Protein AF-A0A9Q0LZP1-F1 (afdb_monomer_lite)

Radius of gyration: 126.68 Å; chains: 1; bounding box: 311×79×388 Å

pLDDT: mean 72.62, std 19.18, range [27.41, 95.06]

Sequence (901 aa):
MVENENGGIFPSLSRTEFEFEVNKELASLQNKMEDCNKFNESVKENLKNIKVDFDSAISRENVLKRRLEQEVNKHNKREKESASLISELKDAYDRNMVKLREHHQKKIFEILDKHKLEMQKWKSRYEKLKFEKKVDQGDHDDSFADEKLHAENKTLKLQNETLEQELKQTKKEMKTIQDNYKSLQKDYEKQSAQLITKNKDLSESKQKIEEFEQKIKENESIIKEKTDKLKTKQESYSELKSRFDKVSNDYETLKGRENKFDDDSNAKRQNNDSTSSDMTTADQKNWDLTRYKEELAILRVELRSVNDKFIKKGKVVEYLRDKNSEINSEMSKLQELFDENKRACEEHMKQIENFQSDIDRNNNEIVARNDQILELKSQIEDCFQNMDLKIKEINDIKRSEKKWKDKCSELEKKHQLLLKEIETIKRKNAALQVEIDRRNHENDNLNLEKKKLTRTNETLKKLCTELETQVDTYSKKCSEVLNAKKSLIKQKSSHDDELSFLHEELSRYKEMHGQLKQENEEYLSKLSQTELEMKNSFTEQKIQVDKLIRENQLEQEKCKQLEDTVDWLHESIEDLEQQLVSLNDERFSITAELSQIKEEASKHITKVSELEQEKRQLLEELQVKSEYEEELIERINFLRDHLKSKEDEMNRNQFALGQTFSQQMKLIKLLQEKAECPKKKPSFFHLSSPKILSQNYHQKFQEAQRSYNLEKTKNYKLNEQLKETNLELERNLVEVKNLKMQMYELQKQFAQNKHESQQKVQSSHSGSYKYTHSFVPIKITFPSECVSCLRKIFFGQKARKCQDCKSIIHATCNLANNCGIPIEEVRRRLHEDSSMCSSSEDFNKSDSIEPSAPEIALDTFSNVETKTLEQELDKILSSPKNKSNQEHFSFSDSMMEILKQ

Secondary structure (DSSP, 8-state):
----SS--PPP---HHHHHHHHHHHHHHHHHHHHHHHHHHHHHHHHHHHHHHHHHHHHHHHHHHHHHHHHHHHHHHHHHHHHHHHHHHHHHHHHHHHHHHHHHHHHHHHHHHHHHHHHHHHHHHHHHHHHHHTTS-------TTSHHHHHHHHHHHHHHHHHHHHHHHHHHHHHHHHHHHHHHHHHHHHHHHHHHHHHHHHHHHHHHHHHHHHHHHHHHHHHHHHHHHHHHHHHHHHHHHHHHHHHHHHHHHHHTTS---------------------------------------STTTTTTS---S------SSSGGGTTHHHHHHHHHHHHHHHHHHHHHHHHHHHHHHHHHHHHHHHHHHHHHHHHHHHHHHHHHHHHHHHHHHHHHHHHHHHHHHHHHHHHHHHHHHHHHHHHHHHHHHHHHHHHHHHHHHHHHHHHHHHHHHHHHHHHHHHHHHHHHHHHHHHHHHHHHHHHHHHHHHHHHHHHHHHHHHHHHHHHHHHHHHHHHHHHHHHHHHHHHHHHHHHHHHHHHHHHHHHHHHHHHHHHHHHHHHHHHHHHHHHHHHHHHHHHHHHHHHHHHHHHHHHHHHHHHHHHHHHHHHHHHHHHHHHHHHHHHHHHHHHHHHHHHHHHHHHHHHHHHHHHHHHHHHHHHHHHHHHHHHHHHHHHHTTS-----------------------STHHHHHHHHHHHHHHHHHHHHHHHHHHHHHHHHHHHHHHHHHHHHHHHHHHHHHHHHHTS--SS------------EEEEE-SS-EE-TTT-PEEPTT-EEEEETTT--EEETT---SS-TT--HHHHHHHHHHTT-S-------------PPPPPPPP---------SSSSSSGGGSSS------------TTHHHHHHTT-

Foldseek 3Di:
DDDDPDDDDDDDDDPVVVVVVVVVVVVVVVVLLVVLVVVVVVVVVVVVVVVVVVVVVVVVVVVVVVVVVVVVVVVVVVVVVVVVVVVVVVVVVVVVVVVVVVVVVVVVVVVVVVVVVVVVVVVVVVVVVVVVVVDDPDDDDDPPCVVVVVVVVVVVVVVVVVVCVVVVVVVVVVVVVVVVVVVVVVVVVVVVVVVVVVVVVVVVVVVVVVVVVVVVVVVVVVVVVVVVVVVVVVVVVVVVVVVVVVVVVVVVVVVVDDDDDDDDDDDYDYYDYDYDYYDDDDYDDDDDDDDDDDPDDPDPVVVDDPDDDPDPPPDPPPVPPPVVPVVVVVVVVVVVVVVVVVVVVVVVVVVVVVVVVVVVVVVVVVVVVVVVVVVVVVVVVVVVVVVVVVVVVVVVVVVVVVVVVVVVVVVVVVVVVVVVVVVVVVVVVVVVVVVVVVVVVVVVVVVVVVVVVVVVVVVVVVVVVVVVVVVVVVVVVVVVVVVVVVVVVVVVVVVVVVVVVVVVVSVVSVVSSVVVVVVVVVVVVVVVVVVVVVVVVVVVVVVVVVVVVVVVVVVVVVVVVVVVVVVVVVVVVVVVVVVVVVVVVVVVVVVVVVVVVVVVVVVVVVVVVVVVVVVVVVVVVVVVVVVVVVVVVVVVVVVVVVVVVVVVVVVVVVVVVVVVVVVVVVVVVPVVPDDDDDDYYDDDYDDDDDYDYDDDDDPVPVVVVVVVVVVVVVVVVVVVVVVVVVVVVVVVVVVVVVVVVVVVVVVVVVVVVVVVPPPPDDDDDPDPDQPPFDWDKDADCCWDAALQPRDIDDHRAIWIATPPQRGIHHPPGDPRDRPNPDSVRSVVVVVVVVPPDDDDDDDDDDDDDDDDDDDDDDDDDDDDDDDPPPPPPVVPPDDDDDDDDPPPPPPPPVVVVVVVD

Structure (mmCIF, N/CA/C/O backbone):
data_AF-A0A9Q0LZP1-F1
#
_entry.id   AF-A0A9Q0LZP1-F1
#
loop_
_atom_site.group_PDB
_atom_site.id
_atom_site.type_symbol
_atom_site.label_atom_id
_atom_site.label_alt_id
_atom_site.label_comp_id
_atom_site.label_asym_id
_atom_site.label_entity_id
_atom_site.label_seq_id
_atom_site.pdbx_PDB_ins_code
_atom_site.Cartn_x
_atom_site.Cartn_y
_atom_site.Cartn_z
_atom_site.occupancy
_atom_site.B_iso_or_equiv
_atom_site.auth_seq_id
_atom_site.auth_comp_id
_atom_site.auth_asym_id
_atom_site.auth_atom_id
_atom_site.pdbx_PDB_model_num
ATOM 1 N N . MET A 1 1 ? 9.460 -2.533 60.474 1.00 36.22 1 MET A N 1
ATOM 2 C CA . MET A 1 1 ? 10.678 -1.764 60.146 1.00 36.22 1 MET A CA 1
ATOM 3 C C . MET A 1 1 ? 11.456 -2.581 59.137 1.00 36.22 1 MET A C 1
ATOM 5 O O . MET A 1 1 ? 11.637 -3.765 59.383 1.00 36.22 1 MET A O 1
ATOM 9 N N . VAL A 1 2 ? 11.842 -1.981 58.016 1.00 40.41 2 VAL A N 1
ATOM 10 C CA . VAL A 1 2 ? 12.785 -2.547 57.044 1.00 40.41 2 VAL A CA 1
ATOM 11 C C . VAL A 1 2 ? 13.686 -1.382 56.668 1.00 40.41 2 VAL A C 1
ATOM 13 O O . VAL A 1 2 ? 13.189 -0.374 56.170 1.00 40.41 2 VAL A O 1
ATOM 16 N N . GLU A 1 3 ? 14.968 -1.479 56.992 1.00 38.91 3 GLU A N 1
ATOM 17 C CA . GLU A 1 3 ? 15.951 -0.482 56.577 1.00 38.91 3 GLU A CA 1
ATOM 18 C C . GLU A 1 3 ? 16.380 -0.802 55.145 1.00 38.91 3 GLU A C 1
ATOM 20 O O . GLU A 1 3 ? 16.564 -1.964 54.785 1.00 38.91 3 GLU A O 1
ATOM 25 N N . ASN A 1 4 ? 16.472 0.230 54.313 1.00 44.59 4 ASN A N 1
ATOM 26 C CA . ASN A 1 4 ? 16.834 0.124 52.906 1.00 44.59 4 ASN A CA 1
ATOM 27 C C . ASN A 1 4 ? 17.897 1.197 52.641 1.00 44.59 4 ASN A C 1
ATOM 29 O O . ASN A 1 4 ? 17.727 2.335 53.076 1.00 44.59 4 ASN A O 1
ATOM 33 N N . GLU A 1 5 ? 19.004 0.842 51.989 1.00 48.78 5 GLU A N 1
ATOM 34 C CA . GLU A 1 5 ? 20.276 1.585 52.107 1.00 48.78 5 GLU A CA 1
ATOM 35 C C . GLU A 1 5 ? 20.276 2.995 51.473 1.00 48.78 5 GLU A C 1
ATOM 37 O O . GLU A 1 5 ? 21.212 3.766 51.668 1.00 48.78 5 GLU A O 1
ATOM 42 N N . ASN A 1 6 ? 19.203 3.372 50.769 1.00 48.25 6 ASN A N 1
ATOM 43 C CA . ASN A 1 6 ? 18.994 4.710 50.215 1.00 48.25 6 ASN A CA 1
ATOM 44 C C . ASN A 1 6 ? 17.944 5.483 51.034 1.00 48.25 6 ASN A C 1
ATOM 46 O O . ASN A 1 6 ? 16.740 5.368 50.800 1.00 48.25 6 ASN A O 1
ATOM 50 N N . GLY A 1 7 ? 18.406 6.284 51.999 1.00 48.81 7 GLY A N 1
ATOM 51 C CA . GLY A 1 7 ? 17.559 7.009 52.956 1.00 48.81 7 GLY A CA 1
ATOM 52 C C . GLY A 1 7 ? 16.748 8.171 52.364 1.00 48.81 7 GLY A C 1
ATOM 53 O O . GLY A 1 7 ? 17.130 9.329 52.515 1.00 48.81 7 GLY A O 1
ATOM 54 N N . GLY A 1 8 ? 15.603 7.871 51.743 1.00 47.84 8 GLY A N 1
ATOM 55 C CA . GLY A 1 8 ? 14.593 8.848 51.317 1.00 47.84 8 GLY A CA 1
ATOM 56 C C . GLY A 1 8 ? 13.288 8.713 52.110 1.00 47.84 8 GLY A C 1
ATOM 57 O O . GLY A 1 8 ? 12.644 7.668 52.067 1.00 47.84 8 GLY A O 1
ATOM 58 N N . ILE A 1 9 ? 12.876 9.769 52.818 1.00 45.66 9 ILE A N 1
ATOM 59 C CA . ILE A 1 9 ? 11.615 9.804 53.581 1.00 45.66 9 ILE A CA 1
ATOM 60 C C . ILE A 1 9 ? 10.502 10.379 52.696 1.00 45.66 9 ILE A C 1
ATOM 62 O O . ILE A 1 9 ? 10.604 11.521 52.251 1.00 45.66 9 ILE A O 1
ATOM 66 N N . PHE A 1 10 ? 9.423 9.618 52.486 1.00 43.69 10 PHE A N 1
ATOM 67 C CA . PHE A 1 10 ? 8.209 10.082 51.801 1.00 43.69 10 PHE A CA 1
ATOM 68 C C . PHE A 1 10 ? 7.070 10.406 52.792 1.00 43.69 10 PHE A C 1
ATOM 70 O O . PHE A 1 10 ? 6.988 9.763 53.842 1.00 43.69 10 PHE A O 1
ATOM 77 N N . PRO A 1 11 ? 6.175 11.371 52.489 1.00 51.66 11 PRO A N 1
ATOM 78 C CA . PRO A 1 11 ? 5.047 11.713 53.360 1.00 51.66 11 PRO A CA 1
ATOM 79 C C . PRO A 1 11 ? 3.908 10.687 53.271 1.00 51.66 11 PRO A C 1
ATOM 81 O O . PRO A 1 11 ? 3.591 10.189 52.193 1.00 51.66 11 PRO A O 1
ATOM 84 N N . SER A 1 12 ? 3.230 10.426 54.389 1.00 46.75 12 SER A N 1
ATOM 85 C CA . SER A 1 12 ? 2.031 9.581 54.431 1.00 46.75 12 SER A CA 1
ATOM 86 C C . SER A 1 12 ? 0.772 10.359 54.020 1.00 46.75 12 SER A C 1
ATOM 88 O O . SER A 1 12 ? 0.275 11.175 54.800 1.00 46.75 12 SER A O 1
ATOM 90 N N . LEU A 1 13 ? 0.243 10.087 52.824 1.00 51.31 13 LEU A N 1
ATOM 91 C CA . LEU A 1 13 ? -1.088 10.537 52.383 1.00 51.31 13 LEU A CA 1
ATOM 92 C C . LEU A 1 13 ? -2.214 9.789 53.116 1.00 51.31 13 LEU A C 1
ATOM 94 O O . LEU A 1 13 ? -1.999 8.692 53.642 1.00 51.31 13 LEU A O 1
ATOM 98 N N . SER A 1 14 ? -3.423 10.362 53.157 1.00 66.94 14 SER A N 1
ATOM 99 C CA . SER A 1 14 ? -4.560 9.695 53.799 1.00 66.94 14 SER A CA 1
ATOM 100 C C . SER A 1 14 ? -5.159 8.598 52.911 1.00 66.94 14 SER A C 1
ATOM 102 O O . SER A 1 14 ? -5.146 8.669 51.681 1.00 66.94 14 SER A O 1
ATOM 104 N N . ARG A 1 15 ? -5.732 7.570 53.548 1.00 64.88 15 ARG A N 1
ATOM 105 C CA . ARG A 1 15 ? -6.298 6.401 52.859 1.00 64.88 15 ARG A CA 1
ATOM 106 C C . ARG A 1 15 ? -7.382 6.768 51.836 1.00 64.88 15 ARG A C 1
ATOM 108 O O . ARG A 1 15 ? -7.429 6.171 50.770 1.00 64.88 15 ARG A O 1
ATOM 115 N N . THR A 1 16 ? -8.214 7.762 52.138 1.00 68.19 16 THR A N 1
ATOM 116 C CA . THR A 1 16 ? -9.291 8.231 51.251 1.00 68.19 16 THR A CA 1
ATOM 117 C C . THR A 1 16 ? -8.785 9.014 50.040 1.00 68.19 16 THR A C 1
ATOM 119 O O . THR A 1 16 ? -9.405 8.955 48.983 1.00 68.19 16 THR A O 1
ATOM 122 N N . GLU A 1 17 ? -7.658 9.722 50.159 1.00 67.00 17 GLU A N 1
ATOM 123 C CA . GLU A 1 17 ? -7.008 10.377 49.013 1.00 67.00 17 GLU A CA 1
ATOM 124 C C . GLU A 1 17 ? -6.345 9.333 48.106 1.00 67.00 17 GLU A C 1
ATOM 126 O O . GLU A 1 17 ? -6.479 9.403 46.887 1.00 67.00 17 GLU A O 1
ATOM 131 N N . PHE A 1 18 ? -5.709 8.318 48.703 1.00 72.06 18 PHE A N 1
ATOM 132 C CA . PHE A 1 18 ? -5.137 7.185 47.975 1.00 72.06 18 PHE A CA 1
ATOM 133 C C . PHE A 1 18 ? -6.212 6.389 47.217 1.00 72.06 18 PHE A C 1
ATOM 135 O O . PHE A 1 18 ? -6.070 6.151 46.022 1.00 72.06 18 PHE A O 1
ATOM 142 N N . GLU A 1 19 ? -7.326 6.038 47.869 1.00 74.75 19 GLU A N 1
ATOM 143 C CA . GLU A 1 19 ? -8.447 5.340 47.224 1.00 74.75 19 GLU A CA 1
ATOM 144 C C . GLU A 1 19 ? -9.104 6.190 46.112 1.00 74.75 19 GLU A C 1
ATOM 146 O O . GLU A 1 19 ? -9.536 5.631 45.104 1.00 74.75 19 GLU A O 1
ATOM 151 N N . PHE A 1 20 ? -9.141 7.525 46.218 1.00 78.44 20 PHE A N 1
ATOM 152 C CA . PHE A 1 20 ? -9.637 8.387 45.134 1.00 78.44 20 PHE A CA 1
ATOM 153 C C . PHE A 1 20 ? -8.684 8.426 43.930 1.00 78.44 20 PHE A C 1
ATOM 155 O O . PHE A 1 20 ? -9.118 8.228 42.792 1.00 78.44 20 PHE A O 1
ATOM 162 N N . GLU A 1 21 ? -7.390 8.654 44.164 1.00 75.88 21 GLU A N 1
ATOM 163 C CA . GLU A 1 21 ? -6.410 8.787 43.084 1.00 75.88 21 GLU A CA 1
ATOM 164 C C . GLU A 1 21 ? -6.177 7.440 42.368 1.00 75.88 21 GLU A C 1
ATOM 166 O O . GLU A 1 21 ? -6.128 7.415 41.142 1.00 75.88 21 GLU A O 1
ATOM 171 N N . VAL A 1 22 ? -6.199 6.306 43.086 1.00 76.88 22 VAL A N 1
ATOM 172 C CA . VAL A 1 22 ? -6.161 4.954 42.487 1.00 76.88 22 VAL A CA 1
ATOM 173 C C . VAL A 1 22 ? -7.378 4.682 41.593 1.00 76.88 22 VAL A C 1
ATOM 175 O O . VAL A 1 22 ? -7.220 4.145 40.499 1.00 76.88 22 VAL A O 1
ATOM 178 N N . ASN A 1 23 ? -8.593 5.077 41.993 1.00 80.00 23 ASN A N 1
ATOM 179 C CA . ASN A 1 23 ? -9.781 4.918 41.137 1.00 80.00 23 ASN A CA 1
ATOM 180 C C . ASN A 1 23 ? -9.714 5.801 39.875 1.00 80.00 23 ASN A C 1
ATOM 182 O O . ASN A 1 23 ? -10.155 5.399 38.797 1.00 80.00 23 ASN A O 1
ATOM 186 N N . LYS A 1 24 ? -9.129 6.995 39.992 1.00 85.00 24 LYS A N 1
ATOM 187 C CA . LYS A 1 24 ? -8.890 7.927 38.882 1.00 85.00 24 LYS A CA 1
ATOM 188 C C . LYS A 1 24 ? -7.797 7.426 37.928 1.00 85.00 24 LYS A C 1
ATOM 190 O O . LYS A 1 24 ? -7.949 7.567 36.713 1.00 85.00 24 LYS A O 1
ATOM 195 N N . GLU A 1 25 ? -6.742 6.793 38.441 1.00 83.25 25 GLU A N 1
ATOM 196 C CA . GLU A 1 25 ? -5.766 6.080 37.613 1.00 83.25 25 GLU A CA 1
ATOM 197 C C . GLU A 1 25 ? -6.398 4.862 36.933 1.00 83.25 25 GLU A C 1
ATOM 199 O O . GLU A 1 25 ? -6.281 4.749 35.717 1.00 83.25 25 GLU A O 1
ATOM 204 N N . LEU A 1 26 ? -7.161 4.020 37.639 1.00 80.94 26 LEU A N 1
ATOM 205 C CA . LEU A 1 26 ? -7.878 2.884 37.039 1.00 80.94 26 LEU A CA 1
ATOM 206 C C . LEU A 1 26 ? -8.789 3.310 35.876 1.00 80.94 26 LEU A C 1
ATOM 208 O O . LEU A 1 26 ? -8.725 2.704 34.808 1.00 80.94 26 LEU A O 1
ATOM 212 N N . ALA A 1 27 ? -9.563 4.390 36.022 1.00 80.88 27 ALA A N 1
ATOM 213 C CA . ALA A 1 27 ? -10.381 4.934 34.932 1.00 80.88 27 ALA A CA 1
ATOM 214 C C . ALA A 1 27 ? -9.532 5.461 33.751 1.00 80.88 27 ALA A C 1
ATOM 216 O O . ALA A 1 27 ? -9.872 5.258 32.584 1.00 80.88 27 ALA A O 1
ATOM 217 N N . SER A 1 28 ? -8.391 6.100 34.032 1.00 87.56 28 SER A N 1
ATOM 218 C CA . SER A 1 28 ? -7.420 6.538 33.014 1.00 87.56 28 SER A CA 1
ATOM 219 C C . SER A 1 28 ? -6.804 5.351 32.258 1.00 87.56 28 SER A C 1
ATOM 221 O O . SER A 1 28 ? -6.642 5.394 31.037 1.00 87.56 28 SER A O 1
ATOM 223 N N . LEU A 1 29 ? -6.499 4.264 32.967 1.00 84.44 29 LEU A N 1
ATOM 224 C CA . LEU A 1 29 ? -5.884 3.052 32.430 1.00 84.44 29 LEU A CA 1
ATOM 225 C C . LEU A 1 29 ? -6.899 2.182 31.668 1.00 84.44 29 LEU A C 1
ATOM 227 O O . LEU A 1 29 ? -6.535 1.595 30.650 1.00 84.44 29 LEU A O 1
ATOM 231 N N . GLN A 1 30 ? -8.175 2.172 32.071 1.00 83.75 30 GLN A N 1
ATOM 232 C CA . GLN A 1 30 ? -9.276 1.591 31.292 1.00 83.75 30 GLN A CA 1
ATOM 233 C C . GLN A 1 30 ? -9.459 2.306 29.948 1.00 83.75 30 GLN A C 1
ATOM 235 O O . GLN A 1 30 ? -9.442 1.640 28.914 1.00 83.75 30 GLN A O 1
ATOM 240 N N . ASN A 1 31 ? -9.531 3.644 29.934 1.00 85.50 31 ASN A N 1
ATOM 241 C CA . ASN A 1 31 ? -9.610 4.415 28.685 1.00 85.50 31 ASN A CA 1
ATOM 242 C C . ASN A 1 31 ? -8.403 4.133 27.770 1.00 85.50 31 ASN A C 1
ATOM 244 O O . ASN A 1 31 ? -8.576 3.823 26.592 1.00 85.50 31 ASN A O 1
ATOM 248 N N . LYS A 1 32 ? -7.179 4.127 28.322 1.00 86.69 32 LYS A N 1
ATOM 249 C CA . LYS A 1 32 ? -5.960 3.758 27.576 1.00 86.69 32 LYS A CA 1
ATOM 250 C C . LYS A 1 32 ? -5.997 2.325 27.038 1.00 86.69 32 LYS A C 1
ATOM 252 O O . LYS A 1 32 ? -5.525 2.100 25.927 1.00 86.69 32 LYS A O 1
ATOM 257 N N . MET A 1 33 ? -6.545 1.359 27.781 1.00 81.88 33 MET A N 1
ATOM 258 C CA . MET A 1 33 ? -6.754 -0.007 27.282 1.00 81.88 33 MET A CA 1
ATOM 259 C C . MET A 1 33 ? -7.767 -0.039 26.137 1.00 81.88 33 MET A C 1
ATOM 261 O O . MET A 1 33 ? -7.533 -0.728 25.145 1.00 81.88 33 MET A O 1
ATOM 265 N N . GLU A 1 34 ? -8.875 0.694 26.231 1.00 86.50 34 GLU A N 1
ATOM 266 C CA . GLU A 1 34 ? -9.877 0.726 25.164 1.00 86.50 34 GLU A CA 1
ATOM 267 C C . GLU A 1 34 ? -9.314 1.369 23.887 1.00 86.50 34 GLU A C 1
ATOM 269 O O . GLU A 1 34 ? -9.492 0.831 22.794 1.00 86.50 34 GLU A O 1
ATOM 274 N N . ASP A 1 35 ? -8.540 2.447 24.017 1.00 86.25 35 ASP A N 1
ATOM 275 C CA . ASP A 1 35 ? -7.868 3.096 22.888 1.00 86.25 35 ASP A CA 1
ATOM 276 C C . ASP A 1 35 ? -6.729 2.240 22.310 1.00 86.25 35 ASP A C 1
ATOM 278 O O . ASP A 1 35 ? -6.593 2.150 21.088 1.00 86.25 35 ASP A O 1
ATOM 282 N N . CYS A 1 36 ? -5.986 1.500 23.144 1.00 82.50 36 CYS A N 1
ATOM 283 C CA . CYS A 1 36 ? -5.057 0.470 22.667 1.00 82.50 36 CYS A CA 1
ATOM 284 C C . CYS A 1 36 ? -5.779 -0.635 21.881 1.00 82.50 36 CYS A C 1
ATOM 286 O O . CYS A 1 36 ? -5.254 -1.100 20.871 1.00 82.50 36 CYS A O 1
ATOM 288 N N . ASN A 1 37 ? -6.982 -1.047 22.295 1.00 83.25 37 ASN A N 1
ATOM 289 C CA . ASN A 1 37 ? -7.770 -2.046 21.571 1.00 83.25 37 ASN A CA 1
ATOM 290 C C . ASN A 1 37 ? -8.312 -1.494 20.241 1.00 83.25 37 ASN A C 1
ATOM 292 O O . ASN A 1 37 ? -8.150 -2.152 19.212 1.00 83.25 37 ASN A O 1
ATOM 296 N N . LYS A 1 38 ? -8.841 -0.260 20.213 1.00 86.50 38 LYS A N 1
ATOM 297 C CA . LYS A 1 38 ? -9.226 0.444 18.969 1.00 86.50 38 LYS A CA 1
ATOM 298 C C . LYS A 1 38 ? -8.043 0.560 18.002 1.00 86.50 38 LYS A C 1
ATOM 300 O O . LYS A 1 38 ? -8.186 0.284 16.811 1.00 86.50 38 LYS A O 1
ATOM 305 N N . PHE A 1 39 ? -6.860 0.908 18.510 1.00 87.25 39 PHE A N 1
ATOM 306 C CA . PHE A 1 39 ? -5.629 0.962 17.723 1.00 87.25 39 PHE A CA 1
ATOM 307 C C . PHE A 1 39 ? -5.209 -0.423 17.204 1.00 87.25 39 PHE A C 1
ATOM 309 O O . PHE A 1 39 ? -4.846 -0.556 16.039 1.00 87.25 39 PHE A O 1
ATOM 316 N N . ASN A 1 40 ? -5.304 -1.474 18.021 1.00 83.31 40 ASN A N 1
ATOM 317 C CA . ASN A 1 40 ? -4.928 -2.835 17.629 1.00 83.31 40 ASN A CA 1
ATOM 318 C C . ASN A 1 40 ? -5.875 -3.414 16.554 1.00 83.31 40 ASN A C 1
ATOM 320 O O . ASN A 1 40 ? -5.408 -4.042 15.603 1.00 83.31 40 ASN A O 1
ATOM 324 N N . GLU A 1 41 ? -7.184 -3.143 16.630 1.00 86.69 41 GLU A N 1
ATOM 325 C CA . GLU A 1 41 ? -8.126 -3.461 15.542 1.00 86.69 41 GLU A CA 1
ATOM 326 C C . GLU A 1 41 ? -7.863 -2.624 14.280 1.00 86.69 41 GLU A C 1
ATOM 328 O O . GLU A 1 41 ? -7.864 -3.168 13.176 1.00 86.69 41 GLU A O 1
ATOM 333 N N . SER A 1 42 ? -7.530 -1.335 14.419 1.00 89.12 42 SER A N 1
ATOM 334 C CA . SER A 1 42 ? -7.092 -0.499 13.290 1.00 89.12 42 SER A CA 1
ATOM 335 C C . SER A 1 42 ? -5.836 -1.066 12.611 1.00 89.12 42 SER A C 1
ATOM 337 O O . SER A 1 42 ? -5.776 -1.165 11.386 1.00 89.12 42 SER A O 1
ATOM 339 N N . VAL A 1 43 ? -4.844 -1.535 13.377 1.00 84.94 43 VAL A N 1
ATOM 340 C CA . VAL A 1 43 ? -3.643 -2.201 12.840 1.00 84.94 43 VAL A CA 1
ATOM 341 C C . VAL A 1 43 ? -3.990 -3.523 12.142 1.00 84.94 43 VAL A C 1
ATOM 343 O O . VAL A 1 43 ? -3.457 -3.786 11.063 1.00 84.94 43 VAL A O 1
ATOM 346 N N . LYS A 1 44 ? -4.907 -4.337 12.686 1.00 87.44 44 LYS A N 1
ATOM 347 C CA . LYS A 1 44 ? -5.391 -5.564 12.021 1.00 87.44 44 LYS A CA 1
ATOM 348 C C . LYS A 1 44 ? -6.075 -5.263 10.687 1.00 87.44 44 LYS A C 1
ATOM 350 O O . LYS A 1 44 ? -5.758 -5.911 9.689 1.00 87.44 44 LYS A O 1
ATOM 355 N N . GLU A 1 45 ? -6.975 -4.282 10.650 1.00 89.94 45 GLU A N 1
ATOM 356 C CA . GLU A 1 45 ? -7.691 -3.909 9.426 1.00 89.94 45 GLU A CA 1
ATOM 357 C C . GLU A 1 45 ? -6.734 -3.287 8.393 1.00 89.94 45 GLU A C 1
ATOM 359 O O . GLU A 1 45 ? -6.806 -3.617 7.212 1.00 89.94 45 GLU A O 1
ATOM 364 N N . ASN A 1 46 ? -5.744 -2.499 8.825 1.00 87.31 46 ASN A N 1
ATOM 365 C CA . ASN A 1 46 ? -4.686 -1.994 7.947 1.00 87.31 46 ASN A CA 1
ATOM 366 C C . ASN A 1 46 ? -3.806 -3.118 7.369 1.00 87.31 46 ASN A C 1
ATOM 368 O O . ASN A 1 46 ? -3.539 -3.120 6.169 1.00 87.31 46 ASN A O 1
ATOM 372 N N . LEU A 1 47 ? -3.408 -4.121 8.162 1.00 85.69 47 LEU A N 1
ATOM 373 C CA . LEU A 1 47 ? -2.665 -5.292 7.662 1.00 85.69 47 LEU A CA 1
ATOM 374 C C . LEU A 1 47 ? -3.486 -6.126 6.663 1.00 85.69 47 LEU A C 1
ATOM 376 O O . LEU A 1 47 ? -2.955 -6.620 5.666 1.00 85.69 47 LEU A O 1
ATOM 380 N N . LYS A 1 48 ? -4.792 -6.258 6.905 1.00 89.12 48 LYS A N 1
ATOM 381 C CA . LYS A 1 48 ? -5.756 -6.907 6.006 1.00 89.12 48 LYS A CA 1
ATOM 382 C C . LYS A 1 48 ? -5.925 -6.119 4.699 1.00 89.12 48 LYS A C 1
ATOM 384 O O . LYS A 1 48 ? -5.900 -6.731 3.633 1.00 89.12 48 LYS A O 1
ATOM 389 N N . ASN A 1 49 ? -5.996 -4.788 4.759 1.00 88.50 49 ASN A N 1
ATOM 390 C CA . ASN A 1 49 ? -6.036 -3.912 3.583 1.00 88.50 49 ASN A CA 1
ATOM 391 C C . ASN A 1 49 ? -4.738 -4.000 2.764 1.00 88.50 49 ASN A C 1
ATOM 393 O O . ASN A 1 49 ? -4.800 -4.237 1.561 1.00 88.50 49 ASN A O 1
ATOM 397 N N . ILE A 1 50 ? -3.567 -3.946 3.413 1.00 87.81 50 ILE A N 1
ATOM 398 C CA . ILE A 1 50 ? -2.257 -4.142 2.764 1.00 87.81 50 ILE A CA 1
ATOM 399 C C . ILE A 1 50 ? -2.190 -5.502 2.051 1.00 87.81 50 ILE A C 1
ATOM 401 O O . ILE A 1 50 ? -1.673 -5.591 0.937 1.00 87.81 50 ILE A O 1
ATOM 405 N N . LYS A 1 51 ? -2.753 -6.563 2.647 1.00 89.12 51 LYS A N 1
ATOM 406 C CA . LYS A 1 51 ? -2.850 -7.874 1.993 1.00 89.12 51 LYS A CA 1
ATOM 407 C C . LYS A 1 51 ? -3.757 -7.842 0.756 1.00 89.12 51 LYS A C 1
ATOM 409 O O . LYS A 1 51 ? -3.364 -8.366 -0.283 1.00 89.12 51 LYS A O 1
ATOM 414 N N . VAL A 1 52 ? -4.928 -7.205 0.835 1.00 90.12 52 VAL A N 1
ATOM 415 C CA . VAL A 1 52 ? -5.830 -7.031 -0.320 1.00 90.12 52 VAL A CA 1
ATOM 416 C C . VAL A 1 52 ? -5.153 -6.229 -1.439 1.00 90.12 52 VAL A C 1
ATOM 418 O O . VAL A 1 52 ? -5.271 -6.599 -2.607 1.00 90.12 52 VAL A O 1
ATOM 421 N N . ASP A 1 53 ? -4.389 -5.187 -1.109 1.00 88.56 53 ASP A N 1
ATOM 422 C CA . ASP A 1 53 ? -3.618 -4.410 -2.085 1.00 88.56 53 ASP A CA 1
ATOM 423 C C . ASP A 1 53 ? -2.481 -5.214 -2.729 1.00 88.56 53 ASP A C 1
ATOM 425 O O . ASP A 1 53 ? -2.243 -5.080 -3.934 1.00 88.56 53 ASP A O 1
ATOM 429 N N . PHE A 1 54 ? -1.821 -6.090 -1.966 1.00 88.94 54 PHE A N 1
ATOM 430 C CA . PHE A 1 54 ? -0.788 -7.004 -2.459 1.00 88.94 54 PHE A CA 1
ATOM 431 C C . PHE A 1 54 ? -1.365 -8.070 -3.405 1.00 88.94 54 PHE A C 1
ATOM 433 O O . PHE A 1 54 ? -0.885 -8.222 -4.532 1.00 88.94 54 PHE A O 1
ATOM 440 N N . ASP A 1 55 ? -2.458 -8.732 -3.018 1.00 88.25 55 ASP A N 1
ATOM 441 C CA . ASP A 1 55 ? -3.176 -9.692 -3.870 1.00 88.25 55 ASP A CA 1
ATOM 442 C C . ASP A 1 55 ? -3.732 -8.994 -5.138 1.00 88.25 55 ASP A C 1
ATOM 444 O O . ASP A 1 55 ? -3.670 -9.523 -6.254 1.00 88.25 55 ASP A O 1
ATOM 448 N N . SER A 1 56 ? -4.186 -7.742 -5.004 1.00 90.94 56 SER A N 1
ATOM 449 C CA . SER A 1 56 ? -4.581 -6.859 -6.110 1.00 90.94 56 SER A CA 1
ATOM 450 C C . SER A 1 56 ? -3.404 -6.467 -7.017 1.00 90.94 56 SER A C 1
ATOM 452 O O . SER A 1 56 ? -3.573 -6.351 -8.235 1.00 90.94 56 SER A O 1
ATOM 454 N N . ALA A 1 57 ? -2.201 -6.263 -6.476 1.00 85.00 57 ALA A N 1
ATOM 455 C CA . ALA A 1 57 ? -0.994 -5.992 -7.258 1.00 85.00 57 ALA A CA 1
ATOM 456 C C . ALA A 1 57 ? -0.569 -7.224 -8.074 1.00 85.00 57 ALA A C 1
ATOM 458 O O . ALA A 1 57 ? -0.360 -7.104 -9.282 1.00 85.00 57 ALA A O 1
ATOM 459 N N . ILE A 1 58 ? -0.569 -8.416 -7.465 1.00 87.69 58 ILE A N 1
ATOM 460 C CA . ILE A 1 58 ? -0.323 -9.697 -8.152 1.00 87.69 58 ILE A CA 1
ATOM 461 C C . ILE A 1 58 ? -1.368 -9.935 -9.254 1.00 87.69 58 ILE A C 1
ATOM 463 O O . ILE A 1 58 ? -1.030 -10.353 -10.365 1.00 87.69 58 ILE A O 1
ATOM 467 N N . SER A 1 59 ? -2.643 -9.633 -8.996 1.00 88.75 59 SER A N 1
ATOM 468 C CA . SER A 1 59 ? -3.702 -9.725 -10.009 1.00 88.75 59 SER A CA 1
ATOM 469 C C . SER A 1 59 ? -3.450 -8.773 -11.191 1.00 88.75 59 SER A C 1
ATOM 471 O O . SER A 1 59 ? -3.515 -9.187 -12.354 1.00 88.75 59 SER A O 1
ATOM 473 N N . ARG A 1 60 ? -3.065 -7.517 -10.911 1.00 89.44 60 ARG A N 1
ATOM 474 C CA . ARG A 1 60 ? -2.686 -6.514 -11.925 1.00 89.44 60 ARG A CA 1
ATOM 475 C C . ARG A 1 60 ? -1.471 -6.955 -12.750 1.00 89.44 60 ARG A C 1
ATOM 477 O O . ARG A 1 60 ? -1.529 -6.868 -13.977 1.00 89.44 60 ARG A O 1
ATOM 484 N N . GLU A 1 61 ? -0.425 -7.493 -12.126 1.00 89.88 61 GLU A N 1
ATOM 485 C CA . GLU A 1 61 ? 0.746 -8.051 -12.821 1.00 89.88 61 GLU A CA 1
ATOM 486 C C . GLU A 1 61 ? 0.342 -9.187 -13.777 1.00 89.88 61 GLU A C 1
ATOM 488 O O . GLU A 1 61 ? 0.671 -9.160 -14.964 1.00 89.88 61 GLU A O 1
ATOM 493 N N . ASN A 1 62 ? -0.468 -10.139 -13.305 1.00 87.44 62 ASN A N 1
ATOM 494 C CA . ASN A 1 62 ? -0.958 -11.253 -14.120 1.00 87.44 62 ASN A CA 1
ATOM 495 C C . ASN A 1 62 ? -1.901 -10.816 -15.259 1.00 87.44 62 ASN A C 1
ATOM 497 O O . ASN A 1 62 ? -2.067 -11.547 -16.239 1.00 87.44 62 ASN A O 1
ATOM 501 N N . VAL A 1 63 ? -2.537 -9.643 -15.172 1.00 90.56 63 VAL A N 1
ATOM 502 C CA . VAL A 1 63 ? -3.275 -9.031 -16.293 1.00 90.56 63 VAL A CA 1
ATOM 503 C C . VAL A 1 63 ? -2.320 -8.352 -17.280 1.00 90.56 63 VAL A C 1
ATOM 505 O O . VAL A 1 63 ? -2.491 -8.514 -18.489 1.00 90.56 63 VAL A O 1
ATOM 508 N N . LEU A 1 64 ? -1.295 -7.640 -16.802 1.00 88.50 64 LEU A N 1
ATOM 509 C CA . LEU A 1 64 ? -0.280 -7.013 -17.656 1.00 88.50 64 LEU A CA 1
ATOM 510 C C . LEU A 1 64 ? 0.531 -8.053 -18.441 1.00 88.50 64 LEU A C 1
ATOM 512 O O . LEU A 1 64 ? 0.707 -7.893 -19.647 1.00 88.50 64 LEU A O 1
ATOM 516 N N . LYS A 1 65 ? 0.930 -9.159 -17.803 1.00 86.50 65 LYS A N 1
ATOM 517 C CA . LYS A 1 65 ? 1.631 -10.277 -18.452 1.00 86.50 65 LYS A CA 1
ATOM 518 C C . LYS A 1 65 ? 0.806 -10.892 -19.590 1.00 86.50 65 LYS A C 1
ATOM 520 O O . LYS A 1 65 ? 1.296 -10.998 -20.711 1.00 86.50 65 LYS A O 1
ATOM 525 N N . ARG A 1 66 ? -0.483 -11.167 -19.351 1.00 89.75 66 ARG A N 1
ATOM 526 C CA . ARG A 1 66 ? -1.412 -11.652 -20.391 1.00 89.75 66 ARG A CA 1
ATOM 527 C C . ARG A 1 66 ? -1.645 -10.633 -21.513 1.00 89.75 66 ARG A C 1
ATOM 529 O O . ARG A 1 66 ? -1.786 -11.030 -22.666 1.00 89.75 66 ARG A O 1
ATOM 536 N N . ARG A 1 67 ? -1.656 -9.324 -21.223 1.00 90.06 67 ARG A N 1
ATOM 537 C CA . ARG A 1 67 ? -1.702 -8.276 -22.267 1.00 90.06 67 ARG A CA 1
ATOM 538 C C . ARG A 1 67 ? -0.426 -8.249 -23.111 1.00 90.06 67 ARG A C 1
ATOM 540 O O . ARG A 1 67 ? -0.524 -8.121 -24.327 1.00 90.06 67 ARG A O 1
ATOM 547 N N . LEU A 1 68 ? 0.745 -8.408 -22.494 1.00 88.44 68 LEU A N 1
ATOM 548 C CA . LEU A 1 68 ? 2.026 -8.476 -23.201 1.00 88.44 68 LEU A CA 1
ATOM 549 C C . LEU A 1 68 ? 2.080 -9.697 -24.132 1.00 88.44 68 LEU A C 1
ATOM 551 O O . LEU A 1 68 ? 2.391 -9.553 -25.310 1.00 88.44 68 LEU A O 1
ATOM 555 N N . GLU A 1 69 ? 1.677 -10.873 -23.646 1.00 90.06 69 GLU A N 1
ATOM 556 C CA . GLU A 1 69 ? 1.538 -12.091 -24.457 1.00 90.06 69 GLU A CA 1
ATOM 557 C C . GLU A 1 69 ? 0.545 -11.900 -25.621 1.00 90.06 69 GLU A C 1
ATOM 559 O O . GLU A 1 69 ? 0.793 -12.365 -26.735 1.00 90.06 69 GLU A O 1
ATOM 564 N N . GLN A 1 70 ? -0.560 -11.174 -25.414 1.00 90.81 70 GLN A N 1
ATOM 565 C CA . GLN A 1 70 ? -1.509 -10.842 -26.484 1.00 90.81 70 GLN A CA 1
ATOM 566 C C . GLN A 1 70 ? -0.928 -9.880 -27.532 1.00 90.81 70 GLN A C 1
ATOM 568 O O . GLN A 1 70 ? -1.159 -10.097 -28.721 1.00 90.81 70 GLN A O 1
ATOM 573 N N . GLU A 1 71 ? -0.172 -8.847 -27.145 1.00 89.50 71 GLU A N 1
ATOM 574 C CA . GLU A 1 71 ? 0.470 -7.942 -28.114 1.00 89.50 71 GLU A CA 1
ATOM 575 C C . GLU A 1 71 ? 1.639 -8.602 -28.858 1.00 89.50 71 GLU A C 1
ATOM 577 O O . GLU A 1 71 ? 1.762 -8.400 -30.064 1.00 89.50 71 GLU A O 1
ATOM 582 N N . VAL A 1 72 ? 2.423 -9.473 -28.212 1.00 88.19 72 VAL A N 1
ATOM 583 C CA . VAL A 1 72 ? 3.431 -10.305 -28.901 1.00 88.19 72 VAL A CA 1
ATOM 584 C C . VAL A 1 72 ? 2.761 -11.208 -29.942 1.00 88.19 72 VAL A C 1
ATOM 586 O O . VAL A 1 72 ? 3.187 -11.254 -31.094 1.00 88.19 72 VAL A O 1
ATOM 589 N N . ASN A 1 73 ? 1.650 -11.866 -29.595 1.00 89.50 73 ASN A N 1
ATOM 590 C CA . ASN A 1 73 ? 0.903 -12.684 -30.554 1.00 89.50 73 ASN A CA 1
ATOM 591 C C . ASN A 1 73 ? 0.268 -11.855 -31.690 1.00 89.50 73 ASN A C 1
ATOM 593 O O . ASN A 1 73 ? 0.246 -12.310 -32.835 1.00 89.50 73 ASN A O 1
ATOM 597 N N . LYS A 1 74 ? -0.193 -10.624 -31.422 1.00 90.75 74 LYS A N 1
ATOM 598 C CA . LYS A 1 74 ? -0.641 -9.682 -32.466 1.00 90.75 74 LYS A CA 1
ATOM 599 C C . LYS A 1 74 ? 0.510 -9.240 -33.370 1.00 90.75 74 LYS A C 1
ATOM 601 O O . LYS A 1 74 ? 0.307 -9.173 -34.578 1.00 90.75 74 LYS A O 1
ATOM 606 N N . HIS A 1 75 ? 1.698 -8.973 -32.825 1.00 86.62 75 HIS A N 1
ATOM 607 C CA . HIS A 1 75 ? 2.887 -8.637 -33.612 1.00 86.62 75 HIS A CA 1
ATOM 608 C C . HIS A 1 75 ? 3.254 -9.787 -34.555 1.00 86.62 75 HIS A C 1
ATOM 610 O O . HIS A 1 75 ? 3.283 -9.599 -35.767 1.00 86.62 75 HIS A O 1
ATOM 616 N N . ASN A 1 76 ? 3.386 -11.000 -34.015 1.00 86.69 76 ASN A N 1
ATOM 617 C CA . ASN A 1 76 ? 3.689 -12.213 -34.780 1.00 86.69 76 ASN A CA 1
ATOM 618 C C . ASN A 1 76 ? 2.623 -12.527 -35.853 1.00 86.69 76 ASN A C 1
ATOM 620 O O . ASN A 1 76 ? 2.923 -13.184 -36.852 1.00 86.69 76 ASN A O 1
ATOM 624 N N . LYS A 1 77 ? 1.371 -12.077 -35.666 1.00 91.06 77 LYS A N 1
ATOM 625 C CA . LYS A 1 77 ? 0.311 -12.148 -36.684 1.00 91.06 77 LYS A CA 1
ATOM 626 C C . LYS A 1 77 ? 0.508 -11.095 -37.781 1.00 91.06 77 LYS A C 1
ATOM 628 O O . LYS A 1 77 ? 0.559 -11.478 -38.945 1.00 91.06 77 LYS A O 1
ATOM 633 N N . ARG A 1 78 ? 0.713 -9.820 -37.421 1.00 89.81 78 ARG A N 1
ATOM 634 C CA . ARG A 1 78 ? 0.999 -8.729 -38.379 1.00 89.81 78 ARG A CA 1
ATOM 635 C C . ARG A 1 78 ? 2.254 -8.994 -39.209 1.00 89.81 78 ARG A C 1
ATOM 637 O O . ARG A 1 78 ? 2.293 -8.655 -40.383 1.00 89.81 78 ARG A O 1
ATOM 644 N N . GLU A 1 79 ? 3.272 -9.611 -38.619 1.00 87.44 79 GLU A N 1
ATOM 645 C CA . GLU A 1 79 ? 4.515 -9.982 -39.298 1.00 87.44 79 GLU A CA 1
ATOM 646 C C . GLU A 1 79 ? 4.278 -11.050 -40.378 1.00 87.44 79 GLU A C 1
ATOM 648 O O . GLU A 1 79 ? 4.756 -10.910 -41.503 1.00 87.44 79 GLU A O 1
ATOM 653 N N . LYS A 1 80 ? 3.448 -12.062 -40.088 1.00 88.62 80 LYS A N 1
ATOM 654 C CA . LYS A 1 80 ? 3.010 -13.065 -41.076 1.00 88.62 80 LYS A CA 1
ATOM 655 C C . LYS A 1 80 ? 2.105 -12.470 -42.157 1.00 88.62 80 LYS A C 1
ATOM 657 O O . LYS A 1 80 ? 2.237 -12.833 -43.321 1.00 88.62 80 LYS A O 1
ATOM 662 N N . GLU A 1 81 ? 1.216 -11.548 -41.791 1.00 89.69 81 GLU A N 1
ATOM 663 C CA . GLU A 1 81 ? 0.363 -10.816 -42.739 1.00 89.69 81 GLU A CA 1
ATOM 664 C C . GLU A 1 81 ? 1.206 -9.935 -43.675 1.00 89.69 81 GLU A C 1
ATOM 666 O O . GLU A 1 81 ? 1.022 -9.977 -44.887 1.00 89.69 81 GLU A O 1
ATOM 671 N N . SER A 1 82 ? 2.204 -9.228 -43.136 1.00 85.12 82 SER A N 1
ATOM 672 C CA . SER A 1 82 ? 3.184 -8.454 -43.905 1.00 85.12 82 SER A CA 1
ATOM 673 C C . SER A 1 82 ? 4.000 -9.343 -44.852 1.00 85.12 82 SER A C 1
ATOM 675 O O . SER A 1 82 ? 4.122 -9.033 -46.035 1.00 85.12 82 SER A O 1
ATOM 677 N N . ALA A 1 83 ? 4.484 -10.500 -44.385 1.00 84.44 83 ALA A N 1
ATOM 678 C CA . ALA A 1 83 ? 5.177 -11.469 -45.234 1.00 84.44 83 ALA A CA 1
ATOM 679 C C . ALA A 1 83 ? 4.291 -12.009 -46.380 1.00 84.44 83 ALA A C 1
ATOM 681 O O . ALA A 1 83 ? 4.785 -12.163 -47.498 1.00 84.44 83 ALA A O 1
ATOM 682 N N . SER A 1 84 ? 2.990 -12.240 -46.137 1.00 90.88 84 SER A N 1
ATOM 683 C CA . SER A 1 84 ? 2.023 -12.604 -47.188 1.00 90.88 84 SER A CA 1
ATOM 684 C C . SER A 1 84 ? 1.878 -11.483 -48.214 1.00 90.88 84 SER A C 1
ATOM 686 O O . SER A 1 84 ? 2.098 -11.708 -49.401 1.00 90.88 84 SER A O 1
ATOM 688 N N . LEU A 1 85 ? 1.626 -10.252 -47.755 1.00 88.94 85 LEU A N 1
ATOM 689 C CA . LEU A 1 85 ? 1.471 -9.077 -48.616 1.00 88.94 85 LEU A CA 1
ATOM 690 C C . LEU A 1 85 ? 2.725 -8.798 -49.456 1.00 88.94 85 LEU A C 1
ATOM 692 O O . LEU A 1 85 ? 2.607 -8.466 -50.632 1.00 88.94 85 LEU A O 1
ATOM 696 N N . ILE A 1 86 ? 3.928 -8.984 -48.904 1.00 86.44 86 ILE A N 1
ATOM 697 C CA . ILE A 1 86 ? 5.190 -8.868 -49.654 1.00 86.44 86 ILE A CA 1
ATOM 698 C C . ILE A 1 86 ? 5.275 -9.937 -50.757 1.00 86.44 86 ILE A C 1
ATOM 700 O O . ILE A 1 86 ? 5.707 -9.629 -51.870 1.00 86.44 86 ILE A O 1
ATOM 704 N N . SER A 1 87 ? 4.828 -11.171 -50.494 1.00 89.38 87 SER A N 1
ATOM 705 C CA . SER A 1 87 ? 4.750 -12.220 -51.520 1.00 89.38 87 SER A CA 1
ATOM 706 C C . SER A 1 87 ? 3.694 -11.901 -52.586 1.00 89.38 87 SER A C 1
ATOM 708 O O . SER A 1 87 ? 3.969 -12.007 -53.778 1.00 89.38 87 SER A O 1
ATOM 710 N N . GLU A 1 88 ? 2.508 -11.443 -52.184 1.00 89.69 88 GLU A N 1
ATOM 711 C CA . GLU A 1 88 ? 1.411 -11.082 -53.089 1.00 89.69 88 GLU A CA 1
ATOM 712 C C . GLU A 1 88 ? 1.764 -9.889 -53.991 1.00 89.69 88 GLU A C 1
ATOM 714 O O . GLU A 1 88 ? 1.463 -9.911 -55.189 1.00 89.69 88 GLU A O 1
ATOM 719 N N . LEU A 1 89 ? 2.452 -8.878 -53.445 1.00 86.62 89 LEU A N 1
ATOM 720 C CA . LEU A 1 89 ? 2.985 -7.731 -54.186 1.00 86.62 89 LEU A CA 1
ATOM 721 C C . LEU A 1 89 ? 4.078 -8.146 -55.173 1.00 86.62 89 LEU A C 1
ATOM 723 O O . LEU A 1 89 ? 4.081 -7.661 -56.305 1.00 86.62 89 LEU A O 1
ATOM 727 N N . LYS A 1 90 ? 4.970 -9.066 -54.787 1.00 88.38 90 LYS A N 1
ATOM 728 C CA . LYS A 1 90 ? 5.985 -9.623 -55.690 1.00 88.38 90 LYS A CA 1
ATOM 729 C C . LYS A 1 90 ? 5.335 -10.372 -56.856 1.00 88.38 90 LYS A C 1
ATOM 731 O O . LYS A 1 90 ? 5.623 -10.068 -58.011 1.00 88.38 90 LYS A O 1
ATOM 736 N N . ASP A 1 91 ? 4.388 -11.263 -56.575 1.00 88.81 91 ASP A N 1
ATOM 737 C CA . ASP A 1 91 ? 3.651 -11.983 -57.616 1.00 88.81 91 ASP A CA 1
ATOM 738 C C . ASP A 1 91 ? 2.833 -11.024 -58.502 1.00 88.81 91 ASP A C 1
ATOM 740 O O . ASP A 1 91 ? 2.680 -11.244 -59.705 1.00 88.81 91 ASP A O 1
ATOM 744 N N . ALA A 1 92 ? 2.280 -9.944 -57.938 1.00 86.06 92 ALA A N 1
ATOM 745 C CA . ALA A 1 92 ? 1.574 -8.911 -58.695 1.00 86.06 92 ALA A CA 1
ATOM 746 C C . ALA A 1 92 ? 2.519 -8.119 -59.611 1.00 86.06 92 ALA A C 1
ATOM 748 O O . ALA A 1 92 ? 2.174 -7.883 -60.771 1.00 86.06 92 ALA A O 1
ATOM 749 N N . TYR A 1 93 ? 3.714 -7.771 -59.127 1.00 89.88 93 TYR A N 1
ATOM 750 C CA . TYR A 1 93 ? 4.772 -7.154 -59.921 1.00 89.88 93 TYR A CA 1
ATOM 751 C C . TYR A 1 93 ? 5.194 -8.063 -61.080 1.00 89.88 93 TYR A C 1
ATOM 753 O O . TYR A 1 93 ? 5.137 -7.636 -62.234 1.00 89.88 93 TYR A O 1
ATOM 761 N N . ASP A 1 94 ? 5.506 -9.334 -60.814 1.00 88.25 94 ASP A N 1
ATOM 762 C CA . ASP A 1 94 ? 5.930 -10.287 -61.844 1.00 88.25 94 ASP A CA 1
ATOM 763 C C . ASP A 1 94 ? 4.825 -10.523 -62.894 1.00 88.25 94 ASP A C 1
ATOM 765 O O . ASP A 1 94 ? 5.092 -10.467 -64.101 1.00 88.25 94 ASP A O 1
ATOM 769 N N . ARG A 1 95 ? 3.555 -10.663 -62.473 1.00 89.44 95 ARG A N 1
ATOM 770 C CA . ARG A 1 95 ? 2.391 -10.725 -63.384 1.00 89.44 95 ARG A CA 1
ATOM 771 C C . ARG A 1 95 ? 2.245 -9.462 -64.239 1.00 89.44 95 ARG A C 1
ATOM 773 O O . ARG A 1 95 ? 1.959 -9.564 -65.433 1.00 89.44 95 ARG A O 1
ATOM 780 N N . ASN A 1 96 ? 2.446 -8.276 -63.667 1.00 89.69 96 ASN A N 1
ATOM 781 C CA . ASN A 1 96 ? 2.372 -7.016 -64.409 1.00 89.69 96 ASN A CA 1
ATOM 782 C C . ASN A 1 96 ? 3.551 -6.857 -65.382 1.00 89.69 96 ASN A C 1
ATOM 784 O O . ASN A 1 96 ? 3.347 -6.417 -66.512 1.00 89.69 96 ASN A O 1
ATOM 788 N N . MET A 1 97 ? 4.754 -7.301 -65.011 1.00 88.56 97 MET A N 1
ATOM 789 C CA . MET A 1 97 ? 5.925 -7.318 -65.893 1.00 88.56 97 MET A CA 1
ATOM 790 C C . MET A 1 97 ? 5.792 -8.334 -67.038 1.00 88.56 97 MET A C 1
ATOM 792 O O . MET A 1 97 ? 6.349 -8.116 -68.114 1.00 88.56 97 MET A O 1
ATOM 796 N N . VAL A 1 98 ? 5.051 -9.435 -66.864 1.00 88.94 98 VAL A N 1
ATOM 797 C CA . VAL A 1 98 ? 4.630 -10.305 -67.982 1.00 88.94 98 VAL A CA 1
ATOM 798 C C . VAL A 1 98 ? 3.659 -9.560 -68.905 1.00 88.94 98 VAL A C 1
ATOM 800 O O . VAL A 1 98 ? 3.998 -9.345 -70.068 1.00 88.94 98 VAL A O 1
ATOM 803 N N . LYS A 1 99 ? 2.531 -9.054 -68.385 1.00 88.19 99 LYS A N 1
ATOM 804 C CA . LYS A 1 99 ? 1.524 -8.316 -69.179 1.00 88.19 99 LYS A CA 1
ATOM 805 C C . LYS A 1 99 ? 2.103 -7.123 -69.944 1.00 88.19 99 LYS A C 1
ATOM 807 O O . LYS A 1 99 ? 1.708 -6.860 -71.076 1.00 88.19 99 LYS A O 1
ATOM 812 N N . LEU A 1 100 ? 3.044 -6.394 -69.343 1.00 87.31 100 LEU A N 1
ATOM 813 C CA . LEU A 1 100 ? 3.704 -5.250 -69.973 1.00 87.31 100 LEU A CA 1
ATOM 814 C C . LEU A 1 100 ? 4.557 -5.688 -71.175 1.00 87.31 100 LEU A C 1
ATOM 816 O O . LEU A 1 100 ? 4.488 -5.059 -72.233 1.00 87.31 100 LEU A O 1
ATOM 820 N N . ARG A 1 101 ? 5.302 -6.797 -71.050 1.00 86.94 101 ARG A N 1
ATOM 821 C CA . ARG A 1 101 ? 6.054 -7.403 -72.164 1.00 86.94 101 ARG A CA 1
ATOM 822 C C . ARG A 1 101 ? 5.116 -7.879 -73.275 1.00 86.94 101 ARG A C 1
ATOM 824 O O . ARG A 1 101 ? 5.347 -7.532 -74.430 1.00 86.94 101 ARG A O 1
ATOM 831 N N . GLU A 1 102 ? 4.034 -8.577 -72.933 1.00 88.50 102 GLU A N 1
ATOM 832 C CA . GLU A 1 102 ? 3.012 -9.033 -73.889 1.00 88.50 102 GLU A CA 1
ATOM 833 C C . GLU A 1 102 ? 2.354 -7.862 -74.636 1.00 88.50 102 GLU A C 1
ATOM 835 O O . GLU A 1 102 ? 2.237 -7.893 -75.861 1.00 88.50 102 GLU A O 1
ATOM 840 N N . HIS A 1 103 ? 1.985 -6.788 -73.929 1.00 87.31 103 HIS A N 1
ATOM 841 C CA . HIS A 1 103 ? 1.430 -5.572 -74.527 1.00 87.31 103 HIS A CA 1
ATOM 842 C C . HIS A 1 103 ? 2.422 -4.895 -75.486 1.00 87.31 103 HIS A C 1
ATOM 844 O O . HIS A 1 103 ? 2.045 -4.554 -76.609 1.00 87.31 103 HIS A O 1
ATOM 850 N N . HIS A 1 104 ? 3.691 -4.731 -75.093 1.00 83.38 104 HIS A N 1
ATOM 851 C CA . HIS A 1 104 ? 4.708 -4.174 -75.990 1.00 83.38 104 HIS A CA 1
ATOM 852 C C . HIS A 1 104 ? 4.944 -5.067 -77.214 1.00 83.38 104 HIS A C 1
ATOM 854 O O . HIS A 1 104 ? 5.012 -4.555 -78.330 1.00 83.38 104 HIS A O 1
ATOM 860 N N . GLN A 1 105 ? 4.997 -6.388 -77.036 1.00 86.44 105 GLN A N 1
ATOM 861 C CA . GLN A 1 105 ? 5.154 -7.350 -78.125 1.00 86.44 105 GLN A CA 1
ATOM 862 C C . GLN A 1 105 ? 3.961 -7.311 -79.097 1.00 86.44 105 GLN A C 1
ATOM 864 O O . GLN A 1 105 ? 4.161 -7.220 -80.308 1.00 86.44 105 GLN A O 1
ATOM 869 N N . LYS A 1 106 ? 2.723 -7.275 -78.584 1.00 89.06 106 LYS A N 1
ATOM 870 C CA . LYS A 1 106 ? 1.498 -7.106 -79.384 1.00 89.06 106 LYS A CA 1
ATOM 871 C C . LYS A 1 106 ? 1.503 -5.786 -80.157 1.00 89.06 106 LYS A C 1
ATOM 873 O O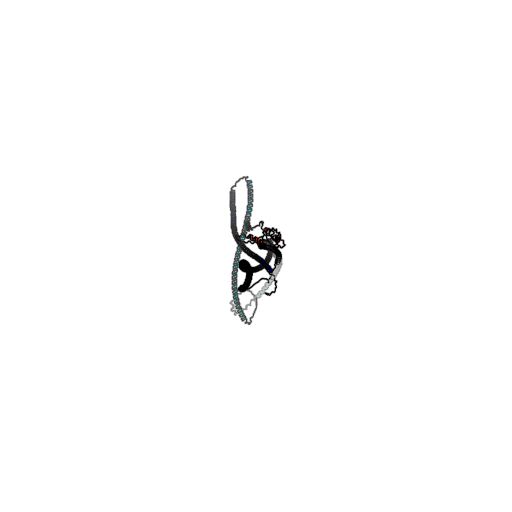 . LYS A 1 106 ? 1.239 -5.785 -81.355 1.00 89.06 106 LYS A O 1
ATOM 878 N N . LYS A 1 107 ? 1.880 -4.679 -79.511 1.00 86.00 107 LYS A N 1
ATOM 879 C CA . LYS A 1 107 ? 1.957 -3.351 -80.140 1.00 86.00 107 LYS A CA 1
ATOM 880 C C . LYS A 1 107 ? 3.047 -3.269 -81.218 1.00 86.00 107 LYS A C 1
ATOM 882 O O . LYS A 1 107 ? 2.860 -2.590 -82.224 1.00 86.00 107 LYS A O 1
ATOM 887 N N . ILE A 1 108 ? 4.157 -3.995 -81.054 1.00 84.62 108 ILE A N 1
ATOM 888 C CA . ILE A 1 108 ? 5.178 -4.166 -82.101 1.00 84.62 108 ILE A CA 1
ATOM 889 C C . ILE A 1 108 ? 4.598 -4.937 -83.297 1.00 84.62 108 ILE A C 1
ATOM 891 O O . ILE A 1 108 ? 4.761 -4.485 -84.430 1.00 84.62 108 ILE A O 1
ATOM 895 N N . PHE A 1 109 ? 3.874 -6.041 -83.075 1.00 85.12 109 PHE A N 1
ATOM 896 C CA . PHE A 1 109 ? 3.208 -6.772 -84.161 1.00 85.12 109 PHE A CA 1
ATOM 897 C C . PHE A 1 109 ? 2.151 -5.926 -84.889 1.00 85.12 109 PHE A C 1
ATOM 899 O O . PHE A 1 109 ? 2.151 -5.896 -86.115 1.00 85.12 109 PHE A O 1
ATOM 906 N N . GLU A 1 110 ? 1.323 -5.162 -84.172 1.00 87.00 110 GLU A N 1
ATOM 907 C CA . GLU A 1 110 ? 0.337 -4.245 -84.770 1.00 87.00 110 GLU A CA 1
ATOM 908 C C . GLU A 1 110 ? 0.991 -3.179 -85.668 1.00 87.00 110 GLU A C 1
ATOM 910 O O . GLU A 1 110 ? 0.493 -2.889 -86.757 1.00 87.00 110 GLU A O 1
ATOM 915 N N . ILE A 1 111 ? 2.138 -2.625 -85.256 1.00 83.56 111 ILE A N 1
ATOM 916 C CA . ILE A 1 111 ? 2.921 -1.683 -86.073 1.00 83.56 111 ILE A CA 1
ATOM 917 C C . ILE A 1 111 ? 3.513 -2.383 -87.307 1.00 83.56 111 ILE A C 1
ATOM 919 O O . ILE A 1 111 ? 3.483 -1.821 -88.404 1.00 83.56 111 ILE A O 1
ATOM 923 N N . LEU A 1 112 ? 4.027 -3.609 -87.157 1.00 82.38 112 LEU A N 1
ATOM 924 C CA . LEU A 1 112 ? 4.580 -4.393 -88.266 1.00 82.38 112 LEU A CA 1
ATOM 925 C C . LEU A 1 112 ? 3.509 -4.761 -89.301 1.00 82.38 112 LEU A C 1
ATOM 927 O O . LEU A 1 112 ? 3.735 -4.556 -90.495 1.00 82.38 112 LEU A O 1
ATOM 931 N N . ASP A 1 113 ? 2.336 -5.239 -88.879 1.00 86.50 113 ASP A N 1
ATOM 932 C CA . ASP A 1 113 ? 1.238 -5.555 -89.796 1.00 86.50 113 ASP A CA 1
ATOM 933 C C . ASP A 1 113 ? 0.616 -4.288 -90.412 1.00 86.50 113 ASP A C 1
ATOM 935 O O . ASP A 1 113 ? 0.282 -4.305 -91.599 1.00 86.50 113 ASP A O 1
ATOM 939 N N . LYS A 1 114 ? 0.563 -3.151 -89.695 1.00 86.00 114 LYS A N 1
ATOM 940 C CA . LYS A 1 114 ? 0.183 -1.860 -90.299 1.00 86.00 114 LYS A CA 1
ATOM 941 C C . LYS A 1 114 ? 1.161 -1.449 -91.406 1.00 86.00 114 LYS A C 1
ATOM 943 O O . LYS A 1 114 ? 0.719 -1.163 -92.517 1.00 86.00 114 LYS A O 1
ATOM 948 N N . HIS A 1 115 ? 2.473 -1.477 -91.154 1.00 80.81 115 HIS A N 1
ATOM 949 C CA . HIS A 1 115 ? 3.483 -1.171 -92.178 1.00 80.81 115 HIS A CA 1
ATOM 950 C C . HIS A 1 115 ? 3.447 -2.158 -93.356 1.00 80.81 115 HIS A C 1
ATOM 952 O O . HIS A 1 115 ? 3.629 -1.761 -94.504 1.00 80.81 115 HIS A O 1
ATOM 958 N N . LYS A 1 116 ? 3.183 -3.442 -93.105 1.00 84.38 116 LYS A N 1
ATOM 959 C CA . LYS A 1 116 ? 3.035 -4.484 -94.134 1.00 84.38 116 LYS A CA 1
ATOM 960 C C . LYS A 1 116 ? 1.799 -4.250 -95.008 1.00 84.38 116 LYS A C 1
ATOM 962 O O . LYS A 1 116 ? 1.904 -4.344 -96.231 1.00 84.38 116 LYS A O 1
ATOM 967 N N . LEU A 1 117 ? 0.667 -3.869 -94.411 1.00 86.50 117 LEU A N 1
ATOM 968 C CA . LEU A 1 117 ? -0.553 -3.483 -95.126 1.00 86.50 117 LEU A CA 1
ATOM 969 C C . LEU A 1 117 ? -0.359 -2.180 -95.917 1.00 86.50 117 LEU A C 1
ATOM 971 O O . LEU A 1 117 ? -0.817 -2.072 -97.054 1.00 86.50 117 LEU A O 1
ATOM 975 N N . GLU A 1 118 ? 0.351 -1.196 -95.363 1.00 82.69 118 GLU A N 1
ATOM 976 C CA . GLU A 1 118 ? 0.722 0.023 -96.087 1.00 82.69 118 GLU A CA 1
ATOM 977 C C . GLU A 1 118 ? 1.666 -0.284 -97.255 1.00 82.69 118 GLU A C 1
ATOM 979 O O . GLU A 1 118 ? 1.400 0.171 -98.364 1.00 82.69 118 GLU A O 1
ATOM 984 N N . MET A 1 119 ? 2.684 -1.133 -97.082 1.00 76.31 119 MET A N 1
ATOM 985 C CA . MET A 1 119 ? 3.528 -1.596 -98.192 1.00 76.31 119 MET A CA 1
ATOM 986 C C . MET A 1 119 ? 2.734 -2.364 -99.259 1.00 76.31 119 MET A C 1
ATOM 988 O O . MET A 1 119 ? 3.021 -2.210 -100.445 1.00 76.31 119 MET A O 1
ATOM 992 N N . GLN A 1 120 ? 1.717 -3.149 -98.890 1.00 80.50 120 GLN A N 1
ATOM 993 C CA . GLN A 1 120 ? 0.808 -3.771 -99.861 1.00 80.50 120 GLN A CA 1
ATOM 994 C C . GLN A 1 120 ? -0.040 -2.731 -100.609 1.00 80.50 120 GLN A C 1
ATOM 996 O O . GLN A 1 120 ? -0.154 -2.814 -101.834 1.00 80.50 120 GLN A O 1
ATOM 1001 N N . LYS A 1 121 ? -0.578 -1.715 -99.920 1.00 83.44 121 LYS A N 1
ATOM 1002 C CA . LYS A 1 121 ? -1.299 -0.593 -100.552 1.00 83.44 121 LYS A CA 1
ATOM 1003 C C . LYS A 1 121 ? -0.392 0.208 -101.493 1.00 83.44 121 LYS A C 1
ATOM 1005 O O . LYS A 1 121 ? -0.813 0.530 -102.600 1.00 83.44 121 LYS A O 1
ATOM 1010 N N . TRP A 1 122 ? 0.855 0.472 -101.101 1.00 78.75 122 TRP A N 1
ATOM 1011 C CA . TRP A 1 122 ? 1.864 1.126 -101.942 1.00 78.75 122 TRP A CA 1
ATOM 1012 C C . TRP A 1 122 ? 2.235 0.282 -103.164 1.00 78.75 122 TRP A C 1
ATOM 1014 O O . TRP A 1 122 ? 2.231 0.815 -104.269 1.00 78.75 122 TRP A O 1
ATOM 1024 N N . LYS A 1 123 ? 2.467 -1.031 -103.014 1.00 75.75 123 LYS A N 1
ATOM 1025 C CA . LYS A 1 123 ? 2.690 -1.939 -104.155 1.00 75.75 123 LYS A CA 1
ATOM 1026 C C . LYS A 1 123 ? 1.490 -1.977 -105.103 1.00 75.75 123 LYS A C 1
ATOM 1028 O O . LYS A 1 123 ? 1.677 -1.884 -106.308 1.00 75.75 123 LYS A O 1
ATOM 1033 N N . SER A 1 124 ? 0.270 -2.041 -104.570 1.00 76.94 124 SER A N 1
ATOM 1034 C CA . SER A 1 124 ? -0.959 -2.053 -105.377 1.00 76.94 124 SER A CA 1
ATOM 1035 C C . SER A 1 124 ? -1.156 -0.737 -106.137 1.00 76.94 124 SER A C 1
ATOM 1037 O O . SER A 1 124 ? -1.479 -0.759 -107.319 1.00 76.94 124 SER A O 1
ATOM 1039 N N . ARG A 1 125 ? -0.899 0.414 -105.496 1.00 78.31 125 ARG A N 1
ATOM 1040 C CA . ARG A 1 125 ? -0.900 1.731 -106.159 1.00 78.31 125 ARG A CA 1
ATOM 1041 C C . ARG A 1 125 ? 0.197 1.843 -107.218 1.00 78.31 125 ARG A C 1
ATOM 1043 O O . ARG A 1 125 ? -0.071 2.361 -108.293 1.00 78.31 125 ARG A O 1
ATOM 1050 N N . TYR A 1 126 ? 1.401 1.347 -106.938 1.00 73.38 126 TYR A N 1
ATOM 1051 C CA . TYR A 1 126 ? 2.518 1.369 -107.883 1.00 73.38 126 TYR A CA 1
ATOM 1052 C C . TYR A 1 126 ? 2.239 0.509 -109.120 1.00 73.38 126 TYR A C 1
ATOM 1054 O O . TYR A 1 126 ? 2.427 0.982 -110.235 1.00 73.38 126 TYR A O 1
ATOM 1062 N N . GLU A 1 127 ? 1.735 -0.716 -108.949 1.00 73.06 127 GLU A N 1
ATOM 1063 C CA . GLU A 1 127 ? 1.346 -1.569 -110.079 1.00 73.06 127 GLU A CA 1
ATOM 1064 C C . GLU A 1 127 ? 0.149 -0.991 -110.852 1.00 73.06 127 GLU A C 1
ATOM 1066 O O . GLU A 1 127 ? 0.164 -1.028 -112.080 1.00 73.06 127 GLU A O 1
ATOM 1071 N N . LYS A 1 128 ? -0.831 -0.364 -110.180 1.00 73.06 128 LYS A N 1
ATOM 1072 C CA . LYS A 1 128 ? -1.940 0.335 -110.856 1.00 73.06 128 LYS A CA 1
ATOM 1073 C C . LYS A 1 128 ? -1.432 1.508 -111.707 1.00 73.06 128 LYS A C 1
ATOM 1075 O O . LYS A 1 128 ? -1.680 1.515 -112.906 1.00 73.06 128 LYS A O 1
ATOM 1080 N N . LEU A 1 129 ? -0.591 2.384 -111.148 1.00 67.50 129 LEU A N 1
ATOM 1081 C CA . LEU A 1 129 ? 0.064 3.481 -111.882 1.00 67.50 129 LEU A CA 1
ATOM 1082 C C . LEU A 1 129 ? 0.980 2.988 -113.019 1.00 67.50 129 LEU A C 1
ATOM 1084 O O . LEU A 1 129 ? 1.142 3.662 -114.030 1.00 67.50 129 LEU A O 1
ATOM 1088 N N . LYS A 1 130 ? 1.590 1.809 -112.874 1.00 63.25 130 LYS A N 1
ATOM 1089 C CA . LYS A 1 130 ? 2.446 1.160 -113.883 1.00 63.25 130 LYS A CA 1
ATOM 1090 C C . LYS A 1 130 ? 1.646 0.511 -115.024 1.00 63.25 130 LYS A C 1
ATOM 1092 O O . LYS A 1 130 ? 2.199 0.334 -116.109 1.00 63.25 130 LYS A O 1
ATOM 1097 N N . PHE A 1 131 ? 0.368 0.199 -114.799 1.00 55.75 131 PHE A N 1
ATOM 1098 C CA . PHE A 1 131 ? -0.605 -0.133 -115.845 1.00 55.75 131 PHE A CA 1
ATOM 1099 C C . PHE A 1 131 ? -1.206 1.128 -116.481 1.00 55.75 131 PHE A C 1
ATOM 1101 O O . PHE A 1 131 ? -1.225 1.236 -117.702 1.00 55.75 131 PHE A O 1
ATOM 1108 N N . GLU A 1 132 ? -1.613 2.111 -115.677 1.00 55.44 132 GLU A N 1
ATOM 1109 C CA . GLU A 1 132 ? -2.176 3.391 -116.140 1.00 55.44 132 GLU A CA 1
ATOM 1110 C C . GLU A 1 132 ? -1.163 4.218 -116.947 1.00 55.44 132 GLU A C 1
ATOM 1112 O O . GLU A 1 132 ? -1.548 4.956 -117.837 1.00 55.44 132 GLU A O 1
ATOM 1117 N N . LYS A 1 133 ? 0.147 4.032 -116.733 1.00 51.72 133 LYS A N 1
ATOM 1118 C CA . LYS A 1 133 ? 1.213 4.621 -117.567 1.00 51.72 133 LYS A CA 1
ATOM 1119 C C . LYS A 1 133 ? 1.598 3.769 -118.795 1.00 51.72 133 LYS A C 1
ATOM 1121 O O . LYS A 1 133 ? 2.661 3.968 -119.382 1.00 51.72 133 LYS A O 1
ATOM 1126 N N . LYS A 1 134 ? 0.771 2.784 -119.158 1.00 45.97 134 LYS A N 1
ATOM 1127 C CA . LYS A 1 134 ? 0.889 1.946 -120.370 1.00 45.97 134 LYS A CA 1
ATOM 1128 C C . LYS A 1 134 ? -0.366 1.958 -121.249 1.00 45.97 134 LYS A C 1
ATOM 1130 O O . LYS A 1 134 ? -0.382 1.284 -122.277 1.00 45.97 134 LYS A O 1
ATOM 1135 N N . VAL A 1 135 ? -1.387 2.702 -120.845 1.00 48.16 135 VAL A N 1
ATOM 1136 C CA . VAL A 1 135 ? -2.634 2.937 -121.575 1.00 48.16 135 VAL A CA 1
ATOM 1137 C C . VAL A 1 135 ? -2.798 4.463 -121.669 1.00 48.16 135 VAL A C 1
ATOM 1139 O O . VAL A 1 135 ? -2.119 5.189 -120.946 1.00 48.16 135 VAL A O 1
ATOM 1142 N N . ASP A 1 136 ? -3.614 4.942 -122.603 1.00 40.88 136 ASP A N 1
ATOM 1143 C CA . ASP A 1 136 ? -3.945 6.362 -122.786 1.00 40.88 136 ASP A CA 1
ATOM 1144 C C . ASP A 1 136 ? -2.755 7.286 -123.118 1.00 40.88 136 ASP A C 1
ATOM 1146 O O . ASP A 1 136 ? -2.459 8.285 -122.463 1.00 40.88 136 ASP A O 1
ATOM 1150 N N . GLN A 1 137 ? -2.143 7.007 -124.274 1.00 44.69 137 GLN A N 1
ATOM 1151 C CA . GLN A 1 137 ? -2.025 8.086 -125.259 1.00 44.69 137 GLN A CA 1
ATOM 1152 C C . GLN A 1 137 ? -3.430 8.320 -125.836 1.00 44.69 137 GLN A C 1
ATOM 1154 O O . GLN A 1 137 ? -3.905 7.495 -126.615 1.00 44.69 137 GLN A O 1
ATOM 1159 N N . GLY A 1 138 ? -4.101 9.400 -125.437 1.00 38.38 138 GLY A N 1
ATOM 1160 C CA . GLY A 1 138 ? -5.441 9.736 -125.919 1.00 38.38 138 GLY A CA 1
ATOM 1161 C C . GLY A 1 138 ? -5.850 11.148 -125.512 1.00 38.38 138 GLY A C 1
ATOM 1162 O O . GLY A 1 138 ? -5.720 11.517 -124.347 1.00 38.38 138 GLY A O 1
ATOM 1163 N N . ASP A 1 139 ? -6.311 11.935 -126.480 1.00 42.00 139 ASP A N 1
ATOM 1164 C CA . ASP A 1 139 ? -6.768 13.309 -126.279 1.00 42.00 139 ASP A CA 1
ATOM 1165 C C . ASP A 1 139 ? -8.229 13.350 -125.799 1.00 42.00 139 ASP A C 1
ATOM 1167 O O . ASP A 1 139 ? -9.075 12.684 -126.388 1.00 42.00 139 ASP A O 1
ATOM 1171 N N . HIS A 1 140 ? -8.500 14.131 -124.746 1.00 41.03 140 HIS A N 1
ATOM 1172 C CA . HIS A 1 140 ? -9.712 14.919 -124.428 1.00 41.03 140 HIS A CA 1
ATOM 1173 C C . HIS A 1 140 ? -9.500 15.480 -122.996 1.00 41.03 140 HIS A C 1
ATOM 1175 O O . HIS A 1 140 ? -9.073 14.741 -122.114 1.00 41.03 140 HIS A O 1
ATOM 1181 N N . ASP A 1 141 ? -9.588 16.773 -122.670 1.00 41.47 141 ASP A N 1
ATOM 1182 C CA . ASP A 1 141 ? -10.528 17.847 -123.046 1.00 41.47 141 ASP A CA 1
ATOM 1183 C C . ASP A 1 141 ? -11.881 17.745 -122.314 1.00 41.47 141 ASP A C 1
ATOM 1185 O O . ASP A 1 141 ? -12.834 17.182 -122.843 1.00 41.47 141 ASP A O 1
ATOM 1189 N N . ASP A 1 142 ? -11.939 18.274 -121.078 1.00 41.84 142 ASP A N 1
ATOM 1190 C CA . ASP A 1 142 ? -13.195 18.599 -120.372 1.00 41.84 142 ASP A CA 1
ATOM 1191 C C . ASP A 1 142 ? -12.963 19.629 -119.231 1.00 41.84 142 ASP A C 1
ATOM 1193 O O . ASP A 1 142 ? -12.597 19.300 -118.096 1.00 41.84 142 ASP A O 1
ATOM 1197 N N . SER A 1 143 ? -13.100 20.927 -119.529 1.00 45.12 143 SER A N 1
ATOM 1198 C CA . SER A 1 143 ? -12.549 22.026 -118.710 1.00 45.12 143 SER A CA 1
ATOM 1199 C C . SER A 1 143 ? -13.427 22.504 -117.535 1.00 45.12 143 SER A C 1
ATOM 1201 O O . SER A 1 143 ? -13.361 23.678 -117.166 1.00 45.12 143 SER A O 1
ATOM 1203 N N . PHE A 1 144 ? -14.274 21.644 -116.956 1.00 47.56 144 PHE A N 1
ATOM 1204 C CA . PHE A 1 144 ? -15.228 22.033 -115.894 1.00 47.56 144 PHE A CA 1
ATOM 1205 C C . PHE A 1 144 ? -15.105 21.276 -114.562 1.00 47.56 144 PHE A C 1
ATOM 1207 O O . PHE A 1 144 ? -15.771 21.629 -113.588 1.00 47.56 144 PHE A O 1
ATOM 1214 N N . ALA A 1 145 ? -14.209 20.290 -114.463 1.00 49.44 145 ALA A N 1
ATOM 1215 C CA . ALA A 1 145 ? -13.835 19.700 -113.174 1.00 49.44 145 ALA A CA 1
ATOM 1216 C C . ALA A 1 145 ? -12.806 20.556 -112.397 1.00 49.44 145 ALA A C 1
ATOM 1218 O O . ALA A 1 145 ? -12.622 20.369 -111.190 1.00 49.44 145 ALA A O 1
ATOM 1219 N N . ASP A 1 146 ? -12.129 21.480 -113.087 1.00 52.66 146 ASP A N 1
ATOM 1220 C CA . ASP A 1 146 ? -10.791 21.940 -112.706 1.00 52.66 146 ASP A CA 1
ATOM 1221 C C . ASP A 1 146 ? -10.763 22.887 -111.495 1.00 52.66 146 ASP A C 1
ATOM 1223 O O . ASP A 1 146 ? -9.937 22.695 -110.614 1.00 52.66 146 ASP A O 1
ATOM 1227 N N . GLU A 1 147 ? -11.699 23.834 -111.326 1.00 55.47 147 GLU A N 1
ATOM 1228 C CA . GLU A 1 147 ? -11.705 24.687 -110.116 1.00 55.47 147 GLU A CA 1
ATOM 1229 C C . GLU A 1 147 ? -11.946 23.886 -108.829 1.00 55.47 147 GLU A C 1
ATOM 1231 O O . GLU A 1 147 ? -11.286 24.121 -107.811 1.00 55.47 147 GLU A O 1
ATOM 1236 N N . LYS A 1 148 ? -12.848 22.894 -108.863 1.00 56.81 148 LYS A N 1
ATOM 1237 C CA . LYS A 1 148 ? -13.083 22.026 -107.704 1.00 56.81 148 LYS A CA 1
ATOM 1238 C C . LYS A 1 148 ? -11.879 21.115 -107.460 1.00 56.81 148 LYS A C 1
ATOM 1240 O O . LYS A 1 148 ? -11.434 21.008 -106.317 1.00 56.81 148 LYS A O 1
ATOM 1245 N N . LEU A 1 149 ? -11.308 20.529 -108.515 1.00 57.91 149 LEU A N 1
ATOM 1246 C CA . LEU A 1 149 ? -10.060 19.768 -108.427 1.00 57.91 149 LEU A CA 1
ATOM 1247 C C . LEU A 1 149 ? -8.895 20.622 -107.927 1.00 57.91 149 LEU A C 1
ATOM 1249 O O . LEU A 1 149 ? -8.070 20.111 -107.180 1.00 57.91 149 LEU A O 1
ATOM 1253 N N . HIS A 1 150 ? -8.811 21.904 -108.272 1.00 64.31 150 HIS A N 1
ATOM 1254 C CA . HIS A 1 150 ? -7.739 22.794 -107.838 1.00 64.31 150 HIS A CA 1
ATOM 1255 C C . HIS A 1 150 ? -7.934 23.240 -106.379 1.00 64.31 150 HIS A C 1
ATOM 1257 O O . HIS A 1 150 ? -6.950 23.344 -105.638 1.00 64.31 150 HIS A O 1
ATOM 1263 N N . ALA A 1 151 ? -9.174 23.438 -105.924 1.00 67.00 151 ALA A N 1
ATOM 1264 C CA . ALA A 1 151 ? -9.491 23.673 -104.516 1.00 67.00 151 ALA A CA 1
ATOM 1265 C C . ALA A 1 151 ? -9.216 22.427 -103.652 1.00 67.00 151 ALA A C 1
ATOM 1267 O O . ALA A 1 151 ? -8.538 22.524 -102.627 1.00 67.00 151 ALA A O 1
ATOM 1268 N N . GLU A 1 152 ? -9.661 21.244 -104.088 1.00 69.12 152 GLU A N 1
ATOM 1269 C CA . GLU A 1 152 ? -9.379 19.977 -103.406 1.00 69.12 152 GLU A CA 1
ATOM 1270 C C . GLU A 1 152 ? -7.880 19.641 -103.450 1.00 69.12 152 GLU A C 1
ATOM 1272 O O . GLU A 1 152 ? -7.323 19.320 -102.405 1.00 69.12 152 GLU A O 1
ATOM 1277 N N . ASN A 1 153 ? -7.173 19.835 -104.571 1.00 70.44 153 ASN A N 1
ATOM 1278 C CA . ASN A 1 153 ? -5.711 19.688 -104.633 1.00 70.44 153 ASN A CA 1
ATOM 1279 C C . ASN A 1 153 ? -4.979 20.688 -103.734 1.00 70.44 153 ASN A C 1
ATOM 1281 O O . ASN A 1 153 ? -3.969 20.326 -103.142 1.00 70.44 153 ASN A O 1
ATOM 1285 N N . LYS A 1 154 ? -5.454 21.932 -103.589 1.00 76.50 154 LYS A N 1
ATOM 1286 C CA . LYS A 1 154 ? -4.834 22.915 -102.684 1.00 76.50 154 LYS A CA 1
ATOM 1287 C C . LYS A 1 154 ? -5.003 22.500 -101.220 1.00 76.50 154 LYS A C 1
ATOM 1289 O O . LYS A 1 154 ? -4.046 22.589 -100.453 1.00 76.50 154 LYS A O 1
ATOM 1294 N N . THR A 1 155 ? -6.175 21.981 -100.854 1.00 74.88 155 THR A N 1
ATOM 1295 C CA . THR A 1 155 ? -6.452 21.440 -99.514 1.00 74.88 155 THR A CA 1
ATOM 1296 C C . THR A 1 155 ? -5.671 20.150 -99.250 1.00 74.88 155 THR A C 1
ATOM 1298 O O . THR A 1 155 ? -5.018 20.040 -98.218 1.00 74.88 155 THR A O 1
ATOM 1301 N N . LEU A 1 156 ? -5.655 19.208 -100.198 1.00 74.69 156 LEU A N 1
ATOM 1302 C CA . LEU A 1 156 ? -4.871 17.969 -100.134 1.00 74.69 156 LEU A CA 1
ATOM 1303 C C . LEU A 1 156 ? -3.366 18.247 -100.110 1.00 74.69 156 LEU A C 1
ATOM 1305 O O . LEU A 1 156 ? -2.637 17.555 -99.410 1.00 74.69 156 LEU A O 1
ATOM 1309 N N . LYS A 1 157 ? -2.883 19.270 -100.822 1.00 78.75 157 LYS A N 1
ATOM 1310 C CA . LYS A 1 157 ? -1.485 19.709 -100.764 1.00 78.75 157 LYS A CA 1
ATOM 1311 C C . LYS A 1 157 ? -1.147 20.282 -99.393 1.00 78.75 157 LYS A C 1
ATOM 1313 O O . LYS A 1 157 ? -0.148 19.861 -98.826 1.00 78.75 157 LYS A O 1
ATOM 1318 N N . LEU A 1 158 ? -1.992 21.143 -98.824 1.00 79.50 158 LEU A N 1
ATOM 1319 C CA . LEU A 1 158 ? -1.788 21.659 -97.468 1.00 79.50 158 LEU A CA 1
ATOM 1320 C C . LEU A 1 158 ? -1.852 20.531 -96.420 1.00 79.50 158 LEU A C 1
ATOM 1322 O O . LEU A 1 158 ? -1.034 20.499 -95.505 1.00 79.50 158 LEU A O 1
ATOM 1326 N N . GLN A 1 159 ? -2.758 19.559 -96.578 1.00 78.81 159 GLN A N 1
ATOM 1327 C CA . GLN A 1 159 ? -2.821 18.363 -95.730 1.00 78.81 159 GLN A CA 1
ATOM 1328 C C . GLN A 1 159 ? -1.583 17.475 -95.894 1.00 78.81 159 GLN A C 1
ATOM 1330 O O . GLN A 1 159 ? -1.040 17.026 -94.894 1.00 78.81 159 GLN A O 1
ATOM 1335 N N . ASN A 1 160 ? -1.085 17.263 -97.115 1.00 76.50 160 ASN A N 1
ATOM 1336 C CA . ASN A 1 160 ? 0.144 16.511 -97.371 1.00 76.50 160 ASN A CA 1
ATOM 1337 C C . ASN A 1 160 ? 1.380 17.234 -96.815 1.00 76.50 160 ASN A C 1
ATOM 1339 O O . ASN A 1 160 ? 2.205 16.593 -96.183 1.00 76.50 160 ASN A O 1
ATOM 1343 N N . GLU A 1 161 ? 1.496 18.554 -96.975 1.00 82.25 161 GLU A N 1
ATOM 1344 C CA . GLU A 1 161 ? 2.564 19.366 -96.372 1.00 82.25 161 GLU A CA 1
ATOM 1345 C C . GLU A 1 161 ? 2.494 19.346 -94.834 1.00 82.25 161 GLU A C 1
ATOM 1347 O O . GLU A 1 161 ? 3.532 19.289 -94.173 1.00 82.25 161 GLU A O 1
ATOM 1352 N N . THR A 1 162 ? 1.286 19.328 -94.256 1.00 81.88 162 THR A N 1
ATOM 1353 C CA . THR A 1 162 ? 1.075 19.149 -92.807 1.00 81.88 162 THR A CA 1
ATOM 1354 C C . THR A 1 162 ? 1.508 17.752 -92.359 1.00 81.88 162 THR A C 1
ATOM 1356 O O . THR A 1 162 ? 2.344 17.623 -91.468 1.00 81.88 162 THR A O 1
ATOM 1359 N N . LEU A 1 163 ? 1.024 16.702 -93.029 1.00 81.19 163 LEU A N 1
ATOM 1360 C CA . LEU A 1 163 ? 1.364 15.307 -92.746 1.00 81.19 163 LEU A CA 1
ATOM 1361 C C . LEU A 1 163 ? 2.852 15.013 -92.980 1.00 81.19 163 LEU A C 1
ATOM 1363 O O . LEU A 1 163 ? 3.430 14.214 -92.252 1.00 81.19 163 LEU A O 1
ATOM 1367 N N . GLU A 1 164 ? 3.512 15.659 -93.944 1.00 82.75 164 GLU A N 1
ATOM 1368 C CA . GLU A 1 164 ? 4.964 15.576 -94.117 1.00 82.75 164 GLU A CA 1
ATOM 1369 C C . GLU A 1 164 ? 5.711 16.261 -92.972 1.00 82.75 164 GLU A C 1
ATOM 1371 O O . GLU A 1 164 ? 6.727 15.730 -92.523 1.00 82.75 164 GLU A O 1
ATOM 1376 N N . GLN A 1 165 ? 5.230 17.401 -92.465 1.00 84.12 165 GLN A N 1
ATOM 1377 C CA . GLN A 1 165 ? 5.814 18.056 -91.290 1.00 84.12 165 GLN A CA 1
ATOM 1378 C C . GLN A 1 165 ? 5.641 17.209 -90.025 1.00 84.12 165 GLN A C 1
ATOM 1380 O O . GLN A 1 165 ? 6.631 16.980 -89.327 1.00 84.12 165 GLN A O 1
ATOM 1385 N N . GLU A 1 166 ? 4.444 16.673 -89.775 1.00 83.81 166 GLU A N 1
ATOM 1386 C CA . GLU A 1 166 ? 4.174 15.724 -88.689 1.00 83.81 166 GLU A CA 1
ATOM 1387 C C . GLU A 1 166 ? 5.052 14.475 -88.820 1.00 83.81 166 GLU A C 1
ATOM 1389 O O . GLU A 1 166 ? 5.811 14.152 -87.913 1.00 83.81 166 GLU A O 1
ATOM 1394 N N . LEU A 1 167 ? 5.062 13.813 -89.978 1.00 80.94 167 LEU A N 1
ATOM 1395 C CA . LEU A 1 167 ? 5.840 12.595 -90.218 1.00 80.94 167 LEU A CA 1
ATOM 1396 C C . LEU A 1 167 ? 7.357 12.852 -90.144 1.00 80.94 167 LEU A C 1
ATOM 1398 O O . LEU A 1 167 ? 8.115 11.980 -89.712 1.00 80.94 167 LEU A O 1
ATOM 1402 N N . LYS A 1 168 ? 7.827 14.053 -90.502 1.00 85.94 168 LYS A N 1
ATOM 1403 C CA . LYS A 1 168 ? 9.214 14.514 -90.309 1.00 85.94 168 LYS A CA 1
ATOM 1404 C C . LYS A 1 168 ? 9.522 14.798 -88.837 1.00 85.94 168 LYS A C 1
ATOM 1406 O O . LYS A 1 168 ? 10.641 14.523 -88.406 1.00 85.94 168 LYS A O 1
ATOM 1411 N N . GLN A 1 169 ? 8.557 15.292 -88.066 1.00 85.00 169 GLN A N 1
ATOM 1412 C CA . GLN A 1 169 ? 8.676 15.513 -86.626 1.00 85.00 169 GLN A CA 1
ATOM 1413 C C . GLN A 1 169 ? 8.658 14.183 -85.853 1.00 85.00 169 GLN A C 1
ATOM 1415 O O . GLN A 1 169 ? 9.617 13.901 -85.139 1.00 85.00 169 GLN A O 1
ATOM 1420 N N . THR A 1 170 ? 7.701 13.289 -86.109 1.00 81.56 170 THR A N 1
ATOM 1421 C CA . THR A 1 170 ? 7.675 11.927 -85.552 1.00 81.56 170 THR A CA 1
ATOM 1422 C C . THR A 1 170 ? 8.920 11.126 -85.947 1.00 81.56 170 THR A C 1
ATOM 1424 O O . THR A 1 170 ? 9.432 10.357 -85.140 1.00 81.56 170 THR A O 1
ATOM 1427 N N . LYS A 1 171 ? 9.491 11.326 -87.148 1.00 85.25 171 LYS A N 1
ATOM 1428 C CA . LYS A 1 171 ? 10.801 10.743 -87.511 1.00 85.25 171 LYS A CA 1
ATOM 1429 C C . LYS A 1 171 ? 11.960 11.296 -86.675 1.00 85.25 171 LYS A C 1
ATOM 1431 O O . LYS A 1 171 ? 12.856 10.522 -86.339 1.00 85.25 171 LYS A O 1
ATOM 1436 N N . LYS A 1 172 ? 11.970 12.590 -86.324 1.00 85.69 172 LYS A N 1
ATOM 1437 C CA . LYS A 1 172 ? 12.957 13.138 -85.372 1.00 85.69 172 LYS A CA 1
ATOM 1438 C C . LYS A 1 172 ? 12.755 12.533 -83.988 1.00 85.69 172 LYS A C 1
ATOM 1440 O O . LYS A 1 172 ? 13.716 12.044 -83.418 1.00 85.69 172 LYS A O 1
ATOM 1445 N N . GLU A 1 173 ? 11.528 12.521 -83.477 1.00 84.50 173 GLU A N 1
ATOM 1446 C CA . GLU A 1 173 ? 11.193 12.013 -82.141 1.00 84.50 173 GLU A CA 1
ATOM 1447 C C . GLU A 1 173 ? 11.511 10.525 -82.005 1.00 84.50 173 GLU A C 1
ATOM 1449 O O . GLU A 1 173 ? 12.186 10.124 -81.062 1.00 84.50 173 GLU A O 1
ATOM 1454 N N . MET A 1 174 ? 11.127 9.708 -82.989 1.00 81.50 174 MET A N 1
ATOM 1455 C CA . MET A 1 174 ? 11.471 8.288 -83.026 1.00 81.50 174 MET A CA 1
ATOM 1456 C C . MET A 1 174 ? 12.989 8.084 -83.117 1.00 81.50 174 MET A C 1
ATOM 1458 O O . MET A 1 174 ? 13.506 7.181 -82.466 1.00 81.50 174 MET A O 1
ATOM 1462 N N . LYS A 1 175 ? 13.725 8.942 -83.843 1.00 89.00 175 LYS A N 1
ATOM 1463 C CA . LYS A 1 175 ? 15.196 8.927 -83.829 1.00 89.00 175 LYS A CA 1
ATOM 1464 C C . LYS A 1 175 ? 15.756 9.310 -82.454 1.00 89.00 175 LYS A C 1
ATOM 1466 O O . LYS A 1 175 ? 16.622 8.599 -81.963 1.00 89.00 175 LYS A O 1
ATOM 1471 N N . THR A 1 176 ? 15.257 10.363 -81.809 1.00 84.94 176 THR A N 1
ATOM 1472 C CA . THR A 1 176 ? 15.669 10.768 -80.454 1.00 84.94 176 THR A CA 1
ATOM 1473 C C . THR A 1 176 ? 15.402 9.657 -79.441 1.00 84.94 176 THR A C 1
ATOM 1475 O O . THR A 1 176 ? 16.282 9.336 -78.653 1.00 84.94 176 THR A O 1
ATOM 1478 N N . ILE A 1 177 ? 14.242 8.998 -79.500 1.00 82.81 177 ILE A N 1
ATOM 1479 C CA . ILE A 1 177 ? 13.920 7.831 -78.667 1.00 82.81 177 ILE A CA 1
ATOM 1480 C C . ILE A 1 177 ? 14.876 6.668 -78.972 1.00 82.81 177 ILE A C 1
ATOM 1482 O O . ILE A 1 177 ? 15.377 6.038 -78.044 1.00 82.81 177 ILE A O 1
ATOM 1486 N N . GLN A 1 178 ? 15.181 6.401 -80.245 1.00 86.31 178 GLN A N 1
ATOM 1487 C CA . GLN A 1 178 ? 16.104 5.333 -80.636 1.00 86.31 178 GLN A CA 1
ATOM 1488 C C . GLN A 1 178 ? 17.552 5.614 -80.196 1.00 86.31 178 GLN A C 1
ATOM 1490 O O . GLN A 1 178 ? 18.252 4.697 -79.776 1.00 86.31 178 GLN A O 1
ATOM 1495 N N . ASP A 1 179 ? 18.015 6.860 -80.284 1.00 86.56 179 ASP A N 1
ATOM 1496 C CA . ASP A 1 179 ? 19.366 7.261 -79.885 1.00 86.56 179 ASP A CA 1
ATOM 1497 C C . ASP A 1 179 ? 19.491 7.356 -78.350 1.00 86.56 179 ASP A C 1
ATOM 1499 O O . ASP A 1 179 ? 20.494 6.903 -77.799 1.00 86.56 179 ASP A O 1
ATOM 1503 N N . ASN A 1 180 ? 18.435 7.782 -77.644 1.00 85.62 180 ASN A N 1
ATOM 1504 C CA . ASN A 1 180 ? 18.328 7.666 -76.184 1.00 85.62 180 ASN A CA 1
ATOM 1505 C C . ASN A 1 180 ? 18.349 6.195 -75.736 1.00 85.62 180 ASN A C 1
ATOM 1507 O O . ASN A 1 180 ? 19.085 5.856 -74.813 1.00 85.62 180 ASN A O 1
ATOM 1511 N N . TYR A 1 181 ? 17.604 5.308 -76.408 1.00 86.88 181 TYR A N 1
ATOM 1512 C CA . TYR A 1 181 ? 17.617 3.868 -76.127 1.00 86.88 181 TYR A CA 1
ATOM 1513 C C . TYR A 1 181 ? 19.009 3.261 -76.350 1.00 86.88 181 TYR A C 1
ATOM 1515 O O . TYR A 1 181 ? 19.495 2.535 -75.489 1.00 86.88 181 TYR A O 1
ATOM 1523 N N . LYS A 1 182 ? 19.703 3.617 -77.443 1.00 87.38 182 LYS A N 1
ATOM 1524 C CA . LYS A 1 182 ? 21.105 3.214 -77.676 1.00 87.38 182 LYS A CA 1
ATOM 1525 C C . LYS A 1 182 ? 22.053 3.742 -76.594 1.00 87.38 182 LYS A C 1
ATOM 1527 O O . LYS A 1 182 ? 23.019 3.055 -76.277 1.00 87.38 182 LYS A O 1
ATOM 1532 N N . SER A 1 183 ? 21.820 4.939 -76.046 1.00 87.94 183 SER A N 1
ATOM 1533 C CA . SER A 1 183 ? 22.613 5.448 -74.918 1.00 87.94 183 SER A CA 1
ATOM 1534 C C . SER A 1 183 ? 22.346 4.629 -73.660 1.00 87.94 183 SER A C 1
ATOM 1536 O O . SER A 1 183 ? 23.282 4.082 -73.092 1.00 87.94 183 SER A O 1
ATOM 1538 N N . LEU A 1 184 ? 21.074 4.446 -73.290 1.00 84.94 184 LEU A N 1
ATOM 1539 C CA . LEU A 1 184 ? 20.678 3.673 -72.111 1.00 84.94 184 LEU A CA 1
ATOM 1540 C C . LEU A 1 184 ? 21.171 2.219 -72.184 1.00 84.94 184 LEU A C 1
ATOM 1542 O O . LEU A 1 184 ? 21.641 1.675 -71.189 1.00 84.94 184 LEU A O 1
ATOM 1546 N N . GLN A 1 185 ? 21.120 1.612 -73.374 1.00 87.25 185 GLN A N 1
ATOM 1547 C CA . GLN A 1 185 ? 21.676 0.290 -73.643 1.00 87.25 185 GLN A CA 1
ATOM 1548 C C . GLN A 1 185 ? 23.200 0.276 -73.458 1.00 87.25 185 GLN A C 1
ATOM 1550 O O . GLN A 1 185 ? 23.701 -0.592 -72.754 1.00 87.25 185 GLN A O 1
ATOM 1555 N N . LYS A 1 186 ? 23.940 1.249 -74.009 1.00 86.25 186 LYS A N 1
ATOM 1556 C CA . LYS A 1 186 ? 25.395 1.362 -73.798 1.00 86.25 186 LYS A CA 1
ATOM 1557 C C . LYS A 1 186 ? 25.765 1.582 -72.335 1.00 86.25 186 LYS A C 1
ATOM 1559 O O . LYS A 1 186 ? 26.760 1.031 -71.876 1.00 86.25 186 LYS A O 1
ATOM 1564 N N . ASP A 1 187 ? 24.991 2.375 -71.600 1.00 85.38 187 ASP A N 1
ATOM 1565 C CA . ASP A 1 187 ? 25.221 2.617 -70.177 1.00 85.38 187 ASP A CA 1
ATOM 1566 C C . ASP A 1 187 ? 24.909 1.365 -69.338 1.00 85.38 187 ASP A C 1
ATOM 1568 O O . ASP A 1 187 ? 25.671 1.042 -68.426 1.00 85.38 187 ASP A O 1
ATOM 1572 N N . TYR A 1 188 ? 23.880 0.591 -69.700 1.00 86.19 188 TYR A N 1
ATOM 1573 C CA . TYR A 1 188 ? 23.600 -0.724 -69.114 1.00 86.19 188 TYR A CA 1
ATOM 1574 C C . TYR A 1 188 ? 24.692 -1.757 -69.440 1.00 86.19 188 TYR A C 1
ATOM 1576 O O . TYR A 1 188 ? 25.203 -2.416 -68.537 1.00 86.19 188 TYR A O 1
ATOM 1584 N N . GLU A 1 189 ? 25.122 -1.861 -70.700 1.00 87.62 189 GLU A N 1
ATOM 1585 C CA . GLU A 1 189 ? 26.231 -2.725 -71.136 1.00 87.62 189 GLU A CA 1
ATOM 1586 C C . GLU A 1 189 ? 27.536 -2.362 -70.409 1.00 87.62 189 GLU A C 1
ATOM 1588 O O . GLU A 1 189 ? 28.263 -3.243 -69.952 1.00 87.62 189 GLU A O 1
ATOM 1593 N N . LYS A 1 190 ? 27.799 -1.065 -70.213 1.00 87.19 190 LYS A N 1
ATOM 1594 C CA . LYS A 1 190 ? 28.938 -0.539 -69.450 1.00 87.19 190 LYS A CA 1
ATOM 1595 C C . LYS A 1 190 ? 28.843 -0.857 -67.955 1.00 87.19 190 LYS A C 1
ATOM 1597 O O . LYS A 1 190 ? 29.851 -1.250 -67.373 1.00 87.19 190 LYS A O 1
ATOM 1602 N N . GLN A 1 191 ? 27.669 -0.734 -67.330 1.00 85.06 191 GLN A N 1
ATOM 1603 C CA . GLN A 1 191 ? 27.462 -1.146 -65.933 1.00 85.06 191 GLN A CA 1
ATOM 1604 C C . GLN A 1 191 ? 27.599 -2.666 -65.765 1.00 85.06 191 GLN A C 1
ATOM 1606 O O . GLN A 1 191 ? 28.268 -3.122 -64.839 1.00 85.06 191 GLN A O 1
ATOM 1611 N N . SER A 1 192 ? 27.048 -3.452 -66.693 1.00 87.06 192 SER A N 1
ATOM 1612 C CA . SER A 1 192 ? 27.191 -4.910 -66.730 1.00 87.06 192 SER A CA 1
ATOM 1613 C C . SER A 1 192 ? 28.660 -5.319 -66.874 1.00 87.06 192 SER A C 1
ATOM 1615 O O . SER A 1 192 ? 29.154 -6.128 -66.092 1.00 87.06 192 SER A O 1
ATOM 1617 N N . ALA A 1 193 ? 29.401 -4.709 -67.804 1.00 84.12 193 ALA A N 1
ATOM 1618 C CA . ALA A 1 193 ? 30.837 -4.933 -67.959 1.00 84.12 193 ALA A CA 1
ATOM 1619 C C . ALA A 1 193 ? 31.624 -4.542 -66.695 1.00 84.12 193 ALA A C 1
ATOM 1621 O O . ALA A 1 193 ? 32.491 -5.295 -66.261 1.00 84.12 193 ALA A O 1
ATOM 1622 N N . GLN A 1 194 ? 31.292 -3.419 -66.046 1.00 85.44 194 GLN A N 1
ATOM 1623 C CA . GLN A 1 194 ? 31.908 -3.023 -64.773 1.00 85.44 194 GLN A CA 1
ATOM 1624 C C . GLN A 1 194 ? 31.621 -4.013 -63.634 1.00 85.44 194 GLN A C 1
ATOM 1626 O O . GLN A 1 194 ? 32.505 -4.252 -62.813 1.00 85.44 194 GLN A O 1
ATOM 1631 N N . LEU A 1 195 ? 30.422 -4.602 -63.571 1.00 83.50 195 LEU A N 1
ATOM 1632 C CA . LEU A 1 195 ? 30.086 -5.648 -62.599 1.00 83.50 195 LEU A CA 1
ATOM 1633 C C . LEU A 1 195 ? 30.826 -6.960 -62.893 1.00 83.50 195 LEU A C 1
ATOM 1635 O O . LEU A 1 195 ? 31.339 -7.583 -61.966 1.00 83.50 195 LEU A O 1
ATOM 1639 N N . ILE A 1 196 ? 30.946 -7.349 -64.165 1.00 86.00 196 ILE A N 1
ATOM 1640 C CA . ILE A 1 196 ? 31.724 -8.524 -64.589 1.00 86.00 196 ILE A CA 1
ATOM 1641 C C . ILE A 1 196 ? 33.204 -8.349 -64.219 1.00 86.00 196 ILE A C 1
ATOM 1643 O O . ILE A 1 196 ? 33.776 -9.244 -63.599 1.00 86.00 196 ILE A O 1
ATOM 1647 N N . THR A 1 197 ? 33.806 -7.190 -64.512 1.00 85.56 197 THR A N 1
ATOM 1648 C CA . THR A 1 197 ? 35.192 -6.890 -64.119 1.00 85.56 197 THR A CA 1
ATOM 1649 C C . THR A 1 197 ? 35.351 -6.903 -62.600 1.00 85.56 197 THR A C 1
ATOM 1651 O O . THR A 1 197 ? 36.185 -7.648 -62.105 1.00 85.56 197 THR A O 1
ATOM 1654 N N . LYS A 1 198 ? 34.490 -6.213 -61.835 1.00 86.25 198 LYS A N 1
ATOM 1655 C CA . LYS A 1 198 ? 34.544 -6.238 -60.359 1.00 86.25 198 LYS A CA 1
ATOM 1656 C C . LYS A 1 198 ? 34.419 -7.647 -59.773 1.00 86.25 198 LYS A C 1
ATOM 1658 O O . LYS A 1 198 ? 35.108 -7.963 -58.807 1.00 86.25 198 LYS A O 1
ATOM 1663 N N . ASN A 1 199 ? 33.572 -8.502 -60.347 1.00 84.25 199 ASN A N 1
ATOM 1664 C CA . ASN A 1 199 ? 33.437 -9.893 -59.912 1.00 84.25 199 ASN A CA 1
ATOM 1665 C C . ASN A 1 199 ? 34.677 -10.732 -60.267 1.00 84.25 199 ASN A C 1
ATOM 1667 O O . ASN A 1 199 ? 35.080 -11.578 -59.469 1.00 84.25 199 ASN A O 1
ATOM 1671 N N . LYS A 1 200 ? 35.319 -10.473 -61.415 1.00 89.06 200 LYS A N 1
ATOM 1672 C CA . LYS A 1 200 ? 36.606 -11.080 -61.788 1.00 89.06 200 LYS A CA 1
ATOM 1673 C C . LYS A 1 200 ? 37.728 -10.629 -60.850 1.00 89.06 200 LYS A C 1
ATOM 1675 O O . LYS A 1 200 ? 38.421 -11.482 -60.307 1.00 89.06 200 LYS A O 1
ATOM 1680 N N . ASP A 1 201 ? 37.845 -9.330 -60.587 1.00 85.62 201 ASP A N 1
ATOM 1681 C CA . ASP A 1 201 ? 38.827 -8.750 -59.663 1.00 85.62 201 ASP A CA 1
ATOM 1682 C C . ASP A 1 201 ? 38.651 -9.311 -58.241 1.00 85.62 201 ASP A C 1
ATOM 1684 O O . ASP A 1 201 ? 39.625 -9.668 -57.579 1.00 85.62 201 ASP A O 1
ATOM 1688 N N . LEU A 1 202 ? 37.402 -9.461 -57.782 1.00 84.69 202 LEU A N 1
ATOM 1689 C CA . LEU A 1 202 ? 37.069 -10.084 -56.500 1.00 84.69 202 LEU A CA 1
ATOM 1690 C C . LEU A 1 202 ? 37.425 -11.580 -56.471 1.00 84.69 202 LEU A C 1
ATOM 1692 O O . LEU A 1 202 ? 37.900 -12.068 -55.447 1.00 84.69 202 LEU A O 1
ATOM 1696 N N . SER A 1 203 ? 37.226 -12.304 -57.576 1.00 86.56 203 SER A N 1
ATOM 1697 C CA . SER A 1 203 ? 37.616 -13.715 -57.697 1.00 86.56 203 SER A CA 1
ATOM 1698 C C . SER A 1 203 ? 39.137 -13.886 -57.691 1.00 86.56 203 SER A C 1
ATOM 1700 O O . SER A 1 203 ? 39.654 -14.735 -56.971 1.00 86.56 203 SER A O 1
ATOM 1702 N N . GLU A 1 204 ? 39.867 -13.048 -58.428 1.00 87.31 204 GLU A N 1
ATOM 1703 C CA . GLU A 1 204 ? 41.331 -13.028 -58.400 1.00 87.31 204 GLU A CA 1
ATOM 1704 C C . GLU A 1 204 ? 41.879 -12.613 -57.031 1.00 87.31 204 GLU A C 1
ATOM 1706 O O . GLU A 1 204 ? 42.904 -13.132 -56.601 1.00 87.31 204 GLU A O 1
ATOM 1711 N N . SER A 1 205 ? 41.215 -11.685 -56.337 1.00 82.06 205 SER A N 1
ATOM 1712 C CA . SER A 1 205 ? 41.584 -11.286 -54.976 1.00 82.06 205 SER A CA 1
ATOM 1713 C C . SER A 1 205 ? 41.394 -12.439 -53.984 1.00 82.06 205 SER A C 1
ATOM 1715 O O . SER A 1 205 ? 42.287 -12.703 -53.184 1.00 82.06 205 SER A O 1
ATOM 1717 N N . LYS A 1 206 ? 40.294 -13.200 -54.092 1.00 84.19 206 LYS A N 1
ATOM 1718 C CA . LYS A 1 206 ? 40.081 -14.425 -53.301 1.00 84.19 206 LYS A CA 1
ATOM 1719 C C . LYS A 1 206 ? 41.153 -15.480 -53.571 1.00 84.19 206 LYS A C 1
ATOM 1721 O O . LYS A 1 206 ? 41.744 -15.971 -52.618 1.00 84.19 206 LYS A O 1
ATOM 1726 N N . GLN A 1 207 ? 41.462 -15.760 -54.839 1.00 88.00 207 GLN A N 1
ATOM 1727 C CA . GLN A 1 207 ? 42.533 -16.697 -55.195 1.00 88.00 207 GLN A CA 1
ATOM 1728 C C . GLN A 1 207 ? 43.894 -16.237 -54.641 1.00 88.00 207 GLN A C 1
ATOM 1730 O O . GLN A 1 207 ? 44.633 -17.038 -54.081 1.00 88.00 207 GLN A O 1
ATOM 1735 N N . LYS A 1 208 ? 44.217 -14.939 -54.729 1.00 86.25 208 LYS A N 1
ATOM 1736 C CA . LYS A 1 208 ? 45.456 -14.381 -54.158 1.00 86.25 208 LYS A CA 1
ATOM 1737 C C . LYS A 1 208 ? 45.495 -14.514 -52.631 1.00 86.25 208 LYS A C 1
ATOM 1739 O O . LYS A 1 208 ? 46.556 -14.809 -52.094 1.00 86.25 208 LYS A O 1
ATOM 1744 N N . ILE A 1 209 ? 44.367 -14.346 -51.934 1.00 82.62 209 ILE A N 1
ATOM 1745 C CA . ILE A 1 209 ? 44.260 -14.594 -50.484 1.00 82.62 209 ILE A CA 1
ATOM 1746 C C . ILE A 1 209 ? 44.508 -16.076 -50.168 1.00 82.62 209 ILE A C 1
ATOM 1748 O O . ILE A 1 209 ? 45.313 -16.371 -49.292 1.00 82.62 209 ILE A O 1
ATOM 1752 N N . GLU A 1 210 ? 43.902 -16.999 -50.914 1.00 87.56 210 GLU A N 1
ATOM 1753 C CA . GLU A 1 210 ? 44.082 -18.448 -50.742 1.00 87.56 210 GLU A CA 1
ATOM 1754 C C . GLU A 1 210 ? 45.539 -18.885 -51.009 1.00 87.56 210 GLU A C 1
ATOM 1756 O O . GLU A 1 210 ? 46.133 -19.615 -50.213 1.00 87.56 210 GLU A O 1
ATOM 1761 N N . GLU A 1 211 ? 46.178 -18.333 -52.046 1.00 87.19 211 GLU A N 1
ATOM 1762 C CA . GLU A 1 211 ? 47.616 -18.484 -52.294 1.00 87.19 211 GLU A CA 1
ATOM 1763 C C . GLU A 1 211 ? 48.484 -17.907 -51.162 1.00 87.19 211 GLU A C 1
ATOM 1765 O O . GLU A 1 211 ? 49.533 -18.475 -50.847 1.00 87.19 211 GLU A O 1
ATOM 1770 N N . PHE A 1 212 ? 48.101 -16.774 -50.561 1.00 85.50 212 PHE A N 1
ATOM 1771 C CA . PHE A 1 212 ? 48.817 -16.208 -49.414 1.00 85.50 212 PHE A CA 1
ATOM 1772 C C . PHE A 1 212 ? 48.636 -17.062 -48.158 1.00 85.50 212 PHE A C 1
ATOM 1774 O O . PHE A 1 212 ? 49.620 -17.306 -47.469 1.00 85.50 212 PHE A O 1
ATOM 1781 N N . GLU A 1 213 ? 47.440 -17.583 -47.881 1.00 86.19 213 GLU A N 1
ATOM 1782 C CA . GLU A 1 213 ? 47.218 -18.528 -46.782 1.00 86.19 213 GLU A CA 1
ATOM 1783 C C . GLU A 1 213 ? 48.028 -19.818 -46.954 1.00 86.19 213 GLU A C 1
ATOM 1785 O O . GLU A 1 213 ? 48.574 -20.338 -45.980 1.00 86.19 213 GLU A O 1
ATOM 1790 N N . GLN A 1 214 ? 48.134 -20.335 -48.180 1.00 87.38 214 GLN A N 1
ATOM 1791 C CA . GLN A 1 214 ? 48.959 -21.505 -48.473 1.00 87.38 214 GLN A CA 1
ATOM 1792 C C . GLN A 1 214 ? 50.452 -21.202 -48.262 1.00 87.38 214 GLN A C 1
ATOM 1794 O O . GLN A 1 214 ? 51.139 -21.973 -47.593 1.00 87.38 214 GLN A O 1
ATOM 1799 N N . LYS A 1 215 ? 50.934 -20.041 -48.732 1.00 87.44 215 LYS A N 1
ATOM 1800 C CA . LYS A 1 215 ? 52.307 -19.560 -48.485 1.00 87.44 215 LYS A CA 1
ATOM 1801 C C . LYS A 1 215 ? 52.572 -19.282 -47.001 1.00 87.44 215 LYS A C 1
ATOM 1803 O O . LYS A 1 215 ? 53.699 -19.468 -46.555 1.00 87.44 215 LYS A O 1
ATOM 1808 N N . ILE A 1 216 ? 51.577 -18.863 -46.215 1.00 83.19 216 ILE A N 1
ATOM 1809 C CA . ILE A 1 216 ? 51.704 -18.711 -44.756 1.00 83.19 216 ILE A CA 1
ATOM 1810 C C . ILE A 1 216 ? 51.904 -20.085 -44.112 1.00 83.19 216 ILE A C 1
ATOM 1812 O O . ILE A 1 216 ? 52.913 -20.273 -43.440 1.00 83.19 216 ILE A O 1
ATOM 1816 N N . LYS A 1 217 ? 51.043 -21.069 -44.406 1.00 87.00 217 LYS A N 1
ATOM 1817 C CA . LYS A 1 217 ? 51.153 -22.451 -43.890 1.00 87.00 217 LYS A CA 1
ATOM 1818 C C . LYS A 1 217 ? 52.488 -23.114 -44.276 1.00 87.00 217 LYS A C 1
ATOM 1820 O O . LYS A 1 217 ? 53.106 -23.804 -43.465 1.00 87.00 217 LYS A O 1
ATOM 1825 N N . GLU A 1 218 ? 52.977 -22.867 -45.493 1.00 88.88 218 GLU A N 1
ATOM 1826 C CA . GLU A 1 218 ? 54.302 -23.314 -45.946 1.00 88.88 218 GLU A CA 1
ATOM 1827 C C . GLU A 1 218 ? 55.438 -22.636 -45.157 1.00 88.88 218 GLU A C 1
ATOM 1829 O O . GLU A 1 218 ? 56.328 -23.316 -44.643 1.00 88.88 218 GLU A O 1
ATOM 1834 N N . ASN A 1 219 ? 55.388 -21.310 -44.983 1.00 85.94 219 ASN A N 1
ATOM 1835 C CA . ASN A 1 219 ? 56.375 -20.579 -44.185 1.00 85.94 219 ASN A CA 1
ATOM 1836 C C . ASN A 1 219 ? 56.348 -20.976 -42.702 1.00 85.94 219 ASN A C 1
ATOM 1838 O O . ASN A 1 219 ? 57.412 -21.093 -42.104 1.00 85.94 219 ASN A O 1
ATOM 1842 N N . GLU A 1 220 ? 55.182 -21.241 -42.110 1.00 87.00 220 GLU A N 1
ATOM 1843 C CA . GLU A 1 220 ? 55.047 -21.774 -40.748 1.00 87.00 220 GLU A CA 1
ATOM 1844 C C . GLU A 1 220 ? 55.738 -23.138 -40.613 1.00 87.00 220 GLU A C 1
ATOM 1846 O O . GLU A 1 220 ? 56.488 -23.360 -39.659 1.00 87.00 220 GLU A O 1
ATOM 1851 N N . SER A 1 221 ? 55.571 -24.026 -41.600 1.00 86.88 221 SER A N 1
ATOM 1852 C CA . SER A 1 221 ? 56.277 -25.312 -41.648 1.00 86.88 221 SER A CA 1
ATOM 1853 C C . SER A 1 221 ? 57.797 -25.135 -41.777 1.00 86.88 221 SER A C 1
ATOM 1855 O O . SER A 1 221 ? 58.555 -25.783 -41.055 1.00 86.88 221 SER A O 1
ATOM 1857 N N . ILE A 1 222 ? 58.258 -24.221 -42.638 1.00 88.31 222 ILE A N 1
ATOM 1858 C CA . ILE A 1 222 ? 59.686 -23.898 -42.814 1.00 88.31 222 ILE A CA 1
ATOM 1859 C C . ILE A 1 222 ? 60.276 -23.250 -41.549 1.00 88.31 222 ILE A C 1
ATOM 1861 O O . ILE A 1 222 ? 61.423 -23.519 -41.193 1.00 88.31 222 ILE A O 1
ATOM 1865 N N . ILE A 1 223 ? 59.519 -22.396 -40.853 1.00 82.31 223 ILE A N 1
ATOM 1866 C CA . ILE A 1 223 ? 59.922 -21.782 -39.580 1.00 82.31 223 ILE A CA 1
ATOM 1867 C C . ILE A 1 223 ? 60.037 -22.856 -38.501 1.00 82.31 223 ILE A C 1
ATOM 1869 O O . ILE A 1 223 ? 61.045 -22.887 -37.801 1.00 82.31 223 ILE A O 1
ATOM 1873 N N . LYS A 1 224 ? 59.069 -23.774 -38.404 1.00 88.38 224 LYS A N 1
ATOM 1874 C CA . LYS A 1 224 ? 59.122 -24.905 -37.471 1.00 88.38 224 LYS A CA 1
ATOM 1875 C C . LYS A 1 224 ? 60.354 -25.779 -37.721 1.00 88.38 224 LYS A C 1
ATOM 1877 O O . LYS A 1 224 ? 61.155 -25.967 -36.812 1.00 88.38 224 LYS A O 1
ATOM 1882 N N . GLU A 1 225 ? 60.575 -26.201 -38.966 1.00 88.38 225 GLU A N 1
ATOM 1883 C CA . GLU A 1 225 ? 61.744 -26.997 -39.360 1.00 88.38 225 GLU A CA 1
ATOM 1884 C C . GLU A 1 225 ? 63.074 -26.272 -39.067 1.00 88.38 225 GLU A C 1
ATOM 1886 O O . GLU A 1 225 ? 64.037 -26.883 -38.597 1.00 88.38 225 GLU A O 1
ATOM 1891 N N . LYS A 1 226 ? 63.143 -24.953 -39.303 1.00 86.88 226 LYS A N 1
ATOM 1892 C CA . LYS A 1 226 ? 64.314 -24.129 -38.958 1.00 86.88 226 LYS A CA 1
ATOM 1893 C C . LYS A 1 226 ? 64.508 -23.986 -37.450 1.00 86.88 226 LYS A C 1
ATOM 1895 O O . LYS A 1 226 ? 65.656 -23.999 -37.016 1.00 86.88 226 LYS A O 1
ATOM 1900 N N . THR A 1 227 ? 63.440 -23.877 -36.663 1.00 82.31 227 THR A N 1
ATOM 1901 C CA . THR A 1 227 ? 63.501 -23.836 -35.194 1.00 82.31 227 THR A CA 1
ATOM 1902 C C . THR A 1 227 ? 63.988 -25.169 -34.633 1.00 82.31 227 THR A C 1
ATOM 1904 O O . THR A 1 227 ? 64.901 -25.173 -33.810 1.00 82.31 227 THR A O 1
ATOM 1907 N N . ASP A 1 228 ? 63.484 -26.298 -35.136 1.00 84.44 228 ASP A N 1
ATOM 1908 C CA . ASP A 1 228 ? 63.951 -27.632 -34.737 1.00 84.44 228 ASP A CA 1
ATOM 1909 C C . ASP A 1 228 ? 65.435 -27.836 -35.115 1.00 84.44 228 ASP A C 1
ATOM 1911 O O . ASP A 1 228 ? 66.240 -28.254 -34.282 1.00 84.44 228 ASP A O 1
ATOM 1915 N N . LYS A 1 229 ? 65.847 -27.422 -36.325 1.00 86.38 229 LYS A N 1
ATOM 1916 C CA . LYS A 1 229 ? 67.261 -27.421 -36.764 1.00 86.38 229 LYS A CA 1
ATOM 1917 C C . LYS A 1 229 ? 68.152 -26.432 -36.003 1.00 86.38 229 LYS A C 1
ATOM 1919 O O . LYS A 1 229 ? 69.364 -26.640 -35.933 1.00 86.38 229 LYS A O 1
ATOM 1924 N N . LEU A 1 230 ? 67.602 -25.341 -35.467 1.00 79.06 230 LEU A N 1
ATOM 1925 C CA . LEU A 1 230 ? 68.324 -24.422 -34.581 1.00 79.06 230 LEU A CA 1
ATOM 1926 C C . LEU A 1 230 ? 68.494 -25.033 -33.193 1.00 79.06 230 LEU A C 1
ATOM 1928 O O . LEU A 1 230 ? 69.585 -24.943 -32.639 1.00 79.06 230 LEU A O 1
ATOM 1932 N N . LYS A 1 231 ? 67.471 -25.717 -32.674 1.00 82.38 231 LYS A N 1
ATOM 1933 C CA . LYS A 1 231 ? 67.527 -26.423 -31.394 1.00 82.38 231 LYS A CA 1
ATOM 1934 C C . LYS A 1 231 ? 68.592 -27.524 -31.407 1.00 82.38 231 LYS A C 1
ATOM 1936 O O . LYS A 1 231 ? 69.479 -27.498 -30.558 1.00 82.38 231 LYS A O 1
ATOM 1941 N N . THR A 1 232 ? 68.609 -28.395 -32.420 1.00 83.12 232 THR A N 1
ATOM 1942 C CA . THR A 1 232 ? 69.652 -29.435 -32.530 1.00 83.12 232 THR A CA 1
ATOM 1943 C C . THR A 1 232 ? 71.050 -28.848 -32.745 1.00 83.12 232 THR A C 1
ATOM 1945 O O . THR A 1 232 ? 72.036 -29.405 -32.262 1.00 83.12 232 THR A O 1
ATOM 1948 N N . LYS A 1 233 ? 71.173 -27.696 -33.423 1.00 85.12 233 LYS A N 1
ATOM 1949 C CA . LYS A 1 233 ? 72.442 -26.952 -33.520 1.00 85.12 233 LYS A CA 1
ATOM 1950 C C . LYS A 1 233 ? 72.862 -26.319 -32.196 1.00 85.12 233 LYS A C 1
ATOM 1952 O O . LYS A 1 233 ? 74.055 -26.277 -31.922 1.00 85.12 233 LYS A O 1
ATOM 1957 N N . GLN A 1 234 ? 71.924 -25.840 -31.384 1.00 78.12 234 GLN A N 1
ATOM 1958 C CA . GLN A 1 234 ? 72.195 -25.283 -30.062 1.00 78.12 234 GLN A CA 1
ATOM 1959 C C . GLN A 1 234 ? 72.638 -26.383 -29.090 1.00 78.12 234 GLN A C 1
ATOM 1961 O O . GLN A 1 234 ? 73.634 -26.204 -28.399 1.00 78.12 234 GLN A O 1
ATOM 1966 N N . GLU A 1 235 ? 71.988 -27.547 -29.122 1.00 81.62 235 GLU A N 1
ATOM 1967 C CA . GLU A 1 235 ? 72.407 -28.760 -28.405 1.00 81.62 235 GLU A CA 1
ATOM 1968 C C . GLU A 1 235 ? 73.818 -29.200 -28.850 1.00 81.62 235 GLU A C 1
ATOM 1970 O O . GLU A 1 235 ? 74.711 -29.363 -28.016 1.00 81.62 235 GLU A O 1
ATOM 1975 N N . SER A 1 236 ? 74.069 -29.257 -30.166 1.00 83.00 236 SER A N 1
ATOM 1976 C CA . SER A 1 236 ? 75.401 -29.543 -30.732 1.00 83.00 236 SER A CA 1
ATOM 1977 C C . SER A 1 236 ? 76.457 -28.503 -30.334 1.00 83.00 236 SER A C 1
ATOM 1979 O O . SER A 1 236 ? 77.616 -28.850 -30.126 1.00 83.00 236 SER A O 1
ATOM 1981 N N . TYR A 1 237 ? 76.087 -27.223 -30.223 1.00 78.31 237 TYR A N 1
ATOM 1982 C CA . TYR A 1 237 ? 76.989 -26.146 -29.806 1.00 78.31 237 TYR A CA 1
ATOM 1983 C C . TYR A 1 237 ? 77.286 -26.195 -28.304 1.00 78.31 237 TYR A C 1
ATOM 1985 O O . TYR A 1 237 ? 78.419 -25.943 -27.907 1.00 78.31 237 TYR A O 1
ATOM 1993 N N . SER A 1 238 ? 76.317 -26.574 -27.466 1.00 79.19 238 SER A N 1
ATOM 1994 C CA . SER A 1 238 ? 76.552 -26.863 -26.048 1.00 79.19 238 SER A CA 1
ATOM 1995 C C . SER A 1 238 ? 77.527 -28.031 -25.868 1.00 79.19 238 SER A C 1
ATOM 1997 O O . SER A 1 238 ? 78.439 -27.939 -25.045 1.00 79.19 238 SER A O 1
ATOM 1999 N N . GLU A 1 239 ? 77.402 -29.089 -26.674 1.00 81.00 239 GLU A N 1
ATOM 2000 C CA . GLU A 1 239 ? 78.355 -30.202 -26.662 1.00 81.00 239 GLU A CA 1
ATOM 2001 C C . GLU A 1 239 ? 79.741 -29.780 -27.184 1.00 81.00 239 GLU A C 1
ATOM 2003 O O . GLU A 1 239 ? 80.761 -30.056 -26.550 1.00 81.00 239 GLU A O 1
ATOM 2008 N N . LEU A 1 240 ? 79.798 -29.049 -28.304 1.00 80.00 240 LEU A N 1
ATOM 2009 C CA . LEU A 1 240 ? 81.050 -28.546 -28.871 1.00 80.00 240 LEU A CA 1
ATOM 2010 C C . LEU A 1 240 ? 81.749 -27.567 -27.921 1.00 80.00 240 LEU A C 1
ATOM 2012 O O . LEU A 1 240 ? 82.972 -27.604 -27.815 1.00 80.00 240 LEU A O 1
ATOM 2016 N N . LYS A 1 241 ? 80.994 -26.745 -27.182 1.00 77.31 241 LYS A N 1
ATOM 2017 C CA . LYS A 1 241 ? 81.539 -25.884 -26.132 1.00 77.31 241 LYS A CA 1
ATOM 2018 C C . LYS A 1 241 ? 82.102 -26.710 -24.976 1.00 77.31 241 LYS A C 1
ATOM 2020 O O . LYS A 1 241 ? 83.226 -26.454 -24.577 1.00 77.31 241 LYS A O 1
ATOM 2025 N N . SER A 1 242 ? 81.406 -27.747 -24.504 1.00 76.56 242 SER A N 1
ATOM 2026 C CA . SER A 1 242 ? 81.958 -28.656 -23.484 1.00 76.56 242 SER A CA 1
ATOM 2027 C C . SER A 1 242 ? 83.267 -29.326 -23.942 1.00 76.56 242 SER A C 1
ATOM 2029 O O . SER A 1 242 ? 84.204 -29.467 -23.155 1.00 76.56 242 SER A O 1
ATOM 2031 N N . ARG A 1 243 ? 83.379 -29.670 -25.234 1.00 80.62 243 ARG A N 1
ATOM 2032 C CA . ARG A 1 243 ? 84.629 -30.156 -25.845 1.00 80.62 243 ARG A CA 1
ATOM 2033 C C . ARG A 1 243 ? 85.699 -29.055 -25.953 1.00 80.62 243 ARG A C 1
ATOM 2035 O O . ARG A 1 243 ? 86.866 -29.339 -25.703 1.00 80.62 243 ARG A O 1
ATOM 2042 N N . PHE A 1 244 ? 85.327 -27.818 -26.286 1.00 77.94 244 PHE A N 1
ATOM 2043 C CA . PHE A 1 244 ? 86.249 -26.677 -26.371 1.00 77.94 244 PHE A CA 1
ATOM 2044 C C . PHE A 1 244 ? 86.790 -26.265 -24.999 1.00 77.94 244 PHE A C 1
ATOM 2046 O O . PHE A 1 244 ? 87.994 -26.106 -24.854 1.00 77.94 244 PHE A O 1
ATOM 2053 N N . ASP A 1 245 ? 85.933 -26.166 -23.982 1.00 74.00 245 ASP A N 1
ATOM 2054 C CA . ASP A 1 245 ? 86.322 -25.849 -22.605 1.00 74.00 245 ASP A CA 1
ATOM 2055 C C . ASP A 1 245 ? 87.310 -26.910 -22.067 1.00 74.00 245 ASP A C 1
ATOM 2057 O O . ASP A 1 245 ? 88.246 -26.586 -21.338 1.00 74.00 245 ASP A O 1
ATOM 2061 N N . LYS A 1 246 ? 87.178 -28.175 -22.502 1.00 75.06 246 LYS A N 1
ATOM 2062 C CA . LYS A 1 246 ? 88.159 -29.241 -22.238 1.00 75.06 246 LYS A CA 1
ATOM 2063 C C . LYS A 1 246 ? 89.498 -28.994 -22.952 1.00 75.06 246 LYS A C 1
ATOM 2065 O O . LYS A 1 246 ? 90.524 -28.914 -22.286 1.00 75.06 246 LYS A O 1
ATOM 2070 N N . VAL A 1 247 ? 89.478 -28.777 -24.271 1.00 74.31 247 VAL A N 1
ATOM 2071 C CA . VAL A 1 247 ? 90.687 -28.495 -25.077 1.00 74.31 247 VAL A CA 1
ATOM 2072 C C . VAL A 1 247 ? 91.394 -27.201 -24.646 1.00 74.31 247 VAL A C 1
ATOM 2074 O O . VAL A 1 247 ? 92.613 -27.111 -24.740 1.00 74.31 247 VAL A O 1
ATOM 2077 N N . SER A 1 248 ? 90.669 -26.206 -24.129 1.00 71.25 248 SER A N 1
ATOM 2078 C CA . SER A 1 248 ? 91.258 -24.966 -23.612 1.00 71.25 248 SER A CA 1
ATOM 2079 C C . SER A 1 248 ? 92.076 -25.207 -22.338 1.00 71.25 248 SER A C 1
ATOM 2081 O O . SER A 1 248 ? 93.136 -24.604 -22.184 1.00 71.25 248 SER A O 1
ATOM 2083 N N . ASN A 1 249 ? 91.634 -26.115 -21.460 1.00 70.19 249 ASN A N 1
ATOM 2084 C CA . ASN A 1 249 ? 92.420 -26.547 -20.297 1.00 70.19 249 ASN A CA 1
ATOM 2085 C C . ASN A 1 249 ? 93.654 -27.365 -20.729 1.00 70.19 249 ASN A C 1
ATOM 2087 O O . ASN A 1 249 ? 94.751 -27.163 -20.202 1.00 70.19 249 ASN A O 1
ATOM 2091 N N . ASP A 1 250 ? 93.503 -28.236 -21.732 1.00 69.88 250 ASP A N 1
ATOM 2092 C CA . ASP A 1 250 ? 94.624 -28.988 -22.315 1.00 69.88 250 ASP A CA 1
ATOM 2093 C C . ASP A 1 250 ? 95.663 -28.040 -22.969 1.00 69.88 250 ASP A C 1
ATOM 2095 O O . ASP A 1 250 ? 96.871 -28.257 -22.861 1.00 69.88 250 ASP A O 1
ATOM 2099 N N . TYR A 1 251 ? 95.218 -26.942 -23.596 1.00 65.00 251 TYR A N 1
ATOM 2100 C CA . TYR A 1 251 ? 96.081 -25.952 -24.254 1.00 65.00 251 TYR A CA 1
ATOM 2101 C C . TYR A 1 251 ? 96.833 -25.038 -23.272 1.00 65.00 251 TYR A C 1
ATOM 2103 O O . TYR A 1 251 ? 98.036 -24.832 -23.443 1.00 65.00 251 TYR A O 1
ATOM 2111 N N . GLU A 1 252 ? 96.178 -24.547 -22.212 1.00 63.53 252 GLU A N 1
ATOM 2112 C CA . GLU A 1 252 ? 96.854 -23.836 -21.108 1.00 63.53 252 GLU A CA 1
ATOM 2113 C C . GLU A 1 252 ? 97.968 -24.705 -20.490 1.00 63.53 252 GLU A C 1
ATOM 2115 O O . GLU A 1 252 ? 99.052 -24.210 -20.178 1.00 63.53 252 GLU A O 1
ATOM 2120 N N . THR A 1 253 ? 97.751 -26.025 -20.414 1.00 57.88 253 THR A N 1
ATOM 2121 C CA . THR A 1 253 ? 98.742 -26.996 -19.916 1.00 57.88 253 THR A CA 1
ATOM 2122 C C . THR A 1 253 ? 99.962 -27.146 -20.845 1.00 57.88 253 THR A C 1
ATOM 2124 O O . THR A 1 253 ? 101.069 -27.408 -20.371 1.00 57.88 253 THR A O 1
ATOM 2127 N N . LEU A 1 254 ? 99.801 -26.955 -22.160 1.00 53.69 254 LEU A N 1
ATOM 2128 C CA . LEU A 1 254 ? 100.887 -27.059 -23.150 1.00 53.69 254 LEU A CA 1
ATOM 2129 C C . LEU A 1 254 ? 101.669 -25.750 -23.337 1.00 53.69 254 LEU A C 1
ATOM 2131 O O . LEU A 1 254 ? 102.883 -25.776 -23.543 1.00 53.69 254 LEU A O 1
ATOM 2135 N N . LYS A 1 255 ? 101.004 -24.596 -23.210 1.00 47.81 255 LYS A N 1
ATOM 2136 C CA . LYS A 1 255 ? 101.586 -23.263 -23.460 1.00 47.81 255 LYS A CA 1
ATOM 2137 C C . LYS A 1 255 ? 102.744 -22.887 -22.517 1.00 47.81 255 LYS A C 1
ATOM 2139 O O . LYS A 1 255 ? 103.480 -21.943 -22.789 1.00 47.81 255 LYS A O 1
ATOM 2144 N N . GLY A 1 256 ? 102.951 -23.645 -21.438 1.00 50.59 256 GLY A N 1
ATOM 2145 C CA . GLY A 1 256 ? 104.102 -23.516 -20.538 1.00 50.59 256 GLY A CA 1
ATOM 2146 C C . GLY A 1 256 ? 105.438 -24.052 -21.079 1.00 50.59 256 GLY A C 1
ATOM 2147 O O . GLY A 1 256 ? 106.432 -23.989 -20.355 1.00 50.59 256 GLY A O 1
ATOM 2148 N N . ARG A 1 257 ? 105.496 -24.610 -22.301 1.00 47.97 257 ARG A N 1
ATOM 2149 C CA . ARG A 1 257 ? 106.721 -25.201 -22.875 1.00 47.97 257 ARG A CA 1
ATOM 2150 C C . ARG A 1 257 ? 106.893 -24.966 -24.383 1.00 47.97 257 ARG A C 1
ATOM 2152 O O . ARG A 1 257 ? 106.754 -25.906 -25.150 1.00 47.97 257 ARG A O 1
ATOM 2159 N N . GLU A 1 258 ? 107.314 -23.767 -24.783 1.00 38.56 258 GLU A N 1
ATOM 2160 C CA . GLU A 1 258 ? 108.351 -23.618 -25.823 1.00 38.56 258 GLU A CA 1
ATOM 2161 C C . GLU A 1 258 ? 108.900 -22.184 -25.890 1.00 38.56 258 GLU A C 1
ATOM 2163 O O . GLU A 1 258 ? 108.162 -21.204 -25.931 1.00 38.56 258 GLU A O 1
ATOM 2168 N N . ASN A 1 259 ? 110.228 -22.074 -25.853 1.00 38.81 259 ASN A N 1
ATOM 2169 C CA . ASN A 1 259 ? 111.003 -20.848 -26.032 1.00 38.81 259 ASN A CA 1
ATOM 2170 C C . ASN A 1 259 ? 112.380 -21.279 -26.575 1.00 38.81 259 ASN A C 1
ATOM 2172 O O . ASN A 1 259 ? 112.945 -22.235 -26.037 1.00 38.81 259 ASN A O 1
ATOM 2176 N N . LYS A 1 260 ? 112.918 -20.541 -27.561 1.00 36.09 260 LYS A N 1
ATOM 2177 C CA . LYS A 1 260 ? 114.087 -20.842 -28.432 1.00 36.09 260 LYS A CA 1
ATOM 2178 C C . LYS A 1 260 ? 113.822 -21.744 -29.650 1.00 36.09 260 LYS A C 1
ATOM 2180 O O . LYS A 1 260 ? 113.648 -22.949 -29.501 1.00 36.09 260 LYS A O 1
ATOM 2185 N N . PHE A 1 261 ? 113.984 -21.170 -30.843 1.00 33.25 261 PHE A N 1
ATOM 2186 C CA . PHE A 1 261 ? 115.079 -21.510 -31.770 1.00 33.25 261 PHE A CA 1
ATOM 2187 C C . PHE A 1 261 ? 115.311 -20.320 -32.730 1.00 33.25 261 PHE A C 1
ATOM 2189 O O . PHE A 1 261 ? 114.390 -19.530 -32.930 1.00 33.25 261 PHE A O 1
ATOM 2196 N N . ASP A 1 262 ? 116.534 -20.159 -33.246 1.00 32.91 262 ASP A N 1
ATOM 2197 C CA . ASP A 1 262 ? 117.045 -18.891 -33.814 1.00 32.91 262 ASP A CA 1
ATOM 2198 C C . ASP A 1 262 ? 117.153 -18.857 -35.372 1.00 32.91 262 ASP A C 1
ATOM 2200 O O . ASP A 1 262 ? 116.741 -19.796 -36.054 1.00 32.91 262 ASP A O 1
ATOM 2204 N N . ASP A 1 263 ? 117.672 -17.743 -35.919 1.00 34.09 263 ASP A N 1
ATOM 2205 C CA . ASP A 1 263 ? 117.739 -17.325 -37.346 1.00 34.09 263 ASP A CA 1
ATOM 2206 C C . ASP A 1 263 ? 118.541 -18.215 -38.336 1.00 34.09 263 ASP A C 1
ATOM 2208 O O . ASP A 1 263 ? 119.492 -18.869 -37.917 1.00 34.09 263 ASP A O 1
ATOM 2212 N N . ASP A 1 264 ? 118.282 -18.085 -39.666 1.00 30.66 264 ASP A N 1
ATOM 2213 C CA . ASP A 1 264 ? 119.333 -17.855 -40.710 1.00 30.66 264 ASP A CA 1
ATOM 2214 C C . ASP A 1 264 ? 118.812 -17.454 -42.146 1.00 30.66 264 ASP A C 1
ATOM 2216 O O . ASP A 1 264 ? 117.641 -17.639 -42.470 1.00 30.66 264 ASP A O 1
ATOM 2220 N N . SER A 1 265 ? 119.729 -17.018 -43.044 1.00 32.78 265 SER A N 1
ATOM 2221 C CA . SER A 1 265 ? 119.738 -17.133 -44.544 1.00 32.78 265 SER A CA 1
ATOM 2222 C C . SER A 1 265 ? 119.220 -16.035 -45.539 1.00 32.78 265 SER A C 1
ATOM 2224 O O . SER A 1 265 ? 118.330 -16.253 -46.353 1.00 32.78 265 SER A O 1
ATOM 2226 N N . ASN A 1 266 ? 119.900 -14.877 -45.560 1.00 29.72 266 ASN A N 1
ATOM 2227 C CA . ASN A 1 266 ? 120.511 -14.076 -46.679 1.00 29.72 266 ASN A CA 1
ATOM 2228 C C . ASN A 1 266 ? 120.229 -14.229 -48.239 1.00 29.72 266 ASN A C 1
ATOM 2230 O O . ASN A 1 266 ? 120.319 -15.328 -48.777 1.00 29.72 266 ASN A O 1
ATOM 2234 N N . ALA A 1 267 ? 120.207 -13.076 -48.983 1.00 32.44 267 ALA A N 1
ATOM 2235 C CA . ALA A 1 267 ? 121.025 -12.705 -50.210 1.00 32.44 267 ALA A CA 1
ATOM 2236 C C . ALA A 1 267 ? 120.476 -12.445 -51.688 1.00 32.44 267 ALA A C 1
ATOM 2238 O O . ALA A 1 267 ? 119.937 -13.336 -52.330 1.00 32.44 267 ALA A O 1
ATOM 2239 N N . LYS A 1 268 ? 120.904 -11.290 -52.300 1.00 34.09 268 LYS A N 1
ATOM 2240 C CA . LYS A 1 268 ? 121.229 -10.934 -53.756 1.00 34.09 268 LYS A CA 1
ATOM 2241 C C . LYS A 1 268 ? 120.132 -10.803 -54.881 1.00 34.09 268 LYS A C 1
ATOM 2243 O O . LYS A 1 268 ? 119.007 -11.216 -54.667 1.00 34.09 268 LYS A O 1
ATOM 2248 N N . ARG A 1 269 ? 120.410 -10.350 -56.149 1.00 33.25 269 ARG A N 1
ATOM 2249 C CA . ARG A 1 269 ? 120.884 -9.028 -56.738 1.00 33.25 269 ARG A CA 1
ATOM 2250 C C . ARG A 1 269 ? 121.019 -8.998 -58.324 1.00 33.25 269 ARG A C 1
ATOM 2252 O O . ARG A 1 269 ? 121.707 -9.860 -58.845 1.00 33.25 269 ARG A O 1
ATOM 2259 N N . GLN A 1 270 ? 120.554 -7.919 -59.013 1.00 31.83 270 GLN A N 1
ATOM 2260 C CA . GLN A 1 270 ? 121.115 -7.176 -60.219 1.00 31.83 270 GLN A CA 1
ATOM 2261 C C . GLN A 1 270 ? 121.117 -7.626 -61.749 1.00 31.83 270 GLN A C 1
ATOM 2263 O O . GLN A 1 270 ? 121.662 -8.668 -62.080 1.00 31.83 270 GLN A O 1
ATOM 2268 N N . ASN A 1 271 ? 120.702 -6.682 -62.655 1.00 31.42 271 ASN A N 1
ATOM 2269 C CA . ASN A 1 271 ? 121.348 -6.094 -63.904 1.00 31.42 271 ASN A CA 1
ATOM 2270 C C . ASN A 1 271 ? 121.298 -6.617 -65.415 1.00 31.42 271 ASN A C 1
ATOM 2272 O O . ASN A 1 271 ? 121.865 -7.657 -65.720 1.00 31.42 271 ASN A O 1
ATOM 2276 N N . ASN A 1 272 ? 120.814 -5.739 -66.353 1.00 34.28 272 ASN A N 1
ATOM 2277 C CA . ASN A 1 272 ? 121.440 -5.069 -67.574 1.00 34.28 272 ASN A CA 1
ATOM 2278 C C . ASN A 1 272 ? 121.647 -5.586 -69.075 1.00 34.28 272 ASN A C 1
ATOM 2280 O O . ASN A 1 272 ? 122.093 -6.700 -69.306 1.00 34.28 272 ASN A O 1
ATOM 2284 N N . ASP A 1 273 ? 121.465 -4.629 -70.046 1.00 30.66 273 ASP A N 1
ATOM 2285 C CA . ASP A 1 273 ? 122.256 -4.190 -71.279 1.00 30.66 273 ASP A CA 1
ATOM 2286 C C . ASP A 1 273 ? 122.159 -4.670 -72.802 1.00 30.66 273 ASP A C 1
ATOM 2288 O O . ASP A 1 273 ? 122.385 -5.825 -73.133 1.00 30.66 273 ASP A O 1
ATOM 2292 N N . SER A 1 274 ? 121.986 -3.673 -73.729 1.00 34.41 274 SER A N 1
ATOM 2293 C CA . SER A 1 274 ? 122.748 -3.254 -74.986 1.00 34.41 274 SER A CA 1
ATOM 2294 C C . SER A 1 274 ? 122.746 -3.850 -76.465 1.00 34.41 274 SER A C 1
ATOM 2296 O O . SER A 1 274 ? 123.158 -4.973 -76.709 1.00 34.41 274 SER A O 1
ATOM 2298 N N . THR A 1 275 ? 122.479 -2.956 -77.472 1.00 33.03 275 THR A N 1
ATOM 2299 C CA . THR A 1 275 ? 123.128 -2.615 -78.822 1.00 33.03 275 THR A CA 1
ATOM 2300 C C . THR A 1 275 ? 123.292 -3.486 -80.139 1.00 33.03 275 THR A C 1
ATOM 2302 O O . THR A 1 275 ? 124.001 -4.479 -80.126 1.00 33.03 275 THR A O 1
ATOM 2305 N N . SER A 1 276 ? 122.887 -2.899 -81.312 1.00 34.66 276 SER A N 1
ATOM 2306 C CA . SER A 1 276 ? 123.564 -2.674 -82.668 1.00 34.66 276 SER A CA 1
ATOM 2307 C C . SER A 1 276 ? 123.856 -3.725 -83.818 1.00 34.66 276 SER A C 1
ATOM 2309 O O . SER A 1 276 ? 124.391 -4.793 -83.545 1.00 34.66 276 SER A O 1
ATOM 2311 N N . SER A 1 277 ? 123.682 -3.307 -85.118 1.00 32.00 277 SER A N 1
ATOM 2312 C CA . SER A 1 277 ? 124.553 -3.485 -86.361 1.00 32.00 277 SER A CA 1
ATOM 2313 C C . SER A 1 277 ? 124.065 -4.127 -87.733 1.00 32.00 277 SER A C 1
ATOM 2315 O O . SER A 1 277 ? 123.465 -5.194 -87.752 1.00 32.00 277 SER A O 1
ATOM 2317 N N . ASP A 1 278 ? 124.372 -3.432 -88.866 1.00 27.41 278 ASP A N 1
ATOM 2318 C CA . ASP A 1 278 ? 125.061 -3.771 -90.175 1.00 27.41 278 ASP A CA 1
ATOM 2319 C C . ASP A 1 278 ? 124.640 -4.687 -91.409 1.00 27.41 278 ASP A C 1
ATOM 2321 O O . ASP A 1 278 ? 124.220 -5.828 -91.269 1.00 27.41 278 ASP A O 1
ATOM 2325 N N . MET A 1 279 ? 124.982 -4.180 -92.640 1.00 27.48 279 MET A N 1
ATOM 2326 C CA . MET A 1 279 ? 125.652 -4.787 -93.867 1.00 27.48 279 MET A CA 1
ATOM 2327 C C . MET A 1 279 ? 124.993 -5.363 -95.196 1.00 27.48 279 MET A C 1
ATOM 2329 O O . MET A 1 279 ? 124.357 -6.407 -95.208 1.00 27.48 279 MET A O 1
ATOM 2333 N N . THR A 1 280 ? 125.323 -4.686 -96.335 1.00 34.88 280 THR A N 1
ATOM 2334 C CA . THR A 1 280 ? 125.766 -5.016 -97.760 1.00 34.88 280 THR A CA 1
ATOM 2335 C C . THR A 1 280 ? 125.333 -6.196 -98.697 1.00 34.88 280 THR A C 1
ATOM 2337 O O . THR A 1 280 ? 124.812 -7.231 -98.300 1.00 34.88 280 THR A O 1
ATOM 2340 N N . THR A 1 281 ? 125.618 -6.030 -100.020 1.00 31.19 281 THR A N 1
ATOM 2341 C CA . THR A 1 281 ? 125.755 -7.060 -101.109 1.00 31.19 281 THR A CA 1
ATOM 2342 C C . THR A 1 281 ? 126.527 -6.494 -102.355 1.00 31.19 281 THR A C 1
ATOM 2344 O O . THR A 1 281 ? 126.806 -5.295 -102.351 1.00 31.19 281 THR A O 1
ATOM 2347 N N . ALA A 1 282 ? 126.920 -7.284 -103.393 1.00 34.41 282 ALA A N 1
ATOM 2348 C CA . ALA A 1 282 ? 127.837 -6.856 -104.504 1.00 34.41 282 ALA A CA 1
ATOM 2349 C C . ALA A 1 282 ? 127.826 -7.709 -105.832 1.00 34.41 282 ALA A C 1
ATOM 2351 O O . ALA A 1 282 ? 127.170 -8.749 -105.851 1.00 34.41 282 ALA A O 1
ATOM 2352 N N . ASP A 1 283 ? 128.624 -7.309 -106.868 1.00 38.59 283 ASP A N 1
ATOM 2353 C CA . ASP A 1 283 ? 129.582 -8.143 -107.695 1.00 38.59 283 ASP A CA 1
ATOM 2354 C C . ASP A 1 283 ? 129.557 -8.197 -109.285 1.00 38.59 283 ASP A C 1
ATOM 2356 O O . ASP A 1 283 ? 128.506 -8.069 -109.910 1.00 38.59 283 ASP A O 1
ATOM 2360 N N . GLN A 1 284 ? 130.739 -8.496 -109.904 1.00 36.34 284 GLN A N 1
ATOM 2361 C CA . GLN A 1 284 ? 131.081 -9.023 -111.287 1.00 36.34 284 GLN A CA 1
ATOM 2362 C C . GLN A 1 284 ? 131.080 -8.116 -112.570 1.00 36.34 284 GLN A C 1
ATOM 2364 O O . GLN A 1 284 ? 130.374 -7.118 -112.604 1.00 36.34 284 GLN A O 1
ATOM 2369 N N . LYS A 1 285 ? 131.836 -8.344 -113.691 1.00 36.38 285 LYS A N 1
ATOM 2370 C CA . LYS A 1 285 ? 132.712 -9.434 -114.287 1.00 36.38 285 LYS A CA 1
ATOM 2371 C C . LYS A 1 285 ? 133.655 -8.846 -115.416 1.00 36.38 285 LYS A C 1
ATOM 2373 O O . LYS A 1 285 ? 133.570 -7.639 -115.592 1.00 36.38 285 LYS A O 1
ATOM 2378 N N . ASN A 1 286 ? 134.529 -9.464 -116.26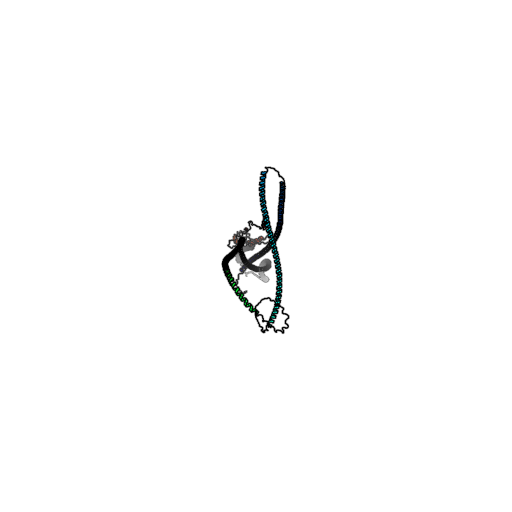5 1.00 33.00 286 ASN A N 1
ATOM 2379 C CA . ASN A 1 286 ? 135.126 -10.804 -116.615 1.00 33.00 286 ASN A CA 1
ATOM 2380 C C . ASN A 1 286 ? 136.499 -10.593 -117.390 1.00 33.00 286 ASN A C 1
ATOM 2382 O O . ASN A 1 286 ? 136.924 -9.447 -117.504 1.00 33.00 286 ASN A O 1
ATOM 2386 N N . TRP A 1 287 ? 137.168 -11.624 -117.969 1.00 39.38 287 TRP A N 1
ATOM 2387 C CA . TRP A 1 287 ? 138.355 -11.548 -118.897 1.00 39.38 287 TRP A CA 1
ATOM 2388 C C . TRP A 1 287 ? 138.368 -12.673 -119.984 1.00 39.38 287 TRP A C 1
ATOM 2390 O O . TRP A 1 287 ? 137.640 -13.644 -119.809 1.00 39.38 287 TRP A O 1
ATOM 2400 N N . ASP A 1 288 ? 139.187 -12.550 -121.053 1.00 34.38 288 ASP A N 1
ATOM 2401 C CA . ASP A 1 288 ? 139.563 -13.558 -122.102 1.00 34.38 288 ASP A CA 1
ATOM 2402 C C . ASP A 1 288 ? 140.627 -12.931 -123.064 1.00 34.38 288 ASP A C 1
ATOM 2404 O O . ASP A 1 288 ? 140.708 -11.706 -123.109 1.00 34.38 288 ASP A O 1
ATOM 2408 N N . LEU A 1 289 ? 141.433 -13.593 -123.924 1.00 28.34 289 LEU A N 1
ATOM 2409 C CA . LEU A 1 289 ? 142.084 -14.925 -123.976 1.00 28.34 289 LEU A CA 1
ATOM 2410 C C . LEU A 1 289 ? 143.165 -14.892 -125.102 1.00 28.34 289 LEU A C 1
ATOM 2412 O O . LEU A 1 289 ? 142.889 -14.356 -126.173 1.00 28.34 289 LEU A O 1
ATOM 2416 N N . THR A 1 290 ? 144.343 -15.524 -124.948 1.00 31.86 290 THR A N 1
ATOM 2417 C CA . THR A 1 290 ? 145.387 -15.573 -126.012 1.00 31.86 290 THR A CA 1
ATOM 2418 C C . THR A 1 290 ? 145.855 -17.001 -126.319 1.00 31.86 290 THR A C 1
ATOM 2420 O O . THR A 1 290 ? 146.220 -17.741 -125.407 1.00 31.86 290 THR A O 1
ATOM 2423 N N . ARG A 1 291 ? 145.886 -17.402 -127.606 1.00 34.03 291 ARG A N 1
ATOM 2424 C CA . ARG A 1 291 ? 146.316 -18.752 -128.037 1.00 34.03 291 ARG A CA 1
ATOM 2425 C C . ARG A 1 291 ? 146.937 -18.806 -129.448 1.00 34.03 291 ARG A C 1
ATOM 2427 O O . ARG A 1 291 ? 146.246 -19.071 -130.423 1.00 34.03 291 ARG A O 1
ATOM 2434 N N . TYR A 1 292 ? 148.262 -18.715 -129.495 1.00 31.22 292 TYR A N 1
ATOM 2435 C CA . TYR A 1 292 ? 149.166 -19.389 -130.445 1.00 31.22 292 TYR A CA 1
ATOM 2436 C C . TYR A 1 292 ? 150.282 -19.985 -129.556 1.00 31.22 292 TYR A C 1
ATOM 2438 O O . TYR A 1 292 ? 150.767 -19.285 -128.676 1.00 31.22 292 TYR A O 1
ATOM 2446 N N . LYS A 1 293 ? 150.694 -21.260 -129.591 1.00 30.52 293 LYS A N 1
ATOM 2447 C CA . LYS A 1 293 ? 150.495 -22.347 -130.565 1.00 30.52 293 LYS A CA 1
ATOM 2448 C C . LYS A 1 293 ? 150.958 -22.011 -131.984 1.00 30.52 293 LYS A C 1
ATOM 2450 O O . LYS A 1 293 ? 150.114 -21.914 -132.857 1.00 30.52 293 LYS A O 1
ATOM 2455 N N . GLU A 1 294 ? 152.278 -21.895 -132.184 1.00 31.61 294 GLU A N 1
ATOM 2456 C CA . GLU A 1 294 ? 153.033 -22.775 -133.115 1.00 31.61 294 GLU A CA 1
ATOM 2457 C C . GLU A 1 294 ? 154.560 -22.523 -133.170 1.00 31.61 294 GLU A C 1
ATOM 2459 O O . GLU A 1 294 ? 155.159 -22.490 -134.236 1.00 31.61 294 GLU A O 1
ATOM 2464 N N . GLU A 1 295 ? 155.237 -22.480 -132.014 1.00 41.16 295 GLU A N 1
ATOM 2465 C CA . GLU A 1 295 ? 156.674 -22.821 -131.949 1.00 41.16 295 GLU A CA 1
ATOM 2466 C C . GLU A 1 295 ? 156.849 -24.146 -131.198 1.00 41.16 295 GLU A C 1
ATOM 2468 O O . GLU A 1 295 ? 156.992 -24.223 -129.978 1.00 41.16 295 GLU A O 1
ATOM 2473 N N . LEU A 1 296 ? 156.710 -25.226 -131.968 1.00 39.47 296 LEU A N 1
ATOM 2474 C CA . LEU A 1 296 ? 156.760 -26.615 -131.521 1.00 39.47 296 LEU A CA 1
ATOM 2475 C C . LEU A 1 296 ? 158.073 -27.286 -131.966 1.00 39.47 296 LEU A C 1
ATOM 2477 O O . LEU A 1 296 ? 158.679 -26.925 -132.969 1.00 39.47 296 LEU A O 1
ATOM 2481 N N . ALA A 1 297 ? 158.426 -28.371 -131.275 1.00 41.66 297 ALA A N 1
ATOM 2482 C CA . ALA A 1 297 ? 159.308 -29.457 -131.731 1.00 41.66 297 ALA A CA 1
ATOM 2483 C C . ALA A 1 297 ? 160.818 -29.193 -131.955 1.00 41.66 297 ALA A C 1
ATOM 2485 O O . ALA A 1 297 ? 161.580 -30.162 -131.896 1.00 41.66 297 ALA A O 1
ATOM 2486 N N . ILE A 1 298 ? 161.284 -27.955 -132.131 1.00 40.34 298 ILE A N 1
ATOM 2487 C CA . ILE A 1 298 ? 162.713 -27.608 -132.287 1.00 40.34 298 ILE A CA 1
ATOM 2488 C C . ILE A 1 298 ? 163.045 -26.441 -131.334 1.00 40.34 298 ILE A C 1
ATOM 2490 O O . ILE A 1 298 ? 162.256 -25.517 -131.228 1.00 40.34 298 ILE A O 1
ATOM 2494 N N . LEU A 1 299 ? 164.141 -26.435 -130.566 1.00 44.53 299 LEU A N 1
ATOM 2495 C CA . LEU A 1 299 ? 165.374 -27.221 -130.683 1.00 44.53 299 LEU A CA 1
ATOM 2496 C C . LEU A 1 299 ? 165.693 -28.073 -129.439 1.00 44.53 299 LEU A C 1
ATOM 2498 O O . LEU A 1 299 ? 166.412 -27.658 -128.533 1.00 44.53 299 LEU A O 1
ATOM 2502 N N . ARG A 1 300 ? 165.319 -29.362 -129.485 1.00 55.06 300 ARG A N 1
ATOM 2503 C CA . ARG A 1 300 ? 165.783 -30.413 -128.543 1.00 55.06 300 ARG A CA 1
ATOM 2504 C C . ARG A 1 300 ? 167.317 -30.621 -128.516 1.00 55.06 300 ARG A C 1
ATOM 2506 O O . ARG A 1 300 ? 167.796 -31.457 -127.757 1.00 55.06 300 ARG A O 1
ATOM 2513 N N . VAL A 1 301 ? 168.081 -29.884 -129.335 1.00 49.41 301 VAL A N 1
ATOM 2514 C CA . VAL A 1 301 ? 169.554 -29.932 -129.428 1.00 49.41 301 VAL A CA 1
ATOM 2515 C C . VAL A 1 301 ? 170.204 -28.528 -129.431 1.00 49.41 301 VAL A C 1
ATOM 2517 O O . VAL A 1 301 ? 171.422 -28.426 -129.539 1.00 49.41 301 VAL A O 1
ATOM 2520 N N . GLU A 1 302 ? 169.465 -27.433 -129.170 1.00 51.34 302 GLU A N 1
ATOM 2521 C CA . GLU A 1 302 ? 170.122 -26.191 -128.683 1.00 51.34 302 GLU A CA 1
ATOM 2522 C C . GLU A 1 302 ? 170.643 -26.329 -127.245 1.00 51.34 302 GLU A C 1
ATOM 2524 O O . GLU A 1 302 ? 171.456 -25.534 -126.785 1.00 51.34 302 GLU A O 1
ATOM 2529 N N . LEU A 1 303 ? 170.379 -27.494 -126.651 1.00 54.31 303 LEU A N 1
ATOM 2530 C CA . LEU A 1 303 ? 171.243 -28.227 -125.726 1.00 54.31 303 LEU A CA 1
ATOM 2531 C C . LEU A 1 303 ? 172.751 -28.313 -126.124 1.00 54.31 303 LEU A C 1
ATOM 2533 O O . LEU A 1 303 ? 173.485 -29.043 -125.449 1.00 54.31 303 LEU A O 1
ATOM 2537 N N . ARG A 1 304 ? 173.230 -27.675 -127.220 1.00 49.47 304 ARG A N 1
ATOM 2538 C CA . ARG A 1 304 ? 174.667 -27.611 -127.573 1.00 49.47 304 ARG A CA 1
ATOM 2539 C C . ARG A 1 304 ? 175.207 -26.584 -128.606 1.00 49.47 304 ARG A C 1
ATOM 2541 O O . ARG A 1 304 ? 176.402 -26.678 -128.870 1.00 49.47 304 ARG A O 1
ATOM 2548 N N . SER A 1 305 ? 174.458 -25.647 -129.217 1.00 52.69 305 SER A N 1
ATOM 2549 C CA . SER A 1 305 ? 174.971 -24.931 -130.425 1.00 52.69 305 SER A CA 1
ATOM 2550 C C . SER A 1 305 ? 174.771 -23.401 -130.523 1.00 52.69 305 SER A C 1
ATOM 2552 O O . SER A 1 305 ? 174.184 -22.906 -131.479 1.00 52.69 305 SER A O 1
ATOM 2554 N N . VAL A 1 306 ? 175.386 -22.633 -129.616 1.00 55.66 306 VAL A N 1
ATOM 2555 C CA . VAL A 1 306 ? 175.493 -21.148 -129.688 1.00 55.66 306 VAL A CA 1
ATOM 2556 C C . VAL A 1 306 ? 176.578 -20.650 -130.679 1.00 55.66 306 VAL A C 1
ATOM 2558 O O . VAL A 1 306 ? 176.694 -19.460 -130.966 1.00 55.66 306 VAL A O 1
ATOM 2561 N N . ASN A 1 307 ? 177.405 -21.547 -131.219 1.00 50.72 307 ASN A N 1
ATOM 2562 C CA . ASN A 1 307 ? 178.705 -21.199 -131.796 1.00 50.72 307 ASN A CA 1
ATOM 2563 C C . ASN A 1 307 ? 178.696 -21.000 -133.334 1.00 50.72 307 ASN A C 1
ATOM 2565 O O . ASN A 1 307 ? 178.711 -21.989 -134.062 1.00 50.72 307 ASN A O 1
ATOM 2569 N N . ASP A 1 308 ? 178.690 -19.741 -133.821 1.00 45.41 308 ASP A N 1
ATOM 2570 C CA . ASP A 1 308 ? 179.708 -19.200 -134.772 1.00 45.41 308 ASP A CA 1
ATOM 2571 C C . ASP A 1 308 ? 179.324 -17.869 -135.482 1.00 45.41 308 ASP A C 1
ATOM 2573 O O . ASP A 1 308 ? 180.135 -16.948 -135.588 1.00 45.41 308 ASP A O 1
ATOM 2577 N N . LYS A 1 309 ? 178.147 -17.773 -136.124 1.00 49.41 309 LYS A N 1
ATOM 2578 C CA . LYS A 1 309 ? 178.059 -17.110 -137.461 1.00 49.41 309 LYS A CA 1
ATOM 2579 C C . LYS A 1 309 ? 177.724 -15.606 -137.490 1.00 49.41 309 LYS A C 1
ATOM 2581 O O . LYS A 1 309 ? 176.947 -15.138 -138.317 1.00 49.41 309 LYS A O 1
ATOM 2586 N N . PHE A 1 310 ? 178.416 -14.831 -136.659 1.00 51.34 310 PHE A N 1
ATOM 2587 C CA . PHE A 1 310 ? 178.259 -13.379 -136.444 1.00 51.34 310 PHE A CA 1
ATOM 2588 C C . PHE A 1 310 ? 178.624 -12.451 -137.642 1.00 51.34 310 PHE A C 1
ATOM 2590 O O . PHE A 1 310 ? 178.301 -11.265 -137.635 1.00 51.34 310 PHE A O 1
ATOM 2597 N N . ILE A 1 311 ? 179.336 -12.942 -138.669 1.00 51.12 311 ILE A N 1
ATOM 2598 C CA . ILE A 1 311 ? 180.371 -12.122 -139.345 1.00 51.12 311 ILE A CA 1
ATOM 2599 C C . ILE A 1 311 ? 179.984 -11.421 -140.676 1.00 51.12 311 ILE A C 1
ATOM 2601 O O . ILE A 1 311 ? 180.617 -10.432 -141.039 1.00 51.12 311 ILE A O 1
ATOM 2605 N N . LYS A 1 312 ? 178.957 -11.837 -141.436 1.00 50.16 312 LYS A N 1
ATOM 2606 C CA . LYS A 1 312 ? 178.762 -11.353 -142.837 1.00 50.16 312 LYS A CA 1
ATOM 2607 C C . LYS A 1 312 ? 178.105 -9.962 -143.039 1.00 50.16 312 LYS A C 1
ATOM 2609 O O . LYS A 1 312 ? 177.675 -9.650 -144.146 1.00 50.16 312 LYS A O 1
ATOM 2614 N N . LYS A 1 313 ? 178.101 -9.074 -142.036 1.00 55.59 313 LYS A N 1
ATOM 2615 C CA . LYS A 1 313 ? 177.479 -7.721 -142.067 1.00 55.59 313 LYS A CA 1
ATOM 2616 C C . LYS A 1 313 ? 178.151 -6.652 -142.975 1.00 55.59 313 LYS A C 1
ATOM 2618 O O . LYS A 1 313 ? 177.781 -5.487 -142.905 1.00 55.59 313 LYS A O 1
ATOM 2623 N N . GLY A 1 314 ? 179.142 -6.995 -143.804 1.00 53.97 314 GLY A N 1
ATOM 2624 C CA . GLY A 1 314 ? 180.138 -6.016 -144.286 1.00 53.97 314 GLY A CA 1
ATOM 2625 C C . GLY A 1 314 ? 179.817 -5.119 -145.499 1.00 53.97 314 GLY A C 1
ATOM 2626 O O . GLY A 1 314 ? 180.342 -4.014 -145.562 1.00 53.97 314 GLY A O 1
ATOM 2627 N N . LYS A 1 315 ? 179.027 -5.556 -146.494 1.00 52.94 315 LYS A N 1
ATOM 2628 C CA . LYS A 1 315 ? 179.100 -4.987 -147.870 1.00 52.94 315 LYS A CA 1
ATOM 2629 C C . LYS A 1 315 ? 178.037 -3.946 -148.282 1.00 52.94 315 LYS A C 1
ATOM 2631 O O . LYS A 1 315 ? 177.925 -3.637 -149.460 1.00 52.94 315 LYS A O 1
ATOM 2636 N N . VAL A 1 316 ? 177.261 -3.389 -147.351 1.00 61.66 316 VAL A N 1
ATOM 2637 C CA . VAL A 1 316 ? 176.143 -2.467 -147.683 1.00 61.66 316 VAL A CA 1
ATOM 2638 C C . VAL A 1 316 ? 176.591 -1.008 -147.908 1.00 61.66 316 VAL A C 1
ATOM 2640 O O . VAL A 1 316 ? 175.884 -0.232 -148.541 1.00 61.66 316 VAL A O 1
ATOM 2643 N N . VAL A 1 317 ? 177.769 -0.619 -147.411 1.00 63.31 317 VAL A N 1
ATOM 2644 C CA . VAL A 1 317 ? 178.170 0.797 -147.259 1.00 63.31 317 VAL A CA 1
ATOM 2645 C C . VAL A 1 317 ? 178.581 1.484 -148.573 1.00 63.31 317 VAL A C 1
ATOM 2647 O O . VAL A 1 317 ? 178.465 2.701 -148.692 1.00 63.31 317 VAL A O 1
ATOM 2650 N N . GLU A 1 318 ? 179.060 0.731 -149.562 1.00 56.12 318 GLU A N 1
ATOM 2651 C CA . GLU A 1 318 ? 179.776 1.284 -150.725 1.00 56.12 318 GLU A CA 1
ATOM 2652 C C . GLU A 1 318 ? 178.845 1.968 -151.751 1.00 56.12 318 GLU A C 1
ATOM 2654 O O . GLU A 1 318 ? 179.192 3.007 -152.303 1.00 56.12 318 GLU A O 1
ATOM 2659 N N . TYR A 1 319 ? 177.616 1.462 -151.907 1.00 69.88 319 TYR A N 1
ATOM 2660 C CA . TYR A 1 319 ? 176.590 1.962 -152.841 1.00 69.88 319 TYR A CA 1
ATOM 2661 C C . TYR A 1 319 ? 176.075 3.383 -152.528 1.00 69.88 319 TYR A C 1
ATOM 2663 O O . TYR A 1 319 ? 175.535 4.062 -153.399 1.00 69.88 319 TYR A O 1
ATOM 2671 N N . LEU A 1 320 ? 176.221 3.859 -151.287 1.00 72.62 320 LEU A N 1
ATOM 2672 C CA . LEU A 1 320 ? 175.586 5.102 -150.829 1.00 72.62 320 LEU A CA 1
ATOM 2673 C C . LEU A 1 320 ? 176.329 6.387 -151.230 1.00 72.62 320 LEU A C 1
ATOM 2675 O O . LEU A 1 320 ? 175.793 7.476 -151.028 1.00 72.62 320 LEU A O 1
ATOM 2679 N N . ARG A 1 321 ? 177.552 6.298 -151.772 1.00 67.69 321 ARG A N 1
ATOM 2680 C CA . ARG A 1 321 ? 178.362 7.488 -152.085 1.00 67.69 321 ARG A CA 1
ATOM 2681 C C . ARG A 1 321 ? 177.975 8.145 -153.412 1.00 67.69 321 ARG A C 1
ATOM 2683 O O . ARG A 1 321 ? 177.901 9.370 -153.475 1.00 67.69 321 ARG A O 1
ATOM 2690 N N . ASP A 1 322 ? 177.690 7.346 -154.436 1.00 62.72 322 ASP A N 1
ATOM 2691 C CA . ASP A 1 322 ? 177.525 7.844 -155.808 1.00 62.72 322 ASP A CA 1
ATOM 2692 C C . ASP A 1 322 ? 176.197 8.589 -156.018 1.00 62.72 322 ASP A C 1
ATOM 2694 O O . ASP A 1 322 ? 176.132 9.532 -156.804 1.00 62.72 322 ASP A O 1
ATOM 2698 N N . LYS A 1 323 ? 175.149 8.250 -155.251 1.00 74.81 323 LYS A N 1
ATOM 2699 C CA . LYS A 1 323 ? 173.822 8.890 -155.351 1.00 74.81 323 LYS A CA 1
ATOM 2700 C C . LYS A 1 323 ? 173.809 10.375 -154.940 1.00 74.81 323 LYS A C 1
ATOM 2702 O O . LYS A 1 323 ? 172.817 11.061 -155.171 1.00 74.81 323 LYS A O 1
ATOM 2707 N N . ASN A 1 324 ? 174.873 10.877 -154.309 1.00 70.56 324 ASN A N 1
ATOM 2708 C CA . ASN A 1 324 ? 174.885 12.201 -153.677 1.00 70.56 324 ASN A CA 1
ATOM 2709 C C . ASN A 1 324 ? 175.305 13.357 -154.613 1.00 70.56 324 ASN A C 1
ATOM 2711 O O . ASN A 1 324 ? 175.176 14.522 -154.243 1.00 70.56 324 ASN A O 1
ATOM 2715 N N . SER A 1 325 ? 175.818 13.069 -155.815 1.00 62.28 325 SER A N 1
ATOM 2716 C CA . SER A 1 325 ? 176.178 14.099 -156.807 1.00 62.28 325 SER A CA 1
ATOM 2717 C C . SER A 1 325 ? 174.979 14.540 -157.657 1.00 62.28 325 SER A C 1
ATOM 2719 O O . SER A 1 325 ? 174.813 15.729 -157.919 1.00 62.28 325 SER A O 1
ATOM 2721 N N . GLU A 1 326 ? 174.122 13.589 -158.032 1.00 71.81 326 GLU A N 1
ATOM 2722 C CA . GLU A 1 326 ? 172.952 13.770 -158.901 1.00 71.81 326 GLU A CA 1
ATOM 2723 C C . GLU A 1 326 ? 171.925 14.757 -158.312 1.00 71.81 326 GLU A C 1
ATOM 2725 O O . GLU A 1 326 ? 171.474 15.676 -158.996 1.00 71.81 326 GLU A O 1
ATOM 2730 N N . ILE A 1 327 ? 171.642 14.628 -157.009 1.00 70.31 327 ILE A N 1
ATOM 2731 C CA . ILE A 1 327 ? 170.637 15.410 -156.263 1.00 70.31 327 ILE A CA 1
ATOM 2732 C C . ILE A 1 327 ? 170.877 16.929 -156.371 1.00 70.31 327 ILE A C 1
ATOM 2734 O O . ILE A 1 327 ? 169.932 17.713 -156.485 1.00 70.31 327 ILE A O 1
ATOM 2738 N N . ASN A 1 328 ? 172.141 17.365 -156.394 1.00 70.44 328 ASN A N 1
ATOM 2739 C CA . ASN A 1 328 ? 172.480 18.789 -156.460 1.00 70.44 328 ASN A CA 1
ATOM 2740 C C . ASN A 1 328 ? 172.127 19.440 -157.810 1.00 70.44 328 ASN A C 1
ATOM 2742 O O . ASN A 1 328 ? 171.995 20.661 -157.868 1.00 70.44 328 ASN A O 1
ATOM 2746 N N . SER A 1 329 ? 171.939 18.664 -158.887 1.00 67.00 329 SER A N 1
ATOM 2747 C CA . SER A 1 329 ? 171.528 19.213 -160.187 1.00 67.00 329 SER A CA 1
ATOM 2748 C C . SER A 1 329 ? 170.016 19.442 -160.306 1.00 67.00 329 SER A C 1
ATOM 2750 O O . SER A 1 329 ? 169.592 20.192 -161.189 1.00 67.00 329 SER A O 1
ATOM 2752 N N . GLU A 1 330 ? 169.199 18.802 -159.466 1.00 74.62 330 GLU A N 1
ATOM 2753 C CA . GLU A 1 330 ? 167.738 18.967 -159.478 1.00 74.62 330 GLU A CA 1
ATOM 2754 C C . GLU A 1 330 ? 167.300 20.170 -158.628 1.00 74.62 330 GLU A C 1
ATOM 2756 O O . GLU A 1 330 ? 166.410 20.919 -159.034 1.00 74.62 330 GLU A O 1
ATOM 2761 N N . MET A 1 331 ? 167.996 20.417 -157.510 1.00 71.00 331 MET A N 1
ATOM 2762 C CA . MET A 1 331 ? 167.764 21.547 -156.595 1.00 71.00 331 MET A CA 1
ATOM 2763 C C . MET A 1 331 ? 167.605 22.900 -157.309 1.00 71.00 331 MET A C 1
ATOM 2765 O O . MET A 1 331 ? 166.644 23.621 -157.049 1.00 71.00 331 MET A O 1
ATOM 2769 N N . SER A 1 332 ? 168.496 23.235 -158.249 1.00 72.81 332 SER A N 1
ATOM 2770 C CA . SER A 1 332 ? 168.450 24.535 -158.939 1.00 72.81 332 SER A CA 1
ATOM 2771 C C . SER A 1 332 ? 167.213 24.724 -159.826 1.00 72.81 332 SER A C 1
ATOM 2773 O O . SER A 1 332 ? 166.773 25.854 -160.001 1.00 72.81 332 SER A O 1
ATOM 2775 N N . LYS A 1 333 ? 166.624 23.645 -160.364 1.00 70.88 333 LYS A N 1
ATOM 2776 C CA . LYS A 1 333 ? 165.396 23.723 -161.182 1.00 70.88 333 LYS A CA 1
ATOM 2777 C C . LYS A 1 333 ? 164.136 23.864 -160.329 1.00 70.88 333 LYS A C 1
ATOM 2779 O O . LYS A 1 333 ? 163.169 24.486 -160.757 1.00 70.88 333 LYS A O 1
ATOM 2784 N N . LEU A 1 334 ? 164.145 23.298 -159.122 1.00 72.50 334 LEU A N 1
ATOM 2785 C CA . LEU A 1 334 ? 163.037 23.425 -158.173 1.00 72.50 334 LEU A CA 1
ATOM 2786 C C . LEU A 1 334 ? 162.912 24.852 -157.619 1.00 72.50 334 LEU A C 1
ATOM 2788 O O . LEU A 1 334 ? 161.801 25.289 -157.328 1.00 72.50 334 LEU A O 1
ATOM 2792 N N . GLN A 1 335 ? 164.024 25.588 -157.520 1.00 72.00 335 GLN A N 1
ATOM 2793 C CA . GLN A 1 335 ? 164.034 26.963 -157.017 1.00 72.00 335 GLN A CA 1
ATOM 2794 C C . GLN A 1 335 ? 163.239 27.930 -157.915 1.00 72.00 335 GLN A C 1
ATOM 2796 O O . GLN A 1 335 ? 162.465 28.737 -157.410 1.00 72.00 335 GLN A O 1
ATOM 2801 N N . GLU A 1 336 ? 163.376 27.821 -159.238 1.00 70.31 336 GLU A N 1
ATOM 2802 C CA . GLU A 1 336 ? 162.725 28.722 -160.204 1.00 70.31 336 GLU A CA 1
ATOM 2803 C C . GLU A 1 336 ? 161.191 28.535 -160.229 1.00 70.31 336 GLU A C 1
ATOM 2805 O O . GLU A 1 336 ? 160.432 29.504 -160.250 1.00 70.31 336 GLU A O 1
ATOM 2810 N N . LEU A 1 337 ? 160.718 27.289 -160.086 1.00 71.94 337 LEU A N 1
ATOM 2811 C CA . LEU A 1 337 ? 159.293 26.951 -159.927 1.00 71.94 337 LEU A CA 1
ATOM 2812 C C . LEU A 1 337 ? 158.688 27.417 -158.587 1.00 71.94 337 LEU A C 1
ATOM 2814 O O . LEU A 1 337 ? 157.461 27.523 -158.461 1.00 71.94 337 LEU A O 1
ATOM 2818 N N . PHE A 1 338 ? 159.517 27.677 -157.574 1.00 75.88 338 PHE A N 1
ATOM 2819 C CA . PHE A 1 338 ? 159.061 28.113 -156.254 1.00 75.88 338 PHE A CA 1
ATOM 2820 C C . PHE A 1 338 ? 158.628 29.588 -156.264 1.00 75.88 338 PHE A C 1
ATOM 2822 O O . PHE A 1 338 ? 157.557 29.928 -155.756 1.00 75.88 338 PHE A O 1
ATOM 2829 N N . ASP A 1 339 ? 159.407 30.454 -156.920 1.00 75.00 339 ASP A N 1
ATOM 2830 C CA . ASP A 1 339 ? 159.138 31.899 -157.008 1.00 75.00 339 ASP A CA 1
ATOM 2831 C C . ASP A 1 339 ? 157.982 32.255 -157.970 1.00 75.00 339 ASP A C 1
ATOM 2833 O O . ASP A 1 339 ? 157.414 33.353 -157.910 1.00 75.00 339 ASP A O 1
ATOM 2837 N N . GLU A 1 340 ? 157.577 31.325 -158.840 1.00 72.12 340 GLU A N 1
ATOM 2838 C CA . GLU A 1 340 ? 156.351 31.444 -159.640 1.00 72.12 340 GLU A CA 1
ATOM 2839 C C . GLU A 1 340 ? 155.098 31.066 -158.832 1.00 72.12 340 GLU A C 1
ATOM 2841 O O . GLU A 1 340 ? 154.152 31.854 -158.771 1.00 72.12 340 GLU A O 1
ATOM 2846 N N . ASN A 1 341 ? 155.121 29.937 -158.108 1.00 69.62 341 ASN A N 1
ATOM 2847 C CA . ASN A 1 341 ? 154.036 29.557 -157.189 1.00 69.62 341 ASN A CA 1
ATOM 2848 C C . ASN A 1 341 ? 153.785 30.616 -156.107 1.00 69.62 341 ASN A C 1
ATOM 2850 O O . ASN A 1 341 ? 152.634 30.895 -155.766 1.00 69.62 341 ASN A O 1
ATOM 2854 N N . LYS A 1 342 ? 154.846 31.247 -155.587 1.00 79.31 342 LYS A N 1
ATOM 2855 C CA . LYS A 1 342 ? 154.730 32.288 -154.559 1.00 79.31 342 LYS A CA 1
ATOM 2856 C C . LYS A 1 342 ? 153.815 33.444 -154.990 1.00 79.31 342 LYS A C 1
ATOM 2858 O O . LYS A 1 342 ? 152.963 33.860 -154.208 1.00 79.31 342 LYS A O 1
ATOM 2863 N N . ARG A 1 343 ? 153.940 33.915 -156.238 1.00 73.50 343 ARG A N 1
ATOM 2864 C CA . ARG A 1 343 ? 153.106 35.003 -156.784 1.00 73.50 343 ARG A CA 1
ATOM 2865 C C . ARG A 1 343 ? 151.625 34.614 -156.876 1.00 73.50 343 ARG A C 1
ATOM 2867 O O . ARG A 1 343 ? 150.769 35.442 -156.587 1.00 73.50 343 ARG A O 1
ATOM 2874 N N . ALA A 1 344 ? 151.314 33.357 -157.202 1.00 70.00 344 ALA A N 1
ATOM 2875 C CA . ALA A 1 344 ? 149.932 32.869 -157.241 1.00 70.00 344 ALA A CA 1
ATOM 2876 C C . ALA A 1 344 ? 149.277 32.818 -155.844 1.00 70.00 344 ALA A C 1
ATOM 2878 O O . ALA A 1 344 ? 148.105 33.165 -155.691 1.00 70.00 344 ALA A O 1
ATOM 2879 N N . CYS A 1 345 ? 150.032 32.444 -154.805 1.00 67.38 345 CYS A N 1
ATOM 2880 C CA . CYS A 1 345 ? 149.532 32.433 -153.425 1.00 67.38 345 CYS A CA 1
ATOM 2881 C C . CYS A 1 345 ? 149.159 33.837 -152.911 1.00 67.38 345 CYS A C 1
ATOM 2883 O O . CYS A 1 345 ? 148.159 33.987 -152.208 1.00 67.38 345 CYS A O 1
ATOM 2885 N N . GLU A 1 346 ? 149.928 34.867 -153.275 1.00 77.19 346 GLU A N 1
ATOM 2886 C CA . GLU A 1 346 ? 149.682 36.258 -152.858 1.00 77.19 346 GLU A CA 1
ATOM 2887 C C . GLU A 1 346 ? 148.392 36.848 -153.476 1.00 77.19 346 GLU A C 1
ATOM 2889 O O . GLU A 1 346 ? 147.723 37.668 -152.843 1.00 77.19 346 GLU A O 1
ATOM 2894 N N . GLU A 1 347 ? 147.986 36.386 -154.666 1.00 74.25 347 GLU A N 1
ATOM 2895 C CA . GLU A 1 347 ? 146.707 36.739 -155.306 1.00 74.25 347 GLU A CA 1
ATOM 2896 C C . GLU A 1 347 ? 145.509 36.106 -154.567 1.00 74.25 347 GLU A C 1
ATOM 2898 O O . GLU A 1 347 ? 144.522 36.779 -154.258 1.00 74.25 347 GLU A O 1
ATOM 2903 N N . HIS A 1 348 ? 145.606 34.818 -154.212 1.00 73.94 348 HIS A N 1
ATOM 2904 C CA . HIS A 1 348 ? 144.535 34.100 -153.510 1.00 73.94 348 HIS A CA 1
ATOM 2905 C C . HIS A 1 348 ? 144.299 34.599 -152.076 1.00 73.94 348 HIS A C 1
ATOM 2907 O O . HIS A 1 348 ? 143.150 34.641 -151.635 1.00 73.94 348 HIS A O 1
ATOM 2913 N N . MET A 1 349 ? 145.341 35.041 -151.361 1.00 74.69 349 MET A N 1
ATOM 2914 C CA . MET A 1 349 ? 145.189 35.610 -150.011 1.00 74.69 349 MET A CA 1
ATOM 2915 C C . MET A 1 349 ? 144.229 36.814 -149.986 1.00 74.69 349 MET A C 1
ATOM 2917 O O . MET A 1 349 ? 143.360 36.884 -149.119 1.00 74.69 349 MET A O 1
ATOM 2921 N N . LYS A 1 350 ? 144.294 37.702 -150.988 1.00 75.50 350 LYS A N 1
ATOM 2922 C CA . LYS A 1 350 ? 143.380 38.858 -151.104 1.00 75.50 350 LYS A CA 1
ATOM 2923 C C . LYS A 1 350 ? 141.926 38.458 -151.365 1.00 75.50 350 LYS A C 1
ATOM 2925 O O . LYS A 1 350 ? 141.006 39.181 -150.990 1.00 75.50 350 LYS A O 1
ATOM 2930 N N . GLN A 1 351 ? 141.691 37.318 -152.018 1.00 73.31 351 GLN A N 1
ATOM 2931 C CA . GLN A 1 351 ? 140.334 36.797 -152.212 1.00 73.31 351 GLN A CA 1
ATOM 2932 C C . GLN A 1 351 ? 139.749 36.296 -150.883 1.00 73.31 351 GLN A C 1
ATOM 2934 O O . GLN A 1 351 ? 138.575 36.536 -150.607 1.00 73.31 351 GLN A O 1
ATOM 2939 N N . ILE A 1 352 ? 140.574 35.670 -150.036 1.00 71.81 352 ILE A N 1
ATOM 2940 C CA . ILE A 1 352 ? 140.174 35.182 -148.708 1.00 71.81 352 ILE A CA 1
ATOM 2941 C C . ILE A 1 352 ? 139.797 36.348 -147.779 1.00 71.81 352 ILE A C 1
ATOM 2943 O O . ILE A 1 352 ? 138.746 36.286 -147.144 1.00 71.81 352 ILE A O 1
ATOM 2947 N N . GLU A 1 353 ? 140.582 37.432 -147.743 1.00 76.31 353 GLU A N 1
ATOM 2948 C CA . GLU A 1 353 ? 140.276 38.615 -146.914 1.00 76.31 353 GLU A CA 1
ATOM 2949 C C . GLU A 1 353 ? 138.910 39.244 -147.254 1.00 76.31 353 GLU A C 1
ATOM 2951 O O . GLU A 1 353 ? 138.144 39.591 -146.352 1.00 76.31 353 GLU A O 1
ATOM 2956 N N . ASN A 1 354 ? 138.557 39.322 -148.543 1.00 75.81 354 ASN A N 1
ATOM 2957 C CA . ASN A 1 354 ? 137.250 39.832 -148.972 1.00 75.81 354 ASN A CA 1
ATOM 2958 C C . ASN A 1 354 ? 136.091 38.940 -148.487 1.00 75.81 354 ASN A C 1
ATOM 2960 O O . ASN A 1 354 ? 135.112 39.452 -147.942 1.00 75.81 354 ASN A O 1
ATOM 2964 N N . PHE A 1 355 ? 136.205 37.612 -148.625 1.00 76.69 355 PHE A N 1
ATOM 2965 C CA . PHE A 1 355 ? 135.175 36.688 -148.130 1.00 76.69 355 PHE A CA 1
ATOM 2966 C C . PHE A 1 355 ? 135.035 36.721 -146.603 1.00 76.69 355 PHE A C 1
ATOM 2968 O O . PHE A 1 355 ? 133.921 36.598 -146.092 1.00 76.69 355 PHE A O 1
ATOM 2975 N N . GLN A 1 356 ? 136.133 36.933 -145.872 1.00 75.25 356 GLN A N 1
ATOM 2976 C CA . GLN A 1 356 ? 136.106 37.070 -144.416 1.00 75.25 356 GLN A CA 1
ATOM 2977 C C . GLN A 1 356 ? 135.257 38.282 -143.981 1.00 75.25 356 GLN A C 1
ATOM 2979 O O . GLN A 1 356 ? 134.441 38.169 -143.067 1.00 75.25 356 GLN A O 1
ATOM 2984 N N . SER A 1 357 ? 135.369 39.409 -144.694 1.00 78.50 357 SER A N 1
ATOM 2985 C CA . SER A 1 357 ? 134.598 40.629 -144.412 1.00 78.50 357 SER A CA 1
ATOM 2986 C C . SER A 1 357 ? 133.081 40.454 -144.604 1.00 78.50 357 SER A C 1
ATOM 2988 O O . SER A 1 357 ? 132.294 40.906 -143.767 1.00 78.50 357 SER A O 1
ATOM 2990 N N . ASP A 1 358 ? 132.645 39.752 -145.659 1.00 75.69 358 ASP A N 1
ATOM 2991 C CA . ASP A 1 358 ? 131.218 39.450 -145.873 1.00 75.69 358 ASP A CA 1
ATOM 2992 C C . ASP A 1 358 ? 130.664 38.454 -144.831 1.00 75.69 358 ASP A C 1
ATOM 2994 O O . ASP A 1 358 ? 129.507 38.579 -144.415 1.00 75.69 358 ASP A O 1
ATOM 2998 N N . ILE A 1 359 ? 131.478 37.494 -144.366 1.00 74.25 359 ILE A N 1
ATOM 2999 C CA . ILE A 1 359 ? 131.112 36.577 -143.270 1.00 74.25 359 ILE A CA 1
ATOM 3000 C C . ILE A 1 359 ? 130.845 37.364 -141.982 1.00 74.25 359 ILE A C 1
ATOM 3002 O O . ILE A 1 359 ? 129.795 37.186 -141.359 1.00 74.25 359 ILE A O 1
ATOM 3006 N N . ASP A 1 360 ? 131.743 38.278 -141.612 1.00 78.81 360 ASP A N 1
ATOM 3007 C CA . ASP A 1 360 ? 131.601 39.070 -140.389 1.00 78.81 360 ASP A CA 1
ATOM 3008 C C . ASP A 1 360 ? 130.389 40.015 -140.444 1.00 78.81 360 ASP A C 1
ATOM 3010 O O . ASP A 1 360 ? 129.687 40.172 -139.440 1.00 78.81 360 ASP A O 1
ATOM 3014 N N . ARG A 1 361 ? 130.044 40.577 -141.615 1.00 79.56 361 ARG A N 1
ATOM 3015 C CA . ARG A 1 361 ? 128.794 41.349 -141.768 1.00 79.56 361 ARG A CA 1
ATOM 3016 C C . ARG A 1 361 ? 127.558 40.481 -141.506 1.00 79.56 361 ARG A C 1
ATOM 3018 O O . ARG A 1 361 ? 126.680 40.885 -140.745 1.00 79.56 361 ARG A O 1
ATOM 3025 N N . ASN A 1 362 ? 127.501 39.285 -142.092 1.00 75.38 362 ASN A N 1
ATOM 3026 C CA . ASN A 1 362 ? 126.354 38.383 -141.948 1.00 75.38 362 ASN A CA 1
ATOM 3027 C C . ASN A 1 362 ? 126.207 37.846 -140.509 1.00 75.38 362 ASN A C 1
ATOM 3029 O O . ASN A 1 362 ? 125.086 37.720 -140.013 1.00 75.38 362 ASN A O 1
ATOM 3033 N N . ASN A 1 363 ? 127.317 37.589 -139.808 1.00 76.81 363 ASN A N 1
ATOM 3034 C CA . ASN A 1 363 ? 127.303 37.177 -138.400 1.00 76.81 363 ASN A CA 1
ATOM 3035 C C . ASN A 1 363 ? 126.632 38.227 -137.495 1.00 76.81 363 ASN A C 1
ATOM 3037 O O . ASN A 1 363 ? 125.831 37.875 -136.628 1.00 76.81 363 ASN A O 1
ATOM 3041 N N . ASN A 1 364 ? 126.893 39.517 -137.729 1.00 80.00 364 ASN A N 1
ATOM 3042 C CA . ASN A 1 364 ? 126.285 40.603 -136.954 1.00 80.00 364 ASN A CA 1
ATOM 3043 C C . ASN A 1 364 ? 124.756 40.703 -137.155 1.00 80.00 364 ASN A C 1
ATOM 3045 O O . ASN A 1 364 ? 124.027 40.949 -136.192 1.00 80.00 364 ASN A O 1
ATOM 3049 N N . GLU A 1 365 ? 124.236 40.434 -138.360 1.00 77.31 365 GLU A N 1
ATOM 3050 C CA . GLU A 1 365 ? 122.781 40.346 -138.587 1.00 77.31 365 GLU A CA 1
ATOM 3051 C C . GLU A 1 365 ? 122.124 39.160 -137.860 1.00 77.31 365 GLU A C 1
ATOM 3053 O O . GLU A 1 365 ? 120.961 39.244 -137.452 1.00 77.31 365 GLU A O 1
ATOM 3058 N N . ILE A 1 366 ? 122.844 38.044 -137.702 1.00 74.00 366 ILE A N 1
ATOM 3059 C CA . ILE A 1 366 ? 122.347 36.859 -136.989 1.00 74.00 366 ILE A CA 1
ATOM 3060 C C . ILE A 1 366 ? 122.225 37.147 -135.487 1.00 74.00 366 ILE A C 1
ATOM 3062 O O . ILE A 1 366 ? 121.213 36.784 -134.887 1.00 74.00 366 ILE A O 1
ATOM 3066 N N . VAL A 1 367 ? 123.201 37.844 -134.890 1.00 78.62 367 VAL A N 1
ATOM 3067 C CA . VAL A 1 367 ? 123.137 38.280 -133.481 1.00 78.62 367 VAL A CA 1
ATOM 3068 C C . VAL A 1 367 ? 121.906 39.162 -133.246 1.00 78.62 367 VAL A C 1
ATOM 3070 O O . VAL A 1 367 ? 121.060 38.812 -132.426 1.00 78.62 367 VAL A O 1
ATOM 3073 N N . ALA A 1 368 ? 121.721 40.212 -134.054 1.00 75.50 368 ALA A N 1
ATOM 3074 C CA . ALA A 1 368 ? 120.590 41.134 -133.912 1.00 75.50 368 ALA A CA 1
ATOM 3075 C C . ALA A 1 368 ? 119.206 40.453 -134.031 1.00 75.50 368 ALA A C 1
ATOM 3077 O O . ALA A 1 368 ? 118.247 40.871 -133.378 1.00 75.50 368 ALA A O 1
ATOM 3078 N N . ARG A 1 369 ? 119.081 39.383 -134.835 1.00 79.12 369 ARG A N 1
ATOM 3079 C CA . ARG A 1 369 ? 117.848 38.574 -134.904 1.00 79.12 369 ARG A CA 1
ATOM 3080 C C . ARG A 1 369 ? 117.666 37.653 -133.692 1.00 79.12 369 ARG A C 1
ATOM 3082 O O . ARG A 1 369 ? 116.531 37.449 -133.267 1.00 79.12 369 ARG A O 1
ATOM 3089 N N . ASN A 1 370 ? 118.743 37.112 -133.122 1.00 76.75 370 ASN A N 1
ATOM 3090 C CA . ASN A 1 370 ? 118.665 36.290 -131.912 1.00 76.75 370 ASN A CA 1
ATOM 3091 C C . ASN A 1 370 ? 118.220 37.109 -130.690 1.00 76.75 370 ASN A C 1
ATOM 3093 O O . ASN A 1 370 ? 117.402 36.622 -129.908 1.00 76.75 370 ASN A O 1
ATOM 3097 N N . ASP A 1 371 ? 118.665 38.361 -130.573 1.00 81.19 371 ASP A N 1
ATOM 3098 C CA . ASP A 1 371 ? 118.247 39.259 -129.490 1.00 81.19 371 ASP A CA 1
ATOM 3099 C C . ASP A 1 371 ? 116.735 39.557 -129.551 1.00 81.19 371 ASP A C 1
ATOM 3101 O O . ASP A 1 371 ? 116.038 39.455 -128.540 1.00 81.19 371 ASP A O 1
ATOM 3105 N N . GLN A 1 372 ? 116.178 39.793 -130.748 1.00 81.12 372 GLN A N 1
ATOM 3106 C CA . GLN A 1 372 ? 114.722 39.923 -130.936 1.00 81.12 372 GLN A CA 1
ATOM 3107 C C . GLN A 1 372 ? 113.944 38.648 -130.557 1.00 81.12 372 GLN A C 1
ATOM 3109 O O . GLN A 1 372 ? 112.816 38.731 -130.068 1.00 81.12 372 GLN A O 1
ATOM 3114 N N . ILE A 1 373 ? 114.527 37.461 -130.755 1.00 75.00 373 ILE A N 1
ATOM 3115 C CA . ILE A 1 373 ? 113.912 36.183 -130.360 1.00 75.00 373 ILE A CA 1
ATOM 3116 C C . ILE A 1 373 ? 113.930 36.000 -128.832 1.00 75.00 373 ILE A C 1
ATOM 3118 O O . ILE A 1 373 ? 113.015 35.380 -128.288 1.00 75.00 373 ILE A O 1
ATOM 3122 N N . LEU A 1 374 ? 114.936 36.528 -128.129 1.00 76.12 374 LEU A N 1
ATOM 3123 C CA . LEU A 1 374 ? 114.993 36.513 -126.662 1.00 76.12 374 LEU A CA 1
ATOM 3124 C C . LEU A 1 374 ? 113.971 37.479 -126.044 1.00 76.12 374 LEU A C 1
ATOM 3126 O O . LEU A 1 374 ? 113.229 37.077 -125.149 1.00 76.12 374 LEU A O 1
ATOM 3130 N N . GLU A 1 375 ? 113.865 38.695 -126.581 1.00 81.00 375 GLU A N 1
ATOM 3131 C CA . GLU A 1 375 ? 112.866 39.700 -126.186 1.00 81.00 375 GLU A CA 1
ATOM 3132 C C . GLU A 1 375 ? 111.432 39.140 -126.289 1.00 81.00 375 GLU A C 1
ATOM 3134 O O . GLU A 1 375 ? 110.677 39.132 -125.313 1.00 81.00 375 GLU A O 1
ATOM 3139 N N . LEU A 1 376 ? 111.077 38.556 -127.442 1.00 77.44 376 LEU A N 1
ATOM 3140 C CA . LEU A 1 376 ? 109.755 37.953 -127.659 1.00 77.44 376 LEU A CA 1
ATOM 3141 C C . LEU A 1 376 ? 109.479 36.744 -126.751 1.00 77.44 376 LEU A C 1
ATOM 3143 O O . LEU A 1 376 ? 108.326 36.513 -126.385 1.00 77.44 376 LEU A O 1
ATOM 3147 N N . LYS A 1 377 ? 110.504 35.978 -126.354 1.00 74.06 377 LYS A N 1
ATOM 3148 C CA . LYS A 1 377 ? 110.340 34.892 -125.372 1.00 74.06 377 LYS A CA 1
ATOM 3149 C C . LYS A 1 377 ? 109.992 35.430 -123.987 1.00 74.06 377 LYS A C 1
ATOM 3151 O O . LYS A 1 377 ? 109.071 34.899 -123.375 1.00 74.06 377 LYS A O 1
ATOM 3156 N N . SER A 1 378 ? 110.656 36.494 -123.526 1.00 79.19 378 SER A N 1
ATOM 3157 C CA . SER A 1 378 ? 110.349 37.108 -122.223 1.00 79.19 378 SER A CA 1
ATOM 3158 C C . SER A 1 378 ? 108.887 37.559 -122.149 1.00 79.19 378 SER A C 1
ATOM 3160 O O . SER A 1 378 ? 108.175 37.221 -121.207 1.00 79.19 378 SER A O 1
ATOM 3162 N N . GLN A 1 379 ? 108.403 38.229 -123.200 1.00 77.81 379 GLN A N 1
ATOM 3163 C CA . GLN A 1 379 ? 107.024 38.728 -123.277 1.00 77.81 379 GLN A CA 1
ATOM 3164 C C . GLN A 1 379 ? 105.970 37.599 -123.291 1.00 77.81 379 GLN A C 1
ATOM 3166 O O . GLN A 1 379 ? 104.850 37.782 -122.806 1.00 77.81 379 GLN A O 1
ATOM 3171 N N . ILE A 1 380 ? 106.317 36.416 -123.813 1.00 75.62 380 ILE A N 1
ATOM 3172 C CA . ILE A 1 380 ? 105.469 35.213 -123.770 1.00 75.62 380 ILE A CA 1
ATOM 3173 C C . ILE A 1 380 ? 105.454 34.595 -122.362 1.00 75.62 380 ILE A C 1
ATOM 3175 O O . ILE A 1 380 ? 104.384 34.226 -121.872 1.00 75.62 380 ILE A O 1
ATOM 3179 N N . GLU A 1 381 ? 106.607 34.519 -121.694 1.00 76.88 381 GLU A N 1
ATOM 3180 C CA . GLU A 1 381 ? 106.739 33.989 -120.329 1.00 76.88 381 GLU A CA 1
ATOM 3181 C C . GLU A 1 381 ? 105.903 34.813 -119.325 1.00 76.88 381 GLU A C 1
ATOM 3183 O O . GLU A 1 381 ? 105.138 34.254 -118.532 1.00 76.88 381 GLU A O 1
ATOM 3188 N N . ASP A 1 382 ? 105.957 36.146 -119.426 1.00 73.62 382 ASP A N 1
ATOM 3189 C CA . ASP A 1 382 ? 105.151 37.072 -118.616 1.00 73.62 382 ASP A CA 1
ATOM 3190 C C . ASP A 1 382 ? 103.638 36.901 -118.860 1.00 73.62 382 ASP A C 1
ATOM 3192 O O . ASP A 1 382 ? 102.829 36.947 -117.924 1.00 73.62 382 ASP A O 1
ATOM 3196 N N . CYS A 1 383 ? 103.230 36.638 -120.109 1.00 74.69 383 CYS A N 1
ATOM 3197 C CA . CYS A 1 383 ? 101.832 36.346 -120.440 1.00 74.69 383 CYS A CA 1
ATOM 3198 C C . CYS A 1 383 ? 101.337 35.043 -119.793 1.00 74.69 383 CYS A C 1
ATOM 3200 O O . CYS A 1 383 ? 100.202 35.000 -119.304 1.00 74.69 383 CYS A O 1
ATOM 3202 N N . PHE A 1 384 ? 102.165 33.993 -119.745 1.00 74.25 384 PHE A N 1
ATOM 3203 C CA . PHE A 1 384 ? 101.804 32.745 -119.067 1.00 74.25 384 PHE A CA 1
ATOM 3204 C C . PHE A 1 384 ? 101.679 32.928 -117.550 1.00 74.25 384 PHE A C 1
ATOM 3206 O O . PHE A 1 384 ? 100.679 32.495 -116.974 1.00 74.25 384 PHE A O 1
ATOM 3213 N N . GLN A 1 385 ? 102.612 33.641 -116.910 1.00 75.94 385 GLN A N 1
ATOM 3214 C CA . GLN A 1 385 ? 102.535 33.929 -115.471 1.00 75.94 385 GLN A CA 1
ATOM 3215 C C . GLN A 1 385 ? 101.268 34.723 -115.102 1.00 75.94 385 GLN A C 1
ATOM 3217 O O . GLN A 1 385 ? 100.609 34.424 -114.101 1.00 75.94 385 GLN A O 1
ATOM 3222 N N . ASN A 1 386 ? 100.869 35.689 -115.935 1.00 77.31 386 ASN A N 1
ATOM 3223 C CA . ASN A 1 386 ? 99.633 36.454 -115.748 1.00 77.31 386 ASN A CA 1
ATOM 3224 C C . ASN A 1 386 ? 98.376 35.569 -115.907 1.00 77.31 386 ASN A C 1
ATOM 3226 O O . ASN A 1 386 ? 97.460 35.635 -115.081 1.00 77.31 386 ASN A O 1
ATOM 3230 N N . MET A 1 387 ? 98.345 34.670 -116.900 1.00 72.12 387 MET A N 1
ATOM 3231 C CA . MET A 1 387 ? 97.249 33.700 -117.042 1.00 72.12 387 MET A CA 1
ATOM 3232 C C . MET A 1 387 ? 97.142 32.751 -115.841 1.00 72.12 387 MET A C 1
ATOM 3234 O O . MET A 1 387 ? 96.034 32.518 -115.359 1.00 72.12 387 MET A O 1
ATOM 3238 N N . ASP A 1 388 ? 98.257 32.271 -115.291 1.00 76.38 388 ASP A N 1
ATOM 3239 C CA . ASP A 1 388 ? 98.262 31.411 -114.100 1.00 76.38 388 ASP A CA 1
ATOM 3240 C C . ASP A 1 388 ? 97.729 32.124 -112.844 1.00 76.38 388 ASP A C 1
ATOM 3242 O O . ASP A 1 388 ? 97.029 31.521 -112.020 1.00 76.38 388 ASP A O 1
ATOM 3246 N N . LEU A 1 389 ? 97.997 33.426 -112.700 1.00 75.56 389 LEU A N 1
ATOM 3247 C CA . LEU A 1 389 ? 97.392 34.257 -111.653 1.00 75.56 389 LEU A CA 1
ATOM 3248 C C . LEU A 1 389 ? 95.875 34.400 -111.855 1.00 75.56 389 LEU A C 1
ATOM 3250 O O . LEU A 1 389 ? 95.114 34.202 -110.904 1.00 75.56 389 LEU A O 1
ATOM 3254 N N . LYS A 1 390 ? 95.407 34.641 -113.087 1.00 76.62 390 LYS A N 1
ATOM 3255 C CA . LYS A 1 390 ? 93.965 34.698 -113.401 1.00 76.62 390 LYS A CA 1
ATOM 3256 C C . LYS A 1 390 ? 93.265 33.349 -113.192 1.00 76.62 390 LYS A C 1
ATOM 3258 O O . LYS A 1 390 ? 92.139 33.311 -112.696 1.00 76.62 390 LYS A O 1
ATOM 3263 N N . ILE A 1 391 ? 93.931 32.231 -113.483 1.00 76.06 391 ILE A N 1
ATOM 3264 C CA . ILE A 1 391 ? 93.420 30.878 -113.208 1.00 76.06 391 ILE A CA 1
ATOM 3265 C C . ILE A 1 391 ? 93.303 30.632 -111.694 1.00 76.06 391 ILE A C 1
ATOM 3267 O O . ILE A 1 391 ? 92.316 30.034 -111.252 1.00 76.06 391 ILE A O 1
ATOM 3271 N N . LYS A 1 392 ? 94.246 31.119 -110.876 1.00 76.50 392 LYS A N 1
ATOM 3272 C CA . LYS A 1 392 ? 94.145 31.065 -109.404 1.00 76.50 392 LYS A CA 1
ATOM 3273 C C . LYS A 1 392 ? 92.961 31.894 -108.891 1.00 76.50 392 LYS A C 1
ATOM 3275 O O . LYS A 1 392 ? 92.113 31.337 -108.194 1.00 76.50 392 LYS A O 1
ATOM 3280 N N . GLU A 1 393 ? 92.830 33.154 -109.316 1.00 77.06 393 GLU A N 1
ATOM 3281 C CA . GLU A 1 393 ? 91.685 34.017 -108.969 1.00 77.06 393 GLU A CA 1
ATOM 3282 C C . GLU A 1 393 ? 90.335 33.358 -109.307 1.00 77.06 393 GLU A C 1
ATOM 3284 O O . GLU A 1 393 ? 89.457 33.263 -108.449 1.00 77.06 393 GLU A O 1
ATOM 3289 N N . ILE A 1 394 ? 90.172 32.833 -110.529 1.00 72.81 394 ILE A N 1
ATOM 3290 C CA . ILE A 1 394 ? 88.935 32.164 -110.969 1.00 72.81 394 ILE A CA 1
ATOM 3291 C C . ILE A 1 394 ? 88.618 30.934 -110.103 1.00 72.81 394 ILE A C 1
ATOM 3293 O O . ILE A 1 394 ? 87.451 30.675 -109.794 1.00 72.81 394 ILE A O 1
ATOM 3297 N N . ASN A 1 395 ? 89.631 30.166 -109.697 1.00 75.38 395 ASN A N 1
ATOM 3298 C CA . ASN A 1 395 ? 89.433 28.991 -108.851 1.00 75.38 395 ASN A CA 1
ATOM 3299 C C . ASN A 1 395 ? 89.062 29.359 -107.407 1.00 75.38 395 ASN A C 1
ATOM 3301 O O . ASN A 1 395 ? 88.195 28.701 -106.825 1.00 75.38 395 ASN A O 1
ATOM 3305 N N . ASP A 1 396 ? 89.638 30.418 -106.837 1.00 77.69 396 ASP A N 1
ATOM 3306 C CA . ASP A 1 396 ? 89.264 30.887 -105.498 1.00 77.69 396 ASP A CA 1
ATOM 3307 C C . ASP A 1 396 ? 87.904 31.603 -105.476 1.00 77.69 396 ASP A C 1
ATOM 3309 O O . ASP A 1 396 ? 87.125 31.394 -104.540 1.00 77.69 396 ASP A O 1
ATOM 3313 N N . ILE A 1 397 ? 87.526 32.298 -106.555 1.00 76.88 397 ILE A N 1
ATOM 3314 C CA . ILE A 1 397 ? 86.151 32.773 -106.769 1.00 76.88 397 ILE A CA 1
ATOM 3315 C C . ILE A 1 397 ? 85.178 31.583 -106.793 1.00 76.88 397 ILE A C 1
ATOM 3317 O O . ILE A 1 397 ? 84.245 31.567 -105.990 1.00 76.88 397 ILE A O 1
ATOM 3321 N N . LYS A 1 398 ? 85.423 30.536 -107.596 1.00 73.38 398 LYS A N 1
ATOM 3322 C CA . LYS A 1 398 ? 84.584 29.314 -107.621 1.00 73.38 398 LYS A CA 1
ATOM 3323 C C . LYS A 1 398 ? 84.504 28.611 -106.258 1.00 73.38 398 LYS A C 1
ATOM 3325 O O . LYS A 1 398 ? 83.438 28.134 -105.865 1.00 73.38 398 LYS A O 1
ATOM 3330 N N . ARG A 1 399 ? 85.604 28.567 -105.495 1.00 75.94 399 ARG A N 1
ATOM 3331 C CA . ARG A 1 399 ? 85.621 28.048 -104.111 1.00 75.94 399 ARG A CA 1
ATOM 3332 C C . ARG A 1 399 ? 84.765 28.906 -103.174 1.00 75.94 399 ARG A C 1
ATOM 3334 O O . ARG A 1 399 ? 84.067 28.351 -102.326 1.00 75.94 399 ARG A O 1
ATOM 3341 N N . SER A 1 400 ? 84.798 30.232 -103.315 1.00 76.12 400 SER A N 1
ATOM 3342 C CA . SER A 1 400 ? 83.957 31.149 -102.534 1.00 76.12 400 SER A CA 1
ATOM 3343 C C . SER A 1 400 ? 82.473 31.024 -102.896 1.00 76.12 400 SER A C 1
ATOM 3345 O O . SER A 1 400 ? 81.638 30.923 -102.002 1.00 76.12 400 SER A O 1
ATOM 3347 N N . GLU A 1 401 ? 82.144 30.922 -104.186 1.00 75.12 401 GLU A N 1
ATOM 3348 C CA . GLU A 1 401 ? 80.780 30.748 -104.688 1.00 75.12 401 GLU A CA 1
ATOM 3349 C C . GLU A 1 401 ? 80.175 29.441 -104.164 1.00 75.12 401 GLU A C 1
ATOM 3351 O O . GLU A 1 401 ? 79.048 29.432 -103.666 1.00 75.12 401 GLU A O 1
ATOM 3356 N N . LYS A 1 402 ? 80.953 28.349 -104.183 1.00 77.88 402 LYS A N 1
ATOM 3357 C CA . LYS A 1 402 ? 80.543 27.081 -103.575 1.00 77.88 402 LYS A CA 1
ATOM 3358 C C . LYS A 1 402 ? 80.288 27.233 -102.072 1.00 77.88 402 LYS A C 1
ATOM 3360 O O . LYS A 1 402 ? 79.216 26.850 -101.617 1.00 77.88 402 LYS A O 1
ATOM 3365 N N . LYS A 1 403 ? 81.204 27.854 -101.314 1.00 75.62 403 LYS A N 1
ATOM 3366 C CA . LYS A 1 403 ? 81.004 28.127 -99.874 1.00 75.62 403 LYS A CA 1
ATOM 3367 C C . LYS A 1 403 ? 79.732 28.941 -99.608 1.00 75.62 403 LYS A C 1
ATOM 3369 O O . LYS A 1 403 ? 79.036 28.659 -98.637 1.00 75.62 403 LYS A O 1
ATOM 3374 N N . TRP A 1 404 ? 79.401 29.916 -100.457 1.00 77.50 404 TRP A N 1
ATOM 3375 C CA . TRP A 1 404 ? 78.156 30.680 -100.339 1.00 77.50 404 TRP A CA 1
ATOM 3376 C C . TRP A 1 404 ? 76.917 29.848 -100.689 1.00 77.50 404 TRP A C 1
ATOM 3378 O O . TRP A 1 404 ? 75.954 29.891 -99.932 1.00 77.50 404 TRP A O 1
ATOM 3388 N N . LYS A 1 405 ? 76.944 29.024 -101.744 1.00 76.25 405 LYS A N 1
ATOM 3389 C CA . LYS A 1 405 ? 75.849 28.089 -102.082 1.00 76.25 405 LYS A CA 1
ATOM 3390 C C . LYS A 1 405 ? 75.607 27.043 -100.989 1.00 76.25 405 LYS A C 1
ATOM 3392 O O . LYS A 1 405 ? 74.456 26.804 -100.617 1.00 76.25 405 LYS A O 1
ATOM 3397 N N . ASP A 1 406 ? 76.674 26.481 -100.425 1.00 78.06 406 ASP A N 1
ATOM 3398 C CA . ASP A 1 406 ? 76.610 25.547 -99.298 1.00 78.06 406 ASP A CA 1
ATOM 3399 C C . ASP A 1 406 ? 76.021 26.245 -98.053 1.00 78.06 406 ASP A C 1
ATOM 3401 O O . ASP A 1 406 ? 75.094 25.725 -97.430 1.00 78.06 406 ASP A O 1
ATOM 3405 N N . LYS A 1 407 ? 76.462 27.475 -97.745 1.00 80.88 407 LYS A N 1
ATOM 3406 C CA . LYS A 1 407 ? 75.965 28.278 -96.612 1.00 80.88 407 LYS A CA 1
ATOM 3407 C C . LYS A 1 407 ? 74.518 28.755 -96.785 1.00 80.88 407 LYS A C 1
ATOM 3409 O O . LYS A 1 407 ? 73.765 28.748 -95.816 1.00 80.88 407 LYS A O 1
ATOM 3414 N N . CYS A 1 408 ? 74.088 29.113 -97.994 1.00 75.06 408 CYS A N 1
ATOM 3415 C CA . CYS A 1 408 ? 72.679 29.381 -98.299 1.00 75.06 408 CYS A CA 1
ATOM 3416 C C . CYS A 1 408 ? 71.829 28.115 -98.126 1.00 75.06 408 CYS A C 1
ATOM 3418 O O . CYS A 1 408 ? 70.763 28.178 -97.524 1.00 75.06 408 CYS A O 1
ATOM 3420 N N . SER A 1 409 ? 72.326 26.953 -98.561 1.00 77.62 409 SER A N 1
ATOM 3421 C CA . SER A 1 409 ? 71.648 25.662 -98.367 1.00 77.62 409 SER A CA 1
ATOM 3422 C C . SER A 1 409 ? 71.566 25.251 -96.889 1.00 77.62 409 SER A C 1
ATOM 3424 O O . SER A 1 409 ? 70.609 24.599 -96.472 1.00 77.62 409 SER A O 1
ATOM 3426 N N . GLU A 1 410 ? 72.557 25.626 -96.078 1.00 81.12 410 GLU A N 1
ATOM 3427 C CA . GLU A 1 410 ? 72.552 25.448 -94.624 1.00 81.12 410 GLU A CA 1
ATOM 3428 C C . GLU A 1 410 ? 71.559 26.400 -93.934 1.00 81.12 410 GLU A C 1
ATOM 3430 O O . GLU A 1 410 ? 70.807 25.975 -93.055 1.00 81.12 410 GLU A O 1
ATOM 3435 N N . LEU A 1 411 ? 71.513 27.669 -94.352 1.00 78.44 411 LEU A N 1
ATOM 3436 C CA . LEU A 1 411 ? 70.563 28.665 -93.850 1.00 78.44 411 LEU A CA 1
ATOM 3437 C C . LEU A 1 411 ? 69.117 28.317 -94.217 1.00 78.44 411 LEU A C 1
ATOM 3439 O O . LEU A 1 411 ? 68.250 28.423 -93.356 1.00 78.44 411 LEU A O 1
ATOM 3443 N N . GLU A 1 412 ? 68.861 27.817 -95.427 1.00 82.56 412 GLU A N 1
ATOM 3444 C CA . GLU A 1 412 ? 67.543 27.315 -95.832 1.00 82.56 412 GLU A CA 1
ATOM 3445 C C . GLU A 1 412 ? 67.126 26.123 -94.958 1.00 82.56 412 GLU A C 1
ATOM 3447 O O . GLU A 1 412 ? 66.041 26.117 -94.384 1.00 82.56 412 GLU A O 1
ATOM 3452 N N . LYS A 1 413 ? 68.019 25.146 -94.733 1.00 83.62 413 LYS A N 1
ATOM 3453 C CA . LYS A 1 413 ? 67.753 24.030 -93.803 1.00 83.62 413 LYS A CA 1
ATOM 3454 C C . LYS A 1 413 ? 67.461 24.518 -92.380 1.00 83.62 413 LYS A C 1
ATOM 3456 O O . LYS A 1 413 ? 66.547 23.996 -91.746 1.00 83.62 413 LYS A O 1
ATOM 3461 N N . LYS A 1 414 ? 68.186 25.528 -91.887 1.00 82.44 414 LYS A N 1
ATOM 3462 C CA . LYS A 1 414 ? 67.925 26.164 -90.583 1.00 82.44 414 LYS A CA 1
ATOM 3463 C C . LYS A 1 414 ? 66.581 26.894 -90.561 1.00 82.44 414 LYS A C 1
ATOM 3465 O O . LYS A 1 414 ? 65.854 26.752 -89.586 1.00 82.44 414 LYS A O 1
ATOM 3470 N N . HIS A 1 415 ? 66.203 27.596 -91.627 1.00 82.19 415 HIS A N 1
ATOM 3471 C CA . HIS A 1 415 ? 64.897 28.245 -91.747 1.00 82.19 415 HIS A CA 1
ATOM 3472 C C . HIS A 1 415 ? 63.751 27.219 -91.742 1.00 82.19 415 HIS A C 1
ATOM 3474 O O . HIS A 1 415 ? 62.810 27.350 -90.964 1.00 82.19 415 HIS A O 1
ATOM 3480 N N . GLN A 1 416 ? 63.873 26.136 -92.514 1.00 84.19 416 GLN A N 1
ATOM 3481 C CA . GLN A 1 416 ? 62.904 25.033 -92.543 1.00 84.19 416 GLN A CA 1
ATOM 3482 C C . GLN A 1 416 ? 62.801 24.284 -91.200 1.00 84.19 416 GLN A C 1
ATOM 3484 O O . GLN A 1 416 ? 61.724 23.799 -90.847 1.00 84.19 416 GLN A O 1
ATOM 3489 N N . LEU A 1 417 ? 63.893 24.188 -90.431 1.00 83.12 417 LEU A N 1
ATOM 3490 C CA . LEU A 1 417 ? 63.869 23.668 -89.059 1.00 83.12 417 LEU A CA 1
ATOM 3491 C C . LEU A 1 417 ? 63.169 24.643 -88.105 1.00 83.12 417 LEU A C 1
ATOM 3493 O O . LEU A 1 417 ? 62.227 24.236 -87.433 1.00 83.12 417 LEU A O 1
ATOM 3497 N N . LEU A 1 418 ? 63.532 25.929 -88.120 1.00 84.38 418 LEU A N 1
ATOM 3498 C CA . LEU A 1 418 ? 62.897 26.968 -87.300 1.00 84.38 418 LEU A CA 1
ATOM 3499 C C . LEU A 1 418 ? 61.391 27.091 -87.582 1.00 84.38 418 LEU A C 1
ATOM 3501 O O . LEU A 1 418 ? 60.609 27.243 -86.650 1.00 84.38 418 LEU A O 1
ATOM 3505 N N . LEU A 1 419 ? 60.946 26.955 -88.836 1.00 82.06 419 LEU A N 1
ATOM 3506 C CA . LEU A 1 419 ? 59.518 26.907 -89.175 1.00 82.06 419 LEU A CA 1
ATOM 3507 C C . LEU A 1 419 ? 58.816 25.685 -88.560 1.00 82.06 419 LEU A C 1
ATOM 3509 O O . LEU A 1 419 ? 57.711 25.817 -88.031 1.00 82.06 419 LEU A O 1
ATOM 3513 N N . LYS A 1 420 ? 59.454 24.506 -88.570 1.00 85.00 420 LYS A N 1
ATOM 3514 C CA . LYS A 1 420 ? 58.929 23.293 -87.914 1.00 85.00 420 LYS A CA 1
ATOM 3515 C C . LYS A 1 420 ? 58.938 23.408 -86.389 1.00 85.00 420 LYS A C 1
ATOM 3517 O O . LYS A 1 420 ? 58.022 22.900 -85.745 1.00 85.00 420 LYS A O 1
ATOM 3522 N N . GLU A 1 421 ? 59.919 24.091 -85.809 1.00 83.56 421 GLU A N 1
ATOM 3523 C CA . GLU A 1 421 ? 59.978 24.390 -84.376 1.00 83.56 421 GLU A CA 1
ATOM 3524 C C . GLU A 1 421 ? 58.888 25.384 -83.972 1.00 83.56 421 GLU A C 1
ATOM 3526 O O . GLU A 1 421 ? 58.139 25.093 -83.046 1.00 83.56 421 GLU A O 1
ATOM 3531 N N . ILE A 1 422 ? 58.704 26.484 -84.711 1.00 83.31 422 ILE A N 1
ATOM 3532 C CA . ILE A 1 422 ? 57.603 27.446 -84.523 1.00 83.31 422 ILE A CA 1
ATOM 3533 C C . ILE A 1 422 ? 56.246 26.744 -84.621 1.00 83.31 422 ILE A C 1
ATOM 3535 O O . ILE A 1 422 ? 55.374 26.958 -83.783 1.00 83.31 422 ILE A O 1
ATOM 3539 N N . GLU A 1 423 ? 56.056 25.871 -85.609 1.00 82.75 423 GLU A N 1
ATOM 3540 C CA . GLU A 1 423 ? 54.822 25.100 -85.778 1.00 82.75 423 GLU A CA 1
ATOM 3541 C C . GLU A 1 423 ? 54.618 24.066 -84.652 1.00 82.75 423 GLU A C 1
ATOM 3543 O O . GLU A 1 423 ? 53.505 23.875 -84.160 1.00 82.75 423 GLU A O 1
ATOM 3548 N N . THR A 1 424 ? 55.699 23.463 -84.152 1.00 84.69 424 THR A N 1
ATOM 3549 C CA . THR A 1 424 ? 55.670 22.598 -82.962 1.00 84.69 424 THR A CA 1
ATOM 3550 C C . THR A 1 424 ? 55.349 23.395 -81.693 1.00 84.69 424 THR A C 1
ATOM 3552 O O . THR A 1 424 ? 54.594 22.916 -80.848 1.00 84.69 424 THR A O 1
ATOM 3555 N N . ILE A 1 425 ? 55.863 24.620 -81.561 1.00 84.25 425 ILE A N 1
ATOM 3556 C CA . ILE A 1 425 ? 55.575 25.541 -80.454 1.00 84.25 425 ILE A CA 1
ATOM 3557 C C . ILE A 1 425 ? 54.116 26.001 -80.512 1.00 84.25 425 ILE A C 1
ATOM 3559 O O . ILE A 1 425 ? 53.443 25.946 -79.491 1.00 84.25 425 ILE A O 1
ATOM 3563 N N . LYS A 1 426 ? 53.567 26.344 -81.686 1.00 84.50 426 LYS A N 1
ATOM 3564 C CA . LYS A 1 426 ? 52.129 26.635 -81.848 1.00 84.50 426 LYS A CA 1
ATOM 3565 C C . LYS A 1 426 ? 51.256 25.472 -81.372 1.00 84.50 426 LYS A C 1
ATOM 3567 O O . LYS A 1 426 ? 50.311 25.693 -80.622 1.00 84.50 426 LYS A O 1
ATOM 3572 N N . ARG A 1 427 ? 51.592 24.234 -81.754 1.00 83.19 427 ARG A N 1
ATOM 3573 C CA . ARG A 1 427 ? 50.858 23.026 -81.326 1.00 83.19 427 ARG A CA 1
ATOM 3574 C C . ARG A 1 427 ? 50.990 22.767 -79.826 1.00 83.19 427 ARG A C 1
ATOM 3576 O O . ARG A 1 427 ? 49.993 22.445 -79.187 1.00 83.19 427 ARG A O 1
ATOM 3583 N N . LYS A 1 428 ? 52.181 22.966 -79.248 1.00 86.06 428 LYS A N 1
ATOM 3584 C CA . LYS A 1 428 ? 52.396 22.917 -77.792 1.00 86.06 428 LYS A CA 1
ATOM 3585 C C . LYS A 1 428 ? 51.581 23.991 -77.070 1.00 86.06 428 LYS A C 1
ATOM 3587 O O . LYS A 1 428 ? 50.920 23.665 -76.096 1.00 86.06 428 LYS A O 1
ATOM 3592 N N . ASN A 1 429 ? 51.555 25.224 -77.569 1.00 83.75 429 ASN A N 1
ATOM 3593 C CA . ASN A 1 429 ? 50.783 26.320 -76.984 1.00 83.75 429 ASN A CA 1
ATOM 3594 C C . ASN A 1 429 ? 49.271 26.067 -77.080 1.00 83.75 429 ASN A C 1
ATOM 3596 O O . ASN A 1 429 ? 48.564 26.313 -76.112 1.00 83.75 429 ASN A O 1
ATOM 3600 N N . ALA A 1 430 ? 48.776 25.512 -78.191 1.00 84.31 430 ALA A N 1
ATOM 3601 C CA . ALA A 1 430 ? 47.376 25.103 -78.317 1.00 84.31 430 ALA A CA 1
ATOM 3602 C C . ALA A 1 430 ? 47.013 23.966 -77.341 1.00 84.31 430 ALA A C 1
ATOM 3604 O O . ALA A 1 430 ? 45.977 24.027 -76.686 1.00 84.31 430 ALA A O 1
ATOM 3605 N N . ALA A 1 431 ? 47.881 22.960 -77.185 1.00 84.44 431 ALA A N 1
ATOM 3606 C CA . ALA A 1 431 ? 47.686 21.888 -76.206 1.00 84.44 431 ALA A CA 1
ATOM 3607 C C . ALA A 1 431 ? 47.752 22.398 -74.752 1.00 84.44 431 ALA A C 1
ATOM 3609 O O . ALA A 1 431 ? 46.959 21.972 -73.917 1.00 84.44 431 ALA A O 1
ATOM 3610 N N . LEU A 1 432 ? 48.654 23.341 -74.459 1.00 86.88 432 LEU A N 1
ATOM 3611 C CA . LEU A 1 432 ? 48.743 24.012 -73.161 1.00 86.88 432 LEU A CA 1
ATOM 3612 C C . LEU A 1 432 ? 47.518 24.888 -72.886 1.00 86.88 432 LEU A C 1
ATOM 3614 O O . LEU A 1 432 ? 47.052 24.893 -71.755 1.00 86.88 432 LEU A O 1
ATOM 3618 N N . GLN A 1 433 ? 46.958 25.570 -73.890 1.00 87.12 433 GLN A N 1
ATOM 3619 C CA . GLN A 1 433 ? 45.708 26.318 -73.733 1.00 87.12 433 GLN A CA 1
ATOM 3620 C C . GLN A 1 433 ? 44.545 25.378 -73.396 1.00 87.12 433 GLN A C 1
ATOM 3622 O O . GLN A 1 433 ? 43.827 25.632 -72.438 1.00 87.12 433 GLN A O 1
ATOM 3627 N N . VAL A 1 434 ? 44.416 24.246 -74.098 1.00 86.19 434 VAL A N 1
ATOM 3628 C CA . VAL A 1 434 ? 43.399 23.229 -73.779 1.00 86.19 434 VAL A CA 1
ATOM 3629 C C . VAL A 1 434 ? 43.589 22.662 -72.366 1.00 86.19 434 VAL A C 1
ATOM 3631 O O . VAL A 1 434 ? 42.602 22.470 -71.661 1.00 86.19 434 VAL A O 1
ATOM 3634 N N . GLU A 1 435 ? 44.825 22.435 -71.907 1.00 87.25 435 GLU A N 1
ATOM 3635 C CA . GLU A 1 435 ? 45.086 22.029 -70.516 1.00 87.25 435 GLU A CA 1
ATOM 3636 C C . GLU A 1 435 ? 44.765 23.151 -69.513 1.00 87.25 435 GLU A C 1
ATOM 3638 O O . GLU A 1 435 ? 44.203 22.863 -68.463 1.00 87.25 435 GLU A O 1
ATOM 3643 N N . ILE A 1 436 ? 45.048 24.421 -69.826 1.00 86.38 436 ILE A N 1
ATOM 3644 C CA . ILE A 1 436 ? 44.659 25.580 -69.003 1.00 86.38 436 ILE A CA 1
ATOM 3645 C C . ILE A 1 436 ? 43.133 25.666 -68.888 1.00 86.38 436 ILE A C 1
ATOM 3647 O O . ILE A 1 436 ? 42.616 25.781 -67.780 1.00 86.38 436 ILE A O 1
ATOM 3651 N N . ASP A 1 437 ? 42.401 25.536 -69.991 1.00 87.88 437 ASP A N 1
ATOM 3652 C CA . ASP A 1 437 ? 40.936 25.590 -70.003 1.00 87.88 437 ASP A CA 1
ATOM 3653 C C . ASP A 1 437 ? 40.330 24.396 -69.242 1.00 87.88 437 ASP A C 1
ATOM 3655 O O . ASP A 1 437 ? 39.399 24.559 -68.449 1.00 87.88 437 ASP A O 1
ATOM 3659 N N . ARG A 1 438 ? 40.926 23.202 -69.388 1.00 89.56 438 ARG A N 1
ATOM 3660 C CA . ARG A 1 438 ? 40.581 22.001 -68.610 1.00 89.56 438 ARG A CA 1
ATOM 3661 C C . ARG A 1 438 ? 40.818 22.217 -67.109 1.00 89.56 438 ARG A C 1
ATOM 3663 O O . ARG A 1 438 ? 39.945 21.896 -66.308 1.00 89.56 438 ARG A O 1
ATOM 3670 N N . ARG A 1 439 ? 41.959 22.804 -66.727 1.00 85.62 439 ARG A N 1
ATOM 3671 C CA . ARG A 1 439 ? 42.321 23.138 -65.335 1.00 85.62 439 ARG A CA 1
ATOM 3672 C C . ARG A 1 439 ? 41.435 24.223 -64.739 1.00 85.62 439 ARG A C 1
ATOM 3674 O O . ARG A 1 439 ? 41.085 24.129 -63.567 1.00 85.62 439 ARG A O 1
ATOM 3681 N N . ASN A 1 440 ? 41.045 25.219 -65.530 1.00 88.81 440 ASN A N 1
ATOM 3682 C CA . ASN A 1 440 ? 40.087 26.242 -65.123 1.00 88.81 440 ASN A CA 1
ATOM 3683 C C . ASN A 1 440 ? 38.728 25.600 -64.825 1.00 88.81 440 ASN A C 1
ATOM 3685 O O . ASN A 1 440 ? 38.175 25.829 -63.754 1.00 88.81 440 ASN A O 1
ATOM 3689 N N . HIS A 1 441 ? 38.248 24.699 -65.688 1.00 87.44 441 HIS A N 1
ATOM 3690 C CA . HIS A 1 441 ? 37.003 23.975 -65.437 1.00 87.44 441 HIS A CA 1
ATOM 3691 C C . HIS A 1 441 ? 37.093 23.013 -64.232 1.00 87.44 441 HIS A C 1
ATOM 3693 O O . HIS A 1 441 ? 36.142 22.907 -63.457 1.00 87.44 441 HIS A O 1
ATOM 3699 N N . GLU A 1 442 ? 38.230 22.344 -64.005 1.00 88.94 442 GLU A N 1
ATOM 3700 C CA . GLU A 1 442 ? 38.479 21.597 -62.758 1.00 88.94 442 GLU A CA 1
ATOM 3701 C C . GLU A 1 442 ? 38.418 22.519 -61.529 1.00 88.94 442 GLU A C 1
ATOM 3703 O O . GLU A 1 442 ? 37.763 22.189 -60.543 1.00 88.94 442 GLU A O 1
ATOM 3708 N N . ASN A 1 443 ? 39.043 23.698 -61.596 1.00 87.38 443 ASN A N 1
ATOM 3709 C CA . ASN A 1 443 ? 39.053 24.687 -60.520 1.00 87.38 443 ASN A CA 1
ATOM 3710 C C . ASN A 1 443 ? 37.651 25.268 -60.250 1.00 87.38 443 ASN A C 1
ATOM 3712 O O . ASN A 1 443 ? 37.274 25.439 -59.093 1.00 87.38 443 ASN A O 1
ATOM 3716 N N . ASP A 1 444 ? 36.835 25.514 -61.276 1.00 88.69 444 ASP A N 1
ATOM 3717 C CA . ASP A 1 444 ? 35.440 25.947 -61.116 1.00 88.69 444 ASP A CA 1
ATOM 3718 C C . ASP A 1 444 ? 34.583 24.875 -60.433 1.00 88.69 444 ASP A C 1
ATOM 3720 O O . ASP A 1 444 ? 33.836 25.178 -59.498 1.00 88.69 444 ASP A O 1
ATOM 3724 N N . ASN A 1 445 ? 34.736 23.608 -60.835 1.00 87.31 445 ASN A N 1
ATOM 3725 C CA . ASN A 1 445 ? 34.055 22.483 -60.196 1.00 87.31 445 ASN A CA 1
ATOM 3726 C C . ASN A 1 445 ? 34.497 22.312 -58.731 1.00 87.31 445 ASN A C 1
ATOM 3728 O O . ASN A 1 445 ? 33.646 22.199 -57.847 1.00 87.31 445 ASN A O 1
ATOM 3732 N N . LEU A 1 446 ? 35.801 22.401 -58.445 1.00 88.31 446 LEU A N 1
ATOM 3733 C CA . LEU A 1 446 ? 36.341 22.382 -57.080 1.00 88.31 446 LEU A CA 1
ATOM 3734 C C . LEU A 1 446 ? 35.871 23.585 -56.248 1.00 88.31 446 LEU A C 1
ATOM 3736 O O . LEU A 1 446 ? 35.608 23.441 -55.056 1.00 88.31 446 LEU A O 1
ATOM 3740 N N . ASN A 1 447 ? 35.694 24.769 -56.843 1.00 86.75 447 ASN A N 1
ATOM 3741 C CA . ASN A 1 447 ? 35.121 25.929 -56.154 1.00 86.75 447 ASN A CA 1
ATOM 3742 C C . ASN A 1 447 ? 33.610 25.785 -55.910 1.00 86.75 447 ASN A C 1
ATOM 3744 O O . ASN A 1 447 ? 33.109 26.258 -54.886 1.00 86.75 447 ASN A O 1
ATOM 3748 N N . LEU A 1 448 ? 32.873 25.117 -56.802 1.00 88.62 448 LEU A N 1
ATOM 3749 C CA . LEU A 1 448 ? 31.468 24.764 -56.590 1.00 88.62 448 LEU A CA 1
ATOM 3750 C C . LEU A 1 448 ? 31.323 23.729 -55.463 1.00 88.62 448 LEU A C 1
ATOM 3752 O O . LEU A 1 448 ? 30.454 23.869 -54.602 1.00 88.62 448 LEU A O 1
ATOM 3756 N N . GLU A 1 449 ? 32.193 22.721 -55.434 1.00 88.44 449 GLU A N 1
ATOM 3757 C CA . GLU A 1 449 ? 32.250 21.708 -54.381 1.00 88.44 449 GLU A CA 1
ATOM 3758 C C . GLU A 1 449 ? 32.677 22.306 -53.037 1.00 88.44 449 GLU A C 1
ATOM 3760 O O . GLU A 1 449 ? 31.991 22.105 -52.038 1.00 88.44 449 GLU A O 1
ATOM 3765 N N . LYS A 1 450 ? 33.699 23.169 -53.015 1.00 88.00 450 LYS A N 1
ATOM 3766 C CA . LYS A 1 450 ? 34.076 23.971 -51.843 1.00 88.00 450 LYS A CA 1
ATOM 3767 C C . LYS A 1 450 ? 32.889 24.775 -51.306 1.00 88.00 450 LYS A C 1
ATOM 3769 O O . LYS A 1 450 ? 32.628 24.725 -50.110 1.00 88.00 450 LYS A O 1
ATOM 3774 N N . LYS A 1 451 ? 32.111 25.446 -52.168 1.00 87.69 451 LYS A N 1
ATOM 3775 C CA . LYS A 1 451 ? 30.882 26.167 -51.767 1.00 87.69 451 LYS A CA 1
ATOM 3776 C C . LYS A 1 451 ? 29.804 25.236 -51.191 1.00 87.69 451 LYS A C 1
ATOM 3778 O O . LYS A 1 451 ? 29.114 25.638 -50.255 1.00 87.69 451 LYS A O 1
ATOM 3783 N N . LYS A 1 452 ? 29.653 24.007 -51.703 1.00 86.94 452 LYS A N 1
ATOM 3784 C CA . LYS A 1 452 ? 28.773 22.984 -51.100 1.00 86.94 452 LYS A CA 1
ATOM 3785 C C . LYS A 1 452 ? 29.285 22.569 -49.716 1.00 86.94 452 LYS A C 1
ATOM 3787 O O . LYS A 1 452 ? 28.516 22.613 -48.763 1.00 86.94 452 LYS A O 1
ATOM 3792 N N . LEU A 1 453 ? 30.578 22.258 -49.599 1.00 84.81 453 LEU A N 1
ATOM 3793 C CA . LEU A 1 453 ? 31.226 21.836 -48.355 1.00 84.81 453 LEU A CA 1
ATOM 3794 C C . LEU A 1 453 ? 31.196 22.922 -47.268 1.00 84.81 453 LEU A C 1
ATOM 3796 O O . LEU A 1 453 ? 30.988 22.609 -46.098 1.00 84.81 453 LEU A O 1
ATOM 3800 N N . THR A 1 454 ? 31.332 24.202 -47.635 1.00 84.62 454 THR A N 1
ATOM 3801 C CA . THR A 1 454 ? 31.138 25.330 -46.709 1.00 84.62 454 THR A CA 1
ATOM 3802 C C . THR A 1 454 ? 29.709 25.355 -46.167 1.00 84.62 454 THR A C 1
ATOM 3804 O O . THR A 1 454 ? 29.535 25.391 -44.953 1.00 84.62 454 THR A O 1
ATOM 3807 N N . ARG A 1 455 ? 28.687 25.229 -47.028 1.00 86.31 455 ARG A N 1
ATOM 3808 C CA . ARG A 1 455 ? 27.276 25.181 -46.597 1.00 86.31 455 ARG A CA 1
ATOM 3809 C C . ARG A 1 455 ? 26.975 23.980 -45.699 1.00 86.31 455 ARG A C 1
ATOM 3811 O O . ARG A 1 455 ? 26.286 24.141 -44.697 1.00 86.31 455 ARG A O 1
ATOM 3818 N N . THR A 1 456 ? 27.507 22.793 -46.007 1.00 85.06 456 THR A N 1
ATOM 3819 C CA . THR A 1 456 ? 27.321 21.617 -45.139 1.00 85.06 456 THR A CA 1
ATOM 3820 C C . THR A 1 456 ? 28.045 21.769 -43.801 1.00 85.06 456 THR A C 1
ATOM 3822 O O . THR A 1 456 ? 27.530 21.333 -42.777 1.00 85.06 456 THR A O 1
ATOM 3825 N N . ASN A 1 457 ? 29.208 22.430 -43.775 1.00 85.56 457 ASN A N 1
ATOM 3826 C CA . ASN A 1 457 ? 29.925 22.762 -42.540 1.00 85.56 457 ASN A CA 1
ATOM 3827 C C . ASN A 1 457 ? 29.134 23.785 -41.698 1.00 85.56 457 ASN A C 1
ATOM 3829 O O . ASN A 1 457 ? 28.985 23.599 -40.497 1.00 85.56 457 ASN A O 1
ATOM 3833 N N . GLU A 1 458 ? 28.530 24.801 -42.319 1.00 85.88 458 GLU A N 1
ATOM 3834 C CA . GLU A 1 458 ? 27.623 25.746 -41.648 1.00 85.88 458 GLU A CA 1
ATOM 3835 C C . GLU A 1 458 ? 26.377 25.060 -41.064 1.00 85.88 458 GLU A C 1
ATOM 3837 O O . GLU A 1 458 ? 25.992 25.363 -39.933 1.00 85.88 458 GLU A O 1
ATOM 3842 N N . THR A 1 459 ? 25.757 24.111 -41.778 1.00 85.75 459 THR A N 1
ATOM 3843 C CA . THR A 1 459 ? 24.629 23.337 -41.229 1.00 85.75 459 THR A CA 1
ATOM 3844 C C . THR A 1 459 ? 25.059 22.377 -40.124 1.00 85.75 459 THR A C 1
ATOM 3846 O O . THR A 1 459 ? 24.343 22.250 -39.136 1.00 85.75 459 THR A O 1
ATOM 3849 N N . LEU A 1 460 ? 26.236 21.749 -40.238 1.00 85.12 460 LEU A N 1
ATOM 3850 C CA . LEU A 1 460 ? 26.783 20.889 -39.184 1.00 85.12 460 LEU A CA 1
ATOM 3851 C C . LEU A 1 460 ? 27.136 21.693 -37.930 1.00 85.12 460 LEU A C 1
ATOM 3853 O O . LEU A 1 460 ? 26.800 21.260 -36.840 1.00 85.12 460 LEU A O 1
ATOM 3857 N N . LYS A 1 461 ? 27.713 22.894 -38.062 1.00 88.19 461 LYS A N 1
ATOM 3858 C CA . LYS A 1 461 ? 27.953 23.799 -36.925 1.00 88.19 461 LYS A CA 1
ATOM 3859 C C . LYS A 1 461 ? 26.662 24.166 -36.198 1.00 88.19 461 LYS A C 1
ATOM 3861 O O . LYS A 1 461 ? 26.634 24.098 -34.977 1.00 88.19 461 LYS A O 1
ATOM 3866 N N . LYS A 1 462 ? 25.595 24.495 -36.937 1.00 87.94 462 LYS A N 1
ATOM 3867 C CA . LYS A 1 462 ? 24.267 24.751 -36.351 1.00 87.94 462 LYS A CA 1
ATOM 3868 C C . LYS A 1 462 ? 23.711 23.521 -35.629 1.00 87.94 462 LYS A C 1
ATOM 3870 O O . LYS A 1 462 ? 23.172 23.662 -34.537 1.00 87.94 462 LYS A O 1
ATOM 3875 N N . LEU A 1 463 ? 23.879 22.329 -36.209 1.00 86.50 463 LEU A N 1
ATOM 3876 C CA . LEU A 1 463 ? 23.492 21.069 -35.571 1.00 86.50 463 LEU A CA 1
ATOM 3877 C C . LEU A 1 463 ? 24.302 20.812 -34.289 1.00 86.50 463 LEU A C 1
ATOM 3879 O O . LEU A 1 463 ? 23.719 20.417 -33.289 1.00 86.50 463 LEU A O 1
ATOM 3883 N N . CYS A 1 464 ? 25.613 21.076 -34.286 1.00 84.62 464 CYS A N 1
ATOM 3884 C CA . CYS A 1 464 ? 26.442 20.960 -33.086 1.00 84.62 464 CYS A CA 1
ATOM 3885 C C . CYS A 1 464 ? 25.972 21.915 -31.985 1.00 84.62 464 CYS A C 1
ATOM 3887 O O . CYS A 1 464 ? 25.744 21.451 -30.878 1.00 84.62 464 CYS A O 1
ATOM 3889 N N . THR A 1 465 ? 25.720 23.196 -32.282 1.00 87.12 465 THR A N 1
ATOM 3890 C CA . THR A 1 465 ? 25.224 24.151 -31.269 1.00 87.12 465 THR A CA 1
ATOM 3891 C C . THR A 1 465 ? 23.826 23.804 -30.739 1.00 87.12 465 THR A C 1
ATOM 3893 O O . THR A 1 465 ? 23.513 24.051 -29.575 1.00 87.12 465 THR A O 1
ATOM 3896 N N . GLU A 1 466 ? 22.977 23.195 -31.570 1.00 88.62 466 GLU A N 1
ATOM 3897 C CA . GLU A 1 466 ? 21.669 22.674 -31.153 1.00 88.62 466 GLU A CA 1
ATOM 3898 C C . GLU A 1 466 ? 21.822 21.427 -30.259 1.00 88.62 466 GLU A C 1
ATOM 3900 O O . GLU A 1 466 ? 21.160 21.303 -29.234 1.00 88.62 466 GLU A O 1
ATOM 3905 N N . LEU A 1 467 ? 22.756 20.525 -30.578 1.00 85.38 467 LEU A N 1
ATOM 3906 C CA . LEU A 1 467 ? 23.070 19.368 -29.734 1.00 85.38 467 LEU A CA 1
ATOM 3907 C C . LEU A 1 467 ? 23.748 19.775 -28.416 1.00 85.38 467 LEU A C 1
ATOM 3909 O O . LEU A 1 467 ? 23.434 19.197 -27.381 1.00 85.38 467 LEU A O 1
ATOM 3913 N N . GLU A 1 468 ? 24.621 20.782 -28.423 1.00 88.56 468 GLU A N 1
ATOM 3914 C CA . GLU A 1 468 ? 25.258 21.360 -27.230 1.00 88.56 468 GLU A CA 1
ATOM 3915 C C . GLU A 1 468 ? 24.203 21.958 -26.286 1.00 88.56 468 GLU A C 1
ATOM 3917 O O . GLU A 1 468 ? 24.135 21.578 -25.118 1.00 88.56 468 GLU A O 1
ATOM 3922 N N . THR A 1 469 ? 23.297 22.799 -26.796 1.00 87.12 469 THR A N 1
ATOM 3923 C CA . THR A 1 469 ? 22.207 23.379 -25.985 1.00 87.12 469 THR A CA 1
ATOM 3924 C C . THR A 1 469 ? 21.195 22.336 -25.495 1.00 87.12 469 THR A C 1
ATOM 3926 O O . THR A 1 469 ? 20.674 22.457 -24.379 1.00 87.12 469 THR A O 1
ATOM 3929 N N . GLN A 1 470 ? 20.946 21.266 -26.259 1.00 84.75 470 GLN A N 1
ATOM 3930 C CA . GLN A 1 470 ? 20.169 20.118 -25.784 1.00 84.75 470 GLN A CA 1
ATOM 3931 C C . GLN A 1 470 ? 20.910 19.337 -24.686 1.00 84.75 470 GLN A C 1
ATOM 3933 O O . GLN A 1 470 ? 20.293 19.001 -23.674 1.00 84.75 470 GLN A O 1
ATOM 3938 N N . VAL A 1 471 ? 22.218 19.092 -24.827 1.00 87.06 471 VAL A N 1
ATOM 3939 C CA . VAL A 1 471 ? 23.054 18.441 -23.803 1.00 87.06 471 VAL A CA 1
ATOM 3940 C C . VAL A 1 471 ? 23.087 19.262 -22.514 1.00 87.06 471 VAL A C 1
ATOM 3942 O O . VAL A 1 471 ? 22.864 18.688 -21.449 1.00 87.06 471 VAL A O 1
ATOM 3945 N N . ASP A 1 472 ? 23.248 20.584 -22.581 1.00 86.44 472 ASP A N 1
ATOM 3946 C CA . ASP A 1 472 ? 23.167 21.470 -21.411 1.00 86.44 472 ASP A CA 1
ATOM 3947 C C . ASP A 1 472 ? 21.776 21.429 -20.759 1.00 86.44 472 ASP A C 1
ATOM 3949 O O . ASP A 1 472 ? 21.650 21.336 -19.534 1.00 86.44 472 ASP A O 1
ATOM 3953 N N . THR A 1 473 ? 20.713 21.413 -21.568 1.00 87.25 473 THR A N 1
ATOM 3954 C CA . THR A 1 473 ? 19.329 21.292 -21.082 1.00 87.25 473 THR A CA 1
ATOM 3955 C C . THR A 1 473 ? 19.090 19.957 -20.367 1.00 87.25 473 THR A C 1
ATOM 3957 O O . THR A 1 473 ? 18.452 19.928 -19.311 1.00 87.25 473 THR A O 1
ATOM 3960 N N . TYR A 1 474 ? 19.608 18.845 -20.897 1.00 86.94 474 TYR A N 1
ATOM 3961 C CA . TYR A 1 474 ? 19.525 17.538 -20.240 1.00 86.94 474 TYR A CA 1
ATOM 3962 C C . TYR A 1 474 ? 20.441 17.440 -19.016 1.00 86.94 474 TYR A C 1
ATOM 3964 O O . TYR A 1 474 ? 20.016 16.896 -18.001 1.00 86.94 474 TYR A O 1
ATOM 3972 N N . SER A 1 475 ? 21.640 18.023 -19.055 1.00 87.38 475 SER A N 1
ATOM 3973 C CA . SER A 1 475 ? 22.562 18.122 -17.916 1.00 87.38 475 SER A CA 1
ATOM 3974 C C . SER A 1 475 ? 21.903 18.851 -16.741 1.00 87.38 475 SER A C 1
ATOM 3976 O O . SER A 1 475 ? 21.864 18.335 -15.619 1.00 87.38 475 SER A O 1
ATOM 3978 N N . LYS A 1 476 ? 21.253 19.991 -17.015 1.00 87.38 476 LYS A N 1
ATOM 3979 C CA . LYS A 1 476 ? 20.475 20.734 -16.021 1.00 87.38 476 LYS A CA 1
ATOM 3980 C C . LYS A 1 476 ? 19.328 19.894 -15.447 1.00 87.38 476 LYS A C 1
ATOM 3982 O O . LYS A 1 476 ? 19.263 19.753 -14.225 1.00 87.38 476 LYS A O 1
ATOM 3987 N N . LYS A 1 477 ? 18.501 19.258 -16.289 1.00 86.69 477 LYS A N 1
ATOM 3988 C CA . LYS A 1 477 ? 17.412 18.359 -15.844 1.00 86.69 477 LYS A CA 1
ATOM 3989 C C . LYS A 1 477 ? 17.925 17.185 -15.002 1.00 86.69 477 LYS A C 1
ATOM 3991 O O . LYS A 1 477 ? 17.323 16.845 -13.988 1.00 86.69 477 LYS A O 1
ATOM 3996 N N . CYS A 1 478 ? 19.061 16.592 -15.365 1.00 83.12 478 CYS A N 1
ATOM 3997 C CA . CYS A 1 478 ? 19.720 15.562 -14.564 1.00 83.12 478 CYS A CA 1
ATOM 3998 C C . CYS A 1 478 ? 20.177 16.101 -13.199 1.00 83.12 478 CYS A C 1
ATOM 4000 O O . CYS A 1 478 ? 20.017 15.407 -12.196 1.00 83.12 478 CYS A O 1
ATOM 4002 N N . SER A 1 479 ? 20.680 17.339 -13.120 1.00 85.50 479 SER A N 1
ATOM 4003 C CA . SER A 1 479 ? 21.020 17.971 -11.835 1.00 85.50 479 SER A CA 1
ATOM 4004 C C . SER A 1 479 ? 19.781 18.221 -10.955 1.00 85.50 479 SER A C 1
ATOM 4006 O O . SER A 1 479 ? 19.816 17.960 -9.751 1.00 85.50 479 SER A O 1
ATOM 4008 N N . GLU A 1 480 ? 18.660 18.629 -11.557 1.00 87.38 480 GLU A N 1
ATOM 4009 C CA . GLU A 1 480 ? 17.373 18.844 -10.882 1.00 87.38 480 GLU A CA 1
ATOM 4010 C C . GLU A 1 480 ? 16.808 17.520 -10.339 1.00 87.38 480 GLU A C 1
ATOM 4012 O O . GLU A 1 480 ? 16.472 17.432 -9.158 1.00 87.38 480 GLU A O 1
ATOM 4017 N N . VAL A 1 481 ? 16.820 16.451 -11.145 1.00 83.88 481 VAL A N 1
ATOM 4018 C CA . VAL A 1 481 ? 16.421 15.090 -10.734 1.00 83.88 481 VAL A CA 1
ATOM 4019 C C . VAL A 1 481 ? 17.346 14.519 -9.650 1.00 83.88 481 VAL A C 1
ATOM 4021 O O . VAL A 1 481 ? 16.867 13.884 -8.710 1.00 83.88 481 VAL A O 1
ATOM 4024 N N . LEU A 1 482 ? 18.659 14.764 -9.714 1.00 83.12 482 LEU A N 1
ATOM 4025 C CA . LEU A 1 482 ? 19.598 14.352 -8.661 1.00 83.12 482 LEU A CA 1
ATOM 4026 C C . LEU A 1 482 ? 19.349 15.090 -7.339 1.00 83.12 482 LEU A C 1
ATOM 4028 O O . LEU A 1 482 ? 19.469 14.486 -6.271 1.00 83.12 482 LEU A O 1
ATOM 4032 N N . ASN A 1 483 ? 18.978 16.369 -7.386 1.00 87.31 483 ASN A N 1
ATOM 4033 C CA . ASN A 1 483 ? 18.639 17.140 -6.191 1.00 87.31 483 ASN A CA 1
ATOM 4034 C C . ASN A 1 483 ? 17.268 16.736 -5.620 1.00 87.31 483 ASN A C 1
ATOM 4036 O O . ASN A 1 483 ? 17.158 16.554 -4.407 1.00 87.31 483 ASN A O 1
ATOM 4040 N N . ALA A 1 484 ? 16.272 16.463 -6.468 1.00 83.50 484 ALA A N 1
ATOM 4041 C CA . ALA A 1 484 ? 15.006 15.857 -6.053 1.00 83.50 484 ALA A CA 1
ATOM 4042 C C . ALA A 1 484 ? 15.225 14.481 -5.396 1.00 83.50 484 ALA A C 1
ATOM 4044 O O . ALA A 1 484 ? 14.708 14.224 -4.311 1.00 83.50 484 ALA A O 1
ATOM 4045 N N . LYS A 1 485 ? 16.084 13.625 -5.973 1.00 87.31 485 LYS A N 1
ATOM 4046 C CA . LYS A 1 485 ? 16.472 12.335 -5.377 1.00 87.31 485 LYS A CA 1
ATOM 4047 C C . LYS A 1 485 ? 17.126 12.502 -4.000 1.00 87.31 485 LYS A C 1
ATOM 4049 O O . LYS A 1 485 ? 16.793 11.750 -3.090 1.00 87.31 485 LYS A O 1
ATOM 4054 N N . LYS A 1 486 ? 18.022 13.480 -3.813 1.00 88.69 486 LYS A N 1
ATOM 4055 C CA . LYS A 1 486 ? 18.608 13.788 -2.490 1.00 88.69 486 LYS A CA 1
ATOM 4056 C C . LYS A 1 486 ? 17.546 14.244 -1.483 1.00 88.69 486 LYS A C 1
ATOM 4058 O O . LYS A 1 486 ? 17.597 13.828 -0.330 1.00 88.69 486 LYS A O 1
ATOM 4063 N N . SER A 1 487 ? 16.585 15.064 -1.914 1.00 88.19 487 SER A N 1
ATOM 4064 C CA . SER A 1 487 ? 15.473 15.519 -1.071 1.00 88.19 487 SER A CA 1
ATOM 4065 C C . SER A 1 487 ? 14.578 14.352 -0.635 1.00 88.19 487 SER A C 1
ATOM 4067 O O . SER A 1 487 ? 14.342 14.199 0.560 1.00 88.19 487 SER A O 1
ATOM 4069 N N . LEU A 1 488 ? 14.200 13.469 -1.566 1.00 85.50 488 LEU A N 1
ATOM 4070 C CA . LEU A 1 488 ? 13.426 12.254 -1.284 1.00 85.50 488 LEU A CA 1
ATOM 4071 C C . LEU A 1 488 ? 14.174 11.270 -0.371 1.00 85.50 488 LEU A C 1
ATOM 4073 O O . LEU A 1 488 ? 13.561 10.677 0.508 1.00 85.50 488 LEU A O 1
ATOM 4077 N N . ILE A 1 489 ? 15.497 11.120 -0.523 1.00 88.12 489 ILE A N 1
ATOM 4078 C CA . ILE A 1 489 ? 16.315 10.307 0.397 1.00 88.12 489 ILE A CA 1
ATOM 4079 C C . ILE A 1 489 ? 16.285 10.892 1.817 1.00 88.12 489 ILE A C 1
ATOM 4081 O O . ILE A 1 489 ? 16.129 10.133 2.770 1.00 88.12 489 ILE A O 1
ATOM 4085 N N . LYS A 1 490 ? 16.374 12.222 1.966 1.00 87.75 490 LYS A N 1
ATOM 4086 C CA . LYS A 1 490 ? 16.298 12.889 3.278 1.00 87.75 490 LYS A CA 1
ATOM 4087 C C . LYS A 1 490 ? 14.899 12.799 3.907 1.00 87.75 490 LYS A C 1
ATOM 4089 O O . LYS A 1 490 ? 14.789 12.659 5.120 1.00 87.75 490 LYS A O 1
ATOM 4094 N N . GLN A 1 491 ? 13.836 12.865 3.102 1.00 86.25 491 GLN A N 1
ATOM 4095 C CA . GLN A 1 491 ? 12.475 12.597 3.580 1.00 86.25 491 GLN A CA 1
ATOM 4096 C C . GLN A 1 491 ? 12.325 11.136 4.013 1.00 86.25 491 GLN A C 1
ATOM 4098 O O . GLN A 1 491 ? 11.807 10.885 5.094 1.00 86.25 491 GLN A O 1
ATOM 4103 N N . LYS A 1 492 ? 12.846 10.175 3.232 1.00 88.31 492 LYS A N 1
ATOM 4104 C CA . LYS A 1 492 ? 12.800 8.757 3.610 1.00 88.31 492 LYS A CA 1
ATOM 4105 C C . LYS A 1 492 ? 13.509 8.506 4.939 1.00 88.31 492 LYS A C 1
ATOM 4107 O O . LYS A 1 492 ? 12.900 7.883 5.793 1.00 88.31 492 LYS A O 1
ATOM 4112 N N . SER A 1 493 ? 14.728 9.015 5.145 1.00 86.56 493 SER A N 1
ATOM 4113 C CA . SER A 1 493 ? 15.414 8.825 6.432 1.00 86.56 493 SER A CA 1
ATOM 4114 C C . SER A 1 493 ? 14.612 9.421 7.591 1.00 86.56 493 SER A C 1
ATOM 4116 O O . SER A 1 493 ? 14.434 8.751 8.595 1.00 86.56 493 SER A O 1
ATOM 4118 N N . SER A 1 494 ? 14.022 10.610 7.412 1.00 89.88 494 SER A N 1
ATOM 4119 C CA . SER A 1 494 ? 13.161 11.223 8.435 1.00 89.88 494 SER A CA 1
ATOM 4120 C C . SER A 1 494 ? 11.935 10.369 8.788 1.00 89.88 494 SER A C 1
ATOM 4122 O O . SER A 1 494 ? 11.528 10.366 9.944 1.00 89.88 494 SER A O 1
ATOM 4124 N N . HIS A 1 495 ? 11.355 9.651 7.821 1.00 85.62 495 HIS A N 1
ATOM 4125 C CA . HIS A 1 495 ? 10.245 8.727 8.068 1.00 85.62 495 HIS A CA 1
ATOM 4126 C C . HIS A 1 495 ? 10.710 7.355 8.585 1.00 85.62 495 HIS A C 1
ATOM 4128 O O . HIS A 1 495 ? 9.989 6.728 9.352 1.00 85.62 495 HIS A O 1
ATOM 4134 N N . ASP A 1 496 ? 11.904 6.881 8.213 1.00 87.25 496 ASP A N 1
ATOM 4135 C CA . ASP A 1 496 ? 12.509 5.680 8.805 1.00 87.25 496 ASP A CA 1
ATOM 4136 C C . ASP A 1 496 ? 12.814 5.913 10.306 1.00 87.25 496 ASP A C 1
ATOM 4138 O O . ASP A 1 496 ? 12.578 5.026 11.130 1.00 87.25 496 ASP A O 1
ATOM 4142 N N . ASP A 1 497 ? 13.262 7.122 10.672 1.00 87.94 497 ASP A N 1
ATOM 4143 C CA . ASP A 1 497 ? 13.465 7.568 12.060 1.00 87.94 497 ASP A CA 1
ATOM 4144 C C . ASP A 1 497 ? 12.121 7.669 12.822 1.00 87.94 497 ASP A C 1
ATOM 4146 O O . ASP A 1 497 ? 11.977 7.134 13.922 1.00 87.94 497 ASP A O 1
ATOM 4150 N N . GLU A 1 498 ? 11.106 8.300 12.218 1.00 89.94 498 GLU A N 1
ATOM 4151 C CA . GLU A 1 498 ? 9.745 8.449 12.766 1.00 89.94 498 GLU A CA 1
ATOM 4152 C C . GLU A 1 498 ? 9.049 7.094 12.992 1.00 89.94 498 GLU A C 1
ATOM 4154 O O . GLU A 1 498 ? 8.477 6.850 14.056 1.00 89.94 498 GLU A O 1
ATOM 4159 N N . LEU A 1 499 ? 9.159 6.167 12.034 1.00 85.56 499 LEU A N 1
ATOM 4160 C CA . LEU A 1 499 ? 8.670 4.792 12.172 1.00 85.56 499 LEU A CA 1
ATOM 4161 C C . LEU A 1 499 ? 9.401 4.029 13.281 1.00 85.56 499 LEU A C 1
ATOM 4163 O O . LEU A 1 499 ? 8.777 3.220 13.968 1.00 85.56 499 LEU A O 1
ATOM 4167 N N . SER A 1 500 ? 10.697 4.285 13.477 1.00 89.38 500 SER A N 1
ATOM 4168 C CA . SER A 1 500 ? 11.478 3.669 14.557 1.00 89.38 500 SER A CA 1
ATOM 4169 C C . SER A 1 500 ? 11.013 4.162 15.931 1.00 89.38 500 SER A C 1
ATOM 4171 O O . SER A 1 500 ? 10.782 3.345 16.823 1.00 89.38 500 SER A O 1
ATOM 4173 N N . PHE A 1 501 ? 10.777 5.472 16.079 1.00 91.38 501 PHE A N 1
ATOM 4174 C CA . PHE A 1 501 ? 10.194 6.062 17.289 1.00 91.38 501 PHE A CA 1
ATOM 4175 C C . PHE A 1 501 ? 8.804 5.480 17.595 1.00 91.38 501 PHE A C 1
ATOM 4177 O O . PHE A 1 501 ? 8.571 4.974 18.694 1.00 91.38 501 PHE A O 1
ATOM 4184 N N . LEU A 1 502 ? 7.902 5.470 16.606 1.00 87.38 502 LEU A N 1
ATOM 4185 C CA . LEU A 1 502 ? 6.552 4.915 16.758 1.00 87.38 502 LEU A CA 1
ATOM 4186 C C . LEU A 1 502 ? 6.573 3.414 17.087 1.00 87.38 502 LEU A C 1
ATOM 4188 O O . LEU A 1 502 ? 5.715 2.938 17.827 1.00 87.38 502 LEU A O 1
ATOM 4192 N N . HIS A 1 503 ? 7.549 2.654 16.580 1.00 87.88 503 HIS A N 1
ATOM 4193 C CA . HIS A 1 503 ? 7.704 1.237 16.914 1.00 87.88 503 HIS A CA 1
ATOM 4194 C C . HIS A 1 503 ? 8.149 1.020 18.368 1.00 87.88 503 HIS A C 1
ATOM 4196 O O . HIS A 1 503 ? 7.677 0.083 19.021 1.00 87.88 503 HIS A O 1
ATOM 4202 N N . GLU A 1 504 ? 9.022 1.882 18.896 1.00 88.44 504 GLU A N 1
ATOM 4203 C CA . GLU A 1 504 ? 9.415 1.848 20.306 1.00 88.44 504 GLU A CA 1
ATOM 4204 C C . GLU A 1 504 ? 8.243 2.245 21.218 1.00 88.44 504 GLU A C 1
ATOM 4206 O O . GLU A 1 504 ? 7.950 1.541 22.185 1.00 88.44 504 GLU A O 1
ATOM 4211 N N . GLU A 1 505 ? 7.500 3.304 20.878 1.00 89.19 505 GLU A N 1
ATOM 4212 C CA . GLU A 1 505 ? 6.329 3.745 21.648 1.00 89.19 505 GLU A CA 1
ATOM 4213 C C . GLU A 1 505 ? 5.228 2.665 21.678 1.00 89.19 505 GLU A C 1
ATOM 4215 O O . GLU A 1 505 ? 4.738 2.290 22.743 1.00 89.19 505 GLU A O 1
ATOM 4220 N N . LEU A 1 506 ? 4.917 2.065 20.523 1.00 86.56 506 LEU A N 1
ATOM 4221 C CA . LEU A 1 506 ? 3.981 0.941 20.384 1.00 86.56 506 LEU A CA 1
ATOM 4222 C C . LEU A 1 506 ? 4.439 -0.291 21.189 1.00 86.56 506 LEU A C 1
ATOM 4224 O O . LEU A 1 506 ? 3.610 -1.026 21.731 1.00 86.56 506 LEU A O 1
ATOM 4228 N N . SER A 1 507 ? 5.751 -0.504 21.322 1.00 88.56 507 SER A N 1
ATOM 4229 C CA . SER A 1 507 ? 6.306 -1.564 22.174 1.00 88.56 507 SER A CA 1
ATOM 4230 C C . SER A 1 507 ? 6.097 -1.272 23.665 1.00 88.56 507 SER A C 1
ATOM 4232 O O . SER A 1 507 ? 5.651 -2.162 24.388 1.00 88.56 507 SER A O 1
ATOM 4234 N N . ARG A 1 508 ? 6.288 -0.021 24.111 1.00 90.50 508 ARG A N 1
ATOM 4235 C CA . ARG A 1 508 ? 5.976 0.400 25.491 1.00 90.50 508 ARG A CA 1
ATOM 4236 C C . ARG A 1 508 ? 4.478 0.290 25.806 1.00 90.50 508 ARG A C 1
ATOM 4238 O O . ARG A 1 508 ? 4.124 -0.205 26.872 1.00 90.50 508 ARG A O 1
ATOM 4245 N N . TYR A 1 509 ? 3.584 0.658 24.879 1.00 87.19 509 TYR A N 1
ATOM 4246 C CA . TYR A 1 509 ? 2.137 0.462 25.071 1.00 87.19 509 TYR A CA 1
ATOM 4247 C C . TYR A 1 509 ? 1.752 -1.020 25.194 1.00 87.19 509 TYR A C 1
ATOM 4249 O O . TYR A 1 509 ? 0.881 -1.354 25.996 1.00 87.19 509 TYR A O 1
ATOM 4257 N N . LYS A 1 510 ? 2.411 -1.926 24.456 1.00 87.81 510 LYS A N 1
ATOM 4258 C CA . LYS A 1 510 ? 2.211 -3.379 24.611 1.00 87.81 510 LYS A CA 1
ATOM 4259 C C . LYS A 1 510 ? 2.677 -3.892 25.971 1.00 87.81 510 LYS A C 1
ATOM 4261 O O . LYS A 1 510 ? 1.986 -4.718 26.560 1.00 87.81 510 LYS A O 1
ATOM 4266 N N . GLU A 1 511 ? 3.814 -3.411 26.468 1.00 88.94 511 GLU A N 1
ATOM 4267 C CA . GLU A 1 511 ? 4.329 -3.774 27.792 1.00 88.94 511 GLU A CA 1
ATOM 4268 C C . GLU A 1 511 ? 3.397 -3.276 28.909 1.00 88.94 511 GLU A C 1
ATOM 4270 O O . GLU A 1 511 ? 2.963 -4.070 29.744 1.00 88.94 511 GLU A O 1
ATOM 4275 N N . MET A 1 512 ? 2.976 -2.008 28.847 1.00 90.88 512 MET A N 1
ATOM 4276 C CA . MET A 1 512 ? 1.991 -1.418 29.763 1.00 90.88 512 MET A CA 1
ATOM 4277 C C . MET A 1 512 ? 0.643 -2.158 29.716 1.00 90.88 512 MET A C 1
ATOM 4279 O O . MET A 1 512 ? 0.065 -2.452 30.757 1.00 90.88 512 MET A O 1
ATOM 4283 N N . HIS A 1 513 ? 0.140 -2.523 28.530 1.00 86.12 513 HIS A N 1
ATOM 4284 C CA . HIS A 1 513 ? -1.080 -3.332 28.410 1.00 86.12 513 HIS A CA 1
ATOM 4285 C C . HIS A 1 513 ? -0.880 -4.755 28.970 1.00 86.12 513 HIS A C 1
ATOM 4287 O O . HIS A 1 513 ? -1.817 -5.339 29.517 1.00 86.12 513 HIS A O 1
ATOM 4293 N N . GLY A 1 514 ? 0.322 -5.328 28.863 1.00 87.94 514 GLY A N 1
ATOM 4294 C CA . GLY A 1 514 ? 0.668 -6.601 29.499 1.00 87.94 514 GLY A CA 1
ATOM 4295 C C . GLY A 1 514 ? 0.552 -6.525 31.023 1.00 87.94 514 GLY A C 1
ATOM 4296 O O . GLY A 1 514 ? -0.138 -7.348 31.623 1.00 87.94 514 GLY A O 1
ATOM 4297 N N . GLN A 1 515 ? 1.149 -5.489 31.620 1.00 88.69 515 GLN A N 1
ATOM 4298 C CA . GLN A 1 515 ? 1.077 -5.198 33.056 1.00 88.69 515 GLN A CA 1
ATOM 4299 C C . GLN A 1 515 ? -0.376 -4.969 33.506 1.00 88.69 515 GLN A C 1
ATOM 4301 O O . GLN A 1 515 ? -0.859 -5.682 34.381 1.00 88.69 515 GLN A O 1
ATOM 4306 N N . LEU A 1 516 ? -1.124 -4.089 32.829 1.00 88.31 516 LEU A N 1
ATOM 4307 C CA . LEU A 1 516 ? -2.537 -3.814 33.136 1.00 88.31 516 LEU A CA 1
ATOM 4308 C C . LEU A 1 516 ? -3.439 -5.048 33.037 1.00 88.31 516 LEU A C 1
ATOM 4310 O O . LEU A 1 516 ? -4.373 -5.200 33.822 1.00 88.31 516 LEU A O 1
ATOM 4314 N N . LYS A 1 517 ? -3.174 -5.948 32.083 1.00 89.00 517 LYS A N 1
ATOM 4315 C CA . LYS A 1 517 ? -3.918 -7.206 31.967 1.00 89.00 517 LYS A CA 1
ATOM 4316 C C . LYS A 1 517 ? -3.634 -8.127 33.156 1.00 89.00 517 LYS A C 1
ATOM 4318 O O . LYS A 1 517 ? -4.575 -8.712 33.684 1.00 89.00 517 LYS A O 1
ATOM 4323 N N . GLN A 1 518 ? -2.376 -8.224 33.589 1.00 87.75 518 GLN A N 1
ATOM 4324 C CA . GLN A 1 518 ? -1.984 -9.003 34.765 1.00 87.75 518 GLN A CA 1
ATOM 4325 C C . GLN A 1 518 ? -2.579 -8.419 36.058 1.00 87.75 518 GLN A C 1
ATOM 4327 O O . GLN A 1 518 ? -3.128 -9.164 36.865 1.00 87.75 518 GLN A O 1
ATOM 4332 N N . GLU A 1 519 ? -2.538 -7.096 36.233 1.00 89.19 519 GLU A N 1
ATOM 4333 C CA . GLU A 1 519 ? -3.172 -6.409 37.365 1.00 89.19 519 GLU A CA 1
ATOM 4334 C C . GLU A 1 519 ? -4.685 -6.652 37.396 1.00 89.19 519 GLU A C 1
ATOM 4336 O O . GLU A 1 519 ? -5.230 -6.995 38.441 1.00 89.19 519 GLU A O 1
ATOM 4341 N N . ASN A 1 520 ? -5.369 -6.532 36.254 1.00 85.88 520 ASN A N 1
ATOM 4342 C CA . ASN A 1 520 ? -6.812 -6.757 36.153 1.00 85.88 520 ASN A CA 1
ATOM 4343 C C . ASN A 1 520 ? -7.192 -8.227 36.429 1.00 85.88 520 ASN A C 1
ATOM 4345 O O . ASN A 1 520 ? -8.175 -8.490 37.116 1.00 85.88 520 ASN A O 1
ATOM 4349 N N . GLU A 1 521 ? -6.386 -9.194 35.978 1.00 89.31 521 GLU A N 1
ATOM 4350 C CA . GLU A 1 521 ? -6.540 -10.610 36.348 1.00 89.31 521 GLU A CA 1
ATOM 4351 C C . GLU A 1 521 ? -6.349 -10.833 37.860 1.00 89.31 521 GLU A C 1
ATOM 4353 O O . GLU A 1 521 ? -7.119 -11.573 38.479 1.00 89.31 521 GLU A O 1
ATOM 4358 N N . GLU A 1 522 ? -5.399 -10.137 38.492 1.00 90.25 522 GLU A N 1
ATOM 4359 C CA . GLU A 1 522 ? -5.192 -10.200 39.943 1.00 90.25 522 GLU A CA 1
ATOM 4360 C C . GLU A 1 522 ? -6.329 -9.512 40.731 1.00 90.25 522 GLU A C 1
ATOM 4362 O O . GLU A 1 522 ? -6.766 -10.028 41.762 1.00 90.25 522 GLU A O 1
ATOM 4367 N N . TYR A 1 523 ? -6.869 -8.389 40.242 1.00 88.75 523 TYR A N 1
ATOM 4368 C CA . TYR A 1 523 ? -8.050 -7.729 40.815 1.00 88.75 523 TYR A CA 1
ATOM 4369 C C . TYR A 1 523 ? -9.310 -8.592 40.697 1.00 88.75 523 TYR A C 1
ATOM 4371 O O . TYR A 1 523 ? -10.045 -8.714 41.676 1.00 88.75 523 TYR A O 1
ATOM 4379 N N . LEU A 1 524 ? -9.540 -9.246 39.554 1.00 87.50 524 LEU A N 1
ATOM 4380 C CA . LEU A 1 524 ? -10.646 -10.192 39.374 1.00 87.50 524 LEU A CA 1
ATOM 4381 C C . LEU A 1 524 ? -10.514 -11.403 40.312 1.00 87.50 524 LEU A C 1
ATOM 4383 O O . LEU A 1 524 ? -11.507 -11.827 40.904 1.00 87.50 524 LEU A O 1
ATOM 4387 N N . SER A 1 525 ? -9.296 -11.914 40.522 1.00 89.06 525 SER A N 1
ATOM 4388 C CA . SER A 1 525 ? -9.049 -12.981 41.502 1.00 89.06 525 SER A CA 1
ATOM 4389 C C . SER A 1 525 ? -9.341 -12.527 42.938 1.00 89.06 525 SER A C 1
ATOM 4391 O O . SER A 1 525 ? -9.960 -13.272 43.698 1.00 89.06 525 SER A O 1
ATOM 4393 N N . LYS A 1 526 ? -8.944 -11.302 43.317 1.00 90.44 526 LYS A N 1
ATOM 4394 C CA . LYS A 1 526 ? -9.253 -10.717 44.636 1.00 90.44 526 LYS A CA 1
ATOM 4395 C C . LYS A 1 526 ? -10.756 -10.500 44.824 1.00 90.44 526 LYS A C 1
ATOM 4397 O O . LYS A 1 526 ? -11.273 -10.805 45.894 1.00 90.44 526 LYS A O 1
ATOM 4402 N N . LEU A 1 527 ? -11.460 -10.023 43.794 1.00 86.50 527 LEU A N 1
ATOM 4403 C CA . LEU A 1 527 ? -12.913 -9.825 43.818 1.00 86.50 527 LEU A CA 1
ATOM 4404 C C . LEU A 1 527 ? -13.653 -11.159 43.987 1.00 86.50 527 LEU A C 1
ATOM 4406 O O . LEU A 1 527 ? -14.491 -11.290 44.873 1.00 86.50 527 LEU A O 1
ATOM 4410 N N . SER A 1 528 ? -13.285 -12.183 43.210 1.00 88.31 528 SER A N 1
ATOM 4411 C CA . SER A 1 528 ? -13.874 -13.522 43.343 1.00 88.31 528 SER A CA 1
ATOM 4412 C C . SER A 1 528 ? -13.624 -14.145 44.722 1.00 88.31 528 SER A C 1
ATOM 4414 O O . SER A 1 528 ? -14.449 -14.935 45.186 1.00 88.31 528 SER A O 1
ATOM 4416 N N . GLN A 1 529 ? -12.508 -13.813 45.382 1.00 90.06 529 GLN A N 1
ATOM 4417 C CA . GLN A 1 529 ? -12.243 -14.253 46.750 1.00 90.06 529 GLN A CA 1
ATOM 4418 C C . GLN A 1 529 ? -13.097 -13.487 47.774 1.00 90.06 529 GLN A C 1
ATOM 4420 O O . GLN A 1 529 ? -13.708 -14.126 48.629 1.00 90.06 529 GLN A O 1
ATOM 4425 N N . THR A 1 530 ? -13.208 -12.157 47.686 1.00 88.06 530 THR A N 1
ATOM 4426 C CA . THR A 1 530 ? -14.028 -11.388 48.641 1.00 88.06 530 THR A CA 1
ATOM 4427 C C . THR A 1 530 ? -15.525 -11.661 48.481 1.00 88.06 530 THR A C 1
ATOM 4429 O O . THR A 1 530 ? -16.240 -11.704 49.480 1.00 88.06 530 THR A O 1
ATOM 4432 N N . GLU A 1 531 ? -16.010 -11.948 47.269 1.00 88.69 531 GLU A N 1
ATOM 4433 C CA . GLU A 1 531 ? -17.368 -12.465 47.049 1.00 88.69 531 GLU A CA 1
ATOM 4434 C C . GLU A 1 531 ? -17.600 -13.810 47.754 1.00 88.69 531 GLU A C 1
ATOM 4436 O O . GLU A 1 531 ? -18.646 -14.011 48.377 1.00 88.69 531 GLU A O 1
ATOM 4441 N N . LEU A 1 532 ? -16.625 -14.726 47.703 1.00 90.38 532 LEU A N 1
ATOM 4442 C CA . LEU A 1 532 ? -16.697 -16.015 48.394 1.00 90.38 532 LEU A CA 1
ATOM 4443 C C . LEU A 1 532 ? -16.664 -15.844 49.922 1.00 90.38 532 LEU A C 1
ATOM 4445 O O . LEU A 1 532 ? -17.456 -16.471 50.623 1.00 90.38 532 LEU A O 1
ATOM 4449 N N . GLU A 1 533 ? -15.808 -14.964 50.441 1.00 89.31 533 GLU A N 1
ATOM 4450 C CA . GLU A 1 533 ? -15.721 -14.639 51.871 1.00 89.31 533 GLU A CA 1
ATOM 4451 C C . GLU A 1 533 ? -17.014 -13.986 52.391 1.00 89.31 533 GLU A C 1
ATOM 4453 O O . GLU A 1 533 ? -17.553 -14.418 53.414 1.00 89.31 533 GLU A O 1
ATOM 4458 N N . MET A 1 534 ? -17.587 -13.025 51.654 1.00 87.75 534 MET A N 1
ATOM 4459 C CA . MET A 1 534 ? -18.896 -12.436 51.975 1.00 87.75 534 MET A CA 1
ATOM 4460 C C . MET A 1 534 ? -20.018 -13.478 51.940 1.00 87.75 534 MET A C 1
ATOM 4462 O O . MET A 1 534 ? -20.872 -13.493 52.828 1.00 87.75 534 MET A O 1
ATOM 4466 N N . LYS A 1 535 ? -20.019 -14.376 50.948 1.00 89.19 535 LYS A N 1
ATOM 4467 C CA . LYS A 1 535 ? -21.014 -15.450 50.825 1.00 89.19 535 LYS A CA 1
ATOM 4468 C C . LYS A 1 535 ? -20.926 -16.444 51.984 1.00 89.19 535 LYS A C 1
ATOM 4470 O O . LYS A 1 535 ? -21.964 -16.825 52.526 1.00 89.19 535 LYS A O 1
ATOM 4475 N N . ASN A 1 536 ? -19.714 -16.805 52.403 1.00 88.62 536 ASN A N 1
ATOM 4476 C CA . ASN A 1 536 ? -19.483 -17.657 53.569 1.00 88.62 536 ASN A CA 1
ATOM 4477 C C . ASN A 1 536 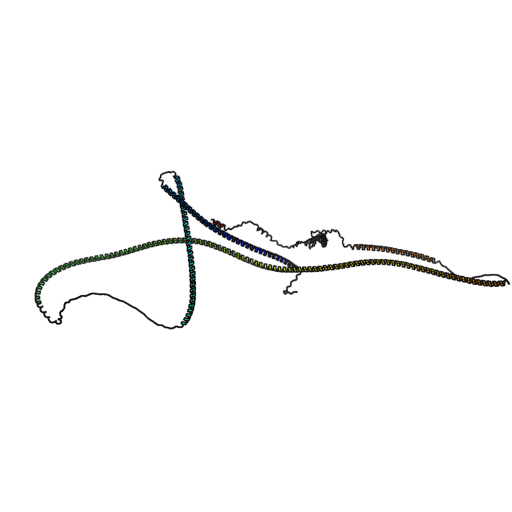? -19.970 -16.965 54.853 1.00 88.62 536 ASN A C 1
ATOM 4479 O O . ASN A 1 536 ? -20.786 -17.538 55.577 1.00 88.62 536 ASN A O 1
ATOM 4483 N N . SER A 1 537 ? -19.589 -15.700 55.077 1.00 90.56 537 SER A N 1
ATOM 4484 C CA . SER A 1 537 ? -20.063 -14.915 56.227 1.00 90.56 537 SER A CA 1
ATOM 4485 C C . SER A 1 537 ? -21.591 -14.774 56.248 1.00 90.56 537 SER A C 1
ATOM 4487 O O . SER A 1 537 ? -22.210 -14.913 57.301 1.00 90.56 537 SER A O 1
ATOM 4489 N N . PHE A 1 538 ? -22.237 -14.593 55.091 1.00 88.31 538 PHE A N 1
ATOM 4490 C CA . PHE A 1 538 ? -23.698 -14.580 54.995 1.00 88.31 538 PHE A CA 1
ATOM 4491 C C . PHE A 1 538 ? -24.322 -15.936 55.365 1.00 88.31 538 PHE A C 1
ATOM 4493 O O . PHE A 1 538 ? -25.350 -15.970 56.041 1.00 88.31 538 PHE A O 1
ATOM 4500 N N . THR A 1 539 ? -23.704 -17.065 54.990 1.00 87.88 539 THR A N 1
ATOM 4501 C CA . THR A 1 539 ? -24.181 -18.387 55.436 1.00 87.88 539 THR A CA 1
ATOM 4502 C C . THR A 1 539 ? -23.989 -18.620 56.936 1.00 87.88 539 THR A C 1
ATOM 4504 O O . THR A 1 539 ? -24.888 -19.170 57.567 1.00 87.88 539 THR A O 1
ATOM 4507 N N . GLU A 1 540 ? -22.898 -18.141 57.538 1.00 90.75 540 GLU A N 1
ATOM 4508 C CA . GLU A 1 540 ? -22.686 -18.194 58.994 1.00 90.75 540 GLU A CA 1
ATOM 4509 C C . GLU A 1 540 ? -23.703 -17.325 59.747 1.00 90.75 540 GLU A C 1
ATOM 4511 O O . GLU A 1 540 ? -24.345 -17.791 60.690 1.00 90.75 540 GLU A O 1
ATOM 4516 N N . GLN A 1 541 ? -23.925 -16.087 59.289 1.00 87.00 541 GLN A N 1
ATOM 4517 C CA . GLN A 1 541 ? -24.950 -15.194 59.836 1.00 87.00 541 GLN A CA 1
ATOM 4518 C C . GLN A 1 541 ? -26.348 -15.805 59.712 1.00 87.00 541 GLN A C 1
ATOM 4520 O O . GLN A 1 541 ? -27.121 -15.751 60.669 1.00 87.00 541 GLN A O 1
ATOM 4525 N N . LYS A 1 542 ? -26.665 -16.454 58.583 1.00 90.56 542 LYS A N 1
ATOM 4526 C CA . LYS A 1 542 ? -27.929 -17.178 58.422 1.00 90.56 542 LYS A CA 1
ATOM 4527 C C . LYS A 1 542 ? -28.058 -18.324 59.430 1.00 90.56 542 LYS A C 1
ATOM 4529 O O . LYS A 1 542 ? -29.083 -18.408 60.094 1.00 90.56 542 LYS A O 1
ATOM 4534 N N . ILE A 1 543 ? -27.029 -19.157 59.604 1.00 91.31 543 ILE A N 1
ATOM 4535 C CA . ILE A 1 543 ? -27.033 -20.250 60.596 1.00 91.31 543 ILE A CA 1
ATOM 4536 C C . ILE A 1 543 ? -27.235 -19.705 62.021 1.00 91.31 543 ILE A C 1
ATOM 4538 O O . ILE A 1 543 ? -27.961 -20.307 62.816 1.00 91.31 543 ILE A O 1
ATOM 4542 N N . GLN A 1 544 ? -26.647 -18.548 62.340 1.00 90.81 544 GLN A N 1
ATOM 4543 C CA . GLN A 1 544 ? -26.830 -17.876 63.626 1.00 90.81 544 GLN A CA 1
ATOM 4544 C C . GLN A 1 544 ? -28.252 -17.309 63.799 1.00 90.81 544 GLN A C 1
ATOM 4546 O O . GLN A 1 544 ? -28.822 -17.431 64.882 1.00 90.81 544 GLN A O 1
ATOM 4551 N N . VAL A 1 545 ? -28.868 -16.755 62.749 1.00 88.62 545 VAL A N 1
ATOM 4552 C CA . VAL A 1 545 ? -30.286 -16.344 62.760 1.00 88.62 545 VAL A CA 1
ATOM 4553 C C . VAL A 1 545 ? -31.204 -17.560 62.916 1.00 88.62 545 VAL A C 1
ATOM 4555 O O . VAL A 1 545 ? -32.060 -17.565 63.797 1.00 88.62 545 VAL A O 1
ATOM 4558 N N . ASP A 1 546 ? -30.971 -18.635 62.161 1.00 89.81 546 ASP A N 1
ATOM 4559 C CA . ASP A 1 546 ? -31.717 -19.896 62.257 1.00 89.81 546 ASP A CA 1
ATOM 4560 C C . ASP A 1 546 ? -31.536 -20.572 63.636 1.00 89.81 546 ASP A C 1
ATOM 4562 O O . ASP A 1 546 ? -32.364 -21.385 64.050 1.00 89.81 546 ASP A O 1
ATOM 4566 N N . LYS A 1 547 ? -30.462 -20.265 64.380 1.00 92.19 547 LYS A N 1
ATOM 4567 C CA . LYS A 1 547 ? -30.272 -20.651 65.792 1.00 92.19 547 LYS A CA 1
ATOM 4568 C C . LYS A 1 547 ? -31.092 -19.768 66.737 1.00 92.19 547 LYS A C 1
ATOM 4570 O O . LYS A 1 547 ? -31.856 -20.309 67.530 1.00 92.19 547 LYS A O 1
ATOM 4575 N N . LEU A 1 548 ? -30.999 -18.444 66.605 1.00 90.75 548 LEU A N 1
ATOM 4576 C CA . LEU A 1 548 ? -31.752 -17.487 67.427 1.00 90.75 548 LEU A CA 1
ATOM 4577 C C . LEU A 1 548 ? -33.275 -17.637 67.267 1.00 90.75 548 LEU A C 1
ATOM 4579 O O . LEU A 1 548 ? -34.004 -17.498 68.244 1.00 90.75 548 LEU A O 1
ATOM 4583 N N . ILE A 1 549 ? -33.763 -17.981 66.070 1.00 90.38 549 ILE A N 1
ATOM 4584 C CA . ILE A 1 549 ? -35.184 -18.284 65.827 1.00 90.38 549 ILE A CA 1
ATOM 4585 C C . ILE A 1 549 ? -35.640 -19.487 66.667 1.00 90.38 549 ILE A C 1
ATOM 4587 O O . ILE A 1 549 ? -36.680 -19.407 67.315 1.00 90.38 549 ILE A O 1
ATOM 4591 N N . ARG A 1 550 ? -34.851 -20.569 66.712 1.00 90.75 550 ARG A N 1
ATOM 4592 C CA . ARG A 1 550 ? -35.160 -21.764 67.521 1.00 90.75 550 ARG A CA 1
ATOM 4593 C C . ARG A 1 550 ? -35.057 -21.502 69.023 1.00 90.75 550 ARG A C 1
ATOM 4595 O O . ARG A 1 550 ? -35.860 -22.027 69.784 1.00 90.75 550 ARG A O 1
ATOM 4602 N N . GLU A 1 551 ? -34.101 -20.680 69.449 1.00 90.50 551 GLU A N 1
ATOM 4603 C CA . GLU A 1 551 ? -33.973 -20.263 70.852 1.00 90.50 551 GLU A CA 1
ATOM 4604 C C . GLU A 1 551 ? -35.173 -19.405 71.285 1.00 90.50 551 GLU A C 1
ATOM 4606 O O . GLU A 1 551 ? -35.744 -19.647 72.344 1.00 90.50 551 GLU A O 1
ATOM 4611 N N . ASN A 1 552 ? -35.635 -18.488 70.429 1.00 89.81 552 ASN A N 1
ATOM 4612 C CA . ASN A 1 552 ? -36.845 -17.699 70.666 1.00 89.81 552 ASN A CA 1
ATOM 4613 C C . ASN A 1 552 ? -38.126 -18.557 70.659 1.00 89.81 552 ASN A C 1
ATOM 4615 O O . ASN A 1 552 ? -38.995 -18.346 71.496 1.00 89.81 552 ASN A O 1
ATOM 4619 N N . GLN A 1 553 ? -38.240 -19.549 69.767 1.00 90.81 553 GLN A N 1
ATOM 4620 C CA . GLN A 1 553 ? -39.357 -20.508 69.770 1.00 90.81 553 GLN A CA 1
ATOM 4621 C C . GLN A 1 553 ? -39.409 -21.315 71.075 1.00 90.81 553 GLN A C 1
ATOM 4623 O O . GLN A 1 553 ? -40.471 -21.425 71.682 1.00 90.81 553 GLN A O 1
ATOM 4628 N N . LEU A 1 554 ? -38.263 -21.813 71.551 1.00 91.94 554 LEU A N 1
ATOM 4629 C CA . LEU A 1 554 ? -38.175 -22.531 72.825 1.00 91.94 554 LEU A CA 1
ATOM 4630 C 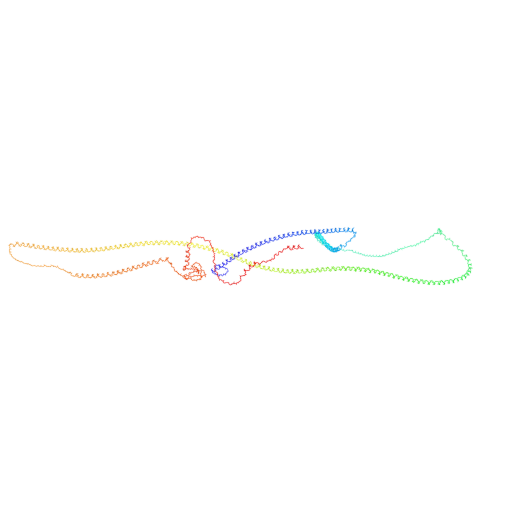C . LEU A 1 554 ? -38.536 -21.636 74.023 1.00 91.94 554 LEU A C 1
ATOM 4632 O O . LEU A 1 554 ? -39.165 -22.101 74.971 1.00 91.94 554 LEU A O 1
ATOM 4636 N N . GLU A 1 555 ? -38.159 -20.355 74.003 1.00 88.50 555 GLU A N 1
ATOM 4637 C CA . GLU A 1 555 ? -38.553 -19.416 75.060 1.00 88.50 555 GLU A CA 1
ATOM 4638 C C . GLU A 1 555 ? -40.046 -19.064 74.988 1.00 88.50 555 GLU A C 1
ATOM 4640 O O . GLU A 1 555 ? -40.691 -18.982 76.027 1.00 88.50 555 GLU A O 1
ATOM 4645 N N . GLN A 1 556 ? -40.630 -18.952 73.789 1.00 87.94 556 GLN A N 1
ATOM 4646 C CA . GLN A 1 556 ? -42.078 -18.798 73.604 1.00 87.94 556 GLN A CA 1
ATOM 4647 C C . GLN A 1 556 ? -42.858 -20.014 74.128 1.00 87.94 556 GLN A C 1
ATOM 4649 O O . GLN A 1 556 ? -43.882 -19.837 74.784 1.00 87.94 556 GLN A O 1
ATOM 4654 N N . GLU A 1 557 ? -42.362 -21.238 73.915 1.00 91.56 557 GLU A N 1
ATOM 4655 C CA . GLU A 1 557 ? -42.952 -22.450 74.501 1.00 91.56 557 GLU A CA 1
ATOM 4656 C C . GLU A 1 557 ? -42.877 -22.449 76.036 1.00 91.56 557 GLU A C 1
ATOM 4658 O O . GLU A 1 557 ? -43.849 -22.832 76.686 1.00 91.56 557 GLU A O 1
ATOM 4663 N N . LYS A 1 558 ? -41.776 -21.966 76.635 1.00 91.75 558 LYS A N 1
ATOM 4664 C CA . LYS A 1 558 ? -41.681 -21.784 78.096 1.00 91.75 558 LYS A CA 1
ATOM 4665 C C . LYS A 1 558 ? -42.606 -20.689 78.617 1.00 91.75 558 LYS A C 1
ATOM 4667 O O . LYS A 1 558 ? -43.246 -20.898 79.641 1.00 91.75 558 LYS A O 1
ATOM 4672 N N . CYS A 1 559 ? -42.684 -19.540 77.942 1.00 87.88 559 CYS A N 1
ATOM 4673 C CA . CYS A 1 559 ? -43.619 -18.473 78.299 1.00 87.88 559 CYS A CA 1
ATOM 4674 C C . CYS A 1 559 ? -45.048 -19.006 78.298 1.00 87.88 559 CYS A C 1
ATOM 4676 O O . CYS A 1 559 ? -45.742 -18.824 79.291 1.00 87.88 559 CYS A O 1
ATOM 4678 N N . LYS A 1 560 ? -45.434 -19.766 77.267 1.00 89.69 560 LYS A N 1
ATOM 4679 C CA . LYS A 1 560 ? -46.752 -20.393 77.223 1.00 89.69 560 LYS A CA 1
ATOM 4680 C C . LYS A 1 560 ? -46.958 -21.416 78.348 1.00 89.69 560 LYS A C 1
ATOM 4682 O O . LYS A 1 560 ? -47.989 -21.387 78.996 1.00 89.69 560 LYS A O 1
ATOM 4687 N N . GLN A 1 561 ? -45.983 -22.280 78.639 1.00 90.19 561 GLN A N 1
ATOM 4688 C CA . GLN A 1 561 ? -46.085 -23.207 79.780 1.00 90.19 561 GLN A CA 1
ATOM 4689 C C . GLN A 1 561 ? -46.232 -22.467 81.118 1.00 90.19 561 GLN A C 1
ATOM 4691 O O . GLN A 1 561 ? -46.940 -22.939 82.004 1.00 90.19 561 GLN A O 1
ATOM 4696 N N . LEU A 1 562 ? -45.586 -21.307 81.271 1.00 89.88 562 LEU A N 1
ATOM 4697 C CA . LEU A 1 562 ? -45.743 -20.457 82.449 1.00 89.88 562 LEU A CA 1
ATOM 4698 C C . LEU A 1 562 ? -47.130 -19.800 82.488 1.00 89.88 562 LEU A C 1
ATOM 4700 O O . LEU A 1 562 ? -47.748 -19.823 83.546 1.00 89.88 562 LEU A O 1
ATOM 4704 N N . GLU A 1 563 ? -47.641 -19.294 81.363 1.00 90.38 563 GLU A N 1
ATOM 4705 C CA . GLU A 1 563 ? -49.019 -18.796 81.216 1.00 90.38 563 GLU A CA 1
ATOM 4706 C C . GLU A 1 563 ? -50.040 -19.894 81.575 1.00 90.38 563 GLU A C 1
ATOM 4708 O O . GLU A 1 563 ? -50.822 -19.701 82.502 1.00 90.38 563 GLU A O 1
ATOM 4713 N N . ASP A 1 564 ? -49.934 -21.086 80.972 1.00 89.81 564 ASP A N 1
ATOM 4714 C CA . ASP A 1 564 ? -50.772 -22.260 81.264 1.00 89.81 564 ASP A CA 1
ATOM 4715 C C . ASP A 1 564 ? -50.735 -22.621 82.779 1.00 89.81 564 ASP A C 1
ATOM 4717 O O . ASP A 1 564 ? -51.759 -22.973 83.368 1.00 89.81 564 ASP A O 1
ATOM 4721 N N . THR A 1 565 ? -49.578 -22.502 83.457 1.00 91.69 565 THR A N 1
ATOM 4722 C CA . THR A 1 565 ? -49.483 -22.727 84.922 1.00 91.69 565 THR A CA 1
ATOM 4723 C C . THR A 1 565 ? -50.006 -21.570 85.773 1.00 91.69 565 THR A C 1
ATOM 4725 O O . THR A 1 565 ? -50.445 -21.801 86.898 1.00 91.69 565 THR A O 1
ATOM 4728 N N . VAL A 1 566 ? -49.959 -20.332 85.274 1.00 90.38 566 VAL A N 1
ATOM 4729 C CA . VAL A 1 566 ? -50.504 -19.153 85.958 1.00 90.38 566 VAL A CA 1
ATOM 4730 C C . VAL A 1 566 ? -52.026 -19.169 85.891 1.00 90.38 566 VAL A C 1
ATOM 4732 O O . VAL A 1 566 ? -52.658 -18.875 86.903 1.00 90.38 566 VAL A O 1
ATOM 4735 N N . ASP A 1 567 ? -52.614 -19.568 84.766 1.00 89.44 567 ASP A N 1
ATOM 4736 C CA . ASP A 1 567 ? -54.063 -19.740 84.634 1.00 89.44 567 ASP A CA 1
ATOM 4737 C C . ASP A 1 567 ? -54.562 -20.860 85.564 1.00 89.44 567 ASP A C 1
ATOM 4739 O O . ASP A 1 567 ? -55.468 -20.627 86.363 1.00 89.44 567 ASP A O 1
ATOM 4743 N N . TRP A 1 568 ? -53.890 -22.021 85.592 1.00 95.06 568 TRP A N 1
ATOM 4744 C CA . TRP A 1 568 ? -54.211 -23.098 86.544 1.00 95.06 568 TRP A CA 1
ATOM 4745 C C . TRP A 1 568 ? -54.087 -22.667 88.019 1.00 95.06 568 TRP A C 1
ATOM 4747 O O . TRP A 1 568 ? -54.890 -23.066 88.865 1.00 95.06 568 TRP A O 1
ATOM 4757 N N . LEU A 1 569 ? -53.100 -21.825 88.352 1.00 89.94 569 LEU A N 1
ATOM 4758 C CA . LEU A 1 569 ? -52.980 -21.258 89.699 1.00 89.94 569 LEU A CA 1
ATOM 4759 C C . LEU A 1 569 ? -54.104 -20.262 90.018 1.00 89.94 569 LEU A C 1
ATOM 4761 O O . LEU A 1 569 ? -54.521 -20.211 91.172 1.00 89.94 569 LEU A O 1
ATOM 4765 N N . HIS A 1 570 ? -54.619 -19.506 89.043 1.00 89.19 570 HIS A N 1
ATOM 4766 C CA . HIS A 1 570 ? -55.798 -18.658 89.249 1.00 89.19 570 HIS A CA 1
ATOM 4767 C C . HIS A 1 570 ? -57.064 -19.495 89.465 1.00 89.19 570 HIS A C 1
ATOM 4769 O O . HIS A 1 570 ? -57.778 -19.227 90.427 1.00 89.19 570 HIS A O 1
ATOM 4775 N N . GLU A 1 571 ? -57.300 -20.540 88.662 1.00 90.69 571 GLU A N 1
ATOM 4776 C CA . GLU A 1 571 ? -58.411 -21.487 88.875 1.00 90.69 571 GLU A CA 1
ATOM 4777 C C . GLU A 1 571 ? -58.342 -22.110 90.281 1.00 90.69 571 GLU A C 1
ATOM 4779 O O . GLU A 1 571 ? -59.314 -22.079 91.035 1.00 90.69 571 GLU A O 1
ATOM 4784 N N . SER A 1 572 ? -57.159 -22.586 90.694 1.00 93.31 572 SER A N 1
ATOM 4785 C CA . SER A 1 572 ? -56.957 -23.149 92.035 1.00 93.31 572 SER A CA 1
ATOM 4786 C C . SER A 1 572 ? -57.088 -22.120 93.167 1.00 93.31 572 SER A C 1
ATOM 4788 O O . SER A 1 572 ? -57.355 -22.524 94.301 1.00 93.31 572 SER A O 1
ATOM 4790 N N . ILE A 1 573 ? -56.871 -20.826 92.914 1.00 90.50 573 ILE A N 1
ATOM 4791 C CA . ILE A 1 573 ? -57.127 -19.758 93.891 1.00 90.50 573 ILE A CA 1
ATOM 4792 C C . ILE A 1 573 ? -58.628 -19.475 93.971 1.00 90.50 573 ILE A C 1
ATOM 4794 O O . ILE A 1 573 ? -59.147 -19.390 95.080 1.00 90.50 573 ILE A O 1
ATOM 4798 N N . GLU A 1 574 ? -59.339 -19.402 92.843 1.00 90.38 574 GLU A N 1
ATOM 4799 C CA . GLU A 1 574 ? -60.790 -19.185 92.819 1.00 90.38 574 GLU A CA 1
ATOM 4800 C C . GLU A 1 574 ? -61.540 -20.325 93.536 1.00 90.38 574 GLU A C 1
ATOM 4802 O O . GLU A 1 574 ? -62.393 -20.058 94.384 1.00 90.38 574 GLU A O 1
ATOM 4807 N N . ASP A 1 575 ? -61.150 -21.585 93.312 1.00 90.31 575 ASP A N 1
ATOM 4808 C CA . ASP A 1 575 ? -61.667 -22.752 94.048 1.00 90.31 575 ASP A CA 1
ATOM 4809 C C . ASP A 1 575 ? -61.438 -22.646 95.570 1.00 90.31 575 ASP A C 1
ATOM 4811 O O . ASP A 1 575 ? -62.300 -23.029 96.369 1.00 90.31 575 ASP A O 1
ATOM 4815 N N . LEU A 1 576 ? -60.277 -22.135 95.998 1.00 90.75 576 LEU A N 1
ATOM 4816 C CA . LEU A 1 576 ? -59.950 -21.947 97.415 1.00 90.75 576 LEU A CA 1
ATOM 4817 C C . LEU A 1 576 ? -60.688 -20.746 98.026 1.00 90.75 576 LEU A C 1
ATOM 4819 O O . LEU A 1 576 ? -61.099 -20.816 99.186 1.00 90.75 576 LEU A O 1
ATOM 4823 N N . GLU A 1 577 ? -60.910 -19.671 97.269 1.00 90.94 577 GLU A N 1
ATOM 4824 C CA . GLU A 1 577 ? -61.738 -18.540 97.695 1.00 90.94 577 GLU A CA 1
ATOM 4825 C C . GLU A 1 577 ? -63.211 -18.953 97.839 1.00 90.94 577 GLU A C 1
ATOM 4827 O O . GLU A 1 577 ? -63.833 -18.634 98.854 1.00 90.94 577 GLU A O 1
ATOM 4832 N N . GLN A 1 578 ? -63.753 -19.752 96.911 1.00 90.31 578 GLN A N 1
ATOM 4833 C CA . GLN A 1 578 ? -65.099 -20.328 97.030 1.00 90.31 578 GLN A CA 1
ATOM 4834 C C . GLN A 1 578 ? -65.228 -21.247 98.260 1.00 90.31 578 GLN A C 1
ATOM 4836 O O . GLN A 1 578 ? -66.204 -21.146 99.011 1.00 90.31 578 GLN A O 1
ATOM 4841 N N . GLN A 1 579 ? -64.225 -22.090 98.535 1.00 90.88 579 GLN A N 1
ATOM 4842 C CA . GLN A 1 579 ? -64.178 -22.904 99.759 1.00 90.88 579 GLN A CA 1
ATOM 4843 C C . GLN A 1 579 ? -64.120 -22.043 101.032 1.00 90.88 579 GLN A C 1
ATOM 4845 O O . GLN A 1 579 ? -64.831 -22.327 101.998 1.00 90.88 579 GLN A O 1
ATOM 4850 N N . LEU A 1 580 ? -63.325 -20.967 101.041 1.00 88.19 580 LEU A N 1
ATOM 4851 C CA . LEU A 1 580 ? -63.246 -20.031 102.167 1.00 88.19 580 LEU A CA 1
ATOM 4852 C C . LEU A 1 580 ? -64.567 -19.290 102.408 1.00 88.19 580 LEU A C 1
ATOM 4854 O O . LEU A 1 580 ? -64.939 -19.100 103.566 1.00 88.19 580 LEU A O 1
ATOM 4858 N N . VAL A 1 581 ? -65.298 -18.914 101.352 1.00 90.94 581 VAL A N 1
ATOM 4859 C CA . VAL A 1 581 ? -66.655 -18.351 101.468 1.00 90.94 581 VAL A CA 1
ATOM 4860 C C . VAL A 1 581 ? -67.602 -19.375 102.099 1.00 90.94 581 VAL A C 1
ATOM 4862 O O . VAL A 1 581 ? -68.225 -19.066 103.113 1.00 90.94 581 VAL A O 1
ATOM 4865 N N . SER A 1 582 ? -67.634 -20.614 101.594 1.00 90.44 582 SER A N 1
ATOM 4866 C CA . SER A 1 582 ? -68.497 -21.676 102.137 1.00 90.44 582 SER A CA 1
ATOM 4867 C C . SER A 1 582 ? -68.216 -21.977 103.618 1.00 90.44 582 SER A C 1
ATOM 4869 O O . SER A 1 582 ? -69.149 -22.090 104.412 1.00 90.44 582 SER A O 1
ATOM 4871 N N . LEU A 1 583 ? -66.942 -22.072 104.015 1.00 89.69 583 LEU A N 1
ATOM 4872 C CA . LEU A 1 583 ? -66.539 -22.295 105.412 1.00 89.69 583 LEU A CA 1
ATOM 4873 C C . LEU A 1 583 ? -66.845 -21.087 106.311 1.00 89.69 583 LEU A C 1
ATOM 4875 O O . LEU A 1 583 ? -67.117 -21.236 107.504 1.00 89.69 583 LEU A O 1
ATOM 4879 N N . ASN A 1 584 ? -66.801 -19.873 105.762 1.00 90.19 584 ASN A N 1
ATOM 4880 C CA . ASN A 1 584 ? -67.156 -18.657 106.483 1.00 90.19 584 ASN A CA 1
ATOM 4881 C C . ASN A 1 584 ? -68.673 -18.552 106.721 1.00 90.19 584 ASN A C 1
ATOM 4883 O O . ASN A 1 584 ? -69.077 -18.139 107.810 1.00 90.19 584 ASN A O 1
ATOM 4887 N N . ASP A 1 585 ? -69.493 -18.975 105.759 1.00 88.06 585 ASP A N 1
ATOM 4888 C CA . ASP A 1 585 ? -70.952 -19.046 105.894 1.00 88.06 585 ASP A CA 1
ATOM 4889 C C . ASP A 1 585 ? -71.379 -20.159 106.870 1.00 88.06 585 ASP A C 1
ATOM 4891 O O . ASP A 1 585 ? -72.214 -19.922 107.747 1.00 88.06 585 ASP A O 1
ATOM 4895 N N . GLU A 1 586 ? -70.735 -21.332 106.827 1.00 90.44 586 GLU A N 1
ATOM 4896 C CA . GLU A 1 586 ? -70.906 -22.389 107.839 1.00 90.44 586 GLU A CA 1
ATOM 4897 C C . GLU A 1 586 ? -70.551 -21.873 109.246 1.00 90.44 586 GLU A C 1
ATOM 4899 O O . GLU A 1 586 ? -71.333 -22.008 110.192 1.00 90.44 586 GLU A O 1
ATOM 4904 N N . ARG A 1 587 ? -69.412 -21.179 109.384 1.00 89.31 587 ARG A N 1
ATOM 4905 C CA . ARG A 1 587 ? -69.010 -20.518 110.634 1.00 89.31 587 ARG A CA 1
ATOM 4906 C C . ARG A 1 587 ? -70.043 -19.486 111.099 1.00 89.31 587 ARG A C 1
ATOM 4908 O O . ARG A 1 587 ? -70.254 -19.361 112.308 1.00 89.31 587 ARG A O 1
ATOM 4915 N N . PHE A 1 588 ? -70.688 -18.748 110.192 1.00 89.38 588 PHE A N 1
ATOM 4916 C CA . PHE A 1 588 ? -71.778 -17.838 110.551 1.00 89.38 588 PHE A CA 1
ATOM 4917 C C . PHE A 1 588 ? -73.018 -18.591 111.058 1.00 89.38 588 PHE A C 1
ATOM 4919 O O . PHE A 1 588 ? -73.562 -18.169 112.081 1.00 89.38 588 PHE A O 1
ATOM 4926 N N . SER A 1 589 ? -73.411 -19.719 110.446 1.00 90.94 589 SER A N 1
ATOM 4927 C CA . SER A 1 589 ? -74.507 -20.572 110.954 1.00 90.94 589 SER A CA 1
ATOM 4928 C C . SER A 1 589 ? -74.213 -21.066 112.371 1.00 90.94 589 SER A C 1
ATOM 4930 O O . SER A 1 589 ? -74.963 -20.771 113.301 1.00 90.94 589 SER A O 1
ATOM 4932 N N . ILE A 1 590 ? -73.044 -21.682 112.578 1.00 88.38 590 ILE A N 1
ATOM 4933 C CA . ILE A 1 590 ? -72.604 -22.183 113.890 1.00 88.38 590 ILE A CA 1
ATOM 4934 C C . ILE A 1 590 ? -72.542 -21.045 114.928 1.00 88.38 590 ILE A C 1
ATOM 4936 O O . ILE A 1 590 ? -72.879 -21.236 116.096 1.00 88.38 590 ILE A O 1
ATOM 4940 N N . THR A 1 591 ? -72.155 -19.830 114.525 1.00 87.62 591 THR A N 1
ATOM 4941 C CA . THR A 1 591 ? -72.136 -18.658 115.422 1.00 87.62 591 THR A CA 1
ATOM 4942 C C . THR A 1 591 ? -73.549 -18.187 115.797 1.00 87.62 591 THR A C 1
ATOM 4944 O O . THR A 1 591 ? -73.767 -17.760 116.937 1.00 87.62 591 THR A O 1
ATOM 4947 N N . ALA A 1 592 ? -74.517 -18.286 114.882 1.00 87.25 592 ALA A N 1
ATOM 4948 C CA . ALA A 1 592 ? -75.923 -17.991 115.153 1.00 87.25 592 ALA A CA 1
ATOM 4949 C C . ALA A 1 592 ? -76.548 -19.049 116.081 1.00 87.25 592 ALA A C 1
ATOM 4951 O O . ALA A 1 592 ? -77.150 -18.692 117.093 1.00 87.25 592 ALA A O 1
ATOM 4952 N N . GLU A 1 593 ? -76.308 -20.335 115.817 1.00 89.25 593 GLU A N 1
ATOM 4953 C CA . GLU A 1 593 ? -76.732 -21.460 116.663 1.00 89.25 593 GLU A CA 1
ATOM 4954 C C . GLU A 1 593 ? -76.159 -21.345 118.085 1.00 89.25 593 GLU A C 1
ATOM 4956 O O . GLU A 1 593 ? -76.901 -21.385 119.067 1.00 89.25 593 GLU A O 1
ATOM 4961 N N . LEU A 1 594 ? -74.853 -21.080 118.227 1.00 86.88 594 LEU A N 1
ATOM 4962 C CA . LEU A 1 594 ? -74.218 -20.819 119.526 1.00 86.88 594 LEU A CA 1
ATOM 4963 C C . LEU A 1 594 ? -74.779 -19.579 120.238 1.00 86.88 594 LEU A C 1
ATOM 4965 O O . LEU A 1 594 ? -74.691 -19.491 121.465 1.00 86.88 594 LEU A O 1
ATOM 4969 N N . SER A 1 595 ? -75.330 -18.613 119.502 1.00 87.00 595 SER A N 1
ATOM 4970 C CA . SER A 1 595 ? -75.996 -17.442 120.083 1.00 87.00 595 SER A CA 1
ATOM 4971 C C . SER A 1 595 ? -77.401 -17.789 120.581 1.00 87.00 595 SER A C 1
ATOM 4973 O O . SER A 1 595 ? -77.736 -17.428 121.708 1.00 87.00 595 SER A O 1
ATOM 4975 N N . GLN A 1 596 ? -78.175 -18.575 119.824 1.00 87.62 596 GLN A N 1
ATOM 4976 C CA . GLN A 1 596 ? -79.464 -19.110 120.276 1.00 87.62 596 GLN A CA 1
ATOM 4977 C C . GLN A 1 596 ? -79.298 -20.008 121.513 1.00 87.62 596 GLN A C 1
ATOM 4979 O O . GLN A 1 596 ? -79.998 -19.814 122.505 1.00 87.62 596 GLN A O 1
ATOM 4984 N N . ILE A 1 597 ? -78.319 -20.921 121.516 1.00 85.69 597 ILE A N 1
ATOM 4985 C CA . ILE A 1 597 ? -78.023 -21.800 122.661 1.00 85.69 597 ILE A CA 1
ATOM 4986 C C . ILE A 1 597 ? -77.648 -20.981 123.908 1.00 85.69 597 ILE A C 1
ATOM 4988 O O . ILE A 1 597 ? -78.061 -21.320 125.016 1.00 85.69 597 ILE A O 1
ATOM 4992 N N . LYS A 1 598 ? -76.914 -19.868 123.758 1.00 87.56 598 LYS A N 1
ATOM 4993 C CA . LYS A 1 598 ? -76.633 -18.939 124.871 1.00 87.56 598 LYS A CA 1
ATOM 4994 C C . LYS A 1 598 ? -77.888 -18.220 125.364 1.00 87.56 598 LYS A C 1
ATOM 4996 O O . LYS A 1 598 ? -78.016 -18.003 126.569 1.00 87.56 598 LYS A O 1
ATOM 5001 N N . GLU A 1 599 ? -78.809 -17.855 124.476 1.00 86.62 599 GLU A N 1
ATOM 5002 C CA . GLU A 1 599 ? -80.084 -17.233 124.848 1.00 86.62 599 GLU A CA 1
ATOM 5003 C C . GLU A 1 599 ? -80.996 -18.227 125.590 1.00 86.62 599 GLU A C 1
ATOM 5005 O O . GLU A 1 599 ? -81.570 -17.891 126.624 1.00 86.62 599 GLU A O 1
ATOM 5010 N N . GLU A 1 600 ? -81.079 -19.474 125.122 1.00 84.81 600 GLU A N 1
ATOM 5011 C CA . GLU A 1 600 ? -81.807 -20.566 125.779 1.00 84.81 600 GLU A CA 1
ATOM 5012 C C . GLU A 1 600 ? -81.196 -20.922 127.139 1.00 84.81 600 GLU A C 1
ATOM 5014 O O . GLU A 1 600 ? -81.910 -20.955 128.143 1.00 84.81 600 GLU A O 1
ATOM 5019 N N . ALA A 1 601 ? -79.870 -21.070 127.224 1.00 83.00 601 ALA A N 1
ATOM 5020 C CA . ALA A 1 601 ? -79.173 -21.257 128.495 1.00 83.00 601 ALA A CA 1
ATOM 5021 C C . ALA A 1 601 ? -79.428 -20.090 129.466 1.00 83.00 601 ALA A C 1
ATOM 5023 O O . ALA A 1 601 ? -79.662 -20.321 130.651 1.00 83.00 601 ALA A O 1
ATOM 5024 N N . SER A 1 602 ? -79.465 -18.846 128.973 1.00 83.06 602 SER A N 1
ATOM 5025 C CA . SER A 1 602 ? -79.799 -17.668 129.787 1.00 83.06 602 SER A CA 1
ATOM 5026 C C . SER A 1 602 ? -81.239 -17.721 130.310 1.00 83.06 602 SER A C 1
ATOM 5028 O O . SER A 1 602 ? -81.452 -17.527 131.505 1.00 83.06 602 SER A O 1
ATOM 5030 N N . LYS A 1 603 ? -82.220 -18.074 129.464 1.00 85.75 603 LYS A N 1
ATOM 5031 C CA . LYS A 1 603 ? -83.623 -18.293 129.876 1.00 85.75 603 LYS A CA 1
ATOM 5032 C C . LYS A 1 603 ? -83.732 -19.381 130.949 1.00 85.75 603 LYS A C 1
ATOM 5034 O O . LYS A 1 603 ? -84.461 -19.208 131.926 1.00 85.75 603 LYS A O 1
ATOM 5039 N N . HIS A 1 604 ? -82.986 -20.479 130.809 1.00 86.06 604 HIS A N 1
ATOM 5040 C CA . HIS A 1 604 ? -82.938 -21.541 131.815 1.00 86.06 604 HIS A CA 1
ATOM 5041 C C . HIS A 1 604 ? -82.300 -21.078 133.132 1.00 86.06 604 HIS A C 1
ATOM 5043 O O . HIS A 1 604 ? -82.849 -21.375 134.190 1.00 86.06 604 HIS A O 1
ATOM 5049 N N . ILE A 1 605 ? -81.212 -20.299 133.096 1.00 86.56 605 ILE A N 1
ATOM 5050 C CA . ILE A 1 605 ? -80.589 -19.711 134.296 1.00 86.56 605 ILE A CA 1
ATOM 5051 C C . ILE A 1 605 ? -81.574 -18.781 135.022 1.00 86.56 605 ILE A C 1
ATOM 5053 O O . ILE A 1 605 ? -81.736 -18.897 136.238 1.00 86.56 605 ILE A O 1
ATOM 5057 N N . THR A 1 606 ? -82.295 -17.916 134.298 1.00 84.19 606 THR A N 1
ATOM 5058 C CA . THR A 1 606 ? -83.356 -17.079 134.882 1.00 84.19 606 THR A CA 1
ATOM 5059 C C . THR A 1 606 ? -84.447 -17.936 135.527 1.00 84.19 606 THR A C 1
ATOM 5061 O O . THR A 1 606 ? -84.786 -17.714 136.689 1.00 84.19 606 THR A O 1
ATOM 5064 N N . LYS A 1 607 ? -84.940 -18.973 134.836 1.00 87.44 607 LYS A N 1
ATOM 5065 C CA . LYS A 1 607 ? -85.990 -19.861 135.362 1.00 87.44 607 LYS A CA 1
ATOM 5066 C C . LYS A 1 607 ? -85.541 -20.659 136.594 1.00 87.44 607 LYS A C 1
ATOM 5068 O O . LYS A 1 607 ? -86.352 -20.867 137.494 1.00 87.44 607 LYS A O 1
ATOM 5073 N N . VAL A 1 608 ? -84.272 -21.068 136.674 1.00 85.50 608 VAL A N 1
ATOM 5074 C CA . VAL A 1 608 ? -83.692 -21.680 137.885 1.00 85.50 608 VAL A CA 1
ATOM 5075 C C . VAL A 1 608 ? -83.637 -20.665 139.027 1.00 85.50 608 VAL A C 1
ATOM 5077 O O . VAL A 1 608 ? -84.078 -20.983 140.127 1.00 85.50 608 VAL A O 1
ATOM 5080 N N . SER A 1 609 ? -83.193 -19.430 138.772 1.00 83.81 609 SER A N 1
ATOM 5081 C CA . SER A 1 609 ? -83.154 -18.370 139.791 1.00 83.81 609 SER A CA 1
ATOM 5082 C C . SER A 1 609 ? -84.546 -18.023 140.342 1.00 83.81 609 SER A C 1
ATOM 5084 O O . SER A 1 609 ? -84.683 -17.791 141.543 1.00 83.81 609 SER A O 1
ATOM 5086 N N . GLU A 1 610 ? -85.580 -18.012 139.494 1.00 84.75 610 GLU A N 1
ATOM 5087 C CA . GLU A 1 610 ? -86.982 -17.861 139.915 1.00 84.75 610 GLU A CA 1
ATOM 5088 C C . GLU A 1 610 ? -87.415 -19.003 140.847 1.00 84.75 610 GLU A C 1
ATOM 5090 O O . GLU A 1 610 ? -87.946 -18.751 141.926 1.00 84.75 610 GLU A O 1
ATOM 5095 N N . LEU A 1 611 ? -87.135 -20.258 140.474 1.00 85.81 611 LEU A N 1
ATOM 5096 C CA . LEU A 1 611 ? -87.481 -21.438 141.277 1.00 85.81 611 LEU A CA 1
ATOM 5097 C C . LEU A 1 611 ? -86.702 -21.494 142.604 1.00 85.81 611 LEU A C 1
ATOM 5099 O O . LEU A 1 611 ? -87.236 -21.935 143.619 1.00 85.81 611 LEU A O 1
ATOM 5103 N N . GLU A 1 612 ? -85.458 -21.009 142.642 1.00 84.44 612 GLU A N 1
ATOM 5104 C CA . GLU A 1 612 ? -84.696 -20.850 143.887 1.00 84.44 612 GLU A CA 1
ATOM 5105 C C . GLU A 1 612 ? -85.228 -19.720 144.779 1.00 84.44 612 GLU A C 1
ATOM 5107 O O . GLU A 1 612 ? -85.040 -19.758 145.998 1.00 84.44 612 GLU A O 1
ATOM 5112 N N . GLN A 1 613 ? -85.865 -18.694 144.210 1.00 87.50 613 GLN A N 1
ATOM 5113 C CA . GLN A 1 613 ? -86.557 -17.657 144.976 1.00 87.50 613 GLN A CA 1
ATOM 5114 C C . GLN A 1 613 ? -87.885 -18.186 145.540 1.00 87.50 613 GLN A C 1
ATOM 5116 O O . GLN A 1 613 ? -88.115 -18.061 146.741 1.00 87.50 613 GLN A O 1
ATOM 5121 N N . GLU A 1 614 ? -88.698 -18.851 144.719 1.00 84.88 614 GLU A N 1
ATOM 5122 C CA . GLU A 1 614 ? -89.957 -19.493 145.126 1.00 84.88 614 GLU A CA 1
ATOM 5123 C C . GLU A 1 614 ? -89.718 -20.545 146.226 1.00 84.88 614 GLU A C 1
ATOM 5125 O O . GLU A 1 614 ? -90.370 -20.531 147.269 1.00 84.88 614 GLU A O 1
ATOM 5130 N N . LYS A 1 615 ? -88.684 -21.385 146.075 1.00 86.81 615 LYS A N 1
ATOM 5131 C CA . LYS A 1 615 ? -88.243 -22.337 147.107 1.00 86.81 615 LYS A CA 1
ATOM 5132 C C . LYS A 1 615 ? -87.863 -21.659 148.429 1.00 86.81 615 LYS A C 1
ATOM 5134 O O . LYS A 1 615 ? -88.127 -22.227 149.485 1.00 86.81 615 LYS A O 1
ATOM 5139 N N . ARG A 1 616 ? -87.227 -20.480 148.398 1.00 86.81 616 ARG A N 1
ATOM 5140 C CA . ARG A 1 616 ? -86.889 -19.725 149.621 1.00 86.81 616 ARG A CA 1
ATOM 5141 C C . ARG A 1 616 ? -88.140 -19.176 150.299 1.00 86.81 616 ARG A C 1
ATOM 5143 O O . ARG A 1 616 ? -88.286 -19.370 151.497 1.00 86.81 616 ARG A O 1
ATOM 5150 N N . GLN A 1 617 ? -89.065 -18.602 149.532 1.00 87.12 617 GLN A N 1
ATOM 5151 C CA . GLN A 1 617 ? -90.344 -18.105 150.051 1.00 87.12 617 GLN A CA 1
ATOM 5152 C C . GLN A 1 617 ? -91.163 -19.228 150.709 1.00 87.12 617 GLN A C 1
ATOM 5154 O O . GLN A 1 617 ? -91.638 -19.064 151.828 1.00 87.12 617 GLN A O 1
ATOM 5159 N N . LEU A 1 618 ? -91.240 -20.407 150.083 1.00 86.44 618 LEU A N 1
ATOM 5160 C CA . LEU A 1 618 ? -91.914 -21.577 150.660 1.00 86.44 618 LEU A CA 1
ATOM 5161 C C . LEU A 1 618 ? -91.235 -22.105 151.939 1.00 86.44 618 LEU A C 1
ATOM 5163 O O . LEU A 1 618 ? -91.919 -22.629 152.815 1.00 86.44 618 LEU A O 1
ATOM 5167 N N . LEU A 1 619 ? -89.910 -21.969 152.074 1.00 85.38 619 LEU A N 1
ATOM 5168 C CA . LEU A 1 619 ? -89.189 -22.324 153.305 1.00 85.38 619 LEU A CA 1
ATOM 5169 C C . LEU A 1 619 ? -89.413 -21.297 154.426 1.00 85.38 619 LEU A C 1
ATOM 5171 O O . LEU A 1 619 ? -89.587 -21.696 155.574 1.00 85.38 619 LEU A O 1
ATOM 5175 N N . GLU A 1 620 ? -89.462 -20.002 154.101 1.00 86.06 620 GLU A N 1
ATOM 5176 C CA . GLU A 1 620 ? -89.820 -18.937 155.049 1.00 86.06 620 GLU A CA 1
ATOM 5177 C C . GLU A 1 620 ? -91.270 -19.099 155.541 1.00 86.06 620 GLU A C 1
ATOM 5179 O O . GLU A 1 620 ? -91.522 -19.048 156.746 1.00 86.06 620 GLU A O 1
ATOM 5184 N N . GLU A 1 621 ? -92.222 -19.392 154.646 1.00 83.56 621 GLU A N 1
ATOM 5185 C CA . GLU A 1 621 ? -93.605 -19.706 155.031 1.00 83.56 621 GLU A CA 1
ATOM 5186 C C . GLU A 1 621 ? -93.693 -20.961 155.912 1.00 83.56 621 GLU A C 1
ATOM 5188 O O . GLU A 1 621 ? -94.411 -20.949 156.914 1.00 83.56 621 GLU A O 1
ATOM 5193 N N . LEU A 1 622 ? -92.950 -22.027 155.587 1.00 85.94 622 LEU A N 1
ATOM 5194 C CA . LEU A 1 622 ? -92.905 -23.248 156.397 1.00 85.94 622 LEU A CA 1
ATOM 5195 C C . LEU A 1 622 ? -92.364 -22.971 157.810 1.00 85.94 622 LEU A C 1
ATOM 5197 O O . LEU A 1 622 ? -92.940 -23.455 158.785 1.00 85.94 622 LEU A O 1
ATOM 5201 N N . GLN A 1 623 ? -91.302 -22.167 157.931 1.00 88.31 623 GLN A N 1
ATOM 5202 C CA . GLN A 1 623 ? -90.739 -21.777 159.225 1.00 88.31 623 GLN A CA 1
ATOM 5203 C C . GLN A 1 623 ? -91.763 -20.993 160.058 1.00 88.31 623 GLN A C 1
ATOM 5205 O O . GLN A 1 623 ? -92.033 -21.372 161.195 1.00 88.31 623 GLN A O 1
ATOM 5210 N N . VAL A 1 624 ? -92.413 -19.977 159.480 1.00 85.69 624 VAL A N 1
ATOM 5211 C CA . VAL A 1 624 ? -93.454 -19.187 160.168 1.00 85.69 624 VAL A CA 1
ATOM 5212 C C . VAL A 1 624 ? -94.647 -20.057 160.598 1.00 85.69 624 VAL A C 1
ATOM 5214 O O . VAL A 1 624 ? -95.279 -19.787 161.621 1.00 85.69 624 VAL A O 1
ATOM 5217 N N . LYS A 1 625 ? -94.968 -21.130 159.859 1.00 84.12 625 LYS A N 1
ATOM 5218 C CA . LYS A 1 625 ? -95.974 -22.117 160.289 1.00 84.12 625 LYS A CA 1
ATOM 5219 C C . LYS A 1 625 ? -95.4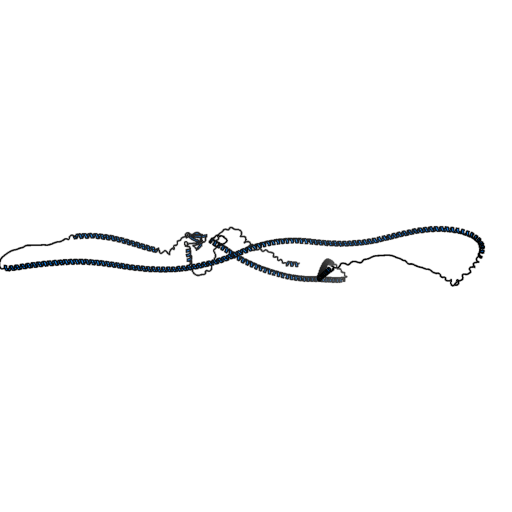89 -23.005 161.433 1.00 84.12 625 LYS A C 1
ATOM 5221 O O . LYS A 1 625 ? -96.282 -23.266 162.332 1.00 84.12 625 LYS A O 1
ATOM 5226 N N . SER A 1 626 ? -94.222 -23.418 161.428 1.00 86.00 626 SER A N 1
ATOM 5227 C CA . SER A 1 626 ? -93.614 -24.200 162.513 1.00 86.00 626 SER A CA 1
ATOM 5228 C C . SER A 1 626 ? -93.563 -23.407 163.822 1.00 86.00 626 SER A C 1
ATOM 5230 O O . SER A 1 626 ? -93.987 -23.910 164.856 1.00 86.00 626 SER A O 1
ATOM 5232 N N . GLU A 1 627 ? -93.129 -22.144 163.774 1.00 85.81 627 GLU A N 1
ATOM 5233 C CA . GLU A 1 627 ? -93.088 -21.241 164.937 1.00 85.81 627 GLU A CA 1
ATOM 5234 C C . GLU A 1 627 ? -94.493 -21.025 165.537 1.00 85.81 627 GLU A C 1
ATOM 5236 O O . GLU A 1 627 ? -94.672 -21.028 166.755 1.00 85.81 627 GLU A O 1
ATOM 5241 N N . TYR A 1 628 ? -95.522 -20.919 164.687 1.00 87.25 628 TYR A N 1
ATOM 5242 C CA . TYR A 1 628 ? -96.918 -20.822 165.124 1.00 87.25 628 TYR A CA 1
ATOM 5243 C C . TYR A 1 628 ? -97.474 -22.138 165.706 1.00 87.25 628 TYR A C 1
ATOM 5245 O O . TYR A 1 628 ? -98.312 -22.110 166.609 1.00 87.25 628 TYR A O 1
ATOM 5253 N N . GLU A 1 629 ? -97.020 -23.299 165.224 1.00 84.44 629 GLU A N 1
ATOM 5254 C CA . GLU A 1 629 ? -97.376 -24.596 165.813 1.00 84.44 629 GLU A CA 1
ATOM 5255 C C . GLU A 1 629 ? -96.742 -24.772 167.204 1.00 84.44 629 GLU A C 1
ATOM 5257 O O . GLU A 1 629 ? -97.427 -25.201 168.134 1.00 84.44 629 GLU A O 1
ATOM 5262 N N . GLU A 1 630 ? -95.486 -24.353 167.389 1.00 85.06 630 GLU A N 1
ATOM 5263 C CA . GLU A 1 630 ? -94.828 -24.330 168.702 1.00 85.06 630 GLU A CA 1
ATOM 5264 C C . GLU A 1 630 ? -95.551 -23.397 169.693 1.00 85.06 630 GLU A C 1
ATOM 5266 O O . GLU A 1 630 ? -95.866 -23.825 170.808 1.00 85.06 630 GLU A O 1
ATOM 5271 N N . GLU A 1 631 ? -95.929 -22.178 169.280 1.00 84.81 631 GLU A N 1
ATOM 5272 C CA . GLU A 1 631 ? -96.710 -21.243 170.113 1.00 84.81 631 GLU A CA 1
ATOM 5273 C C . GLU A 1 631 ? -98.074 -21.840 170.531 1.00 84.81 631 GLU A C 1
ATOM 5275 O O . GLU A 1 631 ? -98.513 -21.702 171.681 1.00 84.81 631 GLU A O 1
ATOM 5280 N N . LEU A 1 632 ? -98.742 -22.578 169.633 1.00 82.88 632 LEU A N 1
ATOM 5281 C CA . LEU A 1 632 ? -99.974 -23.308 169.952 1.00 82.88 632 LEU A CA 1
ATOM 5282 C C . LEU A 1 632 ? -99.737 -24.482 170.917 1.00 82.88 632 LEU A C 1
ATOM 5284 O O . LEU A 1 632 ? -100.566 -24.713 171.804 1.00 82.88 632 LEU A O 1
ATOM 5288 N N . ILE A 1 633 ? -98.623 -25.208 170.794 1.00 87.12 633 ILE A N 1
ATOM 5289 C CA . ILE A 1 633 ? -98.253 -26.305 171.702 1.00 87.12 633 ILE A CA 1
ATOM 5290 C C . ILE A 1 633 ? -97.961 -25.768 173.110 1.00 87.12 633 ILE A C 1
ATOM 5292 O O . ILE A 1 633 ? -98.494 -26.311 174.087 1.00 87.12 633 ILE A O 1
ATOM 5296 N N . GLU A 1 634 ? -97.203 -24.673 173.240 1.00 84.56 634 GLU A N 1
ATOM 5297 C CA . GLU A 1 634 ? -97.013 -23.982 174.523 1.00 84.56 634 GLU A CA 1
ATOM 5298 C C . GLU A 1 634 ? -98.356 -23.550 175.122 1.00 84.56 634 GLU A C 1
ATOM 5300 O O . GLU A 1 634 ? -98.634 -23.801 176.301 1.00 84.56 634 GLU A O 1
ATOM 5305 N N . ARG A 1 635 ? -99.243 -22.972 174.300 1.00 85.75 635 ARG A N 1
ATOM 5306 C CA . ARG A 1 635 ? -100.568 -22.525 174.744 1.00 85.75 635 ARG A CA 1
ATOM 5307 C C . ARG A 1 635 ? -101.446 -23.674 175.240 1.00 85.75 635 ARG A C 1
ATOM 5309 O O . ARG A 1 635 ? -102.160 -23.507 176.232 1.00 85.75 635 ARG A O 1
ATOM 5316 N N . ILE A 1 636 ? -101.389 -24.835 174.589 1.00 83.38 636 ILE A N 1
ATOM 5317 C CA . ILE A 1 636 ? -102.093 -26.053 175.013 1.00 83.38 636 ILE A CA 1
ATOM 5318 C C . ILE A 1 636 ? -101.525 -26.578 176.338 1.00 83.38 636 ILE A C 1
ATOM 5320 O O . ILE A 1 636 ? -102.299 -26.942 177.225 1.00 83.38 636 ILE A O 1
ATOM 5324 N N . ASN A 1 637 ? -100.202 -26.586 176.509 1.00 85.75 637 ASN A N 1
ATOM 5325 C CA . ASN A 1 637 ? -99.565 -27.033 177.751 1.00 85.75 637 ASN A CA 1
ATOM 5326 C C . ASN A 1 637 ? -99.908 -26.111 178.932 1.00 85.75 637 ASN A C 1
ATOM 5328 O O . ASN A 1 637 ? -100.376 -26.596 179.962 1.00 85.75 637 ASN A O 1
ATOM 5332 N N . PHE A 1 638 ? -99.841 -24.789 178.744 1.00 87.00 638 PHE A N 1
ATOM 5333 C CA . PHE A 1 638 ? -100.291 -23.804 179.734 1.00 87.00 638 PHE A CA 1
ATOM 5334 C C . PHE A 1 638 ? -101.751 -24.030 180.178 1.00 87.00 638 PHE A C 1
ATOM 5336 O O . PHE A 1 638 ? -102.074 -23.945 181.365 1.00 87.00 638 PHE A O 1
ATOM 5343 N N . LEU A 1 639 ? -102.649 -24.357 179.239 1.00 81.81 639 LEU A N 1
ATOM 5344 C CA . LEU A 1 639 ? -104.051 -24.654 179.551 1.00 81.81 639 LEU A CA 1
ATOM 5345 C C . LEU A 1 639 ? -104.230 -25.989 180.295 1.00 81.81 639 LEU A C 1
ATOM 5347 O O . LEU A 1 639 ? -105.072 -26.060 181.193 1.00 81.81 639 LEU A O 1
ATOM 5351 N N . ARG A 1 640 ? -103.435 -27.023 179.980 1.00 83.19 640 ARG A N 1
ATOM 5352 C CA . ARG A 1 640 ? -103.418 -28.298 180.725 1.00 83.19 640 ARG A CA 1
ATOM 5353 C C . ARG A 1 640 ? -102.997 -28.084 182.179 1.00 83.19 640 ARG A C 1
ATOM 5355 O O . ARG A 1 640 ? -103.694 -28.548 183.079 1.00 83.19 640 ARG A O 1
ATOM 5362 N N . ASP A 1 641 ? -101.916 -27.343 182.410 1.00 83.06 641 ASP A N 1
ATOM 5363 C CA . ASP A 1 641 ? -101.408 -27.074 183.759 1.00 83.06 641 ASP A CA 1
ATOM 5364 C C . ASP A 1 641 ? -102.385 -26.219 184.579 1.00 83.06 641 ASP A C 1
ATOM 5366 O O . ASP A 1 641 ? -102.635 -26.508 185.751 1.00 83.06 641 ASP A O 1
ATOM 5370 N N . HIS A 1 642 ? -103.026 -25.224 183.956 1.00 81.69 642 HIS A N 1
ATOM 5371 C CA . HIS A 1 642 ? -104.079 -24.435 184.600 1.00 81.69 642 HIS A CA 1
ATOM 5372 C C . HIS A 1 642 ? -105.307 -25.286 184.983 1.00 81.69 642 HIS A C 1
ATOM 5374 O O . HIS A 1 642 ? -105.841 -25.139 186.085 1.00 81.69 642 HIS A O 1
ATOM 5380 N N . LEU A 1 643 ? -105.756 -26.195 184.106 1.00 82.25 643 LEU A N 1
ATOM 5381 C CA . LEU A 1 643 ? -106.862 -27.114 184.407 1.00 82.25 643 LEU A CA 1
ATOM 5382 C C . LEU A 1 643 ? -106.506 -28.073 185.549 1.00 82.25 643 LEU A C 1
ATOM 538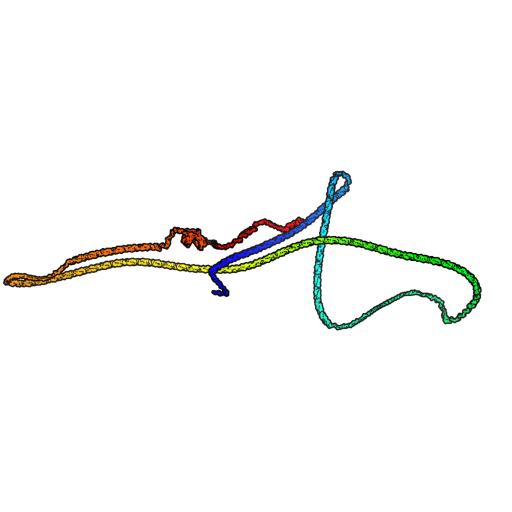4 O O . LEU A 1 643 ? -107.283 -28.200 186.494 1.00 82.25 643 LEU A O 1
ATOM 5388 N N . LYS A 1 644 ? -105.311 -28.670 185.515 1.00 84.81 644 LYS A N 1
ATOM 5389 C CA . LYS A 1 644 ? -104.809 -29.557 186.572 1.00 84.81 644 LYS A CA 1
ATOM 5390 C C . LYS A 1 644 ? -104.698 -28.840 187.921 1.00 84.81 644 LYS A C 1
ATOM 5392 O O . LYS A 1 644 ? -105.129 -29.369 188.941 1.00 84.81 644 LYS A O 1
ATOM 5397 N N . SER A 1 645 ? -104.221 -27.593 187.923 1.00 80.25 645 SER A N 1
ATOM 5398 C CA . SER A 1 645 ? -104.180 -26.747 189.122 1.00 80.25 645 SER A CA 1
ATOM 5399 C C . SER A 1 645 ? -105.576 -26.525 189.729 1.00 80.25 645 SER A C 1
ATOM 5401 O O . SER A 1 645 ? -105.740 -26.598 190.950 1.00 80.25 645 SER A O 1
ATOM 5403 N N . LYS A 1 646 ? -106.603 -26.330 188.886 1.00 79.56 646 LYS A N 1
ATOM 5404 C CA . LYS A 1 646 ? -108.005 -26.205 189.319 1.00 79.56 646 LYS A CA 1
ATOM 5405 C C . LYS A 1 646 ? -108.617 -27.523 189.799 1.00 79.56 646 LYS A C 1
ATOM 5407 O O . LYS A 1 646 ? -109.421 -27.506 190.730 1.00 79.56 646 LYS A O 1
ATOM 5412 N N . GLU A 1 647 ? -108.221 -28.653 189.226 1.00 81.88 647 GLU A N 1
ATOM 5413 C CA . GLU A 1 647 ? -108.610 -29.986 189.699 1.00 81.88 647 GLU A CA 1
ATOM 5414 C C . GLU A 1 647 ? -108.026 -30.271 191.097 1.00 81.88 647 GLU A C 1
ATOM 5416 O O . GLU A 1 647 ? -108.765 -30.618 192.021 1.00 81.88 647 GLU A O 1
ATOM 5421 N N . ASP A 1 648 ? -106.738 -29.983 191.310 1.00 78.69 648 ASP A N 1
ATOM 5422 C CA . ASP A 1 648 ? -106.087 -30.062 192.627 1.00 78.69 648 ASP A CA 1
ATOM 5423 C C . ASP A 1 648 ? -106.720 -29.112 193.666 1.00 78.69 648 ASP A C 1
ATOM 5425 O O . ASP A 1 648 ? -106.693 -29.385 194.869 1.00 78.69 648 ASP A O 1
ATOM 5429 N N . GLU A 1 649 ? -107.266 -27.971 193.241 1.00 79.50 649 GLU A N 1
ATOM 5430 C CA . GLU A 1 649 ? -108.008 -27.035 194.098 1.00 79.50 649 GLU A CA 1
ATOM 5431 C C . GLU A 1 649 ? -109.392 -27.588 194.485 1.00 79.50 649 GLU A C 1
ATOM 5433 O O . GLU A 1 649 ? -109.750 -27.566 195.666 1.00 79.50 649 GLU A O 1
ATOM 5438 N N . MET A 1 650 ? -110.146 -28.162 193.536 1.00 75.81 650 MET A N 1
ATOM 5439 C CA . MET A 1 650 ? -111.416 -28.839 193.837 1.00 75.81 650 MET A CA 1
ATOM 5440 C C . MET A 1 650 ? -111.224 -30.020 194.792 1.00 75.81 650 MET A C 1
ATOM 5442 O O . MET A 1 650 ? -111.950 -30.120 195.781 1.00 75.81 650 MET A O 1
ATOM 5446 N N . ASN A 1 651 ? -110.224 -30.871 194.549 1.00 77.50 651 ASN A N 1
ATOM 5447 C CA . ASN A 1 651 ? -109.942 -32.044 195.381 1.00 77.50 651 ASN A CA 1
ATOM 5448 C C . ASN A 1 651 ? -109.621 -31.650 196.837 1.00 77.50 651 ASN A C 1
ATOM 5450 O O . ASN A 1 651 ? -110.119 -32.268 197.783 1.00 77.50 651 ASN A O 1
ATOM 5454 N N . ARG A 1 652 ? -108.867 -30.557 197.040 1.00 76.31 652 ARG A N 1
ATOM 5455 C CA . ARG A 1 652 ? -108.610 -29.981 198.375 1.00 76.31 652 ARG A CA 1
ATOM 5456 C C . ARG A 1 652 ? -109.886 -29.457 199.044 1.00 76.31 652 ARG A C 1
ATOM 5458 O O . ARG A 1 652 ? -110.113 -29.737 200.222 1.00 76.31 652 ARG A O 1
ATOM 5465 N N . ASN A 1 653 ? -110.749 -28.764 198.300 1.00 73.62 653 ASN A N 1
ATOM 5466 C CA . ASN A 1 653 ? -112.031 -28.271 198.816 1.00 73.62 653 ASN A CA 1
ATOM 5467 C C . ASN A 1 653 ? -113.004 -29.414 199.171 1.00 73.62 653 ASN A C 1
ATOM 5469 O O . ASN A 1 653 ? -113.673 -29.359 200.204 1.00 73.62 653 ASN A O 1
ATOM 5473 N N . GLN A 1 654 ? -113.043 -30.487 198.375 1.00 72.56 654 GLN A N 1
ATOM 5474 C CA . GLN A 1 654 ? -113.869 -31.669 198.638 1.00 72.56 654 GLN A CA 1
ATOM 5475 C C . GLN A 1 654 ? -113.425 -32.408 199.912 1.00 72.56 654 GLN A C 1
ATOM 5477 O O . GLN A 1 654 ? -114.267 -32.814 200.717 1.00 72.56 654 GLN A O 1
ATOM 5482 N N . PHE A 1 655 ? -112.114 -32.518 200.151 1.00 73.88 655 PHE A N 1
ATOM 5483 C CA . PHE A 1 655 ? -111.566 -33.086 201.387 1.00 73.88 655 PHE A CA 1
ATOM 5484 C C . PHE A 1 655 ? -111.955 -32.264 202.632 1.00 73.88 655 PHE A C 1
ATOM 5486 O O . PHE A 1 655 ? -112.375 -32.831 203.645 1.00 73.88 655 PHE A O 1
ATOM 5493 N N . ALA A 1 656 ? -111.903 -30.929 202.546 1.00 70.44 656 ALA A N 1
ATOM 5494 C CA . ALA A 1 656 ? -112.353 -30.035 203.618 1.00 70.44 656 ALA A CA 1
ATOM 5495 C C . ALA A 1 656 ? -113.867 -30.158 203.906 1.00 70.44 656 ALA A C 1
ATOM 5497 O O . ALA A 1 656 ? -114.289 -30.145 205.071 1.00 70.44 656 ALA A O 1
ATOM 5498 N N . LEU A 1 657 ? -114.688 -30.355 202.865 1.00 69.50 657 LEU A N 1
ATOM 5499 C CA . LEU A 1 657 ? -116.121 -30.635 203.009 1.00 69.50 657 LEU A CA 1
ATOM 5500 C C . LEU A 1 657 ? -116.377 -31.976 203.725 1.00 69.50 657 LEU A C 1
ATOM 5502 O O . LEU A 1 657 ? -117.236 -32.069 204.601 1.00 69.50 657 LEU A O 1
ATOM 5506 N N . GLY A 1 658 ? -115.597 -33.012 203.399 1.00 70.12 658 GLY A N 1
ATOM 5507 C CA . GLY A 1 658 ? -115.690 -34.325 204.046 1.00 70.12 658 GLY A CA 1
ATOM 5508 C C . GLY A 1 658 ? -115.376 -34.282 205.547 1.00 70.12 658 GLY A C 1
ATOM 5509 O O . GLY A 1 658 ? -116.079 -34.903 206.351 1.00 70.12 658 GLY A O 1
ATOM 5510 N N . GLN A 1 659 ? -114.369 -33.499 205.953 1.00 66.31 659 GLN A N 1
ATOM 5511 C CA . GLN A 1 659 ? -114.048 -33.310 207.372 1.00 66.31 659 GLN A CA 1
ATOM 5512 C C . GLN A 1 659 ? -115.172 -32.600 208.138 1.00 66.31 659 GLN A C 1
ATOM 5514 O O . GLN A 1 659 ? -115.543 -33.046 209.228 1.00 66.31 659 GLN A O 1
ATOM 5519 N N . THR A 1 660 ? -115.755 -31.538 207.572 1.00 63.03 660 THR A N 1
ATOM 5520 C CA . THR A 1 660 ? -116.858 -30.805 208.219 1.00 63.03 660 THR A CA 1
ATOM 5521 C C . THR A 1 660 ? -118.119 -31.664 208.357 1.00 63.03 660 THR A C 1
ATOM 5523 O O . THR A 1 660 ? -118.723 -31.673 209.432 1.00 63.03 660 THR A O 1
ATOM 5526 N N . PHE A 1 661 ? -118.460 -32.479 207.352 1.00 65.31 661 PHE A N 1
ATOM 5527 C CA . PHE A 1 661 ? -119.572 -33.438 207.440 1.00 65.31 661 PHE A CA 1
ATOM 5528 C C . PHE A 1 661 ? -119.374 -34.472 208.566 1.00 65.31 661 PHE A C 1
ATOM 5530 O O . PHE A 1 661 ? -120.288 -34.738 209.351 1.00 65.31 661 PHE A O 1
ATOM 5537 N N . SER A 1 662 ? -118.160 -35.023 208.690 1.00 63.72 662 SER A N 1
ATOM 5538 C CA . SER A 1 662 ? -117.810 -36.013 209.722 1.00 63.72 662 SER A CA 1
ATOM 5539 C C . SER A 1 662 ? -117.892 -35.444 211.148 1.00 63.72 662 SER A C 1
ATOM 5541 O O . SER A 1 662 ? -118.329 -36.129 212.077 1.00 63.72 662 SER A O 1
ATOM 5543 N N . GLN A 1 663 ? -117.534 -34.169 211.331 1.00 60.34 663 GLN A N 1
ATOM 5544 C CA . GLN A 1 663 ? -117.657 -33.478 212.619 1.00 60.34 663 GLN A CA 1
ATOM 5545 C C . GLN A 1 663 ? -119.121 -33.172 212.976 1.00 60.34 663 GLN A C 1
ATOM 5547 O O . GLN A 1 663 ? -119.548 -33.458 214.096 1.00 60.34 663 GLN A O 1
ATOM 5552 N N . GLN A 1 664 ? -119.918 -32.669 212.026 1.00 56.28 664 GLN A N 1
ATOM 5553 C CA . GLN A 1 664 ? -121.339 -32.370 212.253 1.00 56.28 664 GLN A CA 1
ATOM 5554 C C . GLN A 1 664 ? -122.147 -33.629 212.613 1.00 56.28 664 GLN A C 1
ATOM 5556 O O . GLN A 1 664 ? -122.958 -33.598 213.540 1.00 56.28 664 GLN A O 1
ATOM 5561 N N . MET A 1 665 ? -121.867 -34.766 211.967 1.00 59.62 665 MET A N 1
ATOM 5562 C CA . MET A 1 665 ? -122.548 -36.037 212.249 1.00 59.62 665 MET A CA 1
ATOM 5563 C C . MET A 1 665 ? -122.288 -36.569 213.674 1.00 59.62 665 MET A C 1
ATOM 5565 O O . MET A 1 665 ? -123.157 -37.214 214.262 1.00 59.62 665 MET A O 1
ATOM 5569 N N . LYS A 1 666 ? -121.121 -36.272 214.269 1.00 59.56 666 LYS A N 1
ATOM 5570 C CA . LYS A 1 666 ? -120.834 -36.600 215.680 1.00 59.56 666 LYS A CA 1
ATOM 5571 C C . LYS A 1 666 ? -121.611 -35.715 216.657 1.00 59.56 666 LYS A C 1
ATOM 5573 O O . LYS A 1 666 ? -122.014 -36.199 217.710 1.00 59.56 666 LYS A O 1
ATOM 5578 N N . LEU A 1 667 ? -121.841 -34.449 216.307 1.00 52.72 667 LEU A N 1
ATOM 5579 C CA . LEU A 1 667 ? -122.546 -33.490 217.160 1.00 52.72 667 LEU A CA 1
ATOM 5580 C C . LEU A 1 667 ? -124.050 -33.809 217.263 1.00 52.72 667 LEU A C 1
ATOM 5582 O O . LEU A 1 667 ? -124.625 -33.772 218.351 1.00 52.72 667 LEU A O 1
ATOM 5586 N N . ILE A 1 668 ? -124.668 -34.205 216.143 1.00 52.75 668 ILE A N 1
ATOM 5587 C CA . ILE A 1 668 ? -126.097 -34.561 216.063 1.00 52.75 668 ILE A CA 1
ATOM 5588 C C . ILE A 1 668 ? -126.450 -35.722 217.011 1.00 52.75 668 ILE A C 1
ATOM 5590 O O . ILE A 1 668 ? -127.491 -35.681 217.661 1.00 52.75 668 ILE A O 1
ATOM 5594 N N . LYS A 1 669 ? -125.567 -36.720 217.160 1.00 51.44 669 LYS A N 1
ATOM 5595 C CA . LYS A 1 669 ? -125.798 -37.889 218.032 1.00 51.44 669 LYS A CA 1
ATOM 5596 C C . LYS A 1 669 ? -125.691 -37.629 219.543 1.00 51.44 669 LYS A C 1
ATOM 5598 O O . LYS A 1 669 ? -126.017 -38.532 220.304 1.00 51.44 669 LYS A O 1
ATOM 5603 N N . LEU A 1 670 ? -125.254 -36.446 219.983 1.00 47.16 670 LEU A N 1
ATOM 5604 C CA . LEU A 1 670 ? -125.193 -36.082 221.411 1.00 47.16 670 LEU A CA 1
ATOM 5605 C C . LEU A 1 670 ? -126.192 -34.982 221.801 1.00 47.16 670 LEU A C 1
ATOM 5607 O O . LEU A 1 670 ? -126.666 -34.964 222.934 1.00 47.16 670 LEU A O 1
ATOM 5611 N N . LEU A 1 671 ? -126.567 -34.097 220.871 1.00 40.69 671 LEU A N 1
ATOM 5612 C CA . LEU A 1 671 ? -127.502 -32.995 221.144 1.00 40.69 671 LEU A CA 1
ATOM 5613 C C . LEU A 1 671 ? -128.989 -33.362 220.984 1.00 40.69 671 LEU A C 1
ATOM 5615 O O . LEU A 1 671 ? -129.849 -32.507 221.173 1.00 40.69 671 LEU A O 1
ATOM 5619 N N . GLN A 1 672 ? -129.317 -34.625 220.691 1.00 42.91 672 GLN A N 1
ATOM 5620 C CA . GLN A 1 672 ? -130.700 -35.126 220.738 1.00 42.91 672 GLN A CA 1
ATOM 5621 C C . GLN A 1 672 ? -131.146 -35.611 222.131 1.00 42.91 672 GLN A C 1
ATOM 5623 O O . GLN A 1 672 ? -132.275 -36.075 222.261 1.00 42.91 672 GLN A O 1
ATOM 5628 N N . GLU A 1 673 ? -130.315 -35.463 223.174 1.00 35.25 673 GLU A N 1
ATOM 5629 C CA . GLU A 1 673 ? -130.691 -35.839 224.550 1.00 35.25 673 GLU A CA 1
ATOM 5630 C C . GLU A 1 673 ? -130.513 -34.720 225.604 1.00 35.25 673 GLU A C 1
ATOM 5632 O O . GLU A 1 673 ? -131.184 -34.769 226.636 1.00 35.25 673 GLU A O 1
ATOM 5637 N N . LYS A 1 674 ? -129.675 -33.683 225.382 1.00 30.77 674 LYS A N 1
ATOM 5638 C CA . LYS A 1 674 ? -129.472 -32.579 226.356 1.00 30.77 674 LYS A CA 1
ATOM 5639 C C . LYS A 1 674 ? -129.227 -31.174 225.759 1.00 30.77 674 LYS A C 1
ATOM 5641 O O . LYS A 1 674 ? -128.297 -30.980 224.989 1.00 30.77 674 LYS A O 1
ATOM 5646 N N . ALA A 1 675 ? -130.002 -30.217 226.290 1.00 28.12 675 ALA A N 1
ATOM 5647 C CA . ALA A 1 675 ? -129.743 -28.777 226.496 1.00 28.12 675 ALA A CA 1
ATOM 5648 C C . ALA A 1 675 ? -129.523 -27.790 225.307 1.00 28.12 675 ALA A C 1
ATOM 5650 O O . ALA A 1 675 ? -128.453 -27.707 224.721 1.00 28.12 675 ALA A O 1
ATOM 5651 N N . GLU A 1 676 ? -130.542 -26.937 225.104 1.00 29.70 676 GLU A N 1
ATOM 5652 C CA . GLU A 1 676 ? -130.506 -25.450 225.017 1.00 29.70 676 GLU A CA 1
ATOM 5653 C C . GLU A 1 676 ? -129.635 -24.670 223.979 1.00 29.70 676 GLU A C 1
ATOM 5655 O O . GLU A 1 676 ? -128.417 -24.664 224.032 1.00 29.70 676 GLU A O 1
ATOM 5660 N N . CYS A 1 677 ? -130.326 -23.884 223.121 1.00 35.50 677 CYS A N 1
ATOM 5661 C CA . CYS A 1 677 ? -130.166 -22.434 222.793 1.00 35.50 677 CYS A CA 1
ATOM 5662 C C . CYS A 1 677 ? -128.777 -21.709 222.681 1.00 35.50 677 CYS A C 1
ATOM 5664 O O . CYS A 1 677 ? -127.870 -21.984 223.450 1.00 35.50 677 CYS A O 1
ATOM 5666 N N . PRO A 1 678 ? -128.676 -20.531 221.991 1.00 51.62 678 PRO A N 1
ATOM 5667 C CA . PRO A 1 678 ? -129.307 -20.081 220.725 1.00 51.62 678 PRO A CA 1
ATOM 5668 C C . PRO A 1 678 ? -128.442 -19.112 219.819 1.00 51.62 678 PRO A C 1
ATOM 5670 O O . PRO A 1 678 ? -127.451 -18.550 220.259 1.00 51.62 678 PRO A O 1
ATOM 5673 N N . LYS A 1 679 ? -128.953 -18.735 218.618 1.00 34.50 679 LYS A N 1
ATOM 5674 C CA . LYS A 1 679 ? -128.755 -17.435 217.868 1.00 34.50 679 LYS A CA 1
ATOM 5675 C C . LYS A 1 679 ? -127.406 -17.035 217.158 1.00 34.50 679 LYS A C 1
ATOM 5677 O O . LYS A 1 679 ? -126.410 -16.773 217.807 1.00 34.50 679 LYS A O 1
ATOM 5682 N N . LYS A 1 680 ? -127.548 -16.637 215.863 1.00 34.62 680 LYS A N 1
ATOM 5683 C CA . LYS A 1 680 ? -126.948 -15.468 215.109 1.00 34.62 680 LYS A CA 1
ATOM 5684 C C . LYS A 1 680 ? -125.466 -15.420 214.583 1.00 34.62 680 LYS A C 1
ATOM 5686 O O . LYS A 1 680 ? -124.582 -15.164 215.379 1.00 34.62 680 LYS A O 1
ATOM 5691 N N . LYS A 1 681 ? -125.315 -15.296 213.231 1.00 48.19 681 LYS A N 1
ATOM 5692 C CA . LYS A 1 681 ? -124.554 -14.268 212.402 1.00 48.19 681 LYS A CA 1
ATOM 5693 C C . LYS A 1 681 ? -123.001 -14.043 212.609 1.00 48.19 681 LYS A C 1
ATOM 5695 O O . LYS A 1 681 ? -122.492 -14.501 213.615 1.00 48.19 681 LYS A O 1
ATOM 5700 N N . PRO A 1 682 ? -122.252 -13.217 211.804 1.00 53.12 682 PRO A N 1
ATOM 5701 C CA . PRO A 1 682 ? -122.153 -13.056 210.316 1.00 53.12 682 PRO A CA 1
ATOM 5702 C C . PRO A 1 682 ? -120.730 -12.687 209.701 1.00 53.12 682 PRO A C 1
ATOM 5704 O O . PRO A 1 682 ? -119.869 -12.184 210.405 1.00 53.12 682 PRO A O 1
ATOM 5707 N N . SER A 1 683 ? -120.588 -12.696 208.351 1.00 43.00 683 SER A N 1
ATOM 5708 C CA . SER A 1 683 ? -119.823 -11.728 207.474 1.00 43.00 683 SER A CA 1
ATOM 5709 C C . SER A 1 683 ? -118.252 -11.662 207.337 1.00 43.00 683 SER A C 1
ATOM 5711 O O . SER A 1 683 ? -117.520 -12.161 208.176 1.00 43.00 683 SER A O 1
ATOM 5713 N N . PHE A 1 684 ? -117.799 -10.929 206.280 1.00 37.91 684 PHE A N 1
ATOM 5714 C CA . PHE A 1 684 ? -116.493 -10.245 205.960 1.00 37.91 684 PHE A CA 1
ATOM 5715 C C . PHE A 1 684 ? -115.253 -10.923 205.242 1.00 37.91 684 PHE A C 1
ATOM 5717 O O . PHE A 1 684 ? -114.430 -11.561 205.880 1.00 37.91 684 PHE A O 1
ATOM 5724 N N . PHE A 1 685 ? -115.041 -10.561 203.944 1.00 38.03 685 PHE A N 1
ATOM 5725 C CA . PHE A 1 685 ? -113.851 -9.889 203.292 1.00 38.03 685 PHE A CA 1
ATOM 5726 C C . PHE A 1 685 ? -112.516 -10.553 202.747 1.00 38.03 685 PHE A C 1
ATOM 5728 O O . PHE A 1 685 ? -111.639 -10.922 203.515 1.00 38.03 685 PHE A O 1
ATOM 5735 N N . HIS A 1 686 ? -112.280 -10.376 201.413 1.00 42.69 686 HIS A N 1
ATOM 5736 C CA . HIS A 1 686 ? -111.134 -9.694 200.692 1.00 42.69 686 HIS A CA 1
ATOM 5737 C C . HIS A 1 686 ? -109.849 -10.364 200.060 1.00 42.69 686 HIS A C 1
ATOM 5739 O O . HIS A 1 686 ? -109.406 -11.426 200.475 1.00 42.69 686 HIS A O 1
ATOM 5745 N N . LEU A 1 687 ? -109.233 -9.602 199.102 1.00 37.66 687 LEU A N 1
ATOM 5746 C CA . LEU A 1 687 ? -107.914 -9.691 198.371 1.00 37.66 687 LEU A CA 1
ATOM 5747 C C . LEU A 1 687 ? -107.748 -10.611 197.107 1.00 37.66 687 LEU A C 1
ATOM 5749 O O . LEU A 1 687 ? -108.499 -11.568 196.977 1.00 37.66 687 LEU A O 1
ATOM 5753 N N . SER A 1 688 ? -106.752 -10.467 196.180 1.00 40.84 688 SER A N 1
ATOM 5754 C CA . SER A 1 688 ? -106.266 -9.292 195.367 1.00 40.84 688 SER A CA 1
ATOM 5755 C C . SER A 1 688 ? -105.138 -9.578 194.299 1.00 40.84 688 SER A C 1
ATOM 5757 O O . SER A 1 688 ? -104.081 -10.082 194.663 1.00 40.84 688 SER A O 1
ATOM 5759 N N . SER A 1 689 ? -105.258 -9.037 193.057 1.00 47.72 689 SER A N 1
ATOM 5760 C CA . SER A 1 689 ? -104.212 -8.751 191.992 1.00 47.72 689 SER A CA 1
ATOM 5761 C C . SER A 1 689 ? -103.547 -9.916 191.200 1.00 47.72 689 SER A C 1
ATOM 5763 O O . SER A 1 689 ? -103.552 -11.016 191.751 1.00 47.72 689 SER A O 1
ATOM 5765 N N . PRO A 1 690 ? -102.962 -9.751 189.958 1.00 53.19 690 PRO A N 1
ATOM 5766 C CA . PRO A 1 690 ? -102.534 -8.566 189.125 1.00 53.19 690 PRO A CA 1
ATOM 5767 C C . PRO A 1 690 ? -103.099 -8.601 187.636 1.00 53.19 690 PRO A C 1
ATOM 5769 O O . PRO A 1 690 ? -104.213 -9.090 187.517 1.00 53.19 690 PRO A O 1
ATOM 5772 N N . LYS A 1 691 ? -102.496 -8.266 186.446 1.00 43.72 691 LYS A N 1
ATOM 5773 C CA . LYS A 1 691 ? -101.849 -7.098 185.696 1.00 43.72 691 LYS A CA 1
ATOM 5774 C C . LYS A 1 691 ? -101.847 -7.447 184.135 1.00 43.72 691 LYS A C 1
ATOM 5776 O O . LYS A 1 691 ? -102.170 -8.595 183.864 1.00 43.72 691 LYS A O 1
ATOM 5781 N N . ILE A 1 692 ? -101.517 -6.694 183.038 1.00 42.44 692 ILE A N 1
ATOM 5782 C CA . ILE A 1 692 ? -101.116 -5.282 182.692 1.00 42.44 692 ILE A CA 1
ATOM 5783 C C . ILE A 1 692 ? -101.684 -4.723 181.306 1.00 42.44 692 ILE A C 1
ATOM 5785 O O . ILE A 1 692 ? -102.902 -4.612 181.218 1.00 42.44 692 ILE A O 1
ATOM 5789 N N . LEU A 1 693 ? -100.899 -4.276 180.285 1.00 43.66 693 LEU A N 1
ATOM 5790 C CA . LEU A 1 693 ? -101.187 -3.284 179.179 1.00 43.66 693 LEU A CA 1
ATOM 5791 C C . LEU A 1 693 ? -100.288 -3.494 177.891 1.00 43.66 693 LEU A C 1
ATOM 5793 O O . LEU A 1 693 ? -99.414 -4.350 177.968 1.00 43.66 693 LEU A O 1
ATOM 5797 N N . SER A 1 694 ? -100.269 -2.700 176.777 1.00 49.53 694 SER A N 1
ATOM 5798 C CA . SER A 1 694 ? -101.294 -2.092 175.854 1.00 49.53 694 SER A CA 1
ATOM 5799 C C . SER A 1 694 ? -100.698 -1.216 174.677 1.00 49.53 694 SER A C 1
ATOM 5801 O O . SER A 1 694 ? -99.607 -0.683 174.807 1.00 49.53 694 SER A O 1
ATOM 5803 N N . GLN A 1 695 ? -101.461 -1.029 173.568 1.00 49.59 695 GLN A N 1
ATOM 5804 C CA . GLN A 1 695 ? -101.542 0.105 172.573 1.00 49.59 695 GLN A CA 1
ATOM 5805 C C . GLN A 1 695 ? -100.323 0.793 171.867 1.00 49.59 695 GLN A C 1
ATOM 5807 O O . GLN A 1 695 ? -99.435 1.314 172.526 1.00 49.59 695 GLN A O 1
ATOM 5812 N N . ASN A 1 696 ? -100.426 1.027 170.531 1.00 42.66 696 ASN A N 1
ATOM 5813 C CA . ASN A 1 696 ? -100.500 2.349 169.815 1.00 42.66 696 ASN A CA 1
ATOM 5814 C C . ASN A 1 696 ? -100.515 2.150 168.262 1.00 42.66 696 ASN A C 1
ATOM 5816 O O . ASN A 1 696 ? -99.878 1.223 167.775 1.00 42.66 696 ASN A O 1
ATOM 5820 N N . TYR A 1 697 ? -101.219 2.984 167.470 1.00 51.44 697 TYR A N 1
ATOM 5821 C CA . TYR A 1 697 ? -101.417 2.766 166.012 1.00 51.44 697 TYR A CA 1
ATOM 5822 C C . TYR A 1 697 ? -101.371 3.996 165.070 1.00 51.44 697 TYR A C 1
ATOM 5824 O O . TYR A 1 697 ? -101.267 3.813 163.858 1.00 51.44 697 TYR A O 1
ATOM 5832 N N . HIS A 1 698 ? -101.457 5.242 165.555 1.00 49.59 698 HIS A N 1
ATOM 5833 C CA . HIS A 1 698 ? -101.795 6.387 164.678 1.00 49.59 698 HIS A CA 1
ATOM 5834 C C . HIS A 1 698 ? -100.662 6.856 163.732 1.00 49.59 698 HIS A C 1
ATOM 5836 O O . HIS A 1 698 ? -100.920 7.506 162.721 1.00 49.59 698 HIS A O 1
ATOM 5842 N N . GLN A 1 699 ? -99.404 6.520 164.031 1.00 51.94 699 GLN A N 1
ATOM 5843 C CA . GLN A 1 699 ? -98.229 7.126 163.389 1.00 51.94 699 GLN A CA 1
ATOM 5844 C C . GLN A 1 699 ? -97.924 6.589 161.975 1.00 51.94 699 GLN A C 1
ATOM 5846 O O . GLN A 1 699 ? -97.534 7.363 161.100 1.00 51.94 699 GLN A O 1
ATOM 5851 N N . LYS A 1 700 ? -98.169 5.294 161.710 1.00 58.97 700 LYS A N 1
ATOM 5852 C CA . LYS A 1 700 ? -97.781 4.623 160.447 1.00 58.97 700 LYS A CA 1
ATOM 5853 C C . LYS A 1 700 ? -98.470 5.177 159.189 1.00 58.97 700 LYS A C 1
ATOM 5855 O O . LYS A 1 700 ? -97.949 5.018 158.088 1.00 58.97 700 LYS A O 1
ATOM 5860 N N . PHE A 1 701 ? -99.626 5.832 159.323 1.00 71.00 701 PHE A N 1
ATOM 5861 C CA . PHE A 1 701 ? -100.391 6.330 158.171 1.00 71.00 701 PHE A CA 1
ATOM 5862 C C . PHE A 1 701 ? -99.708 7.517 157.463 1.00 71.00 701 PHE A C 1
ATOM 5864 O O . PHE A 1 701 ? -99.745 7.613 156.238 1.00 71.00 701 PHE A O 1
ATOM 5871 N N . GLN A 1 702 ? -99.041 8.408 158.210 1.00 61.12 702 GLN A N 1
ATOM 5872 C CA . GLN A 1 702 ? -98.449 9.623 157.629 1.00 61.12 702 GLN A CA 1
ATOM 5873 C C . GLN A 1 702 ? -97.167 9.363 156.821 1.00 61.12 702 GLN A C 1
ATOM 5875 O O . GLN A 1 702 ? -96.833 10.148 155.935 1.00 61.12 702 GLN A O 1
ATOM 5880 N N . GLU A 1 703 ? -96.441 8.281 157.104 1.00 63.72 703 GLU A N 1
ATOM 5881 C CA . GLU A 1 703 ? -95.173 7.965 156.430 1.00 63.72 703 GLU A CA 1
ATOM 5882 C C . GLU A 1 703 ? -95.405 7.346 155.045 1.00 63.72 703 GLU A C 1
ATOM 5884 O O . GLU A 1 703 ? -94.753 7.736 154.072 1.00 63.72 703 GLU A O 1
ATOM 5889 N N . ALA A 1 704 ? -96.416 6.478 154.914 1.00 69.62 704 ALA A N 1
ATOM 5890 C CA . ALA A 1 704 ? -96.839 5.911 153.632 1.00 69.62 704 ALA A CA 1
ATOM 5891 C C . ALA A 1 704 ? -97.187 7.004 152.598 1.00 69.62 704 ALA A C 1
ATOM 5893 O O . ALA A 1 704 ? -96.767 6.940 151.440 1.00 69.62 704 ALA A O 1
ATOM 5894 N N . GLN A 1 705 ? -97.883 8.062 153.032 1.00 71.81 705 GLN A N 1
ATOM 5895 C CA . GLN A 1 705 ? -98.297 9.164 152.159 1.00 71.81 705 GLN A CA 1
ATOM 5896 C C . GLN A 1 705 ? -97.133 10.080 151.721 1.00 71.81 705 GLN A C 1
ATOM 5898 O O . GLN A 1 705 ? -97.253 10.788 150.718 1.00 71.81 705 GLN A O 1
ATOM 5903 N N . ARG A 1 706 ? -95.978 10.043 152.405 1.00 71.69 706 ARG A N 1
ATOM 5904 C CA . ARG A 1 706 ? -94.751 10.722 151.944 1.00 71.69 706 ARG A CA 1
ATOM 5905 C C . ARG A 1 706 ? -94.035 9.912 150.862 1.00 71.69 706 ARG A C 1
ATOM 5907 O O . ARG A 1 706 ? -93.676 10.484 149.836 1.00 71.69 706 ARG A O 1
ATOM 5914 N N . SER A 1 707 ? -93.907 8.594 151.042 1.00 71.56 707 SER A N 1
ATOM 5915 C CA . SER A 1 707 ? -93.267 7.708 150.051 1.00 71.56 707 SER A CA 1
ATOM 5916 C C . SER A 1 707 ? -93.960 7.753 148.686 1.00 71.56 707 SER A C 1
ATOM 5918 O O . SER A 1 707 ? -93.290 7.900 147.666 1.00 71.56 707 SER A O 1
ATOM 5920 N N . TYR A 1 708 ? -95.299 7.731 148.656 1.00 79.12 708 TYR A N 1
ATOM 5921 C CA . TYR A 1 708 ? -96.068 7.811 147.405 1.00 79.12 708 TYR A CA 1
ATOM 5922 C C . TYR A 1 708 ? -95.742 9.063 146.568 1.00 79.12 708 TYR A C 1
ATOM 5924 O O . TYR A 1 708 ? -95.594 8.989 145.347 1.00 79.12 708 TYR A O 1
ATOM 5932 N N . ASN A 1 709 ? -95.587 10.219 147.221 1.00 75.25 709 ASN A N 1
ATOM 5933 C CA . ASN A 1 709 ? -95.280 11.473 146.533 1.00 75.25 709 ASN A CA 1
ATOM 5934 C C . ASN A 1 709 ? -93.835 11.527 146.010 1.00 75.25 709 ASN A C 1
ATOM 5936 O O . ASN A 1 709 ? -93.604 12.139 144.969 1.00 75.25 709 ASN A O 1
ATOM 5940 N N . LEU A 1 710 ? -92.885 10.872 146.688 1.00 79.31 710 LEU A N 1
ATOM 5941 C CA . LEU A 1 710 ? -91.484 10.808 146.260 1.00 79.31 710 LEU A CA 1
ATOM 5942 C C . LEU A 1 710 ? -91.304 9.953 144.993 1.00 79.31 710 LEU A C 1
ATOM 5944 O O . LEU A 1 710 ? -90.532 10.300 144.098 1.00 79.31 710 LEU A O 1
ATOM 5948 N N . GLU A 1 711 ? -92.046 8.848 144.890 1.00 74.69 711 GLU A N 1
ATOM 5949 C CA . GLU A 1 711 ? -91.941 7.942 143.742 1.00 74.69 711 GLU A CA 1
ATOM 5950 C C . GLU A 1 711 ? -92.570 8.538 142.476 1.00 74.69 711 GLU A C 1
ATOM 5952 O O . GLU A 1 711 ? -92.066 8.342 141.367 1.00 74.69 711 GLU A O 1
ATOM 5957 N N . LYS A 1 712 ? -93.611 9.367 142.639 1.00 81.56 712 LYS A N 1
ATOM 5958 C CA . LYS A 1 712 ? -94.230 10.124 141.543 1.00 81.56 712 LYS A CA 1
ATOM 5959 C C . LYS A 1 712 ? -93.244 11.091 140.870 1.00 81.56 712 LYS A C 1
ATOM 5961 O O . LYS A 1 712 ? -93.262 11.213 139.646 1.00 81.56 712 LYS A O 1
ATOM 5966 N N . THR A 1 713 ? -92.352 11.737 141.627 1.00 75.88 713 THR A N 1
ATOM 5967 C CA . THR A 1 713 ? -91.310 12.622 141.069 1.00 75.88 713 THR A CA 1
ATOM 5968 C C . THR A 1 713 ? -90.170 11.861 140.392 1.00 75.88 713 THR A C 1
ATOM 5970 O O . THR A 1 713 ? -89.664 12.343 139.378 1.00 75.88 713 THR A O 1
ATOM 5973 N N . LYS A 1 714 ? -89.788 10.664 140.870 1.00 79.62 714 LYS A N 1
ATOM 5974 C CA . LYS A 1 714 ? -88.835 9.802 140.137 1.00 79.62 714 LYS A CA 1
ATOM 5975 C C . LYS A 1 714 ? -89.390 9.387 138.774 1.00 79.62 714 LYS A C 1
ATOM 5977 O O . LYS A 1 714 ? -88.688 9.479 137.771 1.00 79.62 714 LYS A O 1
ATOM 5982 N N . ASN A 1 715 ? -90.658 8.972 138.739 1.00 79.00 715 ASN A N 1
ATOM 5983 C CA . ASN A 1 715 ? -91.315 8.514 137.514 1.00 79.00 715 ASN A CA 1
ATOM 5984 C C . ASN A 1 715 ? -91.359 9.617 136.438 1.00 79.00 715 ASN A C 1
ATOM 5986 O O . ASN A 1 715 ? -91.184 9.340 135.254 1.00 79.00 715 ASN A O 1
ATOM 5990 N N . TYR A 1 716 ? -91.504 10.882 136.849 1.00 82.88 716 TYR A N 1
ATOM 5991 C CA . TYR A 1 716 ? -91.454 12.023 135.931 1.00 82.88 716 TYR A CA 1
ATOM 5992 C C . TYR A 1 716 ? -90.065 12.201 135.288 1.00 82.88 716 TYR A C 1
ATOM 5994 O O . TYR A 1 716 ? -89.979 12.349 134.072 1.00 82.88 716 TYR A O 1
ATOM 6002 N N . LYS A 1 717 ? -88.979 12.101 136.073 1.00 80.12 717 LYS A N 1
ATOM 6003 C CA . LYS A 1 717 ? -87.596 12.200 135.561 1.00 80.12 717 LYS A CA 1
ATOM 6004 C C . LYS A 1 717 ? -87.212 11.052 134.626 1.00 80.12 717 LYS A C 1
ATOM 6006 O O . LYS A 1 717 ? -86.558 11.282 133.616 1.00 80.12 717 LYS A O 1
ATOM 6011 N N . LEU A 1 718 ? -87.647 9.827 134.923 1.00 77.38 718 LEU A N 1
ATOM 6012 C CA . LEU A 1 718 ? -87.406 8.677 134.044 1.00 77.38 718 LEU A CA 1
ATOM 6013 C C . LEU A 1 718 ? -88.052 8.867 132.660 1.00 77.38 718 LEU A C 1
ATOM 6015 O O . LEU A 1 718 ? -87.429 8.572 131.645 1.00 77.38 718 LEU A O 1
ATOM 6019 N N . ASN A 1 719 ? -89.261 9.437 132.603 1.00 78.00 719 ASN A N 1
ATOM 6020 C CA . ASN A 1 719 ? -89.933 9.772 131.341 1.00 78.00 719 ASN A CA 1
ATOM 6021 C C . ASN A 1 719 ? -89.287 10.950 130.580 1.00 78.00 719 ASN A C 1
ATOM 6023 O O . ASN A 1 719 ? -89.543 11.119 129.389 1.00 78.00 719 ASN A O 1
ATOM 6027 N N . GLU A 1 720 ? -88.467 11.766 131.242 1.00 82.81 720 GLU A N 1
ATOM 6028 C CA . GLU A 1 720 ? -87.695 12.853 130.629 1.00 82.81 720 GLU A CA 1
ATOM 6029 C C . GLU A 1 720 ? -86.425 12.296 129.961 1.00 82.81 720 GLU A C 1
ATOM 6031 O O . GLU A 1 720 ? -86.231 12.471 128.758 1.00 82.81 720 GLU A O 1
ATOM 6036 N N . GLN A 1 721 ? -85.656 11.475 130.685 1.00 79.00 721 GLN A N 1
ATOM 6037 C CA . GLN A 1 721 ? -84.482 10.761 130.155 1.00 79.00 721 GLN A CA 1
ATOM 6038 C C . GLN A 1 721 ? -84.838 9.812 128.994 1.00 79.00 721 GLN A C 1
ATOM 6040 O O . GLN A 1 721 ? -84.076 9.660 128.034 1.00 79.00 721 GLN A O 1
ATOM 6045 N N . LEU A 1 722 ? -86.027 9.198 129.040 1.00 82.94 722 LEU A N 1
ATOM 6046 C CA . LEU A 1 722 ? -86.536 8.343 127.964 1.00 82.94 722 LEU A CA 1
ATOM 6047 C C . LEU A 1 722 ? -86.939 9.141 126.704 1.00 82.94 722 LEU A C 1
ATOM 6049 O O . LEU A 1 722 ? -87.046 8.564 125.627 1.00 82.94 722 LEU A O 1
ATOM 6053 N N . LYS A 1 723 ? -87.114 10.468 126.786 1.00 82.88 723 LYS A N 1
ATOM 6054 C CA . LYS A 1 723 ? -87.290 11.331 125.601 1.00 82.88 723 LYS A CA 1
ATOM 6055 C C . LYS A 1 723 ? -85.960 11.771 125.003 1.00 82.88 723 LYS A C 1
ATOM 6057 O O . LYS A 1 723 ? -85.815 11.714 123.785 1.00 82.88 723 LYS A O 1
ATOM 6062 N N . GLU A 1 724 ? -84.989 12.157 125.830 1.00 82.94 724 GLU A N 1
ATOM 6063 C CA . GLU A 1 724 ? -83.646 12.529 125.355 1.00 82.94 724 GLU A CA 1
ATOM 6064 C C . GLU A 1 724 ? -82.981 11.376 124.592 1.00 82.94 724 GLU A C 1
ATOM 6066 O O . GLU A 1 724 ? -82.507 11.563 123.474 1.00 82.94 724 GLU A O 1
ATOM 6071 N N . THR A 1 725 ? -83.040 10.158 125.137 1.00 79.69 725 THR A N 1
ATOM 6072 C CA . THR A 1 725 ? -82.477 8.955 124.495 1.00 79.69 725 THR A CA 1
ATOM 6073 C C . THR A 1 725 ? -83.140 8.599 123.159 1.00 79.69 725 THR A C 1
ATOM 6075 O O . THR A 1 725 ? -82.446 8.167 122.240 1.00 79.69 725 THR A O 1
ATOM 6078 N N . ASN A 1 726 ? -84.446 8.837 122.992 1.00 81.44 726 ASN A N 1
ATOM 6079 C CA . ASN A 1 726 ? -85.116 8.671 121.696 1.00 81.44 726 ASN A CA 1
ATOM 6080 C C . ASN A 1 726 ? -84.683 9.743 120.673 1.00 81.44 726 ASN A C 1
ATOM 6082 O O . ASN A 1 726 ? -84.431 9.411 119.517 1.00 81.44 726 ASN A O 1
ATOM 6086 N N . LEU A 1 727 ? -84.510 11.003 121.093 1.00 86.12 727 LEU A N 1
ATOM 6087 C CA . LEU A 1 727 ? -83.988 12.079 120.231 1.00 86.12 727 LEU A CA 1
ATOM 6088 C C . LEU A 1 727 ? -82.515 11.869 119.832 1.00 86.12 727 LEU A C 1
ATOM 6090 O O . LEU A 1 727 ? -82.079 12.349 118.784 1.00 86.12 727 LEU A O 1
ATOM 6094 N N . GLU A 1 728 ? -81.734 11.175 120.662 1.00 83.94 728 GLU A N 1
ATOM 6095 C CA . GLU A 1 728 ? -80.382 10.706 120.326 1.00 83.94 728 GLU A CA 1
ATOM 6096 C C . GLU A 1 728 ? -80.439 9.627 119.227 1.00 83.94 728 GLU A C 1
ATOM 6098 O O . GLU A 1 728 ? -79.707 9.687 118.237 1.00 83.94 728 GLU A O 1
ATOM 6103 N N . LEU A 1 729 ? -81.376 8.679 119.350 1.00 81.81 729 LEU A N 1
ATOM 6104 C CA . LEU A 1 729 ? -81.584 7.596 118.385 1.00 81.81 729 LEU A CA 1
ATOM 6105 C C . LEU A 1 729 ? -82.011 8.115 116.999 1.00 81.81 729 LEU A C 1
ATOM 6107 O O . LEU A 1 729 ? -81.524 7.627 115.976 1.00 81.81 729 LEU A O 1
ATOM 6111 N N . GLU A 1 730 ? -82.879 9.130 116.951 1.00 82.75 730 GLU A N 1
ATOM 6112 C CA . GLU A 1 730 ? -83.306 9.772 115.700 1.00 82.75 730 GLU A CA 1
ATOM 6113 C C . GLU A 1 730 ? -82.150 10.472 114.969 1.00 82.75 730 GLU A C 1
ATOM 6115 O O . GLU A 1 730 ? -82.057 10.373 113.743 1.00 82.75 730 GLU A O 1
ATOM 6120 N N . ARG A 1 731 ? -81.223 11.117 115.696 1.00 84.50 731 ARG A N 1
ATOM 6121 C CA . ARG A 1 731 ? -80.012 11.716 115.103 1.00 84.50 731 ARG A CA 1
ATOM 6122 C C . ARG A 1 731 ? -79.118 10.652 114.461 1.00 84.50 731 ARG A C 1
ATOM 6124 O O . ARG A 1 731 ? -78.749 10.792 113.293 1.00 84.50 731 ARG A O 1
ATOM 6131 N N . ASN A 1 732 ? -78.875 9.546 115.161 1.00 80.56 732 ASN A N 1
ATOM 6132 C CA . ASN A 1 732 ? -78.064 8.435 114.650 1.00 80.56 732 ASN A CA 1
ATOM 6133 C C . ASN A 1 732 ? -78.692 7.786 113.395 1.00 80.56 732 ASN A C 1
ATOM 6135 O O . ASN A 1 732 ? -77.989 7.422 112.451 1.00 80.56 732 ASN A O 1
ATOM 6139 N N . LEU A 1 733 ? -80.028 7.706 113.320 1.00 82.69 733 LEU A N 1
ATOM 6140 C CA . LEU A 1 733 ? -80.748 7.222 112.132 1.00 82.69 733 LEU A CA 1
ATOM 6141 C C . LEU A 1 733 ? -80.612 8.141 110.902 1.00 82.69 733 LEU A C 1
ATOM 6143 O O . LEU A 1 733 ? -80.715 7.658 109.770 1.00 82.69 733 LEU A O 1
ATOM 6147 N N . VAL A 1 734 ? -80.380 9.445 111.087 1.00 85.44 734 VAL A N 1
ATOM 6148 C CA . VAL A 1 734 ? -80.066 10.375 109.986 1.00 85.44 734 VAL A CA 1
ATOM 6149 C C . VAL A 1 734 ? -78.623 10.186 109.512 1.00 85.44 734 VAL A C 1
ATOM 6151 O O . VAL A 1 734 ? -78.378 10.140 108.306 1.00 85.44 734 VAL A O 1
ATOM 6154 N N . GLU A 1 735 ? -77.676 9.998 110.429 1.00 80.25 735 GLU A N 1
ATOM 6155 C CA . GLU A 1 735 ? -76.266 9.772 110.087 1.00 80.25 735 GLU A CA 1
ATOM 6156 C C . GLU A 1 735 ? -76.061 8.471 109.289 1.00 80.25 735 GLU A C 1
ATOM 6158 O O . GLU A 1 735 ? -75.428 8.483 108.230 1.00 80.25 735 GLU A O 1
ATOM 6163 N N . VAL A 1 736 ? -76.720 7.376 109.689 1.00 79.38 736 VAL A N 1
ATOM 6164 C CA . VAL A 1 736 ? -76.723 6.104 108.937 1.00 79.38 736 VAL A CA 1
ATOM 6165 C C . VAL A 1 736 ? -77.293 6.264 107.516 1.00 79.38 736 VAL A C 1
ATOM 6167 O O . VAL A 1 736 ? -76.808 5.623 106.580 1.00 79.38 736 VAL A O 1
ATOM 6170 N N . LYS A 1 737 ? -78.288 7.141 107.306 1.00 81.38 737 LYS A N 1
ATOM 6171 C CA . LYS A 1 737 ? -78.805 7.453 105.957 1.00 81.38 737 LYS A CA 1
ATOM 6172 C C . LYS A 1 737 ? -77.786 8.224 105.114 1.00 81.38 737 LYS A C 1
ATOM 6174 O O . LYS A 1 737 ? -77.630 7.909 103.934 1.00 81.38 737 LYS A O 1
ATOM 6179 N N . ASN A 1 738 ? -77.069 9.180 105.706 1.00 82.25 738 ASN A N 1
ATOM 6180 C CA . ASN A 1 738 ? -76.027 9.943 105.012 1.00 82.25 738 ASN A CA 1
ATOM 6181 C C . ASN A 1 738 ? -74.857 9.044 104.577 1.00 82.25 738 ASN A C 1
ATOM 6183 O O . ASN A 1 738 ? -74.436 9.110 103.422 1.00 82.25 738 ASN A O 1
ATOM 6187 N N . LEU A 1 739 ? -74.397 8.143 105.452 1.00 81.19 739 LEU A N 1
ATOM 6188 C CA . LEU A 1 739 ? -73.363 7.153 105.123 1.00 81.19 739 LEU A CA 1
ATOM 6189 C C . LEU A 1 739 ? -73.803 6.217 103.981 1.00 81.19 739 LEU A C 1
ATOM 6191 O O . LEU A 1 739 ? -73.015 5.927 103.078 1.00 81.19 739 LEU A O 1
ATOM 6195 N N . LYS A 1 740 ? -75.084 5.816 103.943 1.00 80.19 740 LYS A N 1
ATOM 6196 C CA . LYS A 1 740 ? -75.640 5.038 102.820 1.00 80.19 740 LYS A CA 1
ATOM 6197 C C . LYS A 1 740 ? -75.617 5.790 101.484 1.00 80.19 740 LYS A C 1
ATOM 6199 O O . LYS A 1 740 ? -75.348 5.161 100.463 1.00 80.19 740 LYS A O 1
ATOM 6204 N N . MET A 1 741 ? -75.849 7.107 101.466 1.00 81.38 741 MET A N 1
ATOM 6205 C CA . MET A 1 741 ? -75.687 7.901 100.237 1.00 81.38 741 MET A CA 1
ATOM 6206 C C . MET A 1 741 ? -74.221 7.990 99.798 1.00 81.38 741 MET A C 1
ATOM 6208 O O . MET A 1 741 ? -73.936 7.836 98.614 1.00 81.38 741 MET A O 1
ATOM 6212 N N . GLN A 1 742 ? -73.287 8.188 100.735 1.00 78.06 742 GLN A N 1
ATOM 6213 C CA . GLN A 1 742 ? -71.854 8.263 100.419 1.00 78.06 742 GLN A CA 1
ATOM 6214 C C . GLN A 1 742 ? -71.331 6.959 99.797 1.00 78.06 742 GLN A C 1
ATOM 6216 O O . GLN A 1 742 ? -70.605 7.011 98.805 1.00 78.06 742 GLN A O 1
ATOM 6221 N N . MET A 1 743 ? -71.759 5.794 100.302 1.00 76.06 743 MET A N 1
ATOM 6222 C CA . MET A 1 743 ? -71.459 4.507 99.659 1.00 76.06 743 MET A CA 1
ATOM 6223 C C . MET A 1 743 ? -71.997 4.417 98.225 1.00 76.06 743 MET A C 1
ATOM 6225 O O . MET A 1 743 ? -71.284 3.949 97.340 1.00 76.06 743 MET A O 1
ATOM 6229 N N . TYR A 1 744 ? -73.230 4.870 97.981 1.00 80.00 744 TYR A N 1
ATOM 6230 C CA . TYR A 1 744 ? -73.848 4.800 96.654 1.00 80.00 744 TYR A CA 1
ATOM 6231 C C . TYR A 1 744 ? -73.126 5.696 95.632 1.00 80.00 744 TYR A C 1
ATOM 6233 O O . TYR A 1 744 ? -72.901 5.293 94.490 1.00 80.00 744 TYR A O 1
ATOM 6241 N N . GLU A 1 745 ? -72.695 6.889 96.052 1.00 78.06 745 GLU A N 1
ATOM 6242 C CA . GLU A 1 745 ? -71.946 7.815 95.196 1.00 78.06 745 GLU A CA 1
ATOM 6243 C C . GLU A 1 745 ? -70.520 7.302 94.902 1.00 78.06 745 GLU A C 1
ATOM 6245 O O . GLU A 1 745 ? -70.056 7.401 93.766 1.00 78.06 745 GLU A O 1
ATOM 6250 N N . LEU A 1 746 ? -69.854 6.655 95.869 1.00 76.88 746 LEU A N 1
ATOM 6251 C CA . LEU A 1 746 ? -68.577 5.958 95.643 1.00 76.88 746 LEU A CA 1
ATOM 6252 C C . LEU A 1 746 ? -68.729 4.773 94.676 1.00 76.88 746 LEU A C 1
ATOM 6254 O O . LEU A 1 746 ? -67.942 4.628 93.741 1.00 76.88 746 LEU A O 1
ATOM 6258 N N . GLN A 1 747 ? -69.761 3.943 94.848 1.00 76.44 747 GLN A N 1
ATOM 6259 C CA . GLN A 1 747 ? -70.027 2.792 93.975 1.00 76.44 747 GLN A CA 1
ATOM 6260 C C . GLN A 1 747 ? -70.290 3.227 92.519 1.00 76.44 747 GLN A C 1
ATOM 6262 O O . GLN A 1 747 ? -69.834 2.582 91.573 1.00 76.44 747 GLN A O 1
ATOM 6267 N N . LYS A 1 748 ? -70.951 4.375 92.339 1.00 75.81 748 LYS A N 1
ATOM 6268 C CA . LYS A 1 748 ? -71.158 5.048 91.050 1.00 75.81 748 LYS A CA 1
ATOM 6269 C C . LYS A 1 748 ? -69.851 5.580 90.438 1.00 75.81 748 LYS A C 1
ATOM 6271 O O . LYS A 1 748 ? -69.642 5.394 89.241 1.00 75.81 748 LYS A O 1
ATOM 6276 N N . GLN A 1 749 ? -68.940 6.151 91.232 1.00 72.75 749 GLN A N 1
ATOM 6277 C CA . GLN A 1 749 ? -67.608 6.563 90.754 1.00 72.75 749 GLN A CA 1
ATOM 6278 C C . GLN A 1 749 ? -66.766 5.365 90.279 1.00 72.75 749 GLN A C 1
ATOM 6280 O O . GLN A 1 749 ? -66.149 5.431 89.216 1.00 72.75 749 GLN A O 1
ATOM 6285 N N . PHE A 1 750 ? -66.799 4.233 90.994 1.00 64.12 750 PHE A N 1
ATOM 6286 C CA . PHE A 1 750 ? -66.150 2.995 90.539 1.00 64.12 750 PHE A CA 1
ATOM 6287 C C . PHE A 1 750 ? -66.728 2.473 89.212 1.00 64.12 750 PHE A C 1
ATOM 6289 O O . PHE A 1 750 ? -65.969 2.030 88.349 1.00 64.12 750 PHE A O 1
ATOM 6296 N N . ALA A 1 751 ? -68.047 2.571 89.009 1.00 64.56 751 ALA A N 1
ATOM 6297 C CA . ALA A 1 751 ? -68.680 2.200 87.742 1.00 64.56 751 ALA A CA 1
ATOM 6298 C C . ALA A 1 751 ? -68.251 3.108 86.570 1.00 64.56 751 ALA A C 1
ATOM 6300 O O . ALA A 1 751 ? -68.063 2.618 85.457 1.00 64.56 751 ALA A O 1
ATOM 6301 N N . GLN A 1 752 ? -68.047 4.408 86.812 1.00 58.56 752 GLN A N 1
ATOM 6302 C CA . GLN A 1 752 ? -67.578 5.352 85.789 1.00 58.56 752 GLN A CA 1
ATOM 6303 C C . GLN A 1 752 ? -66.101 5.119 85.424 1.00 58.56 752 GLN A C 1
ATOM 6305 O O . GLN A 1 752 ? -65.784 4.964 84.244 1.00 58.56 752 GLN A O 1
ATOM 6310 N N . ASN A 1 753 ? -65.214 4.969 86.414 1.00 54.12 753 ASN A N 1
ATOM 6311 C CA . ASN A 1 753 ? -63.779 4.731 86.181 1.00 54.12 753 ASN A CA 1
ATOM 6312 C C . ASN A 1 753 ? -63.494 3.421 85.415 1.00 54.12 753 ASN A C 1
ATOM 6314 O O . ASN A 1 753 ? -62.508 3.327 84.676 1.00 54.12 753 ASN A O 1
ATOM 6318 N N . LYS A 1 754 ? -64.369 2.410 85.543 1.00 50.03 754 LYS A N 1
ATOM 6319 C CA . LYS A 1 754 ? -64.248 1.145 84.799 1.00 50.03 754 LYS A CA 1
ATOM 6320 C C . LYS A 1 754 ? -64.511 1.304 83.292 1.00 50.03 754 LYS A C 1
ATOM 6322 O O . LYS A 1 754 ? -63.979 0.519 82.513 1.00 50.03 754 LYS A O 1
ATOM 6327 N N . HIS A 1 755 ? -65.255 2.330 82.862 1.00 49.03 755 HIS A N 1
ATOM 6328 C CA . HIS A 1 755 ? -65.537 2.573 81.441 1.00 49.03 755 HIS A CA 1
ATOM 6329 C C . HIS A 1 755 ? -64.416 3.318 80.697 1.00 49.03 755 HIS A C 1
ATOM 6331 O O . HIS A 1 755 ? -64.184 3.038 79.522 1.00 49.03 755 HIS A O 1
ATOM 6337 N N . GLU A 1 756 ? -63.681 4.219 81.355 1.00 44.66 756 GLU A N 1
ATOM 6338 C CA . GLU A 1 756 ? -62.615 5.004 80.699 1.00 44.66 756 GLU A CA 1
ATOM 6339 C C . GLU A 1 756 ? -61.309 4.215 80.476 1.00 44.66 756 GLU A C 1
ATOM 6341 O O . GLU A 1 756 ? -60.450 4.631 79.696 1.00 44.66 756 GLU A O 1
ATOM 6346 N N . SER A 1 757 ? -61.162 3.051 81.119 1.00 45.75 757 SER A N 1
ATOM 6347 C CA . SER A 1 757 ? -59.904 2.287 81.149 1.00 45.75 757 SER A CA 1
ATOM 6348 C C . SER A 1 757 ? -59.773 1.193 80.074 1.00 45.75 757 SER A C 1
ATOM 6350 O O . SER A 1 757 ? -58.692 0.627 79.931 1.00 45.75 757 SER A O 1
ATOM 6352 N N . GLN A 1 758 ? -60.833 0.875 79.312 1.00 40.91 758 GLN A N 1
ATOM 6353 C CA . GLN A 1 758 ? -60.828 -0.237 78.334 1.00 40.91 758 GLN A CA 1
ATOM 6354 C C . GLN A 1 758 ? -61.206 0.137 76.884 1.00 40.91 758 GLN A C 1
ATOM 6356 O O . GLN A 1 758 ? -61.149 -0.722 76.010 1.00 40.91 758 GLN A O 1
ATOM 6361 N N . GLN A 1 759 ? -61.498 1.407 76.572 1.00 40.09 759 GLN A N 1
ATOM 6362 C CA . GLN A 1 759 ? -61.690 1.881 75.186 1.00 40.09 759 GLN A CA 1
ATOM 6363 C C . GLN A 1 759 ? -60.562 2.818 74.729 1.00 40.09 759 GLN A C 1
ATOM 6365 O O . GLN A 1 759 ? -60.779 3.985 74.406 1.00 40.09 759 GLN A O 1
ATOM 6370 N N . LYS A 1 760 ? -59.325 2.298 74.696 1.00 40.12 760 LYS A N 1
ATOM 6371 C CA . LYS A 1 760 ? -58.157 3.033 74.168 1.00 40.12 760 LYS A CA 1
ATOM 6372 C C . LYS A 1 760 ? -57.281 2.251 73.183 1.00 40.12 760 LYS A C 1
ATOM 6374 O O . LYS A 1 760 ? -56.143 2.632 72.925 1.00 40.12 760 LYS A O 1
ATOM 6379 N N . VAL A 1 761 ? -57.843 1.201 72.586 1.00 45.03 761 VAL A N 1
ATOM 6380 C CA . VAL A 1 761 ? -57.313 0.517 71.401 1.00 45.03 761 VAL A CA 1
ATOM 6381 C C . VAL A 1 761 ? -58.481 0.305 70.427 1.00 45.03 761 VAL A C 1
ATOM 6383 O O . VAL A 1 761 ? -59.532 -0.170 70.837 1.00 45.03 761 VAL A O 1
ATOM 6386 N N . GLN A 1 762 ? -58.265 0.651 69.151 1.00 37.44 762 GLN A N 1
ATOM 6387 C CA . GLN A 1 762 ? -59.194 0.539 68.007 1.00 37.44 762 GLN A CA 1
ATOM 6388 C C . GLN A 1 762 ? -60.437 1.468 67.960 1.00 37.44 762 GLN A C 1
ATOM 6390 O O . GLN A 1 762 ? -60.947 1.978 68.951 1.00 37.44 762 GLN A O 1
ATOM 6395 N N . SER A 1 763 ? -60.881 1.701 66.715 1.00 37.41 763 SER A N 1
ATOM 6396 C CA . SER A 1 763 ? -62.142 2.327 66.270 1.00 37.41 763 SER A CA 1
ATOM 6397 C C . SER A 1 763 ? -62.568 3.686 66.861 1.00 37.41 763 SER A C 1
ATOM 6399 O O . SER A 1 763 ? -63.520 3.772 67.630 1.00 37.41 763 SER A O 1
ATOM 6401 N N . SER A 1 764 ? -61.997 4.780 66.347 1.00 32.03 764 SER A N 1
ATOM 6402 C CA . SER A 1 764 ? -62.783 5.871 65.721 1.00 32.03 764 SER A CA 1
ATOM 6403 C C . SER A 1 764 ? -61.880 6.989 65.187 1.00 32.03 764 SER A C 1
ATOM 6405 O O . SER A 1 764 ? -60.958 7.399 65.882 1.00 32.03 764 SER A O 1
ATOM 6407 N N . HIS A 1 765 ? -62.163 7.486 63.972 1.00 33.06 765 HIS A N 1
ATOM 6408 C CA . HIS A 1 765 ? -62.072 8.904 63.546 1.00 33.06 765 HIS A CA 1
ATOM 6409 C C . HIS A 1 765 ? -62.373 9.049 62.037 1.00 33.06 765 HIS A C 1
ATOM 6411 O O . HIS A 1 765 ? -61.572 9.544 61.247 1.00 33.06 765 HIS A O 1
ATOM 6417 N N . SER A 1 766 ? -63.580 8.659 61.616 1.00 36.22 766 SER A N 1
ATOM 6418 C CA . SER A 1 766 ? -64.131 9.006 60.294 1.00 36.22 766 SER A CA 1
ATOM 6419 C C . SER A 1 766 ? -64.603 10.473 60.261 1.00 36.22 766 SER A C 1
ATOM 6421 O O . SER A 1 766 ? -65.768 10.765 59.992 1.00 36.22 766 SER A O 1
ATOM 6423 N N . GLY A 1 767 ? -63.707 11.403 60.606 1.00 33.53 767 GLY A N 1
ATOM 6424 C CA . GLY A 1 767 ? -63.968 12.840 60.686 1.00 33.53 767 GLY A CA 1
ATOM 6425 C C . GLY A 1 767 ? -63.491 13.567 59.431 1.00 33.53 767 GLY A C 1
ATOM 6426 O O . GLY A 1 767 ? -62.296 13.791 59.262 1.00 33.53 767 GLY A O 1
ATOM 6427 N N . SER A 1 768 ? -64.420 13.964 58.557 1.00 41.06 768 SER A N 1
ATOM 6428 C CA . SER A 1 768 ? -64.133 14.662 57.291 1.00 41.06 768 SER A CA 1
ATOM 6429 C C . SER A 1 768 ? -63.731 16.139 57.493 1.00 41.06 768 SER A C 1
ATOM 6431 O O . SER A 1 768 ? -64.410 17.059 57.022 1.00 41.06 768 SER A O 1
ATOM 6433 N N . TYR A 1 769 ? -62.608 16.390 58.165 1.00 42.09 769 TYR A N 1
ATOM 6434 C CA . TYR A 1 769 ? -62.031 17.729 58.281 1.00 42.09 769 TYR A CA 1
ATOM 6435 C C . TYR A 1 769 ? -61.370 18.153 56.962 1.00 42.09 769 TYR A C 1
ATOM 6437 O O . TYR A 1 769 ? -60.295 17.676 56.603 1.00 42.09 769 TYR A O 1
ATOM 6445 N N . LYS A 1 770 ? -62.000 19.092 56.243 1.00 46.59 770 LYS A N 1
ATOM 6446 C CA . LYS A 1 770 ? -61.437 19.717 55.033 1.00 46.59 770 LYS A CA 1
ATOM 6447 C C . LYS A 1 770 ? -60.315 20.706 55.383 1.00 46.59 770 LYS A C 1
ATOM 6449 O O . LYS A 1 770 ? -60.490 21.915 55.253 1.00 46.59 770 LYS A O 1
ATOM 6454 N N . TYR A 1 771 ? -59.159 20.199 55.804 1.00 52.81 771 TYR A N 1
ATOM 6455 C CA . TYR A 1 771 ? -57.943 21.006 55.913 1.00 52.81 771 TYR A CA 1
ATOM 6456 C C . TYR A 1 771 ? -57.418 21.348 54.513 1.00 52.81 771 TYR A C 1
ATOM 6458 O O . TYR A 1 771 ? -56.805 20.530 53.829 1.00 52.81 771 TYR A O 1
ATOM 6466 N N . THR A 1 772 ? -57.680 22.578 54.065 1.00 56.81 772 THR A N 1
ATOM 6467 C CA . THR A 1 772 ? -57.167 23.118 52.800 1.00 56.81 772 THR A CA 1
ATOM 6468 C C . THR A 1 772 ? -55.686 23.465 52.938 1.00 56.81 772 THR A C 1
ATOM 6470 O O . THR A 1 772 ? -55.325 24.620 53.162 1.00 56.81 772 THR A O 1
ATOM 6473 N N . HIS A 1 773 ? -54.833 22.448 52.836 1.00 71.69 773 HIS A N 1
ATOM 6474 C CA . HIS A 1 773 ? -53.386 22.580 52.968 1.00 71.69 773 HIS A CA 1
ATOM 6475 C C . HIS A 1 773 ? -52.786 23.560 51.955 1.00 71.69 773 HIS A C 1
ATOM 6477 O O . HIS A 1 773 ? -52.962 23.417 50.742 1.00 71.69 773 HIS A O 1
ATOM 6483 N N . SER A 1 774 ? -52.031 24.540 52.456 1.00 80.31 774 SER A N 1
ATOM 6484 C CA . SER A 1 774 ? -51.390 25.554 51.616 1.00 80.31 774 SER A CA 1
ATOM 6485 C C . SER A 1 774 ? -50.071 25.034 51.045 1.00 80.31 774 SER A C 1
ATOM 6487 O O . SER A 1 774 ? -49.198 24.575 51.786 1.00 80.31 774 SER A O 1
ATOM 6489 N N . PHE A 1 775 ? -49.906 25.118 49.723 1.00 87.75 775 PHE A N 1
ATOM 6490 C CA . PHE A 1 775 ? -48.732 24.626 48.999 1.00 87.75 775 PHE A CA 1
ATOM 6491 C C . PHE A 1 775 ? -47.933 25.771 48.371 1.00 87.75 775 PHE A C 1
ATOM 6493 O O . PHE A 1 775 ? -48.325 26.329 47.347 1.00 87.75 775 PHE A O 1
ATOM 6500 N N . VAL A 1 776 ? -46.762 26.063 48.937 1.00 90.38 776 VAL A N 1
ATOM 6501 C CA . VAL A 1 776 ? -45.844 27.092 48.425 1.00 90.38 776 VAL A CA 1
ATOM 6502 C C . VAL A 1 776 ? -44.877 26.469 47.406 1.00 90.38 776 VAL A C 1
ATOM 6504 O O . VAL A 1 776 ? -44.327 25.394 47.671 1.00 90.38 776 VAL A O 1
ATOM 6507 N N . PRO A 1 777 ? -44.643 27.096 46.236 1.00 91.75 777 PRO A N 1
ATOM 6508 C CA . PRO A 1 777 ? -43.632 26.632 45.293 1.00 91.75 777 PRO A CA 1
ATOM 6509 C C . PRO A 1 777 ? -42.219 26.810 45.868 1.00 91.75 777 PRO A C 1
ATOM 6511 O O . PRO A 1 777 ? -41.866 27.885 46.346 1.00 91.75 777 PRO A O 1
ATOM 6514 N N . ILE A 1 778 ? -41.395 25.765 45.785 1.00 93.31 778 ILE A N 1
ATOM 6515 C CA . ILE A 1 778 ? -39.990 25.775 46.215 1.00 93.31 778 ILE A CA 1
ATOM 6516 C C . ILE A 1 778 ? -39.076 25.205 45.124 1.00 93.31 778 ILE A C 1
ATOM 6518 O O . ILE A 1 778 ? -39.515 24.443 44.259 1.00 93.31 778 ILE A O 1
ATOM 6522 N N . LYS A 1 779 ? -37.785 25.544 45.182 1.00 92.75 779 LYS A N 1
ATOM 6523 C CA . LYS A 1 779 ? -36.730 24.878 44.405 1.00 92.75 779 LYS A CA 1
ATOM 6524 C C . LYS A 1 779 ? -36.031 23.864 45.313 1.00 92.75 779 LYS A C 1
ATOM 6526 O O . LYS A 1 779 ? -35.690 24.201 46.444 1.00 92.75 779 LYS A O 1
ATOM 6531 N N . ILE A 1 780 ? -35.864 22.629 44.851 1.00 92.31 780 ILE A N 1
ATOM 6532 C CA . ILE A 1 780 ? -35.345 21.533 45.681 1.00 92.31 780 ILE A CA 1
ATOM 6533 C C . ILE A 1 780 ? -33.823 21.621 45.833 1.00 92.31 780 ILE A C 1
ATOM 6535 O O . ILE A 1 780 ? -33.099 21.623 44.842 1.00 92.31 780 ILE A O 1
ATOM 6539 N N . THR A 1 781 ? -33.341 21.676 47.078 1.00 85.81 781 THR A N 1
ATOM 6540 C CA . THR A 1 781 ? -31.907 21.751 47.423 1.00 85.81 781 THR A CA 1
ATOM 6541 C C . THR A 1 781 ? -31.285 20.405 47.801 1.00 85.81 781 THR A C 1
ATOM 6543 O O . THR A 1 781 ? -30.067 20.312 47.866 1.00 85.81 781 THR A O 1
ATOM 6546 N N . PHE A 1 782 ? -32.092 19.360 48.011 1.00 84.19 782 PHE A N 1
ATOM 6547 C CA . PHE A 1 782 ? -31.648 17.981 48.253 1.00 84.19 782 PHE A CA 1
ATOM 6548 C C . PHE A 1 782 ? -32.667 17.008 47.637 1.00 84.19 782 PHE A C 1
ATOM 6550 O O . PHE A 1 782 ? -33.865 17.233 47.835 1.00 84.19 782 PHE A O 1
ATOM 6557 N N . PRO A 1 783 ? -32.253 15.953 46.903 1.00 86.75 783 PRO A N 1
ATOM 6558 C CA . PRO A 1 783 ? -33.179 14.999 46.290 1.00 86.75 783 PRO A CA 1
ATOM 6559 C C . PRO A 1 783 ? -34.232 14.491 47.285 1.00 86.75 783 PRO A C 1
ATOM 6561 O O . PRO A 1 783 ? -33.896 14.031 48.371 1.00 86.75 783 PRO A O 1
ATOM 6564 N N . SER A 1 784 ? -35.510 14.627 46.928 1.00 89.06 784 SER A N 1
ATOM 6565 C CA . SER A 1 784 ? -36.653 14.413 47.830 1.00 89.06 784 SER A CA 1
ATOM 6566 C C . SER A 1 784 ? -37.753 13.641 47.108 1.00 89.06 784 SER A C 1
ATOM 6568 O O . SER A 1 784 ? -38.026 13.926 45.948 1.00 89.06 784 SER A O 1
ATOM 6570 N N . GLU A 1 785 ? -38.428 12.692 47.753 1.00 91.12 785 GLU A N 1
ATOM 6571 C CA . GLU A 1 785 ? -39.523 11.949 47.108 1.00 91.12 785 GLU A CA 1
ATOM 6572 C C . GLU A 1 785 ? -40.847 12.725 47.107 1.00 91.12 785 GLU A C 1
ATOM 6574 O O . GLU A 1 785 ? -41.192 13.436 48.053 1.00 91.12 785 GLU A O 1
ATOM 6579 N N . CYS A 1 786 ? -41.608 12.589 46.019 1.00 91.81 786 CYS A N 1
ATOM 6580 C CA . CYS A 1 786 ? -42.921 13.199 45.890 1.00 91.81 786 CYS A CA 1
ATOM 6581 C C . CYS A 1 786 ? -43.988 12.363 46.603 1.00 91.81 786 CYS A C 1
ATOM 6583 O O . CYS A 1 786 ? -44.380 11.307 46.112 1.00 91.81 786 CYS A O 1
ATOM 6585 N N . VAL A 1 787 ? -44.578 12.897 47.676 1.00 87.81 787 VAL A N 1
ATOM 6586 C CA . VAL A 1 787 ? -45.626 12.209 48.466 1.00 87.81 787 VAL A CA 1
ATOM 6587 C C . VAL A 1 787 ? -46.908 11.912 47.650 1.00 87.81 787 VAL A C 1
ATOM 6589 O O . VAL A 1 787 ? -47.754 11.135 48.072 1.00 87.81 787 VAL A O 1
ATOM 6592 N N . SER A 1 788 ? -47.051 12.482 46.445 1.00 86.44 788 SER A N 1
ATOM 6593 C CA . SER A 1 788 ? -48.185 12.233 45.537 1.00 86.44 788 SER A CA 1
ATOM 6594 C C . SER A 1 788 ? -48.003 11.056 44.575 1.00 86.44 788 SER A C 1
ATOM 6596 O O . SER A 1 788 ? -48.994 10.621 43.997 1.00 86.44 788 SER A O 1
ATOM 6598 N N . CYS A 1 789 ? -46.769 10.623 44.298 1.00 88.88 789 CYS A N 1
ATOM 6599 C CA . CYS A 1 789 ? -46.494 9.619 43.256 1.00 88.88 789 CYS A CA 1
ATOM 6600 C C . CYS A 1 789 ? -45.222 8.786 43.492 1.00 88.88 789 CYS A C 1
ATOM 6602 O O . CYS A 1 789 ? -44.796 8.067 42.592 1.00 88.88 789 CYS A O 1
ATOM 6604 N N . LEU A 1 790 ? -44.588 8.931 44.661 1.00 86.44 790 LEU A N 1
ATOM 6605 C CA . LEU A 1 790 ? -43.374 8.250 45.135 1.00 86.44 790 LEU A CA 1
ATOM 6606 C C . LEU A 1 790 ? -42.114 8.380 44.251 1.00 86.44 790 LEU A C 1
ATOM 6608 O O . LEU A 1 790 ? -41.042 7.917 44.628 1.00 86.44 790 LEU A O 1
ATOM 6612 N N . ARG A 1 791 ? -42.183 9.073 43.108 1.00 88.56 791 ARG A N 1
ATOM 6613 C CA . ARG A 1 791 ? -41.014 9.373 42.268 1.00 88.56 791 ARG A CA 1
ATOM 6614 C C . ARG A 1 791 ? -40.123 10.439 42.918 1.00 88.56 791 ARG A C 1
ATOM 6616 O O . ARG A 1 791 ? -40.621 11.388 43.532 1.00 88.56 791 ARG A O 1
ATOM 6623 N N . LYS A 1 792 ? -38.806 10.298 42.740 1.00 91.00 792 LYS A N 1
ATOM 6624 C CA . LYS A 1 792 ? -37.790 11.252 43.212 1.00 91.00 792 LYS A CA 1
ATOM 6625 C C . LYS A 1 792 ? -37.887 12.579 42.453 1.00 91.00 792 LYS A C 1
ATOM 6627 O O . LYS A 1 792 ? -37.885 12.597 41.226 1.00 91.00 792 LYS A O 1
ATOM 6632 N N . ILE A 1 793 ? -37.918 13.674 43.205 1.00 91.00 793 ILE A N 1
ATOM 6633 C CA . ILE A 1 793 ? -37.757 15.048 42.735 1.00 91.00 793 ILE A CA 1
ATOM 6634 C C . ILE A 1 793 ? -36.272 15.390 42.873 1.00 91.00 793 ILE A C 1
ATOM 6636 O O . ILE A 1 793 ? -35.709 15.327 43.971 1.00 91.00 793 ILE A O 1
ATOM 6640 N N . PHE A 1 794 ? -35.626 15.729 41.763 1.00 90.25 794 PHE A N 1
ATOM 6641 C CA . PHE A 1 794 ? -34.178 15.933 41.714 1.00 90.25 794 PHE A CA 1
ATOM 6642 C C . PHE A 1 794 ? -33.769 17.345 42.156 1.00 90.25 794 PHE A C 1
ATOM 6644 O O . PHE A 1 794 ? -34.581 18.275 42.206 1.00 90.25 794 PHE A O 1
ATOM 6651 N N . PHE A 1 795 ? -32.481 17.507 42.469 1.00 91.56 795 PHE A N 1
ATOM 6652 C CA . PHE A 1 795 ? -31.886 18.801 42.798 1.00 91.56 795 PHE A CA 1
ATOM 6653 C C . PHE A 1 795 ? -32.203 19.855 41.723 1.00 91.56 795 PHE A C 1
ATOM 6655 O O . PHE A 1 795 ? -32.208 19.577 40.526 1.00 91.56 795 PHE A O 1
ATOM 6662 N N . GLY A 1 796 ? -32.503 21.077 42.155 1.00 85.56 796 GLY A N 1
ATOM 6663 C CA . GLY A 1 796 ? -32.813 22.206 41.285 1.00 85.56 796 GLY A CA 1
ATOM 6664 C C . GLY A 1 796 ? -34.214 22.202 40.657 1.00 85.56 796 GLY A C 1
ATOM 6665 O O . GLY A 1 796 ? -34.625 23.244 40.139 1.00 85.56 796 GLY A O 1
ATOM 6666 N N . GLN A 1 797 ? -34.976 21.104 40.726 1.00 92.19 797 GLN A N 1
ATOM 6667 C CA . GLN A 1 797 ? -36.333 21.043 40.173 1.00 92.19 797 GLN A CA 1
ATOM 6668 C C . GLN A 1 797 ? -37.332 21.900 40.973 1.00 92.19 797 GLN A C 1
ATOM 6670 O O . GLN A 1 797 ? -37.161 22.160 42.170 1.00 92.19 797 GLN A O 1
ATOM 6675 N N . LYS A 1 798 ? -38.402 22.342 40.294 1.00 92.31 798 LYS A N 1
ATOM 6676 C CA . LYS A 1 798 ? -39.530 23.057 40.911 1.00 92.31 798 LYS A CA 1
ATOM 6677 C C . LYS A 1 798 ? -40.491 22.057 41.559 1.00 92.31 798 LYS A C 1
ATOM 6679 O O . LYS A 1 798 ? -41.044 21.185 40.889 1.00 92.31 798 LYS A O 1
ATOM 6684 N N . ALA A 1 799 ? -40.739 22.244 42.845 1.00 93.88 799 ALA A N 1
ATOM 6685 C CA . ALA A 1 799 ? -41.675 21.469 43.647 1.00 93.88 799 ALA A CA 1
ATOM 6686 C C . ALA A 1 799 ? -42.704 22.391 44.315 1.00 93.88 799 ALA A C 1
ATOM 6688 O O . ALA A 1 799 ? -42.571 23.614 44.301 1.00 93.88 799 ALA A O 1
ATOM 6689 N N . ARG A 1 800 ? -43.722 21.801 44.936 1.00 92.88 800 ARG A N 1
ATOM 6690 C CA . ARG A 1 800 ? -44.609 22.461 45.895 1.00 92.88 800 ARG A CA 1
ATOM 6691 C C . ARG A 1 800 ? -44.423 21.802 47.260 1.00 92.88 800 ARG A C 1
ATOM 6693 O O . ARG A 1 800 ? -44.389 20.577 47.348 1.00 92.88 800 ARG A O 1
ATOM 6700 N N . LYS A 1 801 ? -44.292 22.602 48.318 1.00 91.50 801 LYS A N 1
ATOM 6701 C CA . LYS A 1 801 ? -44.164 22.137 49.705 1.00 91.50 801 LYS A CA 1
ATOM 6702 C C . LYS A 1 801 ? -45.355 22.625 50.517 1.00 91.50 801 LYS A C 1
ATOM 6704 O O . LYS A 1 801 ? -45.675 23.812 50.479 1.00 91.50 801 LYS A O 1
ATOM 6709 N N . CYS A 1 802 ? -46.006 21.713 51.232 1.00 89.38 802 CYS A N 1
ATOM 6710 C CA . CYS A 1 802 ? -47.060 22.070 52.175 1.00 89.38 802 CYS A CA 1
ATOM 6711 C C . CYS A 1 802 ? -46.459 22.915 53.309 1.00 89.38 802 CYS A C 1
ATOM 6713 O O . CYS A 1 802 ? -45.419 22.547 53.862 1.00 89.38 802 CYS A O 1
ATOM 6715 N N . GLN A 1 803 ? -47.091 24.038 53.656 1.00 86.75 803 GLN A N 1
ATOM 6716 C CA . GLN A 1 803 ? -46.644 24.876 54.773 1.00 86.75 803 GLN A CA 1
ATOM 6717 C C . GLN A 1 803 ? -46.824 24.159 56.119 1.00 86.75 803 GLN A C 1
ATOM 6719 O O . GLN A 1 803 ? -45.950 24.256 56.979 1.00 86.75 803 GLN A O 1
ATOM 6724 N N . ASP A 1 804 ? -47.908 23.394 56.259 1.00 83.62 804 ASP A N 1
ATOM 6725 C CA . ASP A 1 804 ? -48.348 22.798 57.522 1.00 83.62 804 ASP A CA 1
ATOM 6726 C C . ASP A 1 804 ? -47.546 21.526 57.850 1.00 83.62 804 ASP A C 1
ATOM 6728 O O . ASP A 1 804 ? -46.794 21.479 58.823 1.00 83.62 804 ASP A O 1
ATOM 6732 N N . CYS A 1 805 ? -47.642 20.496 57.000 1.00 84.38 805 CYS A N 1
ATOM 6733 C CA . CYS A 1 805 ? -47.012 19.190 57.233 1.00 84.38 805 CYS A CA 1
ATOM 6734 C C . CYS A 1 805 ? -45.630 19.028 56.577 1.00 84.38 805 CYS A C 1
ATOM 6736 O O . CYS A 1 805 ? -45.026 17.963 56.669 1.00 84.38 805 CYS A O 1
ATOM 6738 N N . LYS A 1 806 ? -45.118 20.060 55.888 1.00 88.00 806 LYS A N 1
ATOM 6739 C CA . LYS A 1 806 ? -43.806 20.080 55.202 1.00 88.00 806 LYS A CA 1
ATOM 6740 C C . LYS A 1 806 ? -43.613 19.039 54.079 1.00 88.00 806 LYS A C 1
ATOM 6742 O O . LYS A 1 806 ? -42.541 19.036 53.471 1.00 88.00 806 LYS A O 1
ATOM 6747 N N . SER A 1 807 ? -44.621 18.227 53.748 1.00 88.44 807 SER A N 1
ATOM 6748 C CA . SER A 1 807 ? -44.608 17.275 52.623 1.00 88.44 807 SER A CA 1
ATOM 6749 C C . SER A 1 807 ? -44.321 17.964 51.285 1.00 88.44 807 SER A C 1
ATOM 6751 O O . SER A 1 807 ? -44.774 19.086 51.043 1.00 88.44 807 SER A O 1
ATOM 6753 N N . ILE A 1 808 ? -43.587 17.281 50.404 1.00 90.31 808 ILE A N 1
ATOM 6754 C CA . ILE A 1 808 ? -43.098 17.817 49.126 1.00 90.31 808 ILE A CA 1
ATOM 6755 C C . ILE A 1 808 ? -43.726 17.044 47.957 1.00 90.31 808 ILE A C 1
ATOM 6757 O O . ILE A 1 808 ? -43.829 15.817 47.990 1.00 90.31 808 ILE A O 1
ATOM 6761 N N . ILE A 1 809 ? -44.141 17.760 46.909 1.00 92.19 809 ILE A N 1
ATOM 6762 C CA . ILE A 1 809 ? -44.674 17.188 45.667 1.00 92.19 809 ILE A CA 1
ATOM 6763 C C . ILE A 1 809 ? -44.090 17.867 44.420 1.00 92.19 809 ILE A C 1
ATOM 6765 O O . ILE A 1 809 ? -43.678 19.024 44.482 1.00 92.19 809 ILE A O 1
ATOM 6769 N N . HIS A 1 810 ? -44.075 17.181 43.271 1.00 93.94 810 HIS A N 1
ATOM 6770 C CA . HIS A 1 810 ? -43.739 17.814 41.987 1.00 93.94 810 HIS A CA 1
ATOM 6771 C C . HIS A 1 810 ? -44.650 19.019 41.723 1.00 93.94 810 HIS A C 1
ATOM 6773 O O . HIS A 1 810 ? -45.829 18.993 42.081 1.00 93.94 810 HIS A O 1
ATOM 6779 N N . ALA A 1 811 ? -44.150 20.044 41.022 1.00 89.38 811 ALA A N 1
ATOM 6780 C CA . ALA A 1 811 ? -44.964 21.205 40.655 1.00 89.38 811 ALA A CA 1
ATOM 6781 C C . ALA A 1 811 ? -46.264 20.835 39.904 1.00 89.38 811 ALA A C 1
ATOM 6783 O O . ALA A 1 811 ? -47.262 21.537 40.062 1.00 89.38 811 ALA A O 1
ATOM 6784 N N . THR A 1 812 ? -46.275 19.727 39.155 1.00 89.31 812 THR A N 1
ATOM 6785 C CA . THR A 1 812 ? -47.417 19.201 38.383 1.00 89.31 812 THR A CA 1
ATOM 6786 C C . THR A 1 812 ? -48.320 18.216 39.138 1.00 89.31 812 THR A C 1
ATOM 6788 O O . THR A 1 812 ? -49.451 18.005 38.712 1.00 89.31 812 THR A O 1
ATOM 6791 N N . CYS A 1 813 ? -47.879 17.621 40.252 1.00 87.62 813 CYS A N 1
ATOM 6792 C CA . CYS A 1 813 ? -48.711 16.695 41.033 1.00 87.62 813 CYS A CA 1
ATOM 6793 C C . CYS A 1 813 ? -49.802 17.441 41.820 1.00 87.62 813 CYS A C 1
ATOM 6795 O O . CYS A 1 813 ? -49.616 18.594 42.210 1.00 87.62 813 CYS A O 1
ATOM 6797 N N . ASN A 1 814 ? -50.933 16.784 42.092 1.00 80.31 814 ASN A N 1
ATOM 6798 C CA . ASN A 1 814 ? -52.068 17.406 42.778 1.00 80.31 814 ASN A CA 1
ATOM 6799 C C . ASN A 1 814 ? -52.499 16.578 44.000 1.00 80.31 814 ASN A C 1
ATOM 6801 O O . ASN A 1 814 ? -53.247 15.611 43.881 1.00 80.31 814 ASN A O 1
ATOM 6805 N N . LEU A 1 815 ? -51.997 16.945 45.183 1.00 69.88 815 LEU A N 1
ATOM 6806 C CA . LEU A 1 815 ? -52.142 16.169 46.421 1.00 69.88 815 LEU A CA 1
ATOM 6807 C C . LEU A 1 815 ? -53.431 16.527 47.183 1.00 69.88 815 LEU A C 1
ATOM 6809 O O . LEU A 1 815 ? -53.373 17.025 48.303 1.00 69.88 815 LEU A O 1
ATOM 6813 N N . ALA A 1 816 ? -54.592 16.295 46.567 1.00 57.31 816 ALA A N 1
ATOM 6814 C CA . ALA A 1 816 ? -55.883 16.688 47.141 1.00 57.31 816 ALA A CA 1
ATOM 6815 C C . ALA A 1 816 ? -56.222 15.970 48.467 1.00 57.31 816 ALA A C 1
ATOM 6817 O O . ALA A 1 816 ? -56.785 16.596 49.360 1.00 57.31 816 ALA A O 1
ATOM 6818 N N . ASN A 1 817 ? -55.856 14.685 48.598 1.00 61.66 817 ASN A N 1
ATOM 6819 C CA . ASN A 1 817 ? -56.352 13.813 49.677 1.00 61.66 817 ASN A CA 1
ATOM 6820 C C . ASN A 1 817 ? -55.260 13.237 50.605 1.00 61.66 817 ASN A C 1
ATOM 6822 O O . ASN A 1 817 ? -55.581 12.786 51.699 1.00 61.66 817 ASN A O 1
ATOM 6826 N N . ASN A 1 818 ? -53.982 13.247 50.199 1.00 65.31 818 ASN A N 1
ATOM 6827 C CA . ASN A 1 818 ? -52.898 12.524 50.896 1.00 65.31 818 ASN A CA 1
ATOM 6828 C C . ASN A 1 818 ? -51.922 13.455 51.647 1.00 65.31 818 ASN A C 1
ATOM 6830 O O . ASN A 1 818 ? -50.800 13.069 51.977 1.00 65.31 818 ASN A O 1
ATOM 6834 N N . CYS A 1 819 ? -52.310 14.708 51.883 1.00 69.38 819 CYS A N 1
ATOM 6835 C CA . CYS A 1 819 ? -51.492 15.665 52.622 1.00 69.38 819 CYS A CA 1
ATOM 6836 C C . CYS A 1 819 ? -51.520 15.348 54.129 1.00 69.38 819 CYS A C 1
ATOM 6838 O O . CYS A 1 819 ? -52.560 14.980 54.662 1.00 69.38 819 CYS A O 1
ATOM 6840 N N . GLY A 1 820 ? -50.375 15.452 54.811 1.00 67.75 820 GLY A N 1
ATOM 6841 C CA . GLY A 1 820 ? -50.243 15.096 56.232 1.00 67.75 820 GLY A CA 1
ATOM 6842 C C . GLY A 1 820 ? -50.024 13.605 56.533 1.00 67.75 820 GLY A C 1
ATOM 6843 O O . GLY A 1 820 ? -49.743 13.267 57.679 1.00 67.75 820 GLY A O 1
ATOM 6844 N N . ILE A 1 821 ? -50.083 12.720 55.532 1.00 72.38 821 ILE A N 1
ATOM 6845 C CA . ILE A 1 821 ? -49.784 11.288 55.692 1.00 72.38 821 ILE A CA 1
ATOM 6846 C C . ILE A 1 821 ? -48.255 11.061 55.583 1.00 72.38 821 ILE A C 1
ATOM 6848 O O . ILE A 1 821 ? -47.645 11.583 54.643 1.00 72.38 821 ILE A O 1
ATOM 6852 N N . PRO A 1 822 ? -47.610 10.300 56.497 1.00 73.19 822 PRO A N 1
ATOM 6853 C CA . PRO A 1 822 ? -46.201 9.905 56.370 1.00 73.19 822 PRO A CA 1
ATOM 6854 C C . PRO A 1 822 ? -45.927 9.134 55.071 1.00 73.19 822 PRO A C 1
ATOM 6856 O O . PRO A 1 822 ? -46.778 8.377 54.607 1.00 73.19 822 PRO A O 1
ATOM 6859 N N . ILE A 1 823 ? -44.739 9.279 54.476 1.00 70.88 823 ILE A N 1
ATOM 6860 C CA . ILE A 1 823 ? -44.465 8.671 53.162 1.00 70.88 823 ILE A CA 1
ATOM 6861 C C . ILE A 1 823 ? -44.422 7.133 53.227 1.00 70.88 823 ILE A C 1
ATOM 6863 O O . ILE A 1 823 ? -44.854 6.468 52.292 1.00 70.88 823 ILE A O 1
ATOM 6867 N N . GLU A 1 824 ? -44.026 6.566 54.366 1.00 75.50 824 GLU A N 1
ATOM 6868 C CA . GLU A 1 824 ? -44.087 5.134 54.689 1.00 75.50 824 GLU A CA 1
ATOM 6869 C C . GLU A 1 824 ? -45.532 4.605 54.697 1.00 75.50 824 GLU A C 1
ATOM 6871 O O . GLU A 1 824 ? -45.801 3.498 54.236 1.00 75.50 824 GLU A O 1
ATOM 6876 N N . GLU A 1 825 ? -46.476 5.416 55.170 1.00 73.88 825 GLU A N 1
ATOM 6877 C CA . GLU A 1 825 ? -47.902 5.087 55.222 1.00 73.88 825 GLU A CA 1
ATOM 6878 C C . GLU A 1 825 ? -48.565 5.234 53.840 1.00 73.88 825 GLU A C 1
ATOM 6880 O O . GLU A 1 825 ? -49.409 4.421 53.468 1.00 73.88 825 GLU A O 1
ATOM 6885 N N . VAL A 1 826 ? -48.127 6.205 53.027 1.00 71.88 826 VAL A N 1
ATOM 6886 C CA . VAL A 1 826 ? -48.515 6.290 51.606 1.00 71.88 826 VAL A CA 1
ATOM 6887 C C . VAL A 1 826 ? -47.977 5.089 50.814 1.00 71.88 826 VAL A C 1
ATOM 6889 O O . VAL A 1 826 ? -48.699 4.550 49.977 1.00 71.88 826 VAL A O 1
ATOM 6892 N N . ARG A 1 827 ? -46.749 4.625 51.101 1.00 76.00 827 ARG A N 1
ATOM 6893 C CA . ARG A 1 827 ? -46.194 3.387 50.521 1.00 76.00 827 ARG A CA 1
ATOM 6894 C C . ARG A 1 827 ? -47.026 2.159 50.908 1.00 76.00 827 ARG A C 1
ATOM 6896 O O . ARG A 1 827 ? -47.342 1.382 50.016 1.00 76.00 827 ARG A O 1
ATOM 6903 N N . ARG A 1 828 ? -47.421 1.994 52.182 1.00 72.94 828 ARG A N 1
ATOM 6904 C CA . ARG A 1 828 ? -48.271 0.862 52.614 1.00 72.94 828 ARG A CA 1
ATOM 6905 C C . ARG A 1 828 ? -49.578 0.782 51.831 1.00 72.94 828 ARG A C 1
ATOM 6907 O O . ARG A 1 828 ? -49.835 -0.240 51.208 1.00 72.94 828 ARG A O 1
ATOM 6914 N N . ARG A 1 829 ? -50.342 1.876 51.770 1.00 71.44 829 ARG A N 1
ATOM 6915 C CA . ARG A 1 829 ? -51.650 1.898 51.086 1.00 71.44 829 ARG A CA 1
ATOM 6916 C C . ARG A 1 829 ? -51.541 1.565 49.595 1.00 71.44 829 ARG A C 1
ATOM 6918 O O . ARG A 1 829 ? -52.330 0.782 49.083 1.00 71.44 829 ARG A O 1
ATOM 6925 N N . LEU A 1 830 ? -50.509 2.081 48.920 1.00 66.44 830 LEU A N 1
ATOM 6926 C CA . LEU A 1 830 ? -50.238 1.766 47.510 1.00 66.44 830 LEU A CA 1
ATOM 6927 C C . LEU A 1 830 ? -49.748 0.322 47.272 1.00 66.44 830 LEU A C 1
ATOM 6929 O O . LEU A 1 830 ? -49.809 -0.145 46.138 1.00 66.44 830 LEU A O 1
ATOM 6933 N N . HIS A 1 831 ? -49.284 -0.388 48.305 1.00 58.88 831 HIS A N 1
ATOM 6934 C CA . HIS A 1 831 ? -49.016 -1.829 48.242 1.00 58.88 831 HIS A CA 1
ATOM 6935 C C . HIS A 1 831 ? -50.252 -2.676 48.585 1.00 58.88 831 HIS A C 1
ATOM 6937 O O . HIS A 1 831 ? -50.461 -3.712 47.959 1.00 58.88 831 HIS A O 1
ATOM 6943 N N . GLU A 1 832 ? -51.088 -2.239 49.529 1.00 53.41 832 GLU A N 1
ATOM 6944 C CA . GLU A 1 832 ? -52.322 -2.935 49.928 1.00 53.41 832 GLU A CA 1
ATOM 6945 C C . GLU A 1 832 ? -53.346 -2.984 48.778 1.00 53.41 832 GLU A C 1
ATOM 6947 O O . GLU A 1 832 ? -53.869 -4.058 48.475 1.00 53.41 832 GLU A O 1
ATOM 6952 N N . ASP A 1 833 ? -53.524 -1.879 48.041 1.00 47.53 833 ASP A N 1
ATOM 6953 C CA . ASP A 1 833 ? -54.361 -1.822 46.827 1.00 47.53 833 ASP A CA 1
ATOM 6954 C C . ASP A 1 833 ? -53.848 -2.727 45.678 1.00 47.53 833 ASP A C 1
ATOM 6956 O O . ASP A 1 833 ? -54.573 -2.987 44.718 1.00 47.53 833 ASP A O 1
ATOM 6960 N N . SER A 1 834 ? -52.615 -3.247 45.764 1.00 44.97 834 SER A N 1
ATOM 6961 C CA . SER A 1 834 ? -52.027 -4.168 44.776 1.00 44.97 834 SER A CA 1
ATOM 6962 C C . SER A 1 834 ? -52.200 -5.655 45.135 1.00 44.97 834 SER A C 1
ATOM 6964 O O . SER A 1 834 ? -51.718 -6.517 44.399 1.00 44.97 834 SER A O 1
ATOM 6966 N N . SER A 1 835 ? -52.874 -5.979 46.244 1.00 39.00 835 SER A N 1
ATOM 6967 C CA . SER A 1 835 ? -52.946 -7.340 46.812 1.00 39.00 835 SER A CA 1
ATOM 6968 C C . SER A 1 835 ? -54.046 -8.244 46.209 1.00 39.00 835 SER A C 1
ATOM 6970 O O . SER A 1 835 ? -54.250 -9.370 46.655 1.00 39.00 835 SER A O 1
ATOM 6972 N N . MET A 1 836 ? -54.789 -7.767 45.201 1.00 37.47 836 MET A N 1
ATOM 6973 C CA . MET A 1 836 ? -56.000 -8.424 44.670 1.00 37.47 836 MET A CA 1
ATOM 6974 C C . MET A 1 836 ? -55.936 -8.758 43.168 1.00 37.47 836 MET A C 1
ATOM 6976 O O . MET A 1 836 ? -56.873 -8.503 42.415 1.00 37.47 836 MET A O 1
ATOM 6980 N N . CYS A 1 837 ? -54.841 -9.383 42.724 1.00 32.91 837 CYS A N 1
ATOM 6981 C CA . CYS A 1 837 ? -54.846 -10.220 41.517 1.00 32.91 837 CYS A CA 1
ATOM 6982 C C . CYS A 1 837 ? -53.706 -11.252 41.570 1.00 32.91 837 CYS A C 1
ATOM 6984 O O . CYS A 1 837 ? -52.559 -10.891 41.829 1.00 32.91 837 CYS A O 1
ATOM 6986 N N . SER A 1 838 ? -53.991 -12.542 41.366 1.00 33.28 838 SER A N 1
ATOM 6987 C CA . SER A 1 838 ? -52.982 -13.611 41.476 1.00 33.28 838 SER A CA 1
ATOM 6988 C C . SER A 1 838 ? -53.290 -14.808 40.574 1.00 33.28 838 SER A C 1
ATOM 6990 O O . SER A 1 838 ? -54.000 -15.729 40.969 1.00 33.28 838 SER A O 1
ATOM 6992 N N . SER A 1 839 ? -52.711 -14.808 39.373 1.00 31.88 839 SER A N 1
ATOM 6993 C CA . SER A 1 839 ? -52.594 -15.980 38.493 1.00 31.88 839 SER A CA 1
ATOM 6994 C C . SER A 1 839 ? -51.592 -15.694 37.369 1.00 31.88 839 SER A C 1
ATOM 6996 O O . SER A 1 839 ? -51.753 -14.659 36.731 1.00 31.88 839 SER A O 1
ATOM 6998 N N . SER A 1 840 ? -50.639 -16.613 37.136 1.00 33.06 840 SER A N 1
ATOM 6999 C CA . SER A 1 840 ? -49.912 -16.910 35.870 1.00 33.06 840 SER A CA 1
ATOM 7000 C C . SER A 1 840 ? -49.451 -15.753 34.951 1.00 33.06 840 SER A C 1
ATOM 7002 O O . SER A 1 840 ? -50.263 -14.945 34.519 1.00 33.06 840 SER A O 1
ATOM 7004 N N . GLU A 1 841 ? -48.235 -15.693 34.404 1.00 34.94 841 GLU A N 1
ATOM 7005 C CA . GLU A 1 841 ? -46.953 -16.413 34.554 1.00 34.94 841 GLU A CA 1
ATOM 7006 C C . GLU A 1 841 ? -45.947 -15.678 33.617 1.00 34.94 841 GLU A C 1
ATOM 7008 O O . GLU A 1 841 ? -46.274 -14.606 33.110 1.00 34.94 841 GLU A O 1
ATOM 7013 N N . ASP A 1 842 ? -44.746 -16.217 33.378 1.00 34.69 842 ASP A N 1
ATOM 7014 C CA . ASP A 1 842 ? -43.807 -15.799 32.313 1.00 34.69 842 ASP A CA 1
ATOM 7015 C C . ASP A 1 842 ? -43.439 -14.299 32.186 1.00 34.69 842 ASP A C 1
ATOM 7017 O O . ASP A 1 842 ? -43.984 -13.543 31.381 1.00 34.69 842 ASP A O 1
ATOM 7021 N N . PHE A 1 843 ? -42.345 -13.907 32.853 1.00 33.78 843 PHE A N 1
ATOM 7022 C CA . PHE A 1 843 ? -41.546 -12.736 32.466 1.00 33.78 843 PHE A CA 1
ATOM 7023 C C . PHE A 1 843 ? -40.115 -13.154 32.125 1.00 33.78 843 PHE A C 1
ATOM 7025 O O . PHE A 1 843 ? -39.368 -13.595 32.996 1.00 33.78 843 PHE A O 1
ATOM 7032 N N . ASN A 1 844 ? -39.711 -12.987 30.862 1.00 36.16 844 ASN A N 1
ATOM 7033 C CA . ASN A 1 844 ? -38.328 -13.226 30.443 1.00 36.16 844 ASN A CA 1
ATOM 7034 C C . ASN A 1 844 ? -37.911 -12.331 29.260 1.00 36.16 844 ASN A C 1
ATOM 7036 O O . ASN A 1 844 ? -37.793 -12.785 28.121 1.00 36.16 844 ASN A O 1
ATOM 7040 N N . LYS A 1 845 ? -37.733 -11.031 29.538 1.00 33.81 845 LYS A N 1
ATOM 7041 C CA . LYS A 1 845 ? -36.955 -10.084 28.719 1.00 33.81 845 LYS A CA 1
ATOM 7042 C C . LYS A 1 845 ? -36.686 -8.791 29.486 1.00 33.81 845 LYS A C 1
ATOM 7044 O O . LYS A 1 845 ? -37.595 -8.231 30.092 1.00 33.81 845 LYS A O 1
ATOM 7049 N N . SER A 1 846 ? -35.445 -8.321 29.430 1.00 33.44 846 SER A N 1
ATOM 7050 C CA . SER A 1 846 ? -34.976 -7.095 30.077 1.00 33.44 846 SER A CA 1
ATOM 7051 C C . SER A 1 846 ? -34.368 -6.151 29.039 1.00 33.44 846 SER A C 1
ATOM 7053 O O . SER A 1 846 ? -33.246 -6.382 28.592 1.00 33.44 846 SER A O 1
ATOM 7055 N N . ASP A 1 847 ? -35.088 -5.087 28.687 1.00 34.38 847 ASP A N 1
ATOM 7056 C CA . ASP A 1 847 ? -34.540 -3.969 27.914 1.00 34.38 847 ASP A CA 1
ATOM 7057 C C . ASP A 1 847 ? -34.085 -2.866 28.883 1.00 34.38 847 ASP A C 1
ATOM 7059 O O . ASP A 1 847 ? -34.898 -2.252 29.576 1.00 34.38 847 ASP A O 1
ATOM 7063 N N . SER A 1 848 ? -32.775 -2.623 28.954 1.00 34.12 848 SER A N 1
ATOM 7064 C CA . SER A 1 848 ? -32.166 -1.605 29.816 1.00 34.12 848 SER A CA 1
ATOM 7065 C C . SER A 1 848 ? -31.729 -0.387 28.999 1.00 34.12 848 SER A C 1
ATOM 7067 O O . SER A 1 848 ? -30.685 -0.417 28.350 1.00 34.12 848 SER A O 1
ATOM 7069 N N . ILE A 1 849 ? -32.515 0.692 29.051 1.00 34.91 849 ILE A N 1
ATOM 7070 C CA . ILE A 1 849 ? -32.145 2.005 28.499 1.00 34.91 849 ILE A CA 1
ATOM 7071 C C . ILE A 1 849 ? -31.813 2.948 29.659 1.00 34.91 849 ILE A C 1
ATOM 7073 O O . ILE A 1 849 ? -32.633 3.163 30.554 1.00 34.91 849 ILE A O 1
ATOM 7077 N N . GLU A 1 850 ? -30.607 3.508 29.640 1.00 33.03 850 GLU A N 1
ATOM 7078 C CA . GLU A 1 850 ? -30.092 4.400 30.681 1.00 33.03 850 GLU A CA 1
ATOM 7079 C C . GLU A 1 850 ? -30.641 5.837 30.557 1.00 33.03 850 GLU A C 1
ATOM 7081 O O . GLU A 1 850 ? -30.784 6.352 29.445 1.00 33.03 850 GLU A O 1
ATOM 7086 N N . PRO A 1 851 ? -30.902 6.539 31.677 1.00 42.88 851 PRO A N 1
ATOM 7087 C CA . PRO A 1 851 ? -31.144 7.978 31.685 1.00 42.88 851 PRO A CA 1
ATOM 7088 C C . PRO A 1 851 ? -29.840 8.767 31.912 1.00 42.88 851 PRO A C 1
ATOM 7090 O O . PRO A 1 851 ? -29.175 8.608 32.935 1.00 42.88 851 PRO A O 1
ATOM 7093 N N . SER A 1 852 ? -29.496 9.658 30.980 1.00 32.62 852 SER A N 1
ATOM 7094 C CA . SER A 1 852 ? -28.252 10.444 31.002 1.00 32.62 852 SER A CA 1
ATOM 7095 C C . SER A 1 852 ? -28.132 11.423 32.185 1.00 32.62 852 SER A C 1
ATOM 7097 O O . SER A 1 852 ? -29.122 11.970 32.678 1.00 32.62 852 SER A O 1
ATOM 7099 N N . ALA A 1 853 ? -26.890 11.688 32.603 1.00 34.81 853 ALA A N 1
ATOM 7100 C CA . ALA A 1 853 ? -26.538 12.679 33.622 1.00 34.81 853 ALA A CA 1
ATOM 7101 C C . ALA A 1 853 ? -26.619 14.137 33.096 1.00 34.81 853 ALA A C 1
ATOM 7103 O O . ALA A 1 853 ? -26.558 14.351 31.885 1.00 34.81 853 ALA A O 1
ATOM 7104 N N . PRO A 1 854 ? -26.753 15.155 33.974 1.00 43.62 854 PRO A N 1
ATOM 7105 C CA . PRO A 1 854 ? -26.829 16.558 33.564 1.00 43.62 854 PRO A CA 1
ATOM 7106 C C . PRO A 1 854 ? -25.447 17.180 33.305 1.00 43.62 854 PRO A C 1
ATOM 7108 O O . PRO A 1 854 ? -24.535 17.043 34.120 1.00 43.62 854 PRO A O 1
ATOM 7111 N N . GLU A 1 855 ? -25.317 17.935 32.213 1.00 32.16 855 GLU A N 1
ATOM 7112 C CA . GLU A 1 855 ? -24.106 18.702 31.898 1.00 32.16 855 GLU A CA 1
ATOM 7113 C C . GLU A 1 855 ? -23.863 19.859 32.883 1.00 32.16 855 GLU A C 1
ATOM 7115 O O . GLU A 1 855 ? -24.788 20.553 33.320 1.00 32.16 855 GLU A O 1
ATOM 7120 N N . ILE A 1 856 ? -22.585 20.103 33.187 1.00 35.53 856 ILE A N 1
ATOM 7121 C CA . ILE A 1 856 ? -22.110 21.294 33.895 1.00 35.53 856 ILE A CA 1
ATOM 7122 C C . ILE A 1 856 ? -21.621 22.294 32.847 1.00 35.53 856 ILE A C 1
ATOM 7124 O O . ILE A 1 856 ? -20.735 21.981 32.056 1.00 35.53 856 ILE A O 1
ATOM 7128 N N . ALA A 1 857 ? -22.171 23.507 32.859 1.00 36.31 857 ALA A N 1
ATOM 7129 C CA . ALA A 1 857 ? -21.702 24.579 31.990 1.00 36.31 857 ALA A CA 1
ATOM 7130 C C . ALA A 1 857 ? -20.314 25.079 32.432 1.00 36.31 857 ALA A C 1
ATOM 7132 O O . ALA A 1 857 ? -20.139 25.490 33.580 1.00 36.31 857 ALA A O 1
ATOM 7133 N N . LEU A 1 858 ? -19.361 25.091 31.499 1.00 33.34 858 LEU A N 1
ATOM 7134 C CA . LEU A 1 858 ? -18.076 25.781 31.610 1.00 33.34 858 LEU A CA 1
ATOM 7135 C C . LEU A 1 858 ? -17.815 26.553 30.314 1.00 33.34 858 LEU A C 1
ATOM 7137 O O . LEU A 1 858 ? -17.890 25.992 29.221 1.00 33.34 858 LEU A O 1
ATOM 7141 N N . ASP A 1 859 ? -17.529 27.848 30.440 1.00 37.19 859 ASP A N 1
ATOM 7142 C CA . ASP A 1 859 ? -17.309 28.739 29.302 1.00 37.19 859 ASP A CA 1
ATOM 7143 C C . ASP A 1 859 ? -16.041 28.377 28.518 1.00 37.19 859 ASP A C 1
ATOM 7145 O O . ASP A 1 859 ? -14.955 28.259 29.085 1.00 37.19 859 ASP A O 1
ATOM 7149 N N . THR A 1 860 ? -16.148 28.325 27.188 1.00 32.97 860 THR A N 1
ATOM 7150 C CA . THR A 1 860 ? -14.989 28.417 26.287 1.00 32.97 860 THR A CA 1
ATOM 7151 C C . THR A 1 860 ? -15.262 29.393 25.144 1.00 32.97 860 THR A C 1
ATOM 7153 O O . THR A 1 860 ? -16.099 29.175 24.271 1.00 32.97 860 THR A O 1
ATOM 7156 N N . PHE A 1 861 ? -14.518 30.501 25.135 1.00 35.81 861 PHE A N 1
ATOM 7157 C CA . PHE A 1 861 ? -14.424 31.396 23.984 1.00 35.81 861 PHE A CA 1
ATOM 7158 C C . PHE A 1 861 ? -13.539 30.756 22.905 1.00 35.81 861 PHE A C 1
ATOM 7160 O O . PHE A 1 861 ? -12.331 30.645 23.105 1.00 35.81 861 PHE A O 1
ATOM 7167 N N . SER A 1 862 ? -14.100 30.407 21.744 1.00 35.44 862 SER A N 1
ATOM 7168 C CA . SER A 1 862 ? -13.410 30.503 20.437 1.00 35.44 862 SER A CA 1
ATOM 7169 C C . SER A 1 862 ? -14.346 30.167 19.266 1.00 35.44 862 SER A C 1
ATOM 7171 O O . SER A 1 862 ? -14.423 29.040 18.795 1.00 35.44 862 SER A O 1
ATOM 7173 N N . ASN A 1 863 ? -15.028 31.185 18.734 1.00 37.75 863 ASN A N 1
ATOM 7174 C CA . ASN A 1 863 ? -15.448 31.148 17.331 1.00 37.75 863 ASN A CA 1
ATOM 7175 C C . ASN A 1 863 ? -14.247 31.525 16.457 1.00 37.75 863 ASN A C 1
ATOM 7177 O O . ASN A 1 863 ? -13.659 32.572 16.720 1.00 37.75 863 ASN A O 1
ATOM 7181 N N . VAL A 1 864 ? -13.962 30.740 15.410 1.00 41.41 864 VAL A N 1
ATOM 7182 C CA . VAL A 1 864 ? -13.645 31.152 14.017 1.00 41.41 864 VAL A CA 1
ATOM 7183 C C . VAL A 1 864 ? -13.167 29.919 13.219 1.00 41.41 864 VAL A C 1
ATOM 7185 O O . VAL A 1 864 ? -12.589 29.002 13.783 1.00 41.41 864 VAL A O 1
ATOM 7188 N N . GLU A 1 865 ? -13.452 29.899 11.909 1.00 43.59 865 GLU A N 1
ATOM 7189 C CA . GLU A 1 865 ? -12.915 28.959 10.898 1.00 43.59 865 GLU A CA 1
ATOM 7190 C C . GLU A 1 865 ? -13.111 27.441 11.114 1.00 43.59 865 GLU A C 1
ATOM 7192 O O . GLU A 1 865 ? -12.196 26.715 11.485 1.00 43.59 865 GLU A O 1
ATOM 7197 N N . THR A 1 866 ? -14.287 26.919 10.726 1.00 37.06 866 THR A N 1
ATOM 7198 C CA . THR A 1 866 ? -14.446 25.548 10.163 1.00 37.06 866 THR A CA 1
ATOM 7199 C C . THR A 1 866 ? -15.823 25.353 9.493 1.00 37.06 866 THR A C 1
ATOM 7201 O O . THR A 1 866 ? -16.634 24.530 9.902 1.00 37.06 866 THR A O 1
ATOM 7204 N N . LYS A 1 867 ? -16.139 26.135 8.445 1.00 38.66 867 LYS A N 1
ATOM 7205 C CA . LYS A 1 867 ? -17.391 25.975 7.658 1.00 38.66 867 LYS A CA 1
ATOM 7206 C C . LYS A 1 867 ? -17.210 26.127 6.140 1.00 38.66 867 LYS A C 1
ATOM 7208 O O . LYS A 1 867 ? -18.103 26.595 5.439 1.00 38.66 867 LYS A O 1
ATOM 7213 N N . THR A 1 868 ? -16.046 25.716 5.633 1.00 44.50 868 THR A N 1
ATOM 7214 C CA . THR A 1 868 ? -15.601 26.060 4.268 1.00 44.50 868 THR A CA 1
ATOM 7215 C C . THR A 1 868 ? -14.935 24.913 3.494 1.00 44.50 868 THR A C 1
ATOM 7217 O O . THR A 1 868 ? -14.307 25.174 2.477 1.00 44.50 868 THR A O 1
ATOM 7220 N N . LEU A 1 869 ? -15.060 23.652 3.942 1.00 40.94 869 LEU A N 1
ATOM 7221 C CA . LEU A 1 869 ? -14.392 22.495 3.307 1.00 40.94 869 LEU A CA 1
ATOM 7222 C C . LEU A 1 869 ? -15.310 21.332 2.879 1.00 40.94 869 LEU A C 1
ATOM 7224 O O . LEU A 1 869 ? -14.876 20.478 2.114 1.00 40.94 869 LEU A O 1
ATOM 7228 N N . GLU A 1 870 ? -16.591 21.321 3.262 1.00 38.00 870 GLU A N 1
ATOM 7229 C CA . GLU A 1 870 ? -17.546 20.260 2.871 1.00 38.00 870 GLU A CA 1
ATOM 7230 C C . GLU A 1 870 ? -18.407 20.608 1.633 1.00 38.00 870 GLU A C 1
ATOM 7232 O O . GLU A 1 870 ? -19.327 19.874 1.293 1.00 38.00 870 GLU A O 1
ATOM 7237 N N . GLN A 1 871 ? -18.130 21.719 0.931 1.00 39.44 871 GLN A N 1
ATOM 7238 C CA . GLN A 1 871 ? -18.897 22.150 -0.260 1.00 39.44 871 GLN A CA 1
ATOM 7239 C C . GLN A 1 871 ? -18.090 22.244 -1.570 1.00 39.44 871 GLN A C 1
ATOM 7241 O O . GLN A 1 871 ? -18.628 22.693 -2.590 1.00 39.44 871 GLN A O 1
ATOM 7246 N N . GLU A 1 872 ? -16.824 21.811 -1.579 1.00 42.22 872 GLU A N 1
ATOM 7247 C CA . GLU A 1 872 ? -15.994 21.797 -2.799 1.00 42.22 872 GLU A CA 1
ATOM 7248 C C . GLU A 1 872 ? -15.794 20.398 -3.408 1.00 42.22 872 GLU A C 1
ATOM 7250 O O . GLU A 1 872 ? -15.654 20.290 -4.626 1.00 42.22 872 GLU A O 1
ATOM 7255 N N . LEU A 1 873 ? -15.865 19.321 -2.615 1.00 42.34 873 LEU A N 1
ATOM 7256 C CA . LEU A 1 873 ? -15.623 17.953 -3.102 1.00 42.34 873 LEU A CA 1
ATOM 7257 C C . LEU A 1 873 ? -16.671 17.464 -4.123 1.00 42.34 873 LEU A C 1
ATOM 7259 O O . LEU A 1 873 ? -16.297 16.908 -5.157 1.00 42.34 873 LEU A O 1
ATOM 7263 N N . ASP A 1 874 ? -17.959 17.755 -3.915 1.00 38.94 874 ASP A N 1
ATOM 7264 C CA . ASP A 1 874 ? -19.034 17.339 -4.837 1.00 38.94 874 ASP A CA 1
ATOM 7265 C C . ASP A 1 874 ? -19.069 18.117 -6.169 1.00 38.94 874 ASP A C 1
ATOM 7267 O O . ASP A 1 874 ? -19.737 17.702 -7.116 1.00 38.94 874 ASP A O 1
ATOM 7271 N N . LYS A 1 875 ? -18.325 19.225 -6.303 1.00 41.06 875 LYS A N 1
ATOM 7272 C CA . LYS A 1 875 ? -18.287 20.019 -7.550 1.00 41.06 875 LYS A CA 1
ATOM 7273 C C . LYS A 1 875 ? -17.320 19.484 -8.608 1.00 41.06 875 LYS A C 1
ATOM 7275 O O . LYS A 1 875 ? -17.337 19.970 -9.738 1.00 41.06 875 LYS A O 1
ATOM 7280 N N . ILE A 1 876 ? -16.491 18.493 -8.277 1.00 42.91 876 ILE A N 1
ATOM 7281 C CA . ILE A 1 876 ? -15.445 17.979 -9.179 1.00 42.91 876 ILE A CA 1
ATOM 7282 C C . ILE A 1 876 ? -15.956 16.832 -10.080 1.00 42.91 876 ILE A C 1
ATOM 7284 O O . ILE A 1 876 ? -15.378 16.574 -11.136 1.00 42.91 876 ILE A O 1
ATOM 7288 N N . LEU A 1 877 ? -17.072 16.175 -9.733 1.00 39.44 877 LEU A N 1
ATOM 7289 C CA . LEU A 1 877 ? -17.535 14.944 -10.399 1.00 39.44 877 LEU A CA 1
ATOM 7290 C C . LEU A 1 877 ? -18.708 15.111 -11.394 1.00 39.44 877 LEU A C 1
ATOM 7292 O O . LEU A 1 877 ? -19.244 14.112 -11.871 1.00 39.44 877 LEU A O 1
ATOM 7296 N N . SER A 1 878 ? -19.094 16.339 -11.773 1.00 37.62 878 SER A N 1
ATOM 7297 C CA . SER A 1 878 ? -20.333 16.594 -12.542 1.00 37.62 878 SER A CA 1
ATOM 7298 C C . SER A 1 878 ? -20.188 17.336 -13.891 1.00 37.62 878 SER A C 1
ATOM 7300 O O . SER A 1 878 ? -21.044 18.146 -14.235 1.00 37.62 878 SER A O 1
ATOM 7302 N N . SER A 1 879 ? -19.196 16.955 -14.714 1.00 36.34 879 SER A N 1
ATOM 7303 C CA . SER A 1 879 ? -19.107 17.218 -16.178 1.00 36.34 879 SER A CA 1
ATOM 7304 C C . SER A 1 879 ? -18.889 18.684 -16.642 1.00 36.34 879 SER A C 1
ATOM 7306 O O . SER A 1 879 ? -19.361 19.627 -16.016 1.00 36.34 879 SER A O 1
ATOM 7308 N N . PRO A 1 880 ? -18.183 18.900 -17.777 1.00 39.25 880 PRO A N 1
ATOM 7309 C CA . PRO A 1 880 ? -18.858 18.757 -19.074 1.00 39.25 880 PRO A CA 1
ATOM 7310 C C . PRO A 1 880 ? -18.099 17.913 -20.119 1.00 39.25 880 PRO A C 1
ATOM 7312 O O . PRO A 1 880 ? -16.897 17.668 -20.036 1.00 39.25 880 PRO A O 1
ATOM 7315 N N . LYS A 1 881 ? -18.828 17.502 -21.166 1.00 47.19 881 LYS A N 1
ATOM 7316 C CA . LYS A 1 881 ? -18.340 16.702 -22.306 1.00 47.19 881 LYS A CA 1
ATOM 7317 C C . LYS A 1 881 ? -17.363 17.479 -23.207 1.00 47.19 881 LYS A C 1
ATOM 7319 O O . LYS A 1 881 ? -17.770 17.994 -24.248 1.00 47.19 881 LYS A O 1
ATOM 7324 N N . ASN A 1 882 ? -16.075 17.503 -22.869 1.00 33.53 882 ASN A N 1
ATOM 7325 C CA . ASN A 1 882 ? -15.038 17.935 -23.811 1.00 33.53 882 ASN A CA 1
ATOM 7326 C C . ASN A 1 882 ? -14.637 16.797 -24.760 1.00 33.53 882 ASN A C 1
ATOM 7328 O O . ASN A 1 882 ? -14.274 15.705 -24.330 1.00 33.53 882 ASN A O 1
ATOM 7332 N N . LYS A 1 883 ? -14.689 17.072 -26.069 1.00 40.62 883 LYS A N 1
ATOM 7333 C CA . LYS A 1 883 ? -14.182 16.180 -27.119 1.00 40.62 883 LYS A CA 1
ATOM 7334 C C . LYS A 1 883 ? -12.656 16.305 -27.183 1.00 40.62 883 LYS A C 1
ATOM 7336 O O . LYS A 1 883 ? -12.153 17.217 -27.831 1.00 40.62 883 LYS A O 1
ATOM 7341 N N . SER A 1 884 ? -11.922 15.416 -26.522 1.00 33.97 884 SER A N 1
ATOM 7342 C CA . SER A 1 884 ? -10.493 15.232 -26.793 1.00 33.97 884 SER A CA 1
ATOM 7343 C C . SER A 1 884 ? -10.307 14.336 -28.021 1.00 33.97 884 SER A C 1
ATOM 7345 O O . SER A 1 884 ? -10.982 13.316 -28.166 1.00 33.97 884 SER A O 1
ATOM 7347 N N . ASN A 1 885 ? -9.407 14.723 -28.929 1.00 37.66 885 ASN A N 1
ATOM 7348 C CA . ASN A 1 885 ? -9.134 13.953 -30.141 1.00 37.66 885 ASN A CA 1
ATOM 7349 C C . ASN A 1 885 ? -8.476 12.615 -29.789 1.00 37.66 885 ASN A C 1
ATOM 7351 O O . ASN A 1 885 ? -7.326 12.573 -29.353 1.00 37.66 885 ASN A O 1
ATOM 7355 N N . GLN A 1 886 ? -9.176 11.511 -30.049 1.00 32.94 886 GLN A N 1
ATOM 7356 C CA . GLN A 1 886 ? -8.576 10.181 -30.057 1.00 32.94 886 GLN A CA 1
ATOM 7357 C C . GLN A 1 886 ? -7.917 9.929 -31.423 1.00 32.94 886 GLN A C 1
ATOM 7359 O O . GLN A 1 886 ? -8.385 9.118 -32.222 1.00 32.94 886 GLN A O 1
ATOM 7364 N N . GLU A 1 887 ? -6.840 10.668 -31.706 1.00 34.03 887 GLU A N 1
ATOM 7365 C CA . GLU A 1 887 ? -6.018 10.483 -32.907 1.00 34.03 887 GLU A CA 1
ATOM 7366 C C . GLU A 1 887 ? -5.272 9.144 -32.837 1.00 34.03 887 GLU A C 1
ATOM 7368 O O . GLU A 1 887 ? -4.137 9.030 -32.373 1.00 34.03 887 GLU A O 1
ATOM 7373 N N . HIS A 1 888 ? -5.942 8.097 -33.318 1.00 34.81 888 HIS A N 1
ATOM 7374 C CA . HIS A 1 888 ? -5.304 6.839 -33.667 1.00 34.81 888 HIS A CA 1
ATOM 7375 C C . HIS A 1 888 ? -4.311 7.085 -34.807 1.00 34.81 888 HIS A C 1
ATOM 7377 O O . HIS A 1 888 ? -4.694 7.120 -35.973 1.00 34.81 888 HIS A O 1
ATOM 7383 N N . PHE A 1 889 ? -3.027 7.210 -34.469 1.00 35.50 889 PHE A N 1
ATOM 7384 C CA . PHE A 1 889 ? -1.931 7.177 -35.437 1.00 35.50 889 PHE A CA 1
ATOM 7385 C C . PHE A 1 889 ? -1.816 5.771 -36.056 1.00 35.50 889 PHE A C 1
ATOM 7387 O O . PHE A 1 889 ? -1.013 4.933 -35.639 1.00 35.50 889 PHE A O 1
ATOM 7394 N N . SER A 1 890 ? -2.650 5.489 -37.057 1.00 36.09 890 SER A N 1
ATOM 7395 C CA . SER A 1 890 ? -2.539 4.298 -37.889 1.00 36.09 890 SER A CA 1
ATOM 7396 C C . SER A 1 890 ? -1.351 4.451 -38.842 1.00 36.09 890 SER A C 1
ATOM 7398 O O . SER A 1 890 ? -1.449 4.989 -39.941 1.00 36.09 890 SER A O 1
ATOM 7400 N N . PHE A 1 891 ? -0.204 3.890 -38.451 1.00 39.12 891 PHE A N 1
ATOM 7401 C CA . PHE A 1 891 ? 1.025 3.831 -39.266 1.00 39.12 891 PHE A CA 1
ATOM 7402 C C . PHE A 1 891 ? 0.888 2.972 -40.556 1.00 39.12 891 PHE A C 1
ATOM 7404 O O . PHE A 1 891 ? 1.877 2.620 -41.191 1.00 39.12 891 PHE A O 1
ATOM 7411 N N . SER A 1 892 ? -0.345 2.608 -40.920 1.00 46.03 892 SER A N 1
ATOM 7412 C CA . SER A 1 892 ? -0.748 1.781 -42.059 1.00 46.03 892 SER A CA 1
ATOM 7413 C C . SER A 1 892 ? -1.122 2.636 -43.274 1.00 46.03 892 SER A C 1
ATOM 7415 O O . SER A 1 892 ? -0.662 2.390 -44.387 1.00 46.03 892 SER A O 1
ATOM 7417 N N . ASP A 1 893 ? -1.931 3.677 -43.070 1.00 38.66 893 ASP A N 1
ATOM 7418 C CA . ASP A 1 893 ? -2.719 4.252 -44.169 1.00 38.66 893 ASP A CA 1
ATOM 7419 C C . ASP A 1 893 ? -1.913 5.250 -45.014 1.00 38.66 893 ASP A C 1
ATOM 7421 O O . ASP A 1 893 ? -2.058 5.303 -46.234 1.00 38.66 893 ASP A O 1
ATOM 7425 N N . SER A 1 894 ? -0.957 5.949 -44.391 1.00 41.81 894 SER A N 1
ATOM 7426 C CA . SER A 1 894 ? 0.012 6.816 -45.083 1.00 41.81 894 SER A CA 1
ATOM 7427 C C . SER A 1 894 ? 0.887 6.049 -46.094 1.00 41.81 894 SER A C 1
ATOM 7429 O O . SER A 1 894 ? 1.312 6.599 -47.108 1.00 41.81 894 SER A O 1
ATOM 7431 N N . MET A 1 895 ? 1.117 4.749 -45.867 1.00 40.97 895 MET A N 1
ATOM 7432 C CA . MET A 1 895 ? 1.929 3.910 -46.756 1.00 40.97 895 MET A CA 1
ATOM 7433 C C . MET A 1 895 ? 1.181 3.507 -48.040 1.00 40.97 895 MET A C 1
ATOM 7435 O O . MET A 1 895 ? 1.807 3.291 -49.075 1.00 40.97 895 MET A O 1
ATOM 7439 N N . MET A 1 896 ? -0.155 3.445 -47.993 1.00 46.47 896 MET A N 1
ATOM 7440 C CA . MET A 1 896 ? -0.997 3.050 -49.131 1.00 46.47 896 MET A CA 1
ATOM 7441 C C . MET A 1 896 ? -1.224 4.179 -50.141 1.00 46.47 896 MET A C 1
ATOM 7443 O O . MET A 1 896 ? -1.397 3.903 -51.327 1.00 46.47 896 MET A O 1
ATOM 7447 N N . GLU A 1 897 ? -1.194 5.440 -49.707 1.00 43.56 897 GLU A N 1
ATOM 7448 C CA . GLU A 1 897 ? -1.381 6.579 -50.615 1.00 43.56 897 GLU A CA 1
ATOM 7449 C C . GLU A 1 897 ? -0.095 6.904 -51.404 1.00 43.56 897 GLU A C 1
ATOM 7451 O O . GLU A 1 897 ? -0.163 7.324 -52.557 1.00 43.56 897 GLU A O 1
ATOM 7456 N N . ILE A 1 898 ? 1.082 6.602 -50.838 1.00 49.91 898 ILE A N 1
ATOM 7457 C CA . ILE A 1 898 ? 2.384 6.694 -51.530 1.00 49.91 898 ILE A CA 1
ATOM 7458 C C . ILE A 1 898 ? 2.549 5.585 -52.589 1.00 49.91 898 ILE A C 1
ATOM 7460 O O . ILE A 1 898 ? 3.250 5.783 -53.574 1.00 49.91 898 ILE A O 1
ATOM 7464 N N . LEU A 1 899 ? 1.864 4.443 -52.444 1.00 44.62 899 LEU A N 1
ATOM 7465 C CA . LEU A 1 899 ? 1.832 3.358 -53.442 1.00 44.62 899 LEU A CA 1
ATOM 7466 C C . LEU A 1 899 ? 0.753 3.545 -54.533 1.00 44.62 899 LEU A C 1
ATOM 7468 O O . LEU A 1 899 ? 0.487 2.623 -55.307 1.00 44.62 899 LEU A O 1
ATOM 7472 N N . LYS A 1 900 ? 0.125 4.727 -54.596 1.00 39.00 900 LYS A N 1
ATOM 7473 C CA . LYS A 1 900 ? -0.891 5.117 -55.593 1.00 39.00 900 LYS A CA 1
ATOM 7474 C C . LYS A 1 900 ? -0.461 6.260 -56.523 1.00 39.00 900 LYS A C 1
ATOM 7476 O O . LYS A 1 900 ? -1.233 6.600 -57.422 1.00 39.00 900 LYS A O 1
ATOM 7481 N N . GLN A 1 901 ? 0.714 6.850 -56.298 1.00 38.91 901 GLN A N 1
ATOM 7482 C CA . GLN A 1 901 ? 1.337 7.865 -57.160 1.00 38.91 901 GLN A CA 1
ATOM 7483 C C . GLN A 1 901 ? 2.461 7.245 -58.000 1.00 38.91 901 GLN A C 1
ATOM 7485 O O . GLN A 1 901 ? 2.627 7.715 -59.146 1.00 38.91 901 GLN A O 1
#

Organism: Blomia tropicalis (NCBI:txid40697)

InterPro domains:
  IPR002219 Protein kinase C-like, phorbol ester/diacylglycerol-binding domain [PS00479] (773-819)
  IPR002219 Protein kinase C-like, phorbol ester/diacylglycerol-binding domain [PS50081] (772-813)
  IPR046349 C1-like domain superfamily [SSF57889] (769-822)
  IPR050839 Rho-associated Serine/Threonine Kinase [PTHR22988] (399-838)